Protein AF-0000000066246712 (afdb_homodimer)

Secondary structure (DSSP, 8-state):
-HHHHHHHHHHHT---TT-EEEEE--SSHHHHHHHHHHHHHHHHHTPEEEEEEEE---STHHHHHHHHHHHHHHHTT-EEEEEE----S--S-HHHHHHHHHHHHHHHHHHHHT-SEEE----HHHHHHHHHHHHHH---GGGTT-S-SEEEETTEEEE-TTTTS-HHHHHHHHHHHT------GGGG--SSHHHHIIIIIHHHHHHH-TTHHHHHHHHHHHHHHHHHHHHHHHHHHHHHH-EE-SSEEEEEHHHHHTS-HHHHHHHHHHHHHHHTGGGT----HHHHHHHHHHHH-TT-TT-EEE-GGGEEEEEETTEEEEEE----------EEE-TTEEEESSSSEEEEEEETTS-----GGGTTSEEEEEEEETTS-SSEEEEE--TT-EEEEETTEEEEHHHHHHHTT--HHHHHH-EEEE-TT--EEEETTTEE-GGG---TT-SSEEEEEEEE--/-HHHHHHHHHHHT---TT-EEEEE--SSHHHHHHHHHHHHHHHHHTPEEEEEEEE---STHHHHHHHHHHHHHHHHT-EEEEEE----S--S-HHHHHHHHHHHHHHHHHHHHT-SEEE----HHHHHHHHHHHHHH---GGGTT-S-SEEEETTEEEE-TTTTS-HHHHHHHHHHHT------GGGG--SSHHHHIIIIIHHHHHHH-TTHHHHHHHHHHHHHHHHHHHHHHHHHHHHHH-EE-SSEEEEEHHHHHTS-HHHHHHHHHHHHHHHTGGGT----HHHHHHHHHHHH-TT-TT-EEE-GGGEEEEEETTEEEEEE----------EEE-TTEEEESSSSEEEEEEETTS-----GGGTTSEEEEEEEETTS-SSEEEEE--TT-EEEEETTEEEEHHHHHHHTT--HHHHHH-EEEE-TT--EEEETTTEE-GGG---TT-SSEEEEEEEE--

Foldseek 3Di:
DLVVLLVVCVVVVQDAAQAEEEQEAAQALQSVLVVVSVVVVCVVRVYAYAYEYEQAVPDPVSVVSVVVVVVVCVVVVHHYHYDYDDPPPPDDPVVVVVVVVRQVSVLVVCVVVVHAEYEYRAALVQQVLQLVVCVVVPDDLLCNLGDDQWDAGRNHIYGYSRHHPDPVVSVVVCVVVVDGGDDDPCLCDPPDSSSCCSPPPVVVQCVVDVCSSVVSNVSSVVSNVVSVVLCVVQVVVLVPAWDADPFFIKGFLVVLQPDDLVNNLSNVVVVCVVGPVVVVWDDDPVQSVVVSCCSNPPVRQWDKGAGPQQWIWTHDVRMTDIGRPPVCVCVQPKDWADELDKDAPDPFKIKHKYKPVDDRDDDPVQPPFDKDKAWAAPPFADRKIKGADDPPAWAAQDVVDIDHPVVQCVVVVPDPVCNRPWIFIATPVRHTADTPPGGGGPNRDYDPPGPMTIMMMMTGHD/DLVVLLVVCVVVVQDAAQAEEEQEAAQALQSVLVVVSVVVVCVVRVYAYAYEYEQAVPDPVSVVSVVVVVVVCVVVVHHYHYDYDDPDPPDDPVVVVVVVVRQVSVLVVCVVVVHAEYEYRAALVQQVLQLVVCVVVPDDLLCNLGDDQWDAGRNHIYGHSRHHPDPVVSVVVCVVVVDGGDDDPCLCDPPDSSSCCSPPPVVVQCVVDVCSSVVSNVSSVVSNVVSVVLCVVQVVVLVPAWDADPFFIKGFLVVLQPDDLVNNLSNVVVVCVVGPVVVVWDDDPVQSVVVSCCSNPPVRQWDKGAGPQQWIWTHDVRMTDTGRPPVCVCVQPKDWAFELDKDAPDPFKIKHKYKPVDDRDDDPVQVPFDKDKAWAAPPFADGKIKGADDPPAWAAQDVVDIDHPVVQCVVVVPDPVCNRPWIFIATPVRHTADTPPGGGGPNRDYDPPRPMTMMMMMTGHD

Sequence (924 aa):
MFWQFYKRGKEQGFWQPHQTIVVAVSGGVDSMALLTLMEQVAEKEQLQLVVAHVNHQLREASAQEAQYLATYCQQRELTYYETRWEDPEKQRNLEAKARTFRYEFFKEVMEIEGAAVLMTAHHLDDQAETILMKLIRGTNFSHSAGIKERRPFATGELIRPLLIYPKEELYQFAQRQAFVYFEDETNQTNEYLRNRLRNQVLPLLKQENPQFLDQIASFSNEQRFAQEFIQEQIEPQLSEAVEPTKQGWRIPLKRLLKETPAYQHFFLTAFFQKTLVPLGVSLNQRQMTQILKVLNDERQPQGSVMLEQQWQLAKSYDWLCLEQKQAALREEVTHLLVPGAGIYLSETEWLGLIATDKPFPLPEEINQWTGQLLAIPLTTATPLTVRHRQSGDRITLKPGFTKKLSRVFIDQKVPNEARESAWVITDEQEEIIWVPKFANSYLSIPLETDKIHYRLLFKTKEMFWQFYKRGKEQGFWQPHQTIVVAVSGGVDSMALLTLMEQVAEKEQLQLVVAHVNHQLREASAQEAQYLATYCQQRELTYYETRWEDPEKQRNLEAKARTFRYEFFKEVMEIEGAAVLMTAHHLDDQAETILMKLIRGTNFSHSAGIKERRPFATGELIRPLLIYPKEELYQFAQRQAFVYFEDETNQTNEYLRNRLRNQVLPLLKQENPQFLDQIASFSNEQRFAQEFIQEQIEPQLSEAVEPTKQGWRIPLKRLLKETPAYQHFFLTAFFQKTLVPLGVSLNQRQMTQILKVLNDERQPQGSVMLEQQWQLAKSYDWLCLEQKQAALREEVTHLLVPGAGIYLSETEWLGLIATDKPFPLPEEINQWTGQLLAIPLTTATPLTVRHRQSGDRITLKPGFTKKLSRVFIDQKVPNEARESAWVITDEQEEIIWVPKFANSYLSIPLETDKIHYRLLFKTKE

Radius of gyration: 40.07 Å; Cα contacts (8 Å, |Δi|>4): 1498; chains: 2; bounding box: 78×131×84 Å

Structure (mmCIF, N/CA/C/O backbone):
data_AF-0000000066246712-model_v1
#
loop_
_entity.id
_entity.type
_entity.pdbx_description
1 polymer 'tRNA(Ile)-lysidine synthase'
#
loop_
_atom_site.group_PDB
_atom_site.id
_atom_site.type_symbol
_atom_site.label_atom_id
_atom_site.label_alt_id
_atom_site.label_comp_id
_atom_site.label_asym_id
_atom_site.label_entity_id
_atom_site.label_seq_id
_atom_site.pdbx_PDB_ins_code
_atom_site.Cartn_x
_atom_site.Cartn_y
_atom_site.Cartn_z
_atom_site.occupancy
_atom_site.B_iso_or_equiv
_atom_site.auth_seq_id
_atom_site.auth_comp_id
_atom_site.auth_asym_id
_atom_site.auth_atom_id
_atom_site.pdbx_PDB_model_num
ATOM 1 N N . MET A 1 1 ? -13.203 -20.938 -18.344 1 91.38 1 MET A N 1
ATOM 2 C CA . MET A 1 1 ? -13.484 -19.922 -17.359 1 91.38 1 MET A CA 1
ATOM 3 C C . MET A 1 1 ? -14.391 -20.453 -16.25 1 91.38 1 MET A C 1
ATOM 5 O O . MET A 1 1 ? -14.125 -20.25 -15.062 1 91.38 1 MET A O 1
ATOM 9 N N . PHE A 1 2 ? -15.359 -21.281 -16.578 1 92.75 2 PHE A N 1
ATOM 10 C CA . PHE A 1 2 ? -16.312 -21.766 -15.602 1 92.75 2 PHE A CA 1
ATOM 11 C C . PHE A 1 2 ? -15.633 -22.609 -14.531 1 92.75 2 PHE A C 1
ATOM 13 O O . PHE A 1 2 ? -15.836 -22.406 -13.336 1 92.75 2 PHE A O 1
ATOM 20 N N . TRP A 1 3 ? -14.812 -23.516 -14.969 1 93 3 TRP A N 1
ATOM 21 C CA . TRP A 1 3 ? -14.211 -24.438 -14.008 1 93 3 TRP A CA 1
ATOM 22 C C . TRP A 1 3 ? -13.273 -23.703 -13.062 1 93 3 TRP A C 1
ATOM 24 O O . TRP A 1 3 ? -13.219 -24.016 -11.867 1 93 3 TRP A O 1
ATOM 34 N N . GLN A 1 4 ? -12.539 -22.781 -13.617 1 92.75 4 GLN A N 1
ATOM 35 C CA . GLN A 1 4 ? -11.688 -21.953 -12.766 1 92.75 4 GLN A CA 1
ATOM 36 C C . GLN A 1 4 ? -12.523 -21.141 -11.781 1 92.75 4 GLN A C 1
ATOM 38 O O . GLN A 1 4 ? -12.18 -21.031 -10.602 1 92.75 4 GLN A O 1
ATOM 43 N N . PHE A 1 5 ? -13.609 -20.578 -12.32 1 96.38 5 PHE A N 1
ATOM 44 C CA . PHE A 1 5 ? -14.539 -19.797 -11.5 1 96.38 5 PHE A CA 1
ATOM 45 C C . PHE A 1 5 ? -15.148 -20.672 -10.406 1 96.38 5 PHE A C 1
ATOM 47 O O . PHE A 1 5 ? -15.188 -20.281 -9.242 1 96.38 5 PHE A O 1
ATOM 54 N N . TYR A 1 6 ? -15.547 -21.875 -10.781 1 96.5 6 TYR A N 1
ATOM 55 C CA . TYR A 1 6 ? -16.203 -22.812 -9.875 1 96.5 6 TYR A CA 1
ATOM 56 C C . TYR A 1 6 ? -15.25 -23.281 -8.781 1 96.5 6 TYR A C 1
ATOM 58 O O . TYR A 1 6 ? -15.602 -23.281 -7.602 1 96.5 6 TYR A O 1
ATOM 66 N N . LYS A 1 7 ? -14.078 -23.656 -9.188 1 92.75 7 LYS A N 1
ATOM 67 C CA . LYS A 1 7 ? -13.086 -24.141 -8.242 1 92.75 7 LYS A CA 1
ATOM 68 C C . LYS A 1 7 ? -12.719 -23.062 -7.227 1 92.75 7 LYS A C 1
ATOM 70 O O . LYS A 1 7 ? -12.688 -23.328 -6.02 1 92.75 7 LYS A O 1
ATOM 75 N N . ARG A 1 8 ? -12.492 -21.922 -7.652 1 91.62 8 ARG A N 1
ATOM 76 C CA . ARG A 1 8 ? -12.141 -20.812 -6.77 1 91.62 8 ARG A CA 1
ATOM 77 C C . ARG A 1 8 ? -13.289 -20.469 -5.832 1 91.62 8 ARG A C 1
ATOM 79 O O . ARG A 1 8 ? -13.078 -20.203 -4.645 1 91.62 8 ARG A O 1
ATOM 86 N N . GLY A 1 9 ? -14.5 -20.406 -6.422 1 95.12 9 GLY A N 1
ATOM 87 C CA . GLY A 1 9 ? -15.664 -20.094 -5.602 1 95.12 9 GLY A CA 1
ATOM 88 C C . GLY A 1 9 ? -15.859 -21.078 -4.461 1 95.12 9 GLY A C 1
ATOM 89 O O . GLY A 1 9 ? -16.188 -20.688 -3.34 1 95.12 9 GLY A O 1
ATOM 90 N N . LYS A 1 10 ? -15.594 -22.328 -4.738 1 92.69 10 LYS A N 1
ATOM 91 C CA . LYS A 1 10 ? -15.711 -23.359 -3.725 1 92.69 10 LYS A CA 1
ATOM 92 C C . LYS A 1 10 ? -14.633 -23.219 -2.66 1 92.69 10 LYS A C 1
ATOM 94 O O . LYS A 1 10 ? -14.914 -23.297 -1.463 1 92.69 10 LYS A O 1
ATOM 99 N N . GLU A 1 11 ? -13.492 -22.984 -3.129 1 86.19 11 GLU A N 1
ATOM 100 C CA . GLU A 1 11 ? -12.352 -22.859 -2.221 1 86.19 11 GLU A CA 1
ATOM 101 C C . GLU A 1 11 ? -12.523 -21.641 -1.302 1 86.19 11 GLU A C 1
ATOM 103 O O . GLU A 1 11 ? -12.172 -21.703 -0.121 1 86.19 11 GLU A O 1
ATOM 108 N N . GLN A 1 12 ? -13.117 -20.562 -1.825 1 90.12 12 GLN A N 1
ATOM 109 C CA . GLN A 1 12 ? -13.266 -19.328 -1.067 1 90.12 12 GLN A CA 1
ATOM 110 C C . GLN A 1 12 ? -14.57 -19.312 -0.283 1 90.12 12 GLN A C 1
ATOM 112 O O . GLN A 1 12 ? -14.797 -18.438 0.549 1 90.12 12 GLN A O 1
ATOM 117 N N . GLY A 1 13 ? -15.422 -20.203 -0.604 1 93.62 13 GLY A N 1
ATOM 118 C CA . GLY A 1 13 ? -16.703 -20.25 0.084 1 93.62 13 GLY A CA 1
ATOM 119 C C . GLY A 1 13 ? -17.641 -19.141 -0.323 1 93.62 13 GLY A C 1
ATOM 120 O O . GLY A 1 13 ? -18.312 -18.531 0.525 1 93.62 13 GLY A O 1
ATOM 121 N N . PHE A 1 14 ? -17.703 -18.875 -1.615 1 96.69 14 PHE A N 1
ATOM 122 C CA . PHE A 1 14 ? -18.547 -17.797 -2.104 1 96.69 14 PHE A CA 1
ATOM 123 C C . PHE A 1 14 ? -20.031 -18.156 -1.952 1 96.69 14 PHE A C 1
ATOM 125 O O . PHE A 1 14 ? -20.891 -17.281 -1.92 1 96.69 14 PHE A O 1
ATOM 132 N N . TRP A 1 15 ? -20.297 -19.469 -1.902 1 96.75 15 TRP A N 1
ATOM 133 C CA . TRP A 1 15 ? -21.656 -19.984 -1.749 1 96.75 15 TRP A CA 1
ATOM 134 C C . TRP A 1 15 ? -21.672 -21.281 -0.963 1 96.75 15 TRP A C 1
ATOM 136 O O . TRP A 1 15 ? -20.625 -21.938 -0.819 1 96.75 15 TRP A O 1
ATOM 146 N N . GLN A 1 16 ? -22.875 -21.562 -0.457 1 95.31 16 GLN A N 1
ATOM 147 C CA . GLN A 1 16 ? -23.188 -22.875 0.118 1 95.31 16 GLN A CA 1
ATOM 148 C C . GLN A 1 16 ? -24.328 -23.547 -0.647 1 95.31 16 GLN A C 1
ATOM 150 O O . GLN A 1 16 ? -25.156 -22.875 -1.253 1 95.31 16 GLN A O 1
ATOM 155 N N . PRO A 1 17 ? -24.297 -24.844 -0.544 1 94.88 17 PRO A N 1
ATOM 156 C CA . PRO A 1 17 ? -25.375 -25.531 -1.253 1 94.88 17 PRO A CA 1
ATOM 157 C C . PRO A 1 17 ? -26.766 -25.125 -0.757 1 94.88 17 PRO A C 1
ATOM 159 O O . PRO A 1 17 ? -26.953 -24.922 0.443 1 94.88 17 PRO A O 1
ATOM 162 N N . HIS A 1 18 ? -27.688 -25.031 -1.693 1 94.12 18 HIS A N 1
ATOM 163 C CA . HIS A 1 18 ? -29.094 -24.766 -1.442 1 94.12 18 HIS A CA 1
ATOM 164 C C . HIS A 1 18 ? -29.312 -23.359 -0.908 1 94.12 18 HIS A C 1
ATOM 166 O O . HIS A 1 18 ? -30.375 -23.047 -0.372 1 94.12 18 HIS A O 1
ATOM 172 N N . GLN A 1 19 ? -28.359 -22.531 -1.062 1 95.69 19 GLN A N 1
ATOM 173 C CA . GLN A 1 19 ? -28.422 -21.156 -0.568 1 95.69 19 GLN A CA 1
ATOM 174 C C . GLN A 1 19 ? -29.125 -20.25 -1.572 1 95.69 19 GLN A C 1
ATOM 176 O O . GLN A 1 19 ? -29.141 -20.531 -2.771 1 95.69 19 GLN A O 1
ATOM 181 N N . THR A 1 20 ? -29.719 -19.203 -1.024 1 97.44 20 THR A N 1
ATOM 182 C CA . THR A 1 20 ? -30.266 -18.156 -1.877 1 97.44 20 THR A CA 1
ATOM 183 C C . THR A 1 20 ? -29.234 -17.047 -2.104 1 97.44 20 THR A C 1
ATOM 185 O O . THR A 1 20 ? -28.703 -16.484 -1.146 1 97.44 20 THR A O 1
ATOM 188 N N . ILE A 1 21 ? -29.016 -16.734 -3.35 1 98.25 21 ILE A N 1
ATOM 189 C CA . ILE A 1 21 ? -28 -15.742 -3.697 1 98.25 21 ILE A CA 1
ATOM 190 C C . ILE A 1 21 ? -28.625 -14.656 -4.578 1 98.25 21 ILE A C 1
ATOM 192 O O . ILE A 1 21 ? -29.281 -14.961 -5.578 1 98.25 21 ILE A O 1
ATOM 196 N N . VAL A 1 22 ? -28.469 -13.398 -4.184 1 98.75 22 VAL A N 1
ATOM 197 C CA . VAL A 1 22 ? -28.906 -12.273 -5 1 98.75 22 VAL A CA 1
ATOM 198 C C . VAL A 1 22 ? -27.766 -11.859 -5.945 1 98.75 22 VAL A C 1
ATOM 200 O O . VAL A 1 22 ? -26.641 -11.609 -5.508 1 98.75 22 VAL A O 1
ATOM 203 N N . VAL A 1 23 ? -28.062 -11.812 -7.23 1 98.69 23 VAL A N 1
ATOM 204 C CA . VAL A 1 23 ? -27.109 -11.383 -8.242 1 98.69 23 VAL A CA 1
ATOM 205 C C . VAL A 1 23 ? -27.531 -10.039 -8.828 1 98.69 23 VAL A C 1
ATOM 207 O O . VAL A 1 23 ? -28.609 -9.938 -9.43 1 98.69 23 VAL A O 1
ATOM 210 N N . ALA A 1 24 ? -26.688 -9.047 -8.633 1 98.19 24 ALA A N 1
ATOM 211 C CA . ALA A 1 24 ? -26.953 -7.742 -9.242 1 98.19 24 ALA A CA 1
ATOM 212 C C . ALA A 1 24 ? -26.609 -7.754 -10.734 1 98.19 24 ALA A C 1
ATOM 214 O O . ALA A 1 24 ? -25.469 -8.031 -11.117 1 98.19 24 ALA A O 1
ATOM 215 N N . VAL A 1 25 ? -27.641 -7.387 -11.555 1 96.5 25 VAL A N 1
ATOM 216 C CA . VAL A 1 25 ? -27.438 -7.473 -12.992 1 96.5 25 VAL A CA 1
ATOM 217 C C . VAL A 1 25 ? -27.844 -6.156 -13.656 1 96.5 25 VAL A C 1
ATOM 219 O O . VAL A 1 25 ? -29 -5.723 -13.531 1 96.5 25 VAL A O 1
ATOM 222 N N . SER A 1 26 ? -26.938 -5.574 -14.352 1 91.44 26 SER A N 1
ATOM 223 C CA . SER A 1 26 ? -27.219 -4.324 -15.047 1 91.44 26 SER A CA 1
ATOM 224 C C . SER A 1 26 ? -27.594 -4.578 -16.5 1 91.44 26 SER A C 1
ATOM 226 O O . SER A 1 26 ? -28.172 -3.709 -17.156 1 91.44 26 SER A O 1
ATOM 228 N N . GLY A 1 27 ? -27.266 -5.773 -17.016 1 91.69 27 GLY A N 1
ATOM 229 C CA . GLY A 1 27 ? -27.484 -6.09 -18.422 1 91.69 27 GLY A CA 1
ATOM 230 C C . GLY A 1 27 ? -26.234 -5.969 -19.266 1 91.69 27 GLY A C 1
ATOM 231 O O . GLY A 1 27 ? -26.219 -6.398 -20.422 1 91.69 27 GLY A O 1
ATOM 232 N N . GLY A 1 28 ? -25.172 -5.414 -18.656 1 93.19 28 GLY A N 1
ATOM 233 C CA . GLY A 1 28 ? -23.891 -5.312 -19.359 1 93.19 28 GLY A CA 1
ATOM 234 C C . GLY A 1 28 ? -23.141 -6.629 -19.406 1 93.19 28 GLY A C 1
ATOM 235 O O . GLY A 1 28 ? -23.578 -7.629 -18.844 1 93.19 28 GLY A O 1
ATOM 236 N N . VAL A 1 29 ? -22.047 -6.637 -20.078 1 95.44 29 VAL A N 1
ATOM 237 C CA . VAL A 1 29 ? -21.297 -7.863 -20.344 1 95.44 29 VAL A CA 1
ATOM 238 C C . VAL A 1 29 ? -20.828 -8.477 -19.031 1 95.44 29 VAL A C 1
ATOM 240 O O . VAL A 1 29 ? -20.844 -9.695 -18.859 1 95.44 29 VAL A O 1
ATOM 243 N N . ASP A 1 30 ? -20.453 -7.672 -18.062 1 96.75 30 ASP A N 1
ATOM 244 C CA . ASP A 1 30 ? -19.922 -8.172 -16.797 1 96.75 30 ASP A CA 1
ATOM 245 C C . ASP A 1 30 ? -21.016 -8.844 -15.961 1 96.75 30 ASP A C 1
ATOM 247 O O . ASP A 1 30 ? -20.828 -9.969 -15.484 1 96.75 30 ASP A O 1
ATOM 251 N N . SER A 1 31 ? -22.109 -8.156 -15.797 1 96.81 31 SER A N 1
ATOM 252 C CA . SER A 1 31 ? -23.188 -8.68 -14.961 1 96.81 31 SER A CA 1
ATOM 253 C C . SER A 1 31 ? -23.844 -9.906 -15.594 1 96.81 31 SER A C 1
ATOM 255 O O . SER A 1 31 ? -24.203 -10.852 -14.898 1 96.81 31 SER A O 1
ATOM 257 N N . MET A 1 32 ? -23.906 -9.875 -16.891 1 96.94 32 MET A N 1
ATOM 258 C CA . MET A 1 32 ? -24.484 -11.031 -17.578 1 96.94 32 MET A CA 1
ATOM 259 C C . MET A 1 32 ? -23.547 -12.227 -17.5 1 96.94 32 MET A C 1
ATOM 261 O O . MET A 1 32 ? -23.984 -13.375 -17.438 1 96.94 32 MET A O 1
ATOM 265 N N . ALA A 1 33 ? -22.25 -11.938 -17.609 1 97.88 33 ALA A N 1
ATOM 266 C CA . ALA A 1 33 ? -21.281 -13.008 -17.438 1 97.88 33 ALA A CA 1
ATOM 267 C C . ALA A 1 33 ? -21.391 -13.641 -16.062 1 97.88 33 ALA A C 1
ATOM 269 O O . ALA A 1 33 ? -21.391 -14.867 -15.93 1 97.88 33 ALA A O 1
ATOM 270 N N . LEU A 1 34 ? -21.484 -12.805 -15.062 1 98.38 34 LEU A N 1
ATOM 271 C CA . LEU A 1 34 ? -21.641 -13.305 -13.703 1 98.38 34 LEU A CA 1
ATOM 272 C C . LEU A 1 34 ? -22.906 -14.148 -13.578 1 98.38 34 LEU A C 1
ATOM 274 O O . LEU A 1 34 ? -22.875 -15.234 -12.992 1 98.38 34 LEU A O 1
ATOM 278 N N . LEU A 1 35 ? -24.016 -13.656 -14.102 1 97.94 35 LEU A N 1
ATOM 279 C CA . LEU A 1 35 ? -25.281 -14.375 -14.039 1 97.94 35 LEU A CA 1
ATOM 280 C C . LEU A 1 35 ? -25.156 -15.734 -14.711 1 97.94 35 LEU A C 1
ATOM 282 O O . LEU A 1 35 ? -25.594 -16.75 -14.156 1 97.94 35 LEU A O 1
ATOM 286 N N . THR A 1 36 ? -24.562 -15.742 -15.891 1 97.31 36 THR A N 1
ATOM 287 C CA . THR A 1 36 ? -24.406 -16.984 -16.656 1 97.31 36 THR A CA 1
ATOM 288 C C . THR A 1 36 ? -23.562 -17.984 -15.867 1 97.31 36 THR A C 1
ATOM 290 O O . THR A 1 36 ? -23.922 -19.172 -15.797 1 97.31 36 THR A O 1
ATOM 293 N N . LEU A 1 37 ? -22.484 -17.516 -15.32 1 97.94 37 LEU A N 1
ATOM 294 C CA . LEU A 1 37 ? -21.625 -18.375 -14.508 1 97.94 37 LEU A CA 1
ATOM 295 C C . LEU A 1 37 ? -22.375 -18.922 -13.305 1 97.94 37 LEU A C 1
ATOM 297 O O . LEU A 1 37 ? -22.297 -20.109 -13 1 97.94 37 LEU A O 1
ATOM 301 N N . MET A 1 38 ? -23.141 -18.094 -12.672 1 98 38 MET A N 1
ATOM 302 C CA . MET A 1 38 ? -23.828 -18.469 -11.445 1 98 38 MET A CA 1
ATOM 303 C C . MET A 1 38 ? -24.984 -19.422 -11.75 1 98 38 MET A C 1
ATOM 305 O O . MET A 1 38 ? -25.328 -20.281 -10.922 1 98 38 MET A O 1
ATOM 309 N N . GLU A 1 39 ? -25.594 -19.234 -12.875 1 97.56 39 GLU A N 1
ATOM 310 C CA . GLU A 1 39 ? -26.625 -20.188 -13.281 1 97.56 39 GLU A CA 1
ATOM 311 C C . GLU A 1 39 ? -26.062 -21.609 -13.398 1 97.56 39 GLU A C 1
ATOM 313 O O . GLU A 1 39 ? -26.719 -22.578 -13 1 97.56 39 GLU A O 1
ATOM 318 N N . GLN A 1 40 ? -24.922 -21.703 -14.008 1 96.75 40 GLN A N 1
ATOM 319 C CA . GLN A 1 40 ? -24.266 -23 -14.117 1 96.75 40 GLN A CA 1
ATOM 320 C C . GLN A 1 40 ? -23.906 -23.562 -12.75 1 96.75 40 GLN A C 1
ATOM 322 O O . GLN A 1 40 ? -24.047 -24.766 -12.508 1 96.75 40 GLN A O 1
ATOM 327 N N . VAL A 1 41 ? -23.469 -22.703 -11.891 1 97.56 41 VAL A N 1
ATOM 328 C CA . VAL A 1 41 ? -23.156 -23.109 -10.531 1 97.56 41 VAL A CA 1
ATOM 329 C C . VAL A 1 41 ? -24.438 -23.562 -9.812 1 97.56 41 VAL A C 1
ATOM 331 O O . VAL A 1 41 ? -24.422 -24.531 -9.062 1 97.56 41 VAL A O 1
ATOM 334 N N . ALA A 1 42 ? -25.5 -22.812 -10.016 1 97.12 42 ALA A N 1
ATOM 335 C CA . ALA A 1 42 ? -26.766 -23.078 -9.359 1 97.12 42 ALA A CA 1
ATOM 336 C C . ALA A 1 42 ? -27.281 -24.469 -9.727 1 97.12 42 ALA A C 1
ATOM 338 O O . ALA A 1 42 ? -27.875 -25.156 -8.891 1 97.12 42 ALA A O 1
ATOM 339 N N . GLU A 1 43 ? -27.062 -24.859 -10.922 1 95.69 43 GLU A N 1
ATOM 340 C CA . GLU A 1 43 ? -27.453 -26.203 -11.359 1 95.69 43 GLU A CA 1
ATOM 341 C C . GLU A 1 43 ? -26.672 -27.281 -10.625 1 95.69 43 GLU A C 1
ATOM 343 O O . GLU A 1 43 ? -27.234 -28.297 -10.219 1 95.69 43 GLU A O 1
ATOM 348 N N . LYS A 1 44 ? -25.469 -27.016 -10.414 1 95 44 LYS A N 1
ATOM 349 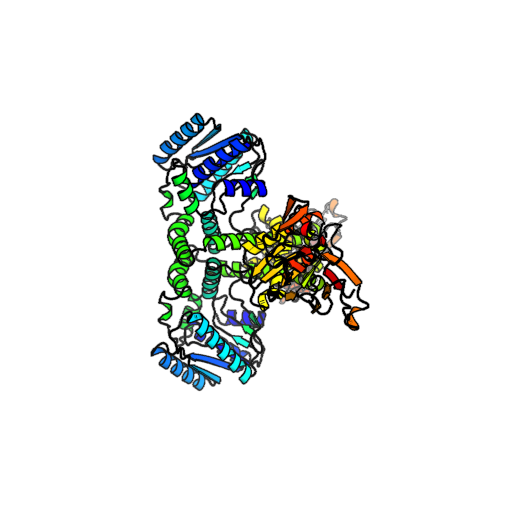C CA . LYS A 1 44 ? -24.578 -28 -9.797 1 95 44 LYS A CA 1
ATOM 350 C C . LYS A 1 44 ? -24.766 -28.016 -8.281 1 95 44 LYS A C 1
ATOM 352 O O . LYS A 1 44 ? -24.594 -29.062 -7.648 1 95 44 LYS A O 1
ATOM 357 N N . GLU A 1 45 ? -25.062 -26.875 -7.691 1 95.81 45 GLU A N 1
ATOM 358 C CA . GLU A 1 45 ? -25.078 -26.734 -6.238 1 95.81 45 GLU A CA 1
ATOM 359 C C . GLU A 1 45 ? -26.5 -26.531 -5.715 1 95.81 45 GLU A C 1
ATOM 361 O O . GLU A 1 45 ? -26.703 -26.328 -4.516 1 95.81 45 GLU A O 1
ATOM 366 N N . GLN A 1 46 ? -27.5 -26.547 -6.574 1 96.06 46 GLN A N 1
ATOM 367 C CA . GLN A 1 46 ? -28.906 -26.359 -6.234 1 96.06 46 GLN A CA 1
ATOM 368 C C . GLN A 1 46 ? -29.125 -25.016 -5.531 1 96.06 46 GLN A C 1
ATOM 370 O O . GLN A 1 46 ? -29.719 -24.969 -4.457 1 96.06 46 GLN A O 1
ATOM 375 N N . LEU A 1 47 ? -28.594 -24.016 -6.066 1 96.94 47 LEU A N 1
ATOM 376 C CA . LEU A 1 47 ? -28.766 -22.672 -5.539 1 96.94 47 LEU A CA 1
ATOM 377 C C . LEU A 1 47 ? -30.047 -22.031 -6.059 1 96.94 47 LEU A C 1
ATOM 379 O O . LEU A 1 47 ? -30.547 -22.422 -7.121 1 96.94 47 LEU A O 1
ATOM 383 N N . GLN A 1 48 ? -30.578 -21.172 -5.258 1 97 48 GLN A N 1
ATOM 384 C CA . GLN A 1 48 ? -31.641 -20.297 -5.715 1 97 48 GLN A CA 1
ATOM 385 C C . GLN A 1 48 ? -31.125 -18.906 -6.062 1 97 48 GLN A C 1
ATOM 387 O O . GLN A 1 48 ? -30.688 -18.172 -5.184 1 97 48 GLN A O 1
ATOM 392 N N . LEU A 1 49 ? -31.25 -18.562 -7.309 1 98.06 49 LEU A N 1
ATOM 393 C CA . LEU A 1 49 ? -30.719 -17.281 -7.754 1 98.06 49 LEU A CA 1
ATOM 394 C C . LEU A 1 49 ? -31.844 -16.234 -7.848 1 98.06 49 LEU A C 1
ATOM 396 O O . LEU A 1 49 ? -32.938 -16.531 -8.328 1 98.06 49 LEU A O 1
ATOM 400 N N . VAL A 1 50 ? -31.562 -15.102 -7.293 1 98.5 50 VAL A N 1
ATOM 401 C CA . VAL A 1 50 ? -32.438 -13.945 -7.387 1 98.5 50 VAL A CA 1
ATOM 402 C C . VAL A 1 50 ? -31.734 -12.82 -8.148 1 98.5 50 VAL A C 1
ATOM 404 O O . VAL A 1 50 ? -30.641 -12.414 -7.785 1 98.5 50 VAL A O 1
ATOM 407 N N . VAL A 1 51 ? -32.375 -12.344 -9.242 1 98.38 51 VAL A N 1
ATOM 408 C CA . VAL A 1 51 ? -31.797 -11.281 -10.055 1 98.38 51 VAL A CA 1
ATOM 409 C C . VAL A 1 51 ? -32.344 -9.93 -9.609 1 98.38 51 VAL A C 1
ATOM 411 O O . VAL A 1 51 ? -33.562 -9.734 -9.531 1 98.38 51 VAL A O 1
ATOM 414 N N . ALA A 1 52 ? -31.469 -9.039 -9.266 1 98.12 52 ALA A N 1
ATOM 415 C CA . ALA A 1 52 ? -31.828 -7.668 -8.914 1 98.12 52 ALA A CA 1
ATOM 416 C C . ALA A 1 52 ? -31.297 -6.676 -9.945 1 98.12 52 ALA A C 1
ATOM 418 O O . ALA A 1 52 ? -30.094 -6.637 -10.219 1 98.12 52 ALA A O 1
ATOM 419 N N . HIS A 1 53 ? -32.188 -5.852 -10.508 1 96.06 53 HIS A N 1
ATOM 420 C CA . HIS A 1 53 ? -31.859 -4.93 -11.578 1 96.06 53 HIS A CA 1
ATOM 421 C C . HIS A 1 53 ? -32.344 -3.518 -11.273 1 96.06 53 HIS A C 1
ATOM 423 O O . HIS A 1 53 ? -33.5 -3.334 -10.875 1 96.06 53 HIS A O 1
ATOM 429 N N . VAL A 1 54 ? -31.391 -2.541 -11.391 1 92 54 VAL A N 1
ATOM 430 C CA . VAL A 1 54 ? -31.766 -1.138 -11.25 1 92 54 VAL A CA 1
ATOM 431 C C . VAL A 1 54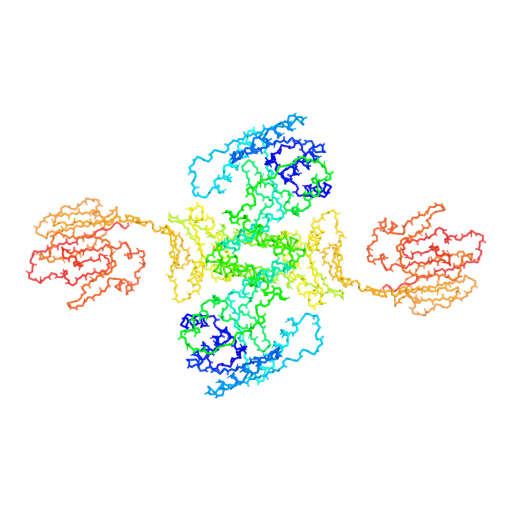 ? -31.781 -0.465 -12.625 1 92 54 VAL A C 1
ATOM 433 O O . VAL A 1 54 ? -30.75 -0.417 -13.305 1 92 54 VAL A O 1
ATOM 436 N N . ASN A 1 55 ? -32.875 0.058 -12.984 1 86.5 55 ASN A N 1
ATOM 437 C CA . ASN A 1 55 ? -33 0.796 -14.234 1 86.5 55 ASN A CA 1
ATOM 438 C C . ASN A 1 55 ? -32.75 2.287 -14.039 1 86.5 55 ASN A C 1
ATOM 440 O O . ASN A 1 55 ? -33.562 2.994 -13.453 1 86.5 55 ASN A O 1
ATOM 444 N N . HIS A 1 56 ? -31.719 2.77 -14.461 1 75.56 56 HIS A N 1
ATOM 445 C CA . HIS A 1 56 ? -31.328 4.156 -14.227 1 75.56 56 HIS A CA 1
ATOM 446 C C . HIS A 1 56 ? -31.969 5.086 -15.25 1 75.56 56 HIS A C 1
ATOM 448 O O . HIS A 1 56 ? -31.859 6.309 -15.141 1 75.56 56 HIS A O 1
ATOM 454 N N . GLN A 1 57 ? -32.875 4.656 -15.984 1 63.16 57 GLN A N 1
ATOM 455 C CA . GLN A 1 57 ? -33.75 5.379 -16.906 1 63.16 57 GLN A CA 1
ATOM 456 C C . GLN A 1 57 ? -32.969 6.473 -17.641 1 63.16 57 GLN A C 1
ATOM 458 O O . GLN A 1 57 ? -33.562 7.508 -18 1 63.16 57 GLN A O 1
ATOM 463 N N . LEU A 1 58 ? -31.766 6.383 -17.672 1 56.72 58 LEU A N 1
ATOM 464 C CA . LEU A 1 58 ? -31.031 7.523 -18.219 1 56.72 58 LEU A CA 1
ATOM 465 C C . LEU A 1 58 ? -31.109 7.551 -19.734 1 56.72 58 LEU A C 1
ATOM 467 O O . LEU A 1 58 ? -30.859 8.586 -20.359 1 56.72 58 LEU A O 1
ATOM 471 N N . ARG A 1 59 ? -31.625 6.332 -20.297 1 58.38 59 ARG A N 1
ATOM 472 C CA . ARG A 1 59 ? -31.688 6.254 -21.766 1 58.38 59 ARG A CA 1
ATOM 473 C C . ARG A 1 59 ? -32.781 5.309 -22.219 1 58.38 59 ARG A C 1
ATOM 475 O O . ARG A 1 59 ? -33.281 4.504 -21.438 1 58.38 59 ARG A O 1
ATOM 482 N N . GLU A 1 60 ? -33.312 5.621 -23.422 1 60.19 60 GLU A N 1
ATOM 483 C CA . GLU A 1 60 ? -34.281 4.73 -24.078 1 60.19 60 GLU A CA 1
ATOM 484 C C . GLU A 1 60 ? -33.781 3.287 -24.062 1 60.19 60 GLU A C 1
ATOM 486 O O . GLU A 1 60 ? -34.562 2.355 -23.891 1 60.19 60 GLU A O 1
ATOM 491 N N . ALA A 1 61 ? -32.531 3.125 -24.109 1 65.19 61 ALA A N 1
ATOM 492 C CA . ALA A 1 61 ? -31.891 1.811 -24.141 1 65.19 61 ALA A CA 1
ATOM 493 C C . ALA A 1 61 ? -32.094 1.065 -22.828 1 65.19 61 ALA A C 1
ATOM 495 O O . ALA A 1 61 ? -32.156 -0.167 -22.797 1 65.19 61 ALA A O 1
ATOM 496 N N . SER A 1 62 ? -32.469 1.779 -21.891 1 73.56 62 SER A N 1
ATOM 497 C CA . SER A 1 62 ? -32.656 1.199 -20.562 1 73.56 62 SER A CA 1
ATOM 498 C C . SER A 1 62 ? -33.938 0.385 -20.516 1 73.56 62 SER A C 1
ATOM 500 O O . SER A 1 62 ? -34 -0.661 -19.859 1 73.56 62 SER A O 1
ATOM 502 N N . ALA A 1 63 ? -34.875 0.749 -21.297 1 78.75 63 ALA A N 1
ATOM 503 C CA . ALA A 1 63 ? -36.125 0.026 -21.312 1 78.75 63 ALA A CA 1
ATOM 504 C C . ALA A 1 63 ? -36 -1.321 -22.016 1 78.75 63 ALA A C 1
ATOM 506 O O . ALA A 1 63 ? -36.562 -2.32 -21.578 1 78.75 63 ALA A O 1
ATOM 507 N N . GLN A 1 64 ? -35.281 -1.278 -23.031 1 82.44 64 GLN A N 1
ATOM 508 C CA . GLN A 1 64 ? -35.031 -2.516 -23.766 1 82.44 64 GLN A CA 1
ATOM 509 C C . GLN A 1 64 ? -34.25 -3.51 -22.922 1 82.44 64 GLN A C 1
ATOM 511 O O . GLN A 1 64 ? -34.531 -4.711 -22.953 1 82.44 64 GLN A O 1
ATOM 516 N N . GLU A 1 65 ? -33.344 -3 -22.219 1 85.19 65 GLU A N 1
ATOM 517 C CA . GLU A 1 65 ? -32.531 -3.836 -21.344 1 85.19 65 GLU A CA 1
ATOM 518 C C . GLU A 1 65 ? -33.375 -4.484 -20.266 1 85.19 65 GLU A C 1
ATOM 520 O O . GLU A 1 65 ? -33.25 -5.68 -20 1 85.19 65 GLU A O 1
ATOM 525 N N . ALA A 1 66 ? -34.188 -3.689 -19.688 1 88.25 66 ALA A N 1
ATOM 526 C CA . ALA A 1 66 ? -35.062 -4.18 -18.609 1 88.25 66 ALA A CA 1
ATOM 527 C C . ALA A 1 66 ? -36.031 -5.25 -19.125 1 88.25 66 ALA A C 1
ATOM 529 O O . ALA A 1 66 ? -36.25 -6.254 -18.453 1 88.25 66 ALA A O 1
ATOM 530 N N . GLN A 1 67 ? -36.531 -4.992 -20.266 1 90.06 67 GLN A N 1
ATOM 531 C CA . GLN A 1 67 ? -37.469 -5.953 -20.859 1 90.06 67 GLN A CA 1
ATOM 532 C C . GLN A 1 67 ? -36.75 -7.266 -21.188 1 90.06 67 GLN A C 1
ATOM 534 O O . GLN A 1 67 ? -37.312 -8.344 -20.984 1 90.06 67 GLN A O 1
ATOM 539 N N . TYR A 1 68 ? -35.656 -7.098 -21.734 1 92.19 68 TYR A N 1
ATOM 540 C CA . TYR A 1 68 ? -34.875 -8.297 -22.062 1 92.19 68 TYR A CA 1
ATOM 541 C C . TYR A 1 68 ? -34.625 -9.109 -20.797 1 92.19 68 TYR A C 1
ATOM 543 O O . TYR A 1 68 ? -34.781 -10.336 -20.797 1 92.19 68 TYR A O 1
ATOM 551 N N . LEU A 1 69 ? -34.219 -8.461 -19.75 1 94.44 69 LEU A N 1
ATOM 552 C CA . LEU A 1 69 ? -33.875 -9.141 -18.516 1 94.44 69 LEU A CA 1
ATOM 553 C C . LEU A 1 69 ? -35.094 -9.812 -17.906 1 94.44 69 LEU A C 1
ATOM 555 O O . LEU A 1 69 ? -35 -10.914 -17.359 1 94.44 69 LEU A O 1
ATOM 559 N N . ALA A 1 70 ? -36.156 -9.117 -17.922 1 94.62 70 ALA A N 1
ATOM 560 C CA . ALA A 1 70 ? -37.406 -9.68 -17.406 1 94.62 70 ALA A CA 1
ATOM 561 C C . ALA A 1 70 ? -37.781 -10.961 -18.156 1 94.62 70 ALA A C 1
ATOM 563 O O . ALA A 1 70 ? -38.156 -11.961 -17.531 1 94.62 70 ALA A O 1
ATOM 564 N N . THR A 1 71 ? -37.719 -10.883 -19.438 1 95.75 71 THR A N 1
ATOM 565 C CA . THR A 1 71 ? -38.031 -12.039 -20.266 1 95.75 71 THR A CA 1
ATOM 566 C C . THR A 1 71 ? -37.031 -13.172 -20.031 1 95.75 71 THR A C 1
ATOM 568 O O . THR A 1 71 ? -37.438 -14.336 -19.938 1 95.75 71 THR A O 1
ATOM 571 N N . TYR A 1 72 ? -35.812 -12.781 -20 1 95.75 72 TYR A N 1
ATOM 572 C CA . TYR A 1 72 ? -34.719 -13.734 -19.734 1 95.75 72 TYR A CA 1
ATOM 573 C C . TYR A 1 72 ? -34.969 -14.5 -18.438 1 95.75 72 TYR A C 1
ATOM 575 O O . TYR A 1 72 ? -34.906 -15.734 -18.422 1 95.75 72 TYR A O 1
ATOM 583 N N . CYS A 1 73 ? -35.312 -13.812 -17.406 1 96.56 73 CYS A N 1
ATOM 584 C CA . CYS A 1 73 ? -35.5 -14.414 -16.094 1 96.56 73 CYS A CA 1
ATOM 585 C C . CYS A 1 73 ? -36.781 -15.273 -16.078 1 96.56 73 CYS A C 1
ATOM 587 O O . CYS A 1 73 ? -36.781 -16.344 -15.453 1 96.56 73 CYS A O 1
ATOM 589 N N . GLN A 1 74 ? -37.781 -14.82 -16.719 1 95.44 74 GLN A N 1
ATOM 590 C CA . GLN A 1 74 ? -39 -15.586 -16.797 1 95.44 74 GLN A CA 1
ATOM 591 C C . GLN A 1 74 ? -38.781 -16.922 -17.5 1 95.44 74 GLN A C 1
ATOM 593 O O . GLN A 1 74 ? -39.219 -17.969 -17.016 1 95.44 74 GLN A O 1
ATOM 598 N N . GLN A 1 75 ? -38.125 -16.859 -18.562 1 95.38 75 GLN A N 1
ATOM 599 C CA . GLN A 1 75 ? -37.875 -18.047 -19.359 1 95.38 75 GLN A CA 1
ATOM 600 C C . GLN A 1 75 ? -37.031 -19.062 -18.578 1 95.38 75 GLN A C 1
ATOM 602 O O . GLN A 1 75 ? -37.188 -20.266 -18.75 1 95.38 75 GLN A O 1
ATOM 607 N N . ARG A 1 76 ? -36.219 -18.562 -17.766 1 94.62 76 ARG A N 1
ATOM 608 C CA . ARG A 1 76 ? -35.281 -19.422 -17.047 1 94.62 76 ARG A CA 1
ATOM 609 C C . ARG A 1 76 ? -35.75 -19.672 -15.617 1 94.62 76 ARG A C 1
ATOM 611 O O . ARG A 1 76 ? -35.031 -20.297 -14.828 1 94.62 76 ARG A O 1
ATOM 618 N N . GLU A 1 77 ? -36.906 -19.125 -15.211 1 94 77 GLU A N 1
ATOM 619 C CA . GLU A 1 77 ? -37.531 -19.312 -13.914 1 94 77 GLU A CA 1
ATOM 620 C C . GLU A 1 77 ? -36.688 -18.75 -12.789 1 94 77 GLU A C 1
ATOM 622 O O . GLU A 1 77 ? -36.469 -19.422 -11.773 1 94 77 GLU A O 1
ATOM 627 N N . LEU A 1 78 ? -36.125 -17.672 -13.062 1 96.69 78 LEU A N 1
ATOM 628 C CA . LEU A 1 78 ? -35.375 -16.938 -12.047 1 96.69 78 LEU A CA 1
ATOM 629 C C . LEU A 1 78 ? -36.219 -15.859 -11.406 1 96.69 78 LEU A C 1
ATOM 631 O O . LEU A 1 78 ? -37 -15.195 -12.086 1 96.69 78 LEU A O 1
ATOM 635 N N . THR A 1 79 ? -36.125 -15.781 -10.086 1 97.44 79 THR A N 1
ATOM 636 C CA . THR A 1 79 ? -36.781 -14.664 -9.406 1 97.44 79 THR A CA 1
ATOM 637 C C . THR A 1 79 ? -36.156 -13.336 -9.844 1 97.44 79 THR A C 1
ATOM 639 O O . THR A 1 79 ? -34.938 -13.211 -9.953 1 97.44 79 THR A O 1
ATOM 642 N N . TYR A 1 80 ? -37.062 -12.352 -10.141 1 97.5 80 TYR A N 1
ATOM 643 C CA . TYR A 1 80 ? -36.594 -11.102 -10.727 1 97.5 80 TYR A CA 1
ATOM 644 C C . TYR A 1 80 ? -37.188 -9.898 -9.992 1 97.5 80 TYR A C 1
ATOM 646 O O . TYR A 1 80 ? -38.375 -9.828 -9.781 1 97.5 80 TYR A O 1
ATOM 654 N N . TYR A 1 81 ? -36.281 -9.016 -9.523 1 97.31 81 TYR A N 1
ATOM 655 C CA . TYR A 1 81 ? -36.688 -7.738 -8.93 1 97.31 81 TYR A CA 1
ATOM 656 C C . TYR A 1 81 ? -36.125 -6.574 -9.742 1 97.31 81 TYR A C 1
ATOM 658 O O . TYR A 1 81 ? -34.969 -6.594 -10.156 1 97.31 81 TYR A O 1
ATOM 666 N N . GLU A 1 82 ? -36.938 -5.574 -10 1 95.12 82 GLU A N 1
ATOM 667 C CA . GLU A 1 82 ? -36.531 -4.379 -10.727 1 95.12 82 GLU A CA 1
ATOM 668 C C . GLU A 1 82 ? -37 -3.113 -10.016 1 95.12 82 GLU A C 1
ATOM 670 O O . GLU A 1 82 ? -38.094 -3.1 -9.414 1 95.12 82 GLU A O 1
ATOM 675 N N . THR A 1 83 ? -36.125 -2.137 -10.023 1 92.19 83 THR A N 1
ATOM 676 C CA . THR A 1 83 ? -36.5 -0.813 -9.547 1 92.19 83 THR A CA 1
ATOM 677 C C . THR A 1 83 ? -36.062 0.267 -10.523 1 92.19 83 THR A C 1
ATOM 679 O O . THR A 1 83 ? -35.281 -0.009 -11.445 1 92.19 83 THR A O 1
ATOM 682 N N . ARG A 1 84 ? -36.688 1.467 -10.391 1 88.31 84 ARG A N 1
ATOM 683 C CA . ARG A 1 84 ? -36.344 2.576 -11.281 1 88.31 84 ARG A CA 1
ATOM 684 C C . ARG A 1 84 ? -35.781 3.758 -10.508 1 88.31 84 ARG A C 1
ATOM 686 O O . ARG A 1 84 ? -36.312 4.137 -9.461 1 88.31 84 ARG A O 1
ATOM 693 N N . TRP A 1 85 ? -34.594 4.137 -11.023 1 82.81 85 TRP A N 1
ATOM 694 C CA . TRP A 1 85 ? -33.969 5.328 -10.445 1 82.81 85 TRP A CA 1
ATOM 695 C C . TRP A 1 85 ? -34.469 6.59 -11.141 1 82.81 85 TRP A C 1
ATOM 697 O O . TRP A 1 85 ? -34.406 6.707 -12.367 1 82.81 85 TRP A O 1
ATOM 707 N N . GLU A 1 86 ? -35.156 7.441 -10.414 1 72.5 86 GLU A N 1
ATOM 708 C CA . GLU A 1 86 ? -35.625 8.703 -10.969 1 72.5 86 GLU A CA 1
ATOM 709 C C . GLU A 1 86 ? -34.844 9.883 -10.414 1 72.5 86 GLU A C 1
ATOM 711 O O . GLU A 1 86 ? -34.688 10.023 -9.195 1 72.5 86 GLU A O 1
ATOM 716 N N . ASP A 1 87 ? -33.719 10.227 -11.062 1 62.09 87 ASP A N 1
ATOM 717 C CA . ASP A 1 87 ? -32.938 11.336 -10.547 1 62.09 87 ASP A CA 1
ATOM 718 C C . ASP A 1 87 ? -33.75 12.633 -10.516 1 62.09 87 ASP A C 1
ATOM 720 O O . ASP A 1 87 ? -34 13.234 -11.555 1 62.09 87 ASP A O 1
ATOM 724 N N . PRO A 1 88 ? -34.438 12.852 -9.555 1 53.22 88 PRO A N 1
ATOM 725 C CA . PRO A 1 88 ? -35.281 14.062 -9.656 1 53.22 88 PRO A CA 1
ATOM 726 C C . PRO A 1 88 ? -34.438 15.305 -9.984 1 53.22 88 PRO A C 1
ATOM 728 O O . PRO A 1 88 ? -34.938 16.203 -10.688 1 53.22 88 PRO A O 1
ATOM 731 N N . GLU A 1 89 ? -33.406 15.836 -9.25 1 52.91 89 GLU A N 1
ATOM 732 C CA . GLU A 1 89 ? -32.969 17.219 -9.141 1 52.91 89 GLU A CA 1
ATOM 733 C C . GLU A 1 89 ? -31.578 17.422 -9.75 1 52.91 89 GLU A C 1
ATOM 735 O O . GLU A 1 89 ? -30.969 18.484 -9.609 1 52.91 89 GLU A O 1
ATOM 740 N N . LYS A 1 90 ? -31.406 16.766 -10.906 1 54.19 90 LYS A N 1
ATOM 741 C CA . LYS A 1 90 ? -30.203 17.094 -11.688 1 54.19 90 LYS A CA 1
ATOM 742 C C . LYS A 1 90 ? -29.062 17.547 -10.781 1 54.19 90 LYS A C 1
ATOM 744 O O . LYS A 1 90 ? -28.359 18.516 -11.094 1 54.19 90 LYS A O 1
ATOM 749 N N . GLN A 1 91 ? -28.922 17.141 -9.516 1 57.12 91 GLN A N 1
ATOM 750 C CA . GLN A 1 91 ? -28.016 17.703 -8.508 1 57.12 91 GLN A CA 1
ATOM 751 C C . GLN A 1 91 ? -26.609 17.141 -8.656 1 57.12 91 GLN A C 1
ATOM 753 O O . GLN A 1 91 ? -26.406 16.156 -9.383 1 57.12 91 GLN A O 1
ATOM 758 N N . ARG A 1 92 ? -25.688 17.828 -7.949 1 61.47 92 ARG A N 1
ATOM 759 C CA . ARG A 1 92 ? -24.266 17.547 -7.758 1 61.47 92 ARG A CA 1
ATOM 760 C C . ARG A 1 92 ? -24.062 16.156 -7.188 1 61.47 92 ARG A C 1
ATOM 762 O O . ARG A 1 92 ? -24.906 15.648 -6.441 1 61.47 92 ARG A O 1
ATOM 769 N N . ASN A 1 93 ? -23.125 15.219 -7.645 1 70.38 93 ASN A N 1
ATOM 770 C CA . ASN A 1 93 ? -22.656 13.93 -7.164 1 70.38 93 ASN A CA 1
ATOM 771 C C . ASN A 1 93 ? -23.578 12.789 -7.594 1 70.38 93 ASN A C 1
ATOM 773 O O . ASN A 1 93 ? -23.906 11.914 -6.793 1 70.38 93 ASN A O 1
ATOM 777 N N . LEU A 1 94 ? -24.094 12.805 -8.789 1 75.25 94 LEU A N 1
ATOM 778 C CA . LEU A 1 94 ? -25.047 11.859 -9.367 1 75.25 94 LEU A CA 1
ATOM 779 C C . LEU A 1 94 ? -24.531 10.43 -9.242 1 75.25 94 LEU A C 1
ATOM 781 O O . LEU A 1 94 ? -25.297 9.516 -8.93 1 75.25 94 LEU A O 1
ATOM 785 N N . GLU A 1 95 ? -23.281 10.203 -9.383 1 76.75 95 GLU A N 1
ATOM 786 C CA . GLU A 1 95 ? -22.703 8.867 -9.32 1 76.75 95 GLU A CA 1
ATOM 787 C C . GLU A 1 95 ? -22.812 8.281 -7.922 1 76.75 95 GLU A C 1
ATOM 789 O O . GLU A 1 95 ? -23.203 7.121 -7.758 1 76.75 95 GLU A O 1
ATOM 794 N N . ALA A 1 96 ? -22.562 9.094 -6.945 1 81.44 96 ALA A N 1
ATOM 795 C CA . ALA A 1 96 ? -22.625 8.625 -5.559 1 81.44 96 ALA A CA 1
ATOM 796 C C . ALA A 1 96 ? -24.062 8.336 -5.141 1 81.44 96 ALA A C 1
ATOM 798 O O . ALA A 1 96 ? -24.328 7.359 -4.438 1 81.44 96 ALA A O 1
ATOM 799 N N . LYS A 1 97 ? -24.969 9.156 -5.57 1 82.38 97 LYS A N 1
ATOM 800 C CA . LYS A 1 97 ? -26.391 8.969 -5.246 1 82.38 97 LYS A CA 1
ATOM 801 C C . LYS A 1 97 ? -26.938 7.715 -5.914 1 82.38 97 LYS A C 1
ATOM 803 O O . LYS A 1 97 ? -27.703 6.965 -5.297 1 82.38 97 LYS A O 1
ATOM 808 N N . ALA A 1 98 ? -26.578 7.551 -7.133 1 84.25 98 ALA A N 1
ATOM 809 C CA . ALA A 1 98 ? -27.016 6.367 -7.867 1 84.25 98 ALA A CA 1
ATOM 810 C C . ALA A 1 98 ? -26.5 5.094 -7.203 1 84.25 98 ALA A C 1
ATOM 812 O O . ALA A 1 98 ? -27.219 4.094 -7.117 1 84.25 98 ALA A O 1
ATOM 813 N N . ARG A 1 99 ? -25.375 5.18 -6.676 1 87.5 99 ARG A N 1
ATOM 814 C CA . ARG A 1 99 ? -24.781 4.035 -5.996 1 87.5 99 ARG A CA 1
ATOM 815 C C . ARG A 1 99 ? -25.516 3.719 -4.699 1 87.5 99 ARG A C 1
ATOM 817 O O . ARG A 1 99 ? -25.844 2.559 -4.43 1 87.5 99 ARG A O 1
ATOM 824 N N . THR A 1 100 ? -25.719 4.723 -4.023 1 89.31 100 THR A N 1
ATOM 825 C CA . THR A 1 100 ? -26.422 4.543 -2.764 1 89.31 100 THR A CA 1
ATOM 826 C C . THR A 1 100 ? -27.812 3.938 -3.006 1 89.31 100 THR A C 1
ATOM 828 O O . THR A 1 100 ? -28.219 3.02 -2.297 1 89.31 100 THR A O 1
ATOM 831 N N . PHE A 1 101 ? -28.422 4.43 -4.016 1 90.12 101 PHE A N 1
ATOM 832 C CA . PHE A 1 101 ? -29.734 3.936 -4.375 1 90.12 101 PHE A CA 1
ATOM 833 C C . PHE A 1 101 ? -29.688 2.457 -4.738 1 90.12 101 PHE A C 1
ATOM 835 O O . PHE A 1 101 ? -30.5 1.665 -4.273 1 90.12 101 PHE A O 1
ATOM 842 N N . ARG A 1 102 ? -28.766 2.064 -5.523 1 94.19 102 ARG A N 1
ATOM 843 C CA . ARG A 1 102 ? -28.594 0.678 -5.945 1 94.19 102 ARG A CA 1
ATOM 844 C C . ARG A 1 102 ? -28.422 -0.243 -4.738 1 94.19 102 ARG A C 1
ATOM 846 O O . ARG A 1 102 ? -29.078 -1.277 -4.645 1 94.19 102 ARG A O 1
ATOM 853 N N . TYR A 1 103 ? -27.609 0.161 -3.857 1 96.12 103 TYR A N 1
ATOM 854 C CA . TYR A 1 103 ? -27.266 -0.731 -2.758 1 96.12 103 TYR A CA 1
ATOM 855 C C . TYR A 1 103 ? -28.391 -0.795 -1.731 1 96.12 103 TYR A C 1
ATOM 857 O O . TYR A 1 103 ? -28.578 -1.818 -1.071 1 96.12 103 TYR A O 1
ATOM 865 N N . GLU A 1 104 ? -29.094 0.279 -1.656 1 95.38 104 GLU A N 1
ATOM 866 C CA . GLU A 1 104 ? -30.297 0.223 -0.825 1 95.38 104 GLU A CA 1
ATOM 867 C C . GLU A 1 104 ? -31.312 -0.755 -1.396 1 95.38 104 GLU A C 1
ATOM 869 O O . GLU A 1 104 ? -31.938 -1.508 -0.651 1 95.38 104 GLU A O 1
ATOM 874 N N . PHE A 1 105 ? -31.5 -0.73 -2.68 1 96.19 105 PHE A N 1
ATOM 875 C CA . PHE A 1 105 ? -32.406 -1.653 -3.363 1 96.19 105 PHE A CA 1
ATOM 876 C C . PHE A 1 105 ? -31.953 -3.096 -3.168 1 96.19 105 PHE A C 1
ATOM 878 O O . PHE A 1 105 ? -32.75 -3.975 -2.877 1 96.19 105 PHE A O 1
ATOM 885 N N . PHE A 1 106 ? -30.609 -3.318 -3.273 1 98.19 106 PHE A N 1
ATOM 886 C CA . PHE A 1 106 ? -30.078 -4.66 -3.096 1 98.19 106 PHE A CA 1
ATOM 887 C C . PHE A 1 106 ? -30.328 -5.16 -1.678 1 98.19 106 PHE A C 1
ATOM 889 O O . PHE A 1 106 ? -30.641 -6.336 -1.472 1 98.19 106 PHE A O 1
ATOM 896 N N . LYS A 1 107 ? -30.125 -4.285 -0.758 1 97.94 107 LYS A N 1
ATOM 897 C CA . LYS A 1 107 ? -30.391 -4.625 0.637 1 97.94 107 LYS A CA 1
ATOM 898 C C . LYS A 1 107 ? -31.828 -5.082 0.831 1 97.94 107 LYS A C 1
ATOM 900 O O . LYS A 1 107 ? -32.094 -6.086 1.496 1 97.94 107 LYS A O 1
ATOM 905 N N . GLU A 1 108 ? -32.75 -4.348 0.257 1 97.75 108 GLU A N 1
ATOM 906 C CA . GLU A 1 108 ? -34.156 -4.672 0.35 1 97.75 108 GLU A CA 1
ATOM 907 C C . GLU A 1 108 ? -34.469 -6.043 -0.246 1 97.75 108 GLU A C 1
ATOM 909 O O . GLU A 1 108 ? -35.188 -6.836 0.338 1 97.75 108 GLU A O 1
ATOM 914 N N . VAL A 1 109 ? -33.906 -6.285 -1.362 1 98.06 109 VAL A N 1
ATOM 915 C CA . VAL A 1 109 ? -34.156 -7.555 -2.045 1 98.06 109 VAL A CA 1
ATOM 916 C C . VAL A 1 109 ? -33.625 -8.703 -1.194 1 98.06 109 VAL A C 1
ATOM 918 O O . VAL A 1 109 ? -34.25 -9.75 -1.072 1 98.06 109 VAL A O 1
ATOM 921 N N . MET A 1 110 ? -32.438 -8.547 -0.602 1 98.19 110 MET A N 1
ATOM 922 C CA . MET A 1 110 ? -31.844 -9.57 0.259 1 98.19 110 MET A CA 1
ATOM 923 C C . MET A 1 110 ? -32.75 -9.867 1.445 1 98.19 110 MET A C 1
ATOM 925 O O . MET A 1 110 ? -32.969 -11.031 1.803 1 98.19 110 MET A O 1
ATOM 929 N N . GLU A 1 111 ? -33.25 -8.883 1.996 1 97.56 111 GLU A N 1
ATOM 930 C CA . GLU A 1 111 ? -34.125 -9.023 3.156 1 97.56 111 GLU A CA 1
ATOM 931 C C . GLU A 1 111 ? -35.438 -9.742 2.787 1 97.56 111 GLU A C 1
ATOM 933 O O . GLU A 1 111 ? -35.875 -10.641 3.508 1 97.56 111 GLU A O 1
ATOM 938 N N . ILE A 1 112 ? -36.031 -9.352 1.686 1 97.56 112 ILE A N 1
ATOM 939 C CA . ILE A 1 112 ? -37.281 -9.938 1.229 1 97.56 112 ILE A CA 1
ATOM 940 C C . ILE A 1 112 ? -37.094 -11.43 0.964 1 97.56 112 ILE A C 1
ATOM 942 O O . ILE A 1 112 ? -37.969 -12.242 1.34 1 97.56 112 ILE A O 1
ATOM 946 N N . GLU A 1 113 ? -35.969 -11.836 0.385 1 97.5 113 GLU A N 1
ATOM 947 C CA . GLU A 1 113 ? -35.75 -13.211 -0.062 1 97.5 113 GLU A CA 1
ATOM 948 C C . GLU A 1 113 ? -35 -14.023 0.996 1 97.5 113 GLU A C 1
ATOM 950 O O . GLU A 1 113 ? -34.844 -15.234 0.842 1 97.5 113 GLU A O 1
ATOM 955 N N . GLY A 1 114 ? -34.562 -13.344 2.088 1 96.25 114 GLY A N 1
ATOM 956 C CA . GLY A 1 114 ? -33.781 -14.023 3.105 1 96.25 114 GLY A CA 1
ATOM 957 C C . GLY A 1 114 ? -32.438 -14.492 2.602 1 96.25 114 GLY A C 1
ATOM 958 O O . GLY A 1 114 ? -31.969 -15.578 2.971 1 96.25 114 GLY A O 1
ATOM 959 N N . ALA A 1 115 ? -31.891 -13.766 1.696 1 97.31 115 ALA A N 1
ATOM 960 C CA . ALA A 1 115 ? -30.609 -14.141 1.105 1 97.31 115 ALA A CA 1
ATOM 961 C C . ALA A 1 115 ? -29.453 -13.68 1.982 1 97.31 115 ALA A C 1
ATOM 963 O O . ALA A 1 115 ? -29.484 -12.594 2.566 1 97.31 115 ALA A O 1
ATOM 964 N N . ALA A 1 116 ? -28.406 -14.469 2.004 1 95.62 116 ALA A N 1
ATOM 965 C CA . ALA A 1 116 ? -27.25 -14.148 2.844 1 95.62 116 ALA A CA 1
ATOM 966 C C . ALA A 1 116 ? -26.078 -13.641 2.004 1 95.62 116 ALA A C 1
ATOM 968 O O . ALA A 1 116 ? -25.047 -13.25 2.543 1 95.62 116 ALA A O 1
ATOM 969 N N . VAL A 1 117 ? -26.328 -13.617 0.669 1 98.12 117 VAL A N 1
ATOM 970 C CA . VAL A 1 117 ? -25.203 -13.234 -0.19 1 98.12 117 VAL A CA 1
ATOM 971 C C . VAL A 1 117 ? -25.719 -12.359 -1.333 1 98.12 117 VAL A C 1
ATOM 973 O O . VAL A 1 117 ? -26.719 -12.672 -1.963 1 98.12 117 VAL A O 1
ATOM 976 N N . LEU A 1 118 ? -25.047 -11.242 -1.514 1 98.62 118 LEU A N 1
ATOM 977 C CA . LEU A 1 118 ? -25.156 -10.422 -2.713 1 98.62 118 LEU A CA 1
ATOM 978 C C . LEU A 1 118 ? -23.891 -10.508 -3.555 1 98.62 118 LEU A C 1
ATOM 980 O O . LEU A 1 118 ? -22.781 -10.406 -3.023 1 98.62 118 LEU A O 1
ATOM 984 N N . MET A 1 119 ? -24.062 -10.742 -4.855 1 98.69 119 MET A N 1
ATOM 985 C CA . MET A 1 119 ? -22.906 -10.773 -5.738 1 98.69 119 MET A CA 1
ATOM 986 C C . MET A 1 119 ? -22.969 -9.664 -6.777 1 98.69 119 MET A C 1
ATOM 988 O O . MET A 1 119 ? -24.031 -9.438 -7.379 1 98.69 119 MET A O 1
ATOM 992 N N . THR A 1 120 ? -21.906 -8.922 -6.902 1 98.38 120 THR A N 1
ATOM 993 C CA . THR A 1 120 ? -21.781 -7.93 -7.961 1 98.38 120 THR A CA 1
ATOM 994 C C . THR A 1 120 ? -20.656 -8.305 -8.922 1 98.38 120 THR A C 1
ATOM 996 O O . THR A 1 120 ? -19.812 -9.164 -8.602 1 98.38 120 THR A O 1
ATOM 999 N N . ALA A 1 121 ? -20.609 -7.684 -10.078 1 98.12 121 ALA A N 1
ATOM 1000 C CA . ALA A 1 121 ? -19.766 -8.18 -11.156 1 98.12 121 ALA A CA 1
ATOM 1001 C C . ALA A 1 121 ? -18.531 -7.309 -11.32 1 98.12 121 ALA A C 1
ATOM 1003 O O . ALA A 1 121 ? -18.031 -7.133 -12.438 1 98.12 121 ALA A O 1
ATOM 1004 N N . HIS A 1 122 ? -18.094 -6.75 -10.203 1 97.69 122 HIS A N 1
ATOM 1005 C CA . HIS A 1 122 ? -16.828 -6.027 -10.297 1 97.69 122 HIS A CA 1
ATOM 1006 C C . HIS A 1 122 ? -15.695 -6.953 -10.711 1 97.69 122 HIS A C 1
ATOM 1008 O O . HIS A 1 122 ? -15.641 -8.109 -10.289 1 97.69 122 HIS A O 1
ATOM 1014 N N . HIS A 1 123 ? -14.852 -6.461 -11.555 1 97.94 123 HIS A N 1
ATOM 1015 C CA . HIS A 1 123 ? -13.773 -7.262 -12.117 1 97.94 123 HIS A CA 1
ATOM 1016 C C . HIS A 1 123 ? -12.422 -6.594 -11.898 1 97.94 123 HIS A C 1
ATOM 1018 O O . HIS A 1 123 ? -12.32 -5.609 -11.164 1 97.94 123 HIS A O 1
ATOM 1024 N N . LEU A 1 124 ? -11.406 -7.105 -12.469 1 97.25 124 LEU A N 1
ATOM 1025 C CA . LEU A 1 124 ? -10.039 -6.707 -12.156 1 97.25 124 LEU A CA 1
ATOM 1026 C C . LEU A 1 124 ? -9.758 -5.293 -12.664 1 97.25 124 LEU A C 1
ATOM 1028 O O . LEU A 1 124 ? -9 -4.547 -12.039 1 97.25 124 LEU A O 1
ATOM 1032 N N . ASP A 1 125 ? -10.344 -4.906 -13.797 1 97.62 125 ASP A N 1
ATOM 1033 C CA . ASP A 1 125 ? -10.18 -3.545 -14.297 1 97.62 125 ASP A CA 1
ATOM 1034 C C . ASP A 1 125 ? -10.789 -2.527 -13.336 1 97.62 125 ASP A C 1
ATOM 1036 O O . ASP A 1 125 ? -10.258 -1.43 -13.172 1 97.62 125 ASP A O 1
ATOM 1040 N N . ASP A 1 126 ? -11.898 -2.957 -12.734 1 96.5 126 ASP A N 1
ATOM 1041 C CA . ASP A 1 126 ? -12.492 -2.096 -11.719 1 96.5 126 ASP A CA 1
ATOM 1042 C C . ASP A 1 126 ? -11.539 -1.893 -10.547 1 96.5 126 ASP A C 1
ATOM 1044 O O . ASP A 1 126 ? -11.492 -0.81 -9.961 1 96.5 126 ASP A O 1
ATOM 1048 N N . GLN A 1 127 ? -10.875 -2.938 -10.234 1 96.94 127 GLN A N 1
ATOM 1049 C CA . GLN A 1 127 ? -9.898 -2.869 -9.156 1 96.94 127 GLN A CA 1
ATOM 1050 C C . GLN A 1 127 ? -8.812 -1.845 -9.461 1 96.94 127 GLN A C 1
ATOM 1052 O O . GLN A 1 127 ? -8.445 -1.041 -8.602 1 96.94 127 GLN A O 1
ATOM 1057 N N . ALA A 1 128 ? -8.305 -1.905 -10.648 1 97.12 128 ALA A N 1
ATOM 1058 C CA . ALA A 1 128 ? -7.27 -0.973 -11.086 1 97.12 128 ALA A CA 1
ATOM 1059 C C . ALA A 1 128 ? -7.77 0.468 -11.023 1 97.12 128 ALA A C 1
ATOM 1061 O O . ALA A 1 128 ? -7.066 1.357 -10.539 1 97.12 128 ALA A O 1
ATOM 1062 N N . GLU A 1 129 ? -8.992 0.652 -11.523 1 96.81 129 GLU A N 1
ATOM 1063 C CA . GLU A 1 129 ? -9.594 1.98 -11.5 1 96.81 129 GLU A CA 1
ATOM 1064 C C . GLU A 1 129 ? -9.719 2.508 -10.078 1 96.81 129 GLU A C 1
ATOM 1066 O O . GLU A 1 129 ? -9.367 3.658 -9.805 1 96.81 129 GLU A O 1
ATOM 1071 N N . THR A 1 130 ? -10.164 1.632 -9.25 1 96.44 130 THR A N 1
ATOM 1072 C CA . THR A 1 130 ? -10.406 2.021 -7.863 1 96.44 130 THR A CA 1
ATOM 1073 C C . THR A 1 130 ? -9.094 2.355 -7.16 1 96.44 130 THR A C 1
ATOM 1075 O O . THR A 1 130 ? -9.008 3.348 -6.434 1 96.44 130 THR A O 1
ATOM 1078 N N . ILE A 1 131 ? -8.086 1.592 -7.359 1 95.88 131 ILE A N 1
ATOM 1079 C CA . ILE A 1 131 ? -6.781 1.825 -6.742 1 95.88 131 ILE A CA 1
ATOM 1080 C C . ILE A 1 131 ? -6.215 3.158 -7.227 1 95.88 131 ILE A C 1
ATOM 1082 O O . ILE A 1 131 ? -5.707 3.949 -6.426 1 95.88 131 ILE A O 1
ATOM 1086 N N . LEU A 1 132 ? -6.332 3.426 -8.5 1 96.19 132 LEU A N 1
ATOM 1087 C CA . LEU A 1 132 ? -5.863 4.695 -9.047 1 96.19 132 LEU A CA 1
ATOM 1088 C C . LEU A 1 132 ? -6.648 5.863 -8.461 1 96.19 132 LEU A C 1
ATOM 1090 O O . LEU A 1 132 ? -6.066 6.895 -8.109 1 96.19 132 LEU A O 1
ATOM 1094 N N . MET A 1 133 ? -7.926 5.699 -8.359 1 95.62 133 MET A N 1
ATOM 1095 C CA . MET A 1 133 ? -8.766 6.746 -7.781 1 95.62 133 MET A CA 1
ATOM 1096 C C . MET A 1 133 ? -8.344 7.043 -6.344 1 95.62 133 MET A C 1
ATOM 1098 O O . MET A 1 133 ? -8.289 8.211 -5.941 1 95.62 133 MET A O 1
ATOM 1102 N N . LYS A 1 134 ? -8.078 5.996 -5.641 1 93.69 134 LYS A N 1
ATOM 1103 C CA . LYS A 1 134 ? -7.668 6.16 -4.25 1 93.69 134 LYS A CA 1
ATOM 1104 C C . LYS A 1 134 ? -6.309 6.844 -4.156 1 93.69 134 LYS A C 1
ATOM 1106 O O . LYS A 1 134 ? -6.066 7.633 -3.238 1 93.69 134 LYS A O 1
ATOM 1111 N N . LEU A 1 135 ? -5.449 6.566 -5.043 1 93.56 135 LEU A N 1
ATOM 1112 C CA . LEU A 1 135 ? -4.152 7.234 -5.09 1 93.56 135 LEU A CA 1
ATOM 1113 C C . LEU A 1 135 ? -4.316 8.727 -5.352 1 93.56 135 LEU A C 1
ATOM 1115 O O . LEU A 1 135 ? -3.576 9.547 -4.801 1 93.56 135 LEU A O 1
ATOM 1119 N N . ILE A 1 136 ? -5.266 9.07 -6.219 1 94.69 136 ILE A N 1
ATOM 1120 C CA . ILE A 1 136 ? -5.5 10.453 -6.617 1 94.69 136 ILE A CA 1
ATOM 1121 C C . ILE A 1 136 ? -6.148 11.219 -5.469 1 94.69 136 ILE A C 1
ATOM 1123 O O . ILE A 1 136 ? -5.715 12.32 -5.129 1 94.69 136 ILE A O 1
ATOM 1127 N N . ARG A 1 137 ? -7.105 10.602 -4.824 1 90.5 137 ARG A N 1
ATOM 1128 C CA . ARG A 1 137 ? -7.906 11.281 -3.811 1 90.5 137 ARG A CA 1
ATOM 1129 C C . ARG A 1 137 ? -7.254 11.172 -2.436 1 90.5 137 ARG A C 1
ATOM 1131 O O . ARG A 1 137 ? -7.5 12 -1.559 1 90.5 137 ARG A O 1
ATOM 1138 N N . GLY A 1 138 ? -6.422 10.219 -2.361 1 87.12 138 GLY A N 1
ATOM 1139 C CA . GLY A 1 138 ? -5.918 9.898 -1.035 1 87.12 138 GLY A CA 1
ATOM 1140 C C . GLY A 1 138 ? -6.836 8.977 -0.256 1 87.12 138 GLY A C 1
ATOM 1141 O O . GLY A 1 138 ? -8.055 9.023 -0.418 1 87.12 138 GLY A O 1
ATOM 1142 N N . THR A 1 139 ? -6.234 8.078 0.43 1 78.56 139 THR A N 1
ATOM 1143 C CA . THR A 1 139 ? -7.023 7.156 1.239 1 78.56 139 THR A CA 1
ATOM 1144 C C . THR A 1 139 ? -6.238 6.707 2.469 1 78.56 139 THR A C 1
ATOM 1146 O O . THR A 1 139 ? -5.012 6.832 2.508 1 78.56 139 THR A O 1
ATOM 1149 N N . ASN A 1 140 ? -7.074 6.387 3.5 1 80.19 140 ASN A N 1
ATOM 1150 C CA . ASN A 1 140 ? -6.457 5.762 4.668 1 80.19 140 ASN A CA 1
ATOM 1151 C C . ASN A 1 140 ? -5.898 4.379 4.336 1 80.19 140 ASN A C 1
ATOM 1153 O O . ASN A 1 140 ? -6.418 3.691 3.453 1 80.19 140 ASN A O 1
ATOM 1157 N N . PHE A 1 141 ? -4.91 4 5.023 1 85.69 141 PHE A N 1
ATOM 1158 C CA . PHE A 1 141 ? -4.227 2.736 4.781 1 85.69 141 PHE A CA 1
ATOM 1159 C C . PHE A 1 141 ? -5.211 1.572 4.828 1 85.69 141 PHE A C 1
ATOM 1161 O O . PHE A 1 141 ? -5.094 0.623 4.055 1 85.69 141 PHE A O 1
ATOM 1168 N N . SER A 1 142 ? -6.195 1.675 5.633 1 82 142 SER A N 1
ATOM 1169 C CA . SER A 1 142 ? -7.156 0.595 5.828 1 82 142 SER A CA 1
ATOM 1170 C C . SER A 1 142 ? -8.016 0.386 4.586 1 82 142 SER A C 1
ATOM 1172 O O . SER A 1 142 ? -8.664 -0.653 4.438 1 82 142 SER A O 1
ATOM 1174 N N . HIS A 1 143 ? -7.984 1.296 3.688 1 82.19 143 HIS A N 1
ATOM 1175 C CA . HIS A 1 143 ? -8.812 1.202 2.49 1 82.19 143 HIS A CA 1
ATOM 1176 C C . HIS A 1 143 ? -7.961 1.194 1.227 1 82.19 143 HIS A C 1
ATOM 1178 O O . HIS A 1 143 ? -8.484 1.318 0.118 1 82.19 143 HIS A O 1
ATOM 1184 N N . SER A 1 144 ? -6.711 1.02 1.4 1 86.62 144 SER A N 1
ATOM 1185 C CA . SER A 1 144 ? -5.785 1.198 0.286 1 86.62 144 SER A CA 1
ATOM 1186 C C . SER A 1 144 ? -5.785 -0.021 -0.631 1 86.62 144 SER A C 1
ATOM 1188 O O . SER A 1 144 ? -5.258 0.035 -1.744 1 86.62 144 SER A O 1
ATOM 1190 N N . ALA A 1 145 ? -6.441 -1.111 -0.258 1 89.94 145 ALA A N 1
ATOM 1191 C CA . ALA A 1 145 ? -6.359 -2.365 -1.002 1 89.94 145 ALA A CA 1
ATOM 1192 C C . ALA A 1 145 ? -7.332 -2.371 -2.178 1 89.94 145 ALA A C 1
ATOM 1194 O O . ALA A 1 145 ? -7.367 -3.328 -2.955 1 89.94 145 ALA A O 1
ATOM 1195 N N . GLY A 1 146 ? -8.078 -1.375 -2.338 1 93.56 146 GLY A N 1
ATOM 1196 C CA . GLY A 1 146 ? -9.055 -1.353 -3.414 1 93.56 146 GLY A CA 1
ATOM 1197 C C . GLY A 1 146 ? -10.367 -2.006 -3.037 1 93.56 146 GLY A C 1
ATOM 1198 O O . GLY A 1 146 ? -10.852 -1.846 -1.911 1 93.56 146 GLY A O 1
ATOM 1199 N N . ILE A 1 147 ? -10.969 -2.656 -3.996 1 96 147 ILE A N 1
ATOM 1200 C CA . ILE A 1 147 ? -12.258 -3.303 -3.789 1 96 147 ILE A CA 1
ATOM 1201 C C . ILE A 1 147 ? -12.062 -4.613 -3.033 1 96 147 ILE A C 1
ATOM 1203 O O . ILE A 1 147 ? -11.234 -5.445 -3.42 1 96 147 ILE A O 1
ATOM 1207 N N . LYS A 1 148 ? -12.789 -4.727 -1.991 1 94.06 148 LYS A N 1
ATOM 1208 C CA . LYS A 1 148 ? -12.734 -5.973 -1.234 1 94.06 148 LYS A CA 1
ATOM 1209 C C . LYS A 1 148 ? -13.539 -7.07 -1.922 1 94.06 148 LYS A C 1
ATOM 1211 O O . LYS A 1 148 ? -14.641 -6.824 -2.412 1 94.06 148 LYS A O 1
ATOM 1216 N N . GLU A 1 149 ? -12.961 -8.18 -1.941 1 95.12 149 GLU A N 1
ATOM 1217 C CA . GLU A 1 149 ? -13.625 -9.328 -2.553 1 95.12 149 GLU A CA 1
ATOM 1218 C C . GLU A 1 149 ? -14.883 -9.711 -1.777 1 95.12 149 GLU A C 1
ATOM 1220 O O . GLU A 1 149 ? -15.867 -10.172 -2.363 1 95.12 149 GLU A O 1
ATOM 1225 N N . ARG A 1 150 ? -14.812 -9.57 -0.485 1 95.06 150 ARG A N 1
ATOM 1226 C CA . ARG A 1 150 ? -15.906 -9.898 0.414 1 95.06 150 ARG A CA 1
ATOM 1227 C C . ARG A 1 150 ? -16 -8.891 1.559 1 95.06 150 ARG A C 1
ATOM 1229 O O . ARG A 1 150 ? -14.984 -8.469 2.102 1 95.06 150 ARG A O 1
ATOM 1236 N N . ARG A 1 151 ? -17.234 -8.516 1.889 1 93.69 151 ARG A N 1
ATOM 1237 C CA . ARG A 1 151 ? -17.469 -7.641 3.037 1 93.69 151 ARG A CA 1
ATOM 1238 C C . ARG A 1 151 ? -18.859 -7.84 3.611 1 93.69 151 ARG A C 1
ATOM 1240 O O . ARG A 1 151 ? -19.781 -8.258 2.9 1 93.69 151 ARG A O 1
ATOM 1247 N N . PRO A 1 152 ? -19.031 -7.531 4.926 1 94.31 152 PRO A N 1
ATOM 1248 C CA . PRO A 1 152 ? -20.375 -7.578 5.48 1 94.31 152 PRO A CA 1
ATOM 1249 C C . PRO A 1 152 ? -21.328 -6.609 4.789 1 94.31 152 PRO A C 1
ATOM 1251 O O . PRO A 1 152 ? -20.938 -5.496 4.434 1 94.31 152 PRO A O 1
ATOM 1254 N N . PHE A 1 153 ? -22.562 -7.102 4.578 1 96.44 153 PHE A N 1
ATOM 1255 C CA . PHE A 1 153 ? -23.578 -6.281 3.914 1 96.44 153 PHE A CA 1
ATOM 1256 C C . PHE A 1 153 ? -24.984 -6.785 4.223 1 96.44 153 PHE A C 1
ATOM 1258 O O . PHE A 1 153 ? -25.266 -7.973 4.074 1 96.44 153 PHE A O 1
ATOM 1265 N N . ALA A 1 154 ? -25.812 -5.891 4.664 1 95.56 154 ALA A N 1
ATOM 1266 C CA . ALA A 1 154 ? -27.203 -6.195 4.957 1 95.56 154 ALA A CA 1
ATOM 1267 C C . ALA A 1 154 ? -27.328 -7.426 5.852 1 95.56 154 ALA A C 1
ATOM 1269 O O . ALA A 1 154 ? -26.734 -7.477 6.93 1 95.56 154 ALA A O 1
ATOM 1270 N N . THR A 1 155 ? -28.016 -8.438 5.387 1 93 155 THR A N 1
ATOM 1271 C CA . THR A 1 155 ? -28.266 -9.625 6.191 1 93 155 THR A CA 1
ATOM 1272 C C . THR A 1 155 ? -27.125 -10.633 6.059 1 93 155 THR A C 1
ATOM 1274 O O . THR A 1 155 ? -27.141 -11.688 6.691 1 93 155 THR A O 1
ATOM 1277 N N . GLY A 1 156 ? -26.156 -10.258 5.348 1 96.31 156 GLY A N 1
ATOM 1278 C CA . GLY A 1 156 ? -25.078 -11.195 5.102 1 96.31 156 GLY A CA 1
ATOM 1279 C C . GLY A 1 156 ? -23.812 -10.531 4.605 1 96.31 156 GLY A C 1
ATOM 1280 O O . GLY A 1 156 ? -23.234 -9.688 5.297 1 96.31 156 GLY A O 1
ATOM 1281 N N . GLU A 1 157 ? -23.516 -10.984 3.264 1 97.62 157 GLU A N 1
ATOM 1282 C CA . GLU A 1 157 ? -22.25 -10.453 2.758 1 97.62 157 GLU A CA 1
ATOM 1283 C C . GLU A 1 157 ? -22.375 -10.062 1.287 1 97.62 157 GLU A C 1
ATOM 1285 O O . GLU A 1 157 ? -23.219 -10.594 0.565 1 97.62 157 GLU A O 1
ATOM 1290 N N . LEU A 1 158 ? -21.562 -9.094 0.899 1 98.25 158 LEU A N 1
ATOM 1291 C CA . LEU A 1 158 ? -21.344 -8.711 -0.494 1 98.25 158 LEU A CA 1
ATOM 1292 C C . LEU A 1 158 ? -20.078 -9.352 -1.047 1 98.25 158 LEU A C 1
ATOM 1294 O O . LEU A 1 158 ? -19 -9.188 -0.472 1 98.25 158 LEU A O 1
ATOM 1298 N N . ILE A 1 159 ? -20.266 -10.117 -2.104 1 98.44 159 ILE A N 1
ATOM 1299 C CA . ILE A 1 159 ? -19.141 -10.836 -2.684 1 98.44 159 ILE A CA 1
ATOM 1300 C C . ILE A 1 159 ? -18.938 -10.406 -4.133 1 98.44 159 ILE A C 1
ATOM 1302 O O . ILE A 1 159 ? -19.906 -10.188 -4.859 1 98.44 159 ILE A O 1
ATOM 1306 N N . ARG A 1 160 ? -17.688 -10.289 -4.566 1 98.25 160 ARG A N 1
ATOM 1307 C CA . ARG A 1 160 ? -17.328 -9.945 -5.934 1 98.25 160 ARG A CA 1
ATOM 1308 C C . ARG A 1 160 ? -16.469 -11.031 -6.562 1 98.25 160 ARG A C 1
ATOM 1310 O O . ARG A 1 160 ? -15.25 -10.859 -6.711 1 98.25 160 ARG A O 1
ATOM 1317 N N . PRO A 1 161 ? -17.094 -12.023 -7.078 1 97.75 161 PRO A N 1
ATOM 1318 C CA . PRO A 1 161 ? -16.359 -13.211 -7.516 1 97.75 161 PRO A CA 1
ATOM 1319 C C . PRO A 1 161 ? -15.508 -12.953 -8.758 1 97.75 161 PRO A C 1
ATOM 1321 O O . PRO A 1 161 ? -14.57 -13.703 -9.031 1 97.75 161 PRO A O 1
ATOM 1324 N N . LEU A 1 162 ? -15.797 -11.883 -9.516 1 97.88 162 LEU A N 1
ATOM 1325 C CA . LEU A 1 162 ? -15.109 -11.656 -10.781 1 97.88 162 LEU A CA 1
ATOM 1326 C C . LEU A 1 162 ? -13.914 -10.727 -10.586 1 97.88 162 LEU A C 1
ATOM 1328 O O . LEU A 1 162 ? -13.242 -10.359 -11.555 1 97.88 162 LEU A O 1
ATOM 1332 N N . LEU A 1 163 ? -13.562 -10.391 -9.414 1 96.56 163 LEU A N 1
ATOM 1333 C CA . LEU A 1 163 ? -12.609 -9.344 -9.102 1 96.56 163 LEU A CA 1
ATOM 1334 C C . LEU A 1 163 ? -11.211 -9.711 -9.602 1 96.56 163 LEU A C 1
ATOM 1336 O O . LEU A 1 163 ? -10.344 -8.844 -9.727 1 96.56 163 LEU A O 1
ATOM 1340 N N . ILE A 1 164 ? -10.922 -11 -9.906 1 93.19 164 ILE A N 1
ATOM 1341 C CA . ILE A 1 164 ? -9.594 -11.43 -10.336 1 93.19 164 ILE A CA 1
ATOM 1342 C C . ILE A 1 164 ? -9.555 -11.562 -11.852 1 93.19 164 ILE A C 1
ATOM 1344 O O . ILE A 1 164 ? -8.508 -11.867 -12.43 1 93.19 164 ILE A O 1
ATOM 1348 N N . TYR A 1 165 ? -10.656 -11.375 -12.523 1 96.31 165 TYR A N 1
ATOM 1349 C CA . TYR A 1 165 ? -10.734 -11.578 -13.969 1 96.31 165 TYR A CA 1
ATOM 1350 C C . TYR A 1 165 ? -10.641 -10.258 -14.719 1 96.31 165 TYR A C 1
ATOM 1352 O O . TYR A 1 165 ? -11.359 -9.305 -14.398 1 96.31 165 TYR A O 1
ATOM 1360 N N . PRO A 1 166 ? -9.773 -10.188 -15.727 1 96.81 166 PRO A N 1
ATOM 1361 C CA . PRO A 1 166 ? -9.758 -9.008 -16.594 1 96.81 166 PRO A CA 1
ATOM 1362 C C . PRO A 1 166 ? -11.023 -8.875 -17.422 1 96.81 166 PRO A C 1
ATOM 1364 O O . PRO A 1 166 ? -11.633 -9.883 -17.797 1 96.81 166 PRO A O 1
ATOM 1367 N N . LYS A 1 167 ? -11.352 -7.676 -17.75 1 96.31 167 LYS A N 1
ATOM 1368 C CA . LYS A 1 167 ? -12.523 -7.395 -18.578 1 96.31 167 LYS A CA 1
ATOM 1369 C C . LYS A 1 167 ? -12.453 -8.148 -19.906 1 96.31 167 LYS A C 1
ATOM 1371 O O . LYS A 1 167 ? -13.469 -8.656 -20.391 1 96.31 167 LYS A O 1
ATOM 1376 N N . GLU A 1 168 ? -11.312 -8.227 -20.516 1 95.44 168 GLU A N 1
ATOM 1377 C CA . GLU A 1 168 ? -11.109 -8.906 -21.781 1 95.44 168 GLU A CA 1
ATOM 1378 C C . GLU A 1 168 ? -11.539 -10.375 -21.703 1 95.44 168 GLU A C 1
ATOM 1380 O O . GLU A 1 168 ? -12.094 -10.922 -22.656 1 95.44 168 GLU A O 1
ATOM 1385 N N . GLU A 1 169 ? -11.273 -11 -20.609 1 96 169 GLU A N 1
ATOM 1386 C CA . GLU A 1 169 ? -11.664 -12.398 -20.406 1 96 169 GLU A CA 1
ATOM 1387 C C . GLU A 1 169 ? -13.18 -12.539 -20.359 1 96 169 GLU A C 1
ATOM 1389 O O . GLU A 1 169 ? -13.734 -13.555 -20.781 1 96 169 GLU A O 1
ATOM 1394 N N . LEU A 1 170 ? -13.828 -11.562 -19.812 1 97.06 170 LEU A N 1
ATOM 1395 C CA . LEU A 1 170 ? -15.289 -11.586 -19.734 1 97.06 170 LEU A CA 1
ATOM 1396 C C . LEU A 1 170 ? -15.906 -11.43 -21.125 1 97.06 170 LEU A C 1
ATOM 1398 O O . LEU A 1 170 ? -16.906 -12.062 -21.438 1 97.06 170 LEU A O 1
ATOM 1402 N N . TYR A 1 171 ? -15.305 -10.609 -21.953 1 96.62 171 TYR A N 1
ATOM 1403 C CA . TYR A 1 171 ? -15.75 -10.477 -23.344 1 96.62 171 TYR A CA 1
ATOM 1404 C C . TYR A 1 171 ? -15.57 -11.789 -24.094 1 96.62 171 TYR A C 1
ATOM 1406 O O . TYR A 1 171 ? -16.453 -12.195 -24.859 1 96.62 171 TYR A O 1
ATOM 1414 N N . GLN A 1 172 ? -14.453 -12.414 -23.891 1 96.44 172 GLN A N 1
ATOM 1415 C CA . GLN A 1 172 ? -14.195 -13.695 -24.531 1 96.44 172 GLN A CA 1
ATOM 1416 C C . GLN A 1 172 ? -15.203 -14.75 -24.094 1 96.44 172 GLN A C 1
ATOM 1418 O O . GLN A 1 172 ? -15.68 -15.547 -24.906 1 96.44 172 GLN A O 1
ATOM 1423 N N . PHE A 1 173 ? -15.492 -14.695 -22.859 1 96 173 PHE A N 1
ATOM 1424 C CA . PHE A 1 173 ? -16.484 -15.617 -22.328 1 96 173 PHE A CA 1
ATOM 1425 C C . PHE A 1 173 ? -17.859 -15.367 -22.938 1 96 173 PHE A C 1
ATOM 1427 O O . PHE A 1 173 ? -18.562 -16.312 -23.312 1 96 173 PHE A O 1
ATOM 1434 N N . ALA A 1 174 ? -18.203 -14.117 -23.016 1 95.62 174 ALA A N 1
ATOM 1435 C CA . ALA A 1 174 ? -19.469 -13.727 -23.625 1 95.62 174 ALA A CA 1
ATOM 1436 C C . ALA A 1 174 ? -19.562 -14.227 -25.062 1 95.62 174 ALA A C 1
ATOM 1438 O O . ALA A 1 174 ? -20.609 -14.719 -25.5 1 95.62 174 ALA A O 1
ATOM 1439 N N . GLN A 1 175 ? -18.531 -14.078 -25.781 1 95.31 175 GLN A N 1
ATOM 1440 C CA . GLN A 1 175 ? -18.5 -14.523 -27.172 1 95.31 175 GLN A CA 1
ATOM 1441 C C . GLN A 1 175 ? -18.625 -16.047 -27.266 1 95.31 175 GLN A C 1
ATOM 1443 O O . GLN A 1 175 ? -19.375 -16.547 -28.109 1 95.31 175 GLN A O 1
ATOM 1448 N N . ARG A 1 176 ? -17.984 -16.75 -26.438 1 95 176 ARG A N 1
ATOM 1449 C CA . ARG A 1 176 ? -17.984 -18.203 -26.453 1 95 176 ARG A CA 1
ATOM 1450 C C . ARG A 1 176 ? -19.359 -18.75 -26.062 1 95 176 ARG A C 1
ATOM 1452 O O . ARG A 1 176 ? -19.828 -19.734 -26.625 1 95 176 ARG A O 1
ATOM 1459 N N . GLN A 1 177 ? -19.953 -18.141 -25.078 1 93.88 177 GLN A N 1
ATOM 1460 C CA . GLN A 1 177 ? -21.25 -18.594 -24.562 1 93.88 177 GLN A CA 1
ATOM 1461 C C . GLN A 1 177 ? -22.391 -17.984 -25.375 1 93.88 177 GLN A C 1
ATOM 1463 O O . GLN A 1 177 ? -23.547 -18.406 -25.234 1 93.88 177 GLN A O 1
ATOM 1468 N N . ALA A 1 178 ? -22.141 -16.969 -26.125 1 92 178 ALA A N 1
ATOM 1469 C CA . ALA A 1 178 ? -23.078 -16.328 -27.047 1 92 178 ALA A CA 1
ATOM 1470 C C . ALA A 1 178 ? -24.281 -15.758 -26.312 1 92 178 ALA A C 1
ATOM 1472 O O . ALA A 1 178 ? -25.422 -15.984 -26.719 1 92 178 ALA A O 1
ATOM 1473 N N . PHE A 1 179 ? -24.094 -15.227 -25.203 1 90.62 179 PHE A N 1
ATOM 1474 C CA . PHE A 1 179 ? -25.219 -14.586 -24.531 1 90.62 179 PHE A CA 1
ATOM 1475 C C . PHE A 1 179 ? -25.328 -13.125 -24.938 1 90.62 179 PHE A C 1
ATOM 1477 O O . PHE A 1 179 ? -24.359 -12.516 -25.391 1 90.62 179 PHE A O 1
ATOM 1484 N N . VAL A 1 180 ? -26.5 -12.539 -24.75 1 91.31 180 VAL A N 1
ATOM 1485 C CA . VAL A 1 180 ? -26.797 -11.164 -25.125 1 91.31 180 VAL A CA 1
ATOM 1486 C C . VAL A 1 180 ? -26.438 -10.219 -23.984 1 91.31 180 VAL A C 1
ATOM 1488 O O . VAL A 1 180 ? -26.641 -10.539 -22.812 1 91.31 180 VAL A O 1
ATOM 1491 N N . TYR A 1 181 ? -25.828 -9.133 -24.344 1 91.94 181 TYR A N 1
ATOM 1492 C CA . TYR A 1 181 ? -25.562 -8.07 -23.375 1 91.94 181 TYR A CA 1
ATOM 1493 C C . TYR A 1 181 ? -25.672 -6.699 -24.047 1 91.94 181 TYR A C 1
ATOM 1495 O O . TYR A 1 181 ? -25.719 -6.598 -25.266 1 91.94 181 TYR A O 1
ATOM 1503 N N . PHE A 1 182 ? -25.812 -5.695 -23.156 1 88.81 182 PHE A N 1
ATOM 1504 C CA . PHE A 1 182 ? -26 -4.336 -23.641 1 88.81 182 PHE A CA 1
ATOM 1505 C C . PHE A 1 182 ? -24.875 -3.428 -23.188 1 88.81 182 PHE A C 1
ATOM 1507 O O . PHE A 1 182 ? -24.391 -3.539 -22.047 1 88.81 182 PHE A O 1
ATOM 1514 N N . GLU A 1 183 ? -24.328 -2.633 -24.047 1 84.94 183 GLU A N 1
ATOM 1515 C CA . GLU A 1 183 ? -23.281 -1.689 -23.688 1 84.94 183 GLU A CA 1
ATOM 1516 C C . GLU A 1 183 ? -23.859 -0.335 -23.281 1 84.94 183 GLU A C 1
ATOM 1518 O O . GLU A 1 183 ? -24.75 0.187 -23.969 1 84.94 183 GLU A O 1
ATOM 1523 N N . ASP A 1 184 ? -23.375 0.071 -22.156 1 77.12 184 ASP A N 1
ATOM 1524 C CA . ASP A 1 184 ? -23.797 1.383 -21.672 1 77.12 184 ASP A CA 1
ATOM 1525 C C . ASP A 1 184 ? -22.984 2.496 -22.312 1 77.12 184 ASP A C 1
ATOM 1527 O O . ASP A 1 184 ? -21.797 2.658 -22.016 1 77.12 184 ASP A O 1
ATOM 1531 N N . GLU A 1 185 ? -23.578 3.32 -23.094 1 77.94 185 GLU A N 1
ATOM 1532 C CA . GLU A 1 185 ? -22.906 4.383 -23.844 1 77.94 185 GLU A CA 1
ATOM 1533 C C . GLU A 1 185 ? -22.297 5.414 -22.906 1 77.94 185 GLU A C 1
ATOM 1535 O O . GLU A 1 185 ? -21.344 6.102 -23.266 1 77.94 185 GLU A O 1
ATOM 1540 N N . THR A 1 186 ? -22.844 5.523 -21.672 1 76.62 186 THR A N 1
ATOM 1541 C CA . THR A 1 186 ? -22.359 6.516 -20.719 1 76.62 186 THR A CA 1
ATOM 1542 C C . THR A 1 186 ? -20.938 6.176 -20.266 1 76.62 186 THR A C 1
ATOM 1544 O O . THR A 1 186 ? -20.219 7.043 -19.766 1 76.62 186 THR A O 1
ATOM 1547 N N . ASN A 1 187 ? -20.562 5.004 -20.484 1 79.69 187 ASN A N 1
ATOM 1548 C CA . ASN A 1 187 ? -19.219 4.566 -20.109 1 79.69 187 ASN A CA 1
ATOM 1549 C C . ASN A 1 187 ? -18.141 5.219 -20.984 1 79.69 187 ASN A C 1
ATOM 1551 O O . ASN A 1 187 ? -16.969 5.25 -20.609 1 79.69 187 ASN A O 1
ATOM 1555 N N . GLN A 1 188 ? -18.578 5.742 -22.062 1 82.25 188 GLN A N 1
ATOM 1556 C CA . GLN A 1 188 ? -17.625 6.312 -23.016 1 82.25 188 GLN A CA 1
ATOM 1557 C C . GLN A 1 188 ? -17.469 7.812 -22.781 1 82.25 188 GLN A C 1
ATOM 1559 O O . GLN A 1 188 ? -16.531 8.422 -23.312 1 82.25 188 GLN A O 1
ATOM 1564 N N . THR A 1 189 ? -18.359 8.266 -21.938 1 84.12 189 THR A N 1
ATOM 1565 C CA . THR A 1 189 ? -18.234 9.688 -21.641 1 84.12 189 THR A CA 1
ATOM 1566 C C . THR A 1 189 ? -17.141 9.93 -20.594 1 84.12 189 THR A C 1
ATOM 1568 O O . THR A 1 189 ? -16.734 9.008 -19.891 1 84.12 189 THR A O 1
ATOM 1571 N N . ASN A 1 190 ? -16.578 11.164 -20.547 1 88.12 190 ASN A N 1
ATOM 1572 C CA . ASN A 1 190 ? -15.531 11.516 -19.594 1 88.12 190 ASN A CA 1
ATOM 1573 C C . ASN A 1 190 ? -16.031 12.477 -18.531 1 88.12 190 ASN A C 1
ATOM 1575 O O . ASN A 1 190 ? -15.289 13.344 -18.062 1 88.12 190 ASN A O 1
ATOM 1579 N N . GLU A 1 191 ? -17.281 12.289 -18.234 1 83.38 191 GLU A N 1
ATOM 1580 C CA . GLU A 1 191 ? -17.875 13.211 -17.281 1 83.38 191 GLU A CA 1
ATOM 1581 C C . GLU A 1 191 ? -17.469 12.875 -15.852 1 83.38 191 GLU A C 1
ATOM 1583 O O . GLU A 1 191 ? -17.375 13.766 -15 1 83.38 191 GLU A O 1
ATOM 1588 N N . TYR A 1 192 ? -17.219 11.625 -15.688 1 86.38 192 TYR A N 1
ATOM 1589 C CA . TYR A 1 192 ? -16.891 11.172 -14.336 1 86.38 192 TYR A CA 1
ATOM 1590 C C . TYR A 1 192 ? -15.438 10.734 -14.25 1 86.38 192 TYR A C 1
ATOM 1592 O O . TYR A 1 192 ? -14.859 10.273 -15.242 1 86.38 192 TYR A O 1
ATOM 1600 N N . LEU A 1 193 ? -14.859 10.867 -13.055 1 90.25 193 LEU A N 1
ATOM 1601 C CA . LEU A 1 193 ? -13.461 10.539 -12.828 1 90.25 193 LEU A CA 1
ATOM 1602 C C . LEU A 1 193 ? -13.164 9.109 -13.258 1 90.25 193 LEU A C 1
ATOM 1604 O O . LEU A 1 193 ? -12.172 8.859 -13.953 1 90.25 193 LEU A O 1
ATOM 1608 N N . ARG A 1 194 ? -14.031 8.211 -12.906 1 90.12 194 ARG A N 1
ATOM 1609 C CA . ARG A 1 194 ? -13.805 6.801 -13.211 1 90.12 194 ARG A CA 1
ATOM 1610 C C . ARG A 1 194 ? -13.711 6.582 -14.719 1 90.12 194 ARG A C 1
ATOM 1612 O O . ARG A 1 194 ? -12.859 5.824 -15.188 1 90.12 194 ARG A O 1
ATOM 1619 N N . ASN A 1 195 ? -14.562 7.258 -15.438 1 91.62 195 ASN A N 1
ATOM 1620 C CA . ASN A 1 195 ? -14.547 7.129 -16.891 1 91.62 195 ASN A CA 1
ATOM 1621 C C . ASN A 1 195 ? -13.273 7.711 -17.5 1 91.62 195 ASN A C 1
ATOM 1623 O O . ASN A 1 195 ? -12.711 7.141 -18.438 1 91.62 195 ASN A O 1
ATOM 1627 N N . ARG A 1 196 ? -12.867 8.797 -16.906 1 94.62 196 ARG A N 1
ATOM 1628 C CA . ARG A 1 196 ? -11.641 9.414 -17.406 1 94.62 196 ARG A CA 1
ATOM 1629 C C . ARG A 1 196 ? -10.438 8.508 -17.172 1 94.62 196 ARG A C 1
ATOM 1631 O O . ARG A 1 196 ? -9.586 8.359 -18.047 1 94.62 196 ARG A O 1
ATOM 1638 N N . LEU A 1 197 ? -10.383 7.863 -16.062 1 95.62 197 LEU A N 1
ATOM 1639 C CA . LEU A 1 197 ? -9.305 6.93 -15.781 1 95.62 197 LEU A CA 1
ATOM 1640 C C . LEU A 1 197 ? -9.375 5.715 -16.703 1 95.62 197 LEU A C 1
ATOM 1642 O O . LEU A 1 197 ? -8.352 5.258 -17.219 1 95.62 197 LEU A O 1
ATOM 1646 N N . ARG A 1 198 ? -10.578 5.293 -16.859 1 94.44 198 ARG A N 1
ATOM 1647 C CA . ARG A 1 198 ? -10.812 4.113 -17.688 1 94.44 198 ARG A CA 1
ATOM 1648 C C . ARG A 1 198 ? -10.414 4.367 -19.141 1 94.44 198 ARG A C 1
ATOM 1650 O O . ARG A 1 198 ? -9.789 3.52 -19.781 1 94.44 198 ARG A O 1
ATOM 1657 N N . ASN A 1 199 ? -10.703 5.516 -19.609 1 94.62 199 ASN A N 1
ATOM 1658 C CA . ASN A 1 199 ? -10.578 5.812 -21.031 1 94.62 199 ASN A CA 1
ATOM 1659 C C . ASN A 1 199 ? -9.211 6.41 -21.359 1 94.62 199 ASN A C 1
ATOM 1661 O O . ASN A 1 199 ? -8.695 6.223 -22.469 1 94.62 199 ASN A O 1
ATOM 1665 N N . GLN A 1 200 ? -8.633 7.09 -20.406 1 95 200 GLN A N 1
ATOM 1666 C CA . GLN A 1 200 ? -7.461 7.891 -20.75 1 95 200 GLN A CA 1
ATOM 1667 C C . GLN A 1 200 ? -6.211 7.367 -20.047 1 95 200 GLN A C 1
ATOM 1669 O O . GLN A 1 200 ? -5.102 7.488 -20.562 1 95 200 GLN A O 1
ATOM 1674 N N . VAL A 1 201 ? -6.305 6.797 -18.938 1 96.31 201 VAL A N 1
ATOM 1675 C CA . VAL A 1 201 ? -5.129 6.473 -18.125 1 96.31 201 VAL A CA 1
ATOM 1676 C C . VAL A 1 201 ? -4.859 4.973 -18.188 1 96.31 201 VAL A C 1
ATOM 1678 O O . VAL A 1 201 ? -3.744 4.547 -18.5 1 96.31 201 VAL A O 1
ATOM 1681 N N . LEU A 1 202 ? -5.875 4.191 -17.953 1 96.31 202 LEU A N 1
ATOM 1682 C CA . LEU A 1 202 ? -5.723 2.746 -17.844 1 96.31 202 LEU A CA 1
ATOM 1683 C C . LEU A 1 202 ? -5.125 2.156 -19.109 1 96.31 202 LEU A C 1
ATOM 1685 O O . LEU A 1 202 ? -4.238 1.301 -19.047 1 96.31 202 LEU A O 1
ATOM 1689 N N . PRO A 1 203 ? -5.621 2.615 -20.297 1 95.88 203 PRO A N 1
ATOM 1690 C CA . PRO A 1 203 ? -5.031 2.061 -21.516 1 95.88 203 PRO A CA 1
ATOM 1691 C C . PRO A 1 203 ? -3.533 2.332 -21.625 1 95.88 203 PRO A C 1
ATOM 1693 O O . PRO A 1 203 ? -2.781 1.479 -22.109 1 95.88 203 PRO A O 1
ATOM 1696 N N . LEU A 1 204 ? -3.07 3.477 -21.156 1 95.44 204 LEU A N 1
ATOM 1697 C CA . LEU A 1 204 ? -1.652 3.818 -21.188 1 95.44 204 LEU A CA 1
ATOM 1698 C C . LEU A 1 204 ? -0.854 2.898 -20.266 1 95.44 204 LEU A C 1
ATOM 1700 O O . LEU A 1 204 ? 0.235 2.447 -20.625 1 95.44 204 LEU A O 1
ATOM 1704 N N . LEU A 1 205 ? -1.4 2.562 -19.141 1 96.56 205 LEU A N 1
ATOM 1705 C CA . LEU A 1 205 ? -0.718 1.715 -18.172 1 96.56 205 LEU A CA 1
ATOM 1706 C C . LEU A 1 205 ? -0.659 0.271 -18.656 1 96.56 205 LEU A C 1
ATOM 1708 O O . LEU A 1 205 ? 0.365 -0.4 -18.5 1 96.56 205 LEU A O 1
ATOM 1712 N N . LYS A 1 206 ? -1.756 -0.164 -19.25 1 95.81 206 LYS A N 1
ATOM 1713 C CA . LYS A 1 206 ? -1.811 -1.523 -19.781 1 95.81 206 LYS A CA 1
ATOM 1714 C C . LYS A 1 206 ? -0.805 -1.713 -20.922 1 95.81 206 LYS A C 1
ATOM 1716 O O . LYS A 1 206 ? -0.256 -2.803 -21.094 1 95.81 206 LYS A O 1
ATOM 1721 N N . GLN A 1 207 ? -0.564 -0.688 -21.625 1 94.94 207 GLN A N 1
ATOM 1722 C CA . GLN A 1 207 ? 0.378 -0.737 -22.734 1 94.94 207 GLN A CA 1
ATOM 1723 C C . GLN A 1 207 ? 1.812 -0.886 -22.234 1 94.94 207 GLN A C 1
ATOM 1725 O O . GLN A 1 207 ? 2.646 -1.504 -22.906 1 94.94 207 GLN A O 1
ATOM 1730 N N . GLU A 1 208 ? 2.141 -0.389 -21.109 1 94.88 208 GLU A N 1
ATOM 1731 C CA . GLU A 1 208 ? 3.494 -0.41 -20.562 1 94.88 208 GLU A CA 1
ATOM 1732 C C . GLU A 1 208 ? 3.879 -1.812 -20.109 1 94.88 208 GLU A C 1
ATOM 1734 O O . GLU A 1 208 ? 5.055 -2.18 -20.141 1 94.88 208 GLU A O 1
ATOM 1739 N N . ASN A 1 209 ? 2.902 -2.527 -19.625 1 94.5 209 ASN A N 1
ATOM 1740 C CA . ASN A 1 209 ? 3.119 -3.873 -19.109 1 94.5 209 ASN A CA 1
ATOM 1741 C C . ASN A 1 209 ? 1.896 -4.762 -19.312 1 94.5 209 ASN A C 1
ATOM 1743 O O . ASN A 1 209 ? 0.86 -4.559 -18.688 1 94.5 209 ASN A O 1
ATOM 1747 N N . PRO A 1 210 ? 2.057 -5.777 -20.109 1 92.5 210 PRO A N 1
ATOM 1748 C CA . PRO A 1 210 ? 0.924 -6.672 -20.359 1 92.5 210 PRO A CA 1
ATOM 1749 C C . PRO A 1 210 ? 0.428 -7.355 -19.078 1 92.5 210 PRO A C 1
ATOM 1751 O O . PRO A 1 210 ? -0.715 -7.816 -19.031 1 92.5 210 PRO A O 1
ATOM 1754 N N . GLN A 1 211 ? 1.283 -7.402 -18.078 1 92.81 211 GLN A N 1
ATOM 1755 C CA . GLN A 1 211 ? 0.907 -8.039 -16.828 1 92.81 211 GLN A CA 1
ATOM 1756 C C . GLN A 1 211 ? 0.464 -7.004 -15.789 1 92.81 211 GLN A C 1
ATOM 1758 O O . GLN A 1 211 ? 0.421 -7.289 -14.594 1 92.81 211 GLN A O 1
ATOM 1763 N N . PHE A 1 212 ? 0.112 -5.832 -16.25 1 95.56 212 PHE A N 1
ATOM 1764 C CA . PHE A 1 212 ? -0.242 -4.73 -15.375 1 95.56 212 PHE A CA 1
ATOM 1765 C C . PHE A 1 212 ? -1.379 -5.129 -14.438 1 95.56 212 PHE A C 1
ATOM 1767 O O . PHE A 1 212 ? -1.308 -4.891 -13.227 1 95.56 212 PHE A O 1
ATOM 1774 N N . LEU A 1 213 ? -2.404 -5.73 -14.969 1 96.19 213 LEU A N 1
ATOM 1775 C CA . LEU A 1 213 ? -3.561 -6.09 -14.156 1 96.19 213 LEU A CA 1
ATOM 1776 C C . LEU A 1 213 ? -3.188 -7.145 -13.117 1 96.19 213 LEU A C 1
ATOM 1778 O O . LEU A 1 213 ? -3.682 -7.113 -11.992 1 96.19 213 LEU A O 1
ATOM 1782 N N . ASP A 1 214 ? -2.33 -8.062 -13.516 1 92.44 214 ASP A N 1
ATOM 1783 C CA . ASP A 1 214 ? -1.831 -9.047 -12.562 1 92.44 214 ASP A CA 1
ATOM 1784 C C . ASP A 1 214 ? -1.077 -8.367 -11.422 1 92.44 214 ASP A C 1
ATOM 1786 O O . ASP A 1 214 ? -1.181 -8.789 -10.266 1 92.44 214 ASP A O 1
ATOM 1790 N N . GLN A 1 215 ? -0.343 -7.379 -11.742 1 93.19 215 GLN A N 1
ATOM 1791 C CA . GLN A 1 215 ? 0.405 -6.633 -10.734 1 93.19 215 GLN A CA 1
ATOM 1792 C C . GLN A 1 215 ? -0.534 -5.879 -9.805 1 93.19 215 GLN A C 1
ATOM 1794 O O . GLN A 1 215 ? -0.267 -5.762 -8.602 1 93.19 215 GLN A O 1
ATOM 1799 N N . ILE A 1 216 ? -1.603 -5.406 -10.383 1 94.88 216 ILE A N 1
ATOM 1800 C CA . ILE A 1 216 ? -2.615 -4.727 -9.578 1 94.88 216 ILE A CA 1
ATOM 1801 C C . ILE A 1 216 ? -3.223 -5.703 -8.578 1 94.88 216 ILE A C 1
ATOM 1803 O O . ILE A 1 216 ? -3.414 -5.359 -7.406 1 94.88 216 ILE A O 1
ATOM 1807 N N . ALA A 1 217 ? -3.529 -6.859 -9.07 1 92.94 217 ALA A N 1
ATOM 1808 C CA . ALA A 1 217 ? -4.074 -7.891 -8.195 1 92.94 217 ALA A CA 1
ATOM 1809 C C . ALA A 1 217 ? -3.1 -8.219 -7.066 1 92.94 217 ALA A C 1
ATOM 1811 O O . ALA A 1 217 ? -3.502 -8.359 -5.91 1 92.94 217 ALA A O 1
ATOM 1812 N N . SER A 1 218 ? -1.847 -8.344 -7.418 1 91.38 218 SER A N 1
ATOM 1813 C CA . SER A 1 218 ? -0.807 -8.633 -6.434 1 91.38 218 SER A CA 1
ATOM 1814 C C . SER A 1 218 ? -0.684 -7.508 -5.414 1 91.38 218 SER A C 1
ATOM 1816 O O . SER A 1 218 ? -0.552 -7.758 -4.215 1 91.38 218 SER A O 1
ATOM 1818 N N . PHE A 1 219 ? -0.689 -6.34 -5.879 1 92.94 219 PHE A N 1
ATOM 1819 C CA . PHE A 1 219 ? -0.624 -5.168 -5.012 1 92.94 219 PHE A CA 1
ATOM 1820 C C . PHE A 1 219 ? -1.78 -5.168 -4.02 1 92.94 219 PHE A C 1
ATOM 1822 O O . PHE A 1 219 ? -1.574 -4.969 -2.818 1 92.94 219 PHE A O 1
ATOM 1829 N N . SER A 1 220 ? -2.959 -5.348 -4.551 1 93.75 220 SER A N 1
ATOM 1830 C CA . SER A 1 220 ? -4.156 -5.367 -3.717 1 93.75 220 SER A CA 1
ATOM 1831 C C . SER A 1 220 ? -4.055 -6.43 -2.627 1 93.75 220 SER A C 1
ATOM 1833 O O . SER A 1 220 ? -4.387 -6.172 -1.469 1 93.75 220 SER A O 1
ATOM 1835 N N . ASN A 1 221 ? -3.627 -7.582 -3.014 1 91.56 221 ASN A N 1
ATOM 1836 C CA . ASN A 1 221 ? -3.484 -8.68 -2.064 1 91.56 221 ASN A CA 1
ATOM 1837 C C . ASN A 1 221 ? -2.463 -8.352 -0.978 1 91.56 221 ASN A C 1
ATOM 1839 O O . ASN A 1 221 ? -2.678 -8.664 0.195 1 91.56 221 ASN A O 1
ATOM 1843 N N . GLU A 1 222 ? -1.359 -7.727 -1.331 1 92.5 222 GLU A N 1
ATOM 1844 C CA . GLU A 1 222 ? -0.325 -7.332 -0.38 1 92.5 222 GLU A CA 1
ATOM 1845 C C . GLU A 1 222 ? -0.856 -6.309 0.619 1 92.5 222 GLU A C 1
ATOM 1847 O O . GLU A 1 222 ? -0.582 -6.402 1.817 1 92.5 222 GLU A O 1
ATOM 1852 N N . GLN A 1 223 ? -1.555 -5.41 0.055 1 93.81 223 GLN A N 1
ATOM 1853 C CA . GLN A 1 223 ? -2.141 -4.387 0.914 1 93.81 223 GLN A CA 1
ATOM 1854 C C . GLN A 1 223 ? -3.127 -4.996 1.903 1 93.81 223 GLN A C 1
ATOM 1856 O O . GLN A 1 223 ? -3.156 -4.613 3.076 1 93.81 223 GLN A O 1
ATOM 1861 N N . ARG A 1 224 ? -3.916 -5.891 1.45 1 92.69 224 ARG A N 1
ATOM 1862 C CA . ARG A 1 224 ? -4.891 -6.559 2.311 1 92.69 224 ARG A CA 1
ATOM 1863 C C . ARG A 1 224 ? -4.195 -7.32 3.434 1 92.69 224 ARG A C 1
ATOM 1865 O O . ARG A 1 224 ? -4.613 -7.246 4.59 1 92.69 224 ARG A O 1
ATOM 1872 N N . PHE A 1 225 ? -3.162 -8.055 3.07 1 93.69 225 PHE A N 1
ATOM 1873 C CA . PHE A 1 225 ? -2.408 -8.797 4.07 1 93.69 225 PHE A CA 1
ATOM 1874 C C . PHE A 1 225 ? -1.797 -7.852 5.102 1 93.69 225 PHE A C 1
ATOM 1876 O O . PHE A 1 225 ? -1.8 -8.141 6.297 1 93.69 225 PHE A O 1
ATOM 1883 N N . ALA A 1 226 ? -1.285 -6.754 4.648 1 95 226 ALA A N 1
ATOM 1884 C CA . ALA A 1 226 ? -0.684 -5.785 5.562 1 95 226 ALA A CA 1
ATOM 1885 C C . ALA A 1 226 ? -1.724 -5.223 6.527 1 95 226 ALA A C 1
ATOM 1887 O O . ALA A 1 226 ? -1.465 -5.102 7.727 1 95 226 ALA A O 1
ATOM 1888 N N . GLN A 1 227 ? -2.84 -4.898 5.98 1 93.69 227 GLN A N 1
ATOM 1889 C CA . GLN A 1 227 ? -3.924 -4.383 6.809 1 93.69 227 GLN A CA 1
ATOM 1890 C C . GLN A 1 227 ? -4.344 -5.398 7.863 1 93.69 227 GLN A C 1
ATOM 1892 O O . GLN A 1 227 ? -4.508 -5.051 9.039 1 93.69 227 GLN A O 1
ATOM 1897 N N . GLU A 1 228 ? -4.52 -6.594 7.426 1 93.81 228 GLU A N 1
ATOM 1898 C CA . GLU A 1 228 ? -4.914 -7.66 8.336 1 93.81 228 GLU A CA 1
ATOM 1899 C C . GLU A 1 228 ? -3.859 -7.879 9.422 1 93.81 228 GLU A C 1
ATOM 1901 O O . GLU A 1 228 ? -4.191 -8.031 10.594 1 93.81 228 GLU A O 1
ATOM 1906 N N . PHE A 1 229 ? -2.643 -7.879 9 1 95.19 229 PHE A N 1
ATOM 1907 C CA . PHE A 1 229 ? -1.529 -8.062 9.922 1 95.19 229 PHE A CA 1
ATOM 1908 C C . PHE A 1 229 ? -1.541 -6.98 11 1 95.19 229 PHE A C 1
ATOM 1910 O O . PHE A 1 229 ? -1.469 -7.289 12.195 1 95.19 229 PHE A O 1
ATOM 1917 N N . ILE A 1 230 ? -1.65 -5.789 10.57 1 95.44 230 ILE A N 1
ATOM 1918 C CA . ILE A 1 230 ? -1.595 -4.652 11.477 1 95.44 230 ILE A CA 1
ATOM 1919 C C . ILE A 1 230 ? -2.805 -4.676 12.406 1 95.44 230 ILE A C 1
ATOM 1921 O O . ILE A 1 230 ? -2.668 -4.492 13.625 1 95.44 230 ILE A O 1
ATOM 1925 N N . GLN A 1 231 ? -3.906 -4.926 11.859 1 92.75 231 GLN A N 1
ATOM 1926 C CA . GLN A 1 231 ? -5.129 -4.98 12.656 1 92.75 231 GLN A CA 1
ATOM 1927 C C . GLN A 1 231 ? -5.043 -6.066 13.727 1 92.75 231 GLN A C 1
ATOM 1929 O O . GLN A 1 231 ? -5.441 -5.848 14.875 1 92.75 231 GLN A O 1
ATOM 1934 N N . GLU A 1 232 ? -4.547 -7.18 13.344 1 92.31 232 GLU A N 1
ATOM 1935 C CA . GLU A 1 232 ? -4.43 -8.312 14.258 1 92.31 232 GLU A CA 1
ATOM 1936 C C . GLU A 1 232 ? -3.502 -7.98 15.43 1 92.31 232 GLU A C 1
ATOM 1938 O O . GLU A 1 232 ? -3.697 -8.477 16.547 1 92.31 232 GLU A O 1
ATOM 1943 N N . GLN A 1 233 ? -2.566 -7.215 15.148 1 91.5 233 GLN A N 1
ATOM 1944 C CA . GLN A 1 233 ? -1.59 -6.875 16.172 1 91.5 233 GLN A CA 1
ATOM 1945 C C . GLN A 1 233 ? -2.096 -5.734 17.062 1 91.5 233 GLN A C 1
ATOM 1947 O O . GLN A 1 233 ? -1.791 -5.684 18.25 1 91.5 233 GLN A O 1
ATOM 1952 N N . ILE A 1 234 ? -2.857 -4.844 16.516 1 94.06 234 ILE A N 1
ATOM 1953 C CA . ILE A 1 234 ? -3.211 -3.607 17.203 1 94.06 234 ILE A CA 1
ATOM 1954 C C . ILE A 1 234 ? -4.523 -3.793 17.969 1 94.06 234 ILE A C 1
ATOM 1956 O O . ILE A 1 234 ? -4.691 -3.268 19.062 1 94.06 234 ILE A O 1
ATOM 1960 N N . GLU A 1 235 ? -5.441 -4.551 17.453 1 93.31 235 GLU A N 1
ATOM 1961 C CA . GLU A 1 235 ? -6.809 -4.621 17.953 1 93.31 235 GLU A CA 1
ATOM 1962 C C . GLU A 1 235 ? -6.836 -5.086 19.406 1 93.31 235 GLU A C 1
ATOM 1964 O O . GLU A 1 235 ? -7.523 -4.492 20.234 1 93.31 235 GLU A O 1
ATOM 1969 N N . PRO A 1 236 ? -6.102 -6.164 19.75 1 92.5 236 PRO A N 1
ATOM 1970 C CA . PRO A 1 236 ? -6.109 -6.59 21.141 1 92.5 236 PRO A CA 1
ATOM 1971 C C . PRO A 1 236 ? -5.559 -5.527 22.094 1 92.5 236 PRO A C 1
ATOM 1973 O O . PRO A 1 236 ? -6.066 -5.363 23.203 1 92.5 236 PRO A O 1
ATOM 1976 N N . GLN A 1 237 ? -4.613 -4.773 21.688 1 92.69 237 GLN A N 1
ATOM 1977 C CA . GLN A 1 237 ? -4.012 -3.725 22.5 1 92.69 237 GLN A CA 1
ATOM 1978 C C . GLN A 1 237 ? -4.949 -2.527 22.641 1 92.69 237 GLN A C 1
ATOM 1980 O O . GLN A 1 237 ? -5.023 -1.914 23.703 1 92.69 237 GLN A O 1
ATOM 1985 N N . LEU A 1 238 ? -5.598 -2.303 21.609 1 93.69 238 LEU A N 1
ATOM 1986 C CA . LEU A 1 238 ? -6.543 -1.191 21.594 1 93.69 238 LEU A CA 1
ATOM 1987 C C . LEU A 1 238 ? -7.688 -1.439 22.562 1 93.69 238 LEU A C 1
ATOM 1989 O O . LEU A 1 238 ? -8.055 -0.551 23.344 1 93.69 238 LEU A O 1
ATOM 1993 N N . SER A 1 239 ? -8.203 -2.596 22.531 1 91.75 239 SER A N 1
ATOM 1994 C CA . SER A 1 239 ? -9.344 -2.961 23.375 1 91.75 239 SER A CA 1
ATOM 1995 C C . SER A 1 239 ? -8.969 -2.922 24.844 1 91.75 239 SER A C 1
ATOM 1997 O O . SER A 1 239 ? -9.789 -2.572 25.703 1 91.75 239 SER A O 1
ATOM 1999 N N . GLU A 1 240 ? -7.758 -3.121 25.109 1 92.31 240 GLU A N 1
ATOM 2000 C CA . GLU A 1 240 ? -7.273 -3.137 26.484 1 92.31 240 GLU A CA 1
ATOM 2001 C C . GLU A 1 240 ? -6.918 -1.731 26.969 1 92.31 240 GLU A C 1
ATOM 2003 O O . GLU A 1 240 ? -7.102 -1.402 28.141 1 92.31 240 GLU A O 1
ATOM 2008 N N . ALA A 1 241 ? -6.496 -0.942 26.141 1 93.38 241 ALA A N 1
ATOM 2009 C CA . ALA A 1 241 ? -5.859 0.311 26.531 1 93.38 241 ALA A CA 1
ATOM 2010 C C . ALA A 1 241 ? -6.859 1.461 26.531 1 93.38 241 ALA A C 1
ATOM 2012 O O . ALA A 1 241 ? -6.746 2.396 27.328 1 93.38 241 ALA A O 1
ATOM 2013 N N . VAL A 1 242 ? -7.836 1.418 25.672 1 93.94 242 VAL A N 1
ATOM 2014 C CA . VAL A 1 242 ? -8.742 2.547 25.5 1 93.94 242 VAL A CA 1
ATOM 2015 C C . VAL A 1 242 ? -9.812 2.525 26.578 1 93.94 242 VAL A C 1
ATOM 2017 O O . VAL A 1 242 ? -10.492 1.513 26.781 1 93.94 242 VAL A O 1
ATOM 2020 N N . GLU A 1 243 ? -9.961 3.625 27.25 1 93.94 243 GLU A N 1
ATOM 2021 C CA . GLU A 1 243 ? -10.969 3.768 28.297 1 93.94 243 GLU A CA 1
ATOM 2022 C C . GLU A 1 243 ? -11.914 4.934 28 1 93.94 243 GLU A C 1
ATOM 2024 O O . GLU A 1 243 ? -11.461 6.039 27.688 1 93.94 243 GLU A O 1
ATOM 2029 N N . PRO A 1 244 ? -13.18 4.652 28.094 1 93.69 244 PRO A N 1
ATOM 2030 C CA . PRO A 1 244 ? -14.117 5.758 27.922 1 93.69 244 PRO A CA 1
ATOM 2031 C C . PRO A 1 244 ? -14.109 6.738 29.094 1 93.69 244 PRO A C 1
ATOM 2033 O O . PRO A 1 244 ? -13.906 6.332 30.234 1 93.69 244 PRO A O 1
ATOM 2036 N N . THR A 1 245 ? -14.266 7.984 28.75 1 90.94 245 THR A N 1
ATOM 2037 C CA . THR A 1 245 ? -14.438 9.039 29.75 1 90.94 245 THR A CA 1
ATOM 2038 C C . THR A 1 245 ? -15.758 9.766 29.547 1 90.94 245 THR A C 1
ATOM 2040 O O . THR A 1 245 ? -16.516 9.461 28.609 1 90.94 245 THR A O 1
ATOM 2043 N N . LYS A 1 246 ? -15.992 10.711 30.391 1 84.31 246 LYS A N 1
ATOM 2044 C CA . LYS A 1 246 ? -17.234 11.461 30.297 1 84.31 246 LYS A CA 1
ATOM 2045 C C . LYS A 1 246 ? -17.312 12.25 29 1 84.31 246 LYS A C 1
ATOM 2047 O O . LYS A 1 246 ? -18.391 12.414 28.422 1 84.31 246 LYS A O 1
ATOM 2052 N N . GLN A 1 247 ? -16.203 12.719 28.578 1 86.81 247 GLN A N 1
ATOM 2053 C CA . GLN A 1 247 ? -16.203 13.625 27.438 1 86.81 247 GLN A CA 1
ATOM 2054 C C . GLN A 1 247 ? -15.477 13.008 26.234 1 86.81 247 GLN A C 1
ATOM 2056 O O . GLN A 1 247 ? -15.211 13.688 25.25 1 86.81 247 GLN A O 1
ATOM 2061 N N . GLY A 1 248 ? -15.18 11.672 26.375 1 94.19 248 GLY A N 1
ATOM 2062 C CA . GLY A 1 248 ? -14.461 11.07 25.25 1 94.19 248 GLY A CA 1
ATOM 2063 C C . GLY A 1 248 ? -13.773 9.773 25.625 1 94.19 248 GLY A C 1
ATOM 2064 O O . GLY A 1 248 ? -14.406 8.852 26.156 1 94.19 248 GLY A O 1
ATOM 2065 N N . TRP A 1 249 ? -12.477 9.742 25.344 1 96.12 249 TRP A N 1
ATOM 2066 C CA . TRP A 1 249 ? -11.695 8.531 25.578 1 96.12 249 TRP A CA 1
ATOM 2067 C C . TRP A 1 249 ? -10.281 8.883 26.031 1 96.12 249 TRP A C 1
ATOM 2069 O O . TRP A 1 249 ? -9.82 10.008 25.828 1 96.12 249 TRP A O 1
ATOM 2079 N N . ARG A 1 250 ? -9.648 7.957 26.719 1 94.19 250 ARG A N 1
ATOM 2080 C CA . ARG A 1 250 ? -8.25 8.148 27.094 1 94.19 250 ARG A CA 1
ATOM 2081 C C . ARG A 1 250 ? -7.449 6.867 26.906 1 94.19 250 ARG A C 1
ATOM 2083 O O . ARG A 1 250 ? -8.016 5.77 26.938 1 94.19 250 ARG A O 1
ATOM 2090 N N . ILE A 1 251 ? -6.109 7.012 26.672 1 95.75 251 ILE A N 1
ATOM 2091 C CA . ILE A 1 251 ? -5.176 5.902 26.516 1 95.75 251 ILE A CA 1
ATOM 2092 C C . ILE A 1 251 ? -3.939 6.145 27.375 1 95.75 251 ILE A C 1
ATOM 2094 O O . ILE A 1 251 ? -3.477 7.277 27.516 1 95.75 251 ILE A O 1
ATOM 2098 N N . PRO A 1 252 ? -3.41 5.098 28.047 1 93.94 252 PRO A N 1
ATOM 2099 C CA . PRO A 1 252 ? -2.176 5.27 28.812 1 93.94 252 PRO A CA 1
ATOM 2100 C C . PRO A 1 252 ? -0.988 5.676 27.938 1 93.94 252 PRO A C 1
ATOM 2102 O O . PRO A 1 252 ? -0.677 4.996 26.953 1 93.94 252 PRO A O 1
ATOM 2105 N N . LEU A 1 253 ? -0.327 6.645 28.312 1 92.81 253 LEU A N 1
ATOM 2106 C CA . LEU A 1 253 ? 0.762 7.215 27.531 1 92.81 253 LEU A CA 1
ATOM 2107 C C . LEU A 1 253 ? 2.02 6.359 27.641 1 92.81 253 LEU A C 1
ATOM 2109 O O . LEU A 1 253 ? 2.773 6.227 26.672 1 92.81 253 LEU A O 1
ATOM 2113 N N . LYS A 1 254 ? 2.248 5.871 28.734 1 90.88 254 LYS A N 1
ATOM 2114 C CA . LYS A 1 254 ? 3.486 5.148 29.016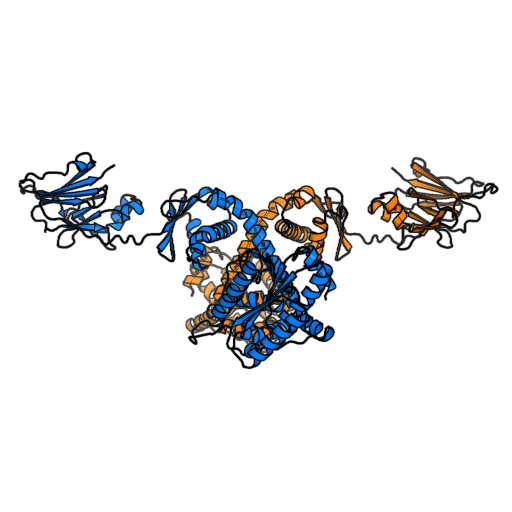 1 90.88 254 LYS A CA 1
ATOM 2115 C C . LYS A 1 254 ? 3.676 3.99 28.031 1 90.88 254 LYS A C 1
ATOM 2117 O O . LYS A 1 254 ? 4.766 3.803 27.484 1 90.88 254 LYS A O 1
ATOM 2122 N N . ARG A 1 255 ? 2.633 3.266 27.906 1 89.75 255 ARG A N 1
ATOM 2123 C CA . ARG A 1 255 ? 2.707 2.113 27.016 1 89.75 255 ARG A CA 1
ATOM 2124 C C . ARG A 1 255 ? 2.893 2.553 25.562 1 89.75 255 ARG A C 1
ATOM 2126 O O . ARG A 1 255 ? 3.652 1.936 24.812 1 89.75 255 ARG A O 1
ATOM 2133 N N . LEU A 1 256 ? 2.211 3.568 25.172 1 93.44 256 LEU A N 1
ATOM 2134 C CA . LEU A 1 256 ? 2.246 4.062 23.812 1 93.44 256 LEU A CA 1
ATOM 2135 C C . LEU A 1 256 ? 3.611 4.66 23.484 1 93.44 256 LEU A C 1
ATOM 2137 O O . LEU A 1 256 ? 4.129 4.465 22.375 1 93.44 256 LEU A O 1
ATOM 2141 N N . LEU A 1 257 ? 4.211 5.316 24.375 1 93 257 LEU A N 1
ATOM 2142 C CA . LEU A 1 257 ? 5.469 6.023 24.156 1 93 257 LEU A CA 1
ATOM 2143 C C . LEU A 1 257 ? 6.633 5.043 24.062 1 93 257 LEU A C 1
ATOM 2145 O O . LEU A 1 257 ? 7.707 5.391 23.562 1 93 257 LEU A O 1
ATOM 2149 N N . LYS A 1 258 ? 6.449 3.83 24.516 1 92 258 LYS A N 1
ATOM 2150 C CA . LYS A 1 258 ? 7.484 2.805 24.438 1 92 258 LYS A CA 1
ATOM 2151 C C . LYS A 1 258 ? 7.551 2.205 23.031 1 92 258 LYS A C 1
ATOM 2153 O O . LYS A 1 258 ? 8.547 1.585 22.656 1 92 258 LYS A O 1
ATOM 2158 N N . GLU A 1 259 ? 6.512 2.443 22.328 1 93.25 259 GLU A N 1
ATOM 2159 C CA . GLU A 1 259 ? 6.43 1.851 21 1 93.25 259 GLU A CA 1
ATOM 2160 C C . GLU A 1 259 ? 7.062 2.76 19.953 1 93.25 259 GLU A C 1
ATOM 2162 O O . GLU A 1 259 ? 7.316 3.938 20.219 1 93.25 259 GLU A O 1
ATOM 2167 N N . THR A 1 260 ? 7.301 2.207 18.812 1 93.38 260 THR A N 1
ATOM 2168 C CA . THR A 1 260 ? 7.891 2.957 17.719 1 93.38 260 THR A CA 1
ATOM 2169 C C . THR A 1 260 ? 6.863 3.893 17.094 1 93.38 260 THR A C 1
ATOM 2171 O O . THR A 1 260 ? 5.656 3.693 17.25 1 93.38 260 THR A O 1
ATOM 2174 N N . PRO A 1 261 ? 7.332 4.863 16.312 1 93 261 PRO A N 1
ATOM 2175 C CA . PRO A 1 261 ? 6.406 5.773 15.633 1 93 261 PRO A CA 1
ATOM 2176 C C . PRO A 1 261 ? 5.441 5.043 14.703 1 93 261 PRO A C 1
ATOM 2178 O O . PRO A 1 261 ? 4.273 5.422 14.594 1 93 261 PRO A O 1
ATOM 2181 N N . ALA A 1 262 ? 5.906 4.039 14.047 1 94.12 262 ALA A N 1
ATOM 2182 C CA . ALA A 1 262 ? 5.039 3.26 13.164 1 94.12 262 ALA A CA 1
ATOM 2183 C C . ALA A 1 262 ? 3.912 2.596 13.953 1 94.12 262 ALA A C 1
ATOM 2185 O O . ALA A 1 262 ? 2.752 2.627 13.539 1 94.12 262 ALA A O 1
ATOM 2186 N N . TYR A 1 263 ? 4.301 2.014 15.047 1 95.25 263 TYR A N 1
ATOM 2187 C CA . TYR A 1 263 ? 3.297 1.416 15.922 1 95.25 263 TYR A CA 1
ATOM 2188 C C . TYR A 1 263 ? 2.312 2.467 16.422 1 95.25 263 TYR A C 1
ATOM 2190 O O . TYR A 1 263 ? 1.1 2.248 16.406 1 95.25 263 TYR A O 1
ATOM 2198 N N . GLN A 1 264 ? 2.883 3.6 16.859 1 95.5 264 GLN A N 1
ATOM 2199 C CA . GLN A 1 264 ? 2.051 4.691 17.359 1 95.5 264 GLN A CA 1
ATOM 2200 C C . GLN A 1 264 ? 1.063 5.16 16.297 1 95.5 264 GLN A C 1
ATOM 2202 O O . GLN A 1 264 ? -0.11 5.395 16.594 1 95.5 264 GLN A O 1
ATOM 2207 N N . HIS A 1 265 ? 1.572 5.246 15.141 1 94.94 265 HIS A N 1
ATOM 2208 C CA . HIS A 1 265 ? 0.754 5.707 14.023 1 94.94 265 HIS A CA 1
ATOM 2209 C C . HIS A 1 265 ? -0.451 4.797 13.812 1 94.94 265 HIS A C 1
ATOM 2211 O O . HIS A 1 265 ? -1.588 5.27 13.75 1 94.94 265 HIS A O 1
ATOM 2217 N N . PHE A 1 266 ? -0.277 3.545 13.703 1 94.88 266 PHE A N 1
ATOM 2218 C CA . PHE A 1 266 ? -1.364 2.623 13.391 1 94.88 266 PHE A CA 1
ATOM 2219 C C . PHE A 1 266 ? -2.26 2.41 14.609 1 94.88 266 PHE A C 1
ATOM 2221 O O . PHE A 1 266 ? -3.469 2.221 14.469 1 94.88 266 PHE A O 1
ATOM 2228 N N . PHE A 1 267 ? -1.648 2.457 15.828 1 95.62 267 PHE A N 1
ATOM 2229 C CA . PHE A 1 267 ? -2.467 2.414 17.031 1 95.62 267 PHE A CA 1
ATOM 2230 C C . PHE A 1 267 ? -3.441 3.584 17.078 1 95.62 267 PHE A C 1
ATOM 2232 O O . PHE A 1 267 ? -4.637 3.398 17.312 1 95.62 267 PHE A O 1
ATOM 2239 N N . LEU A 1 268 ? -2.92 4.75 16.797 1 94.88 268 LEU A N 1
ATOM 2240 C CA . LEU A 1 268 ? -3.744 5.953 16.828 1 94.88 268 LEU A CA 1
ATOM 2241 C C . LEU A 1 268 ? -4.77 5.934 15.695 1 94.88 268 LEU A C 1
ATOM 2243 O O . LEU A 1 268 ? -5.902 6.387 15.875 1 94.88 268 LEU A O 1
ATOM 2247 N N . THR A 1 269 ? -4.379 5.484 14.562 1 92.88 269 THR A N 1
ATOM 2248 C CA . THR A 1 269 ? -5.316 5.352 13.453 1 92.88 269 THR A CA 1
ATOM 2249 C C . THR A 1 269 ? -6.492 4.461 13.844 1 92.88 269 THR A C 1
ATOM 2251 O O . THR A 1 269 ? -7.648 4.812 13.609 1 92.88 269 THR A O 1
ATOM 2254 N N . ALA A 1 270 ? -6.164 3.334 14.383 1 93 270 ALA A N 1
ATOM 2255 C CA . ALA A 1 270 ? -7.207 2.414 14.828 1 93 270 ALA A CA 1
ATOM 2256 C C . ALA A 1 270 ? -8.062 3.047 15.922 1 93 270 ALA A C 1
ATOM 2258 O O . ALA A 1 270 ? -9.281 2.854 15.961 1 93 270 ALA A O 1
ATOM 2259 N N . PHE A 1 271 ? -7.395 3.76 16.812 1 94.62 271 PHE A N 1
ATOM 2260 C CA . PHE A 1 271 ? -8.07 4.461 17.906 1 94.62 271 PHE A CA 1
ATOM 2261 C C . PHE A 1 271 ? -9.102 5.434 17.359 1 94.62 271 PHE A C 1
ATOM 2263 O O . PHE A 1 271 ? -10.25 5.445 17.812 1 94.62 271 PHE A O 1
ATOM 2270 N N . PHE A 1 272 ? -8.773 6.156 16.391 1 93.62 272 PHE A N 1
ATOM 2271 C CA . PHE A 1 272 ? -9.664 7.152 15.812 1 93.62 272 PHE A CA 1
ATOM 2272 C C . PHE A 1 272 ? -10.781 6.48 15.016 1 93.62 272 PHE A C 1
ATOM 2274 O O . PHE A 1 272 ? -11.906 6.98 14.969 1 93.62 272 PHE A O 1
ATOM 2281 N N . GLN A 1 273 ? -10.477 5.445 14.344 1 89.62 273 GLN A N 1
ATOM 2282 C CA . GLN A 1 273 ? -11.484 4.695 13.594 1 89.62 273 GLN A CA 1
ATOM 2283 C C . GLN A 1 273 ? -12.594 4.203 14.516 1 89.62 273 GLN A C 1
ATOM 2285 O O . GLN A 1 273 ? -13.766 4.152 14.109 1 89.62 273 GLN A O 1
ATOM 2290 N N . LYS A 1 274 ? -12.195 3.885 15.656 1 90.38 274 LYS A N 1
ATOM 2291 C CA . LYS A 1 274 ? -13.141 3.348 16.625 1 90.38 274 LYS A CA 1
ATOM 2292 C C . LYS A 1 274 ? -13.898 4.469 17.344 1 90.38 274 LYS A C 1
ATOM 2294 O O . LYS A 1 274 ? -15.031 4.277 17.781 1 90.38 274 LYS A O 1
ATOM 2299 N N . THR A 1 275 ? -13.328 5.629 17.422 1 92.5 275 THR A N 1
ATOM 2300 C CA . THR A 1 275 ? -13.891 6.676 18.266 1 92.5 275 THR A CA 1
ATOM 2301 C C . THR A 1 275 ? -14.469 7.809 17.422 1 92.5 275 THR A C 1
ATOM 2303 O O . THR A 1 275 ? -15.68 7.996 17.375 1 92.5 275 THR A O 1
ATOM 2306 N N . LEU A 1 276 ? -13.664 8.375 16.594 1 92 276 LEU A N 1
ATOM 2307 C CA . LEU A 1 276 ? -14.023 9.625 15.938 1 92 276 LEU A CA 1
ATOM 2308 C C . LEU A 1 276 ? -14.742 9.367 14.617 1 92 276 LEU A C 1
ATOM 2310 O O . LEU A 1 276 ? -15.719 10.047 14.289 1 92 276 LEU A O 1
ATOM 2314 N N . VAL A 1 277 ? -14.352 8.422 13.914 1 86.69 277 VAL A N 1
ATOM 2315 C CA . VAL A 1 277 ? -14.844 8.203 12.555 1 86.69 277 VAL A CA 1
ATOM 2316 C C . VAL A 1 277 ? -16.344 7.91 12.586 1 86.69 277 VAL A C 1
ATOM 2318 O O . VAL A 1 277 ? -17.109 8.469 11.797 1 86.69 277 VAL A O 1
ATOM 2321 N N . PRO A 1 278 ? -16.734 7.109 13.484 1 86.56 278 PRO A N 1
ATOM 2322 C CA . PRO A 1 278 ? -18.172 6.875 13.562 1 86.56 278 PRO A CA 1
ATOM 2323 C C . PRO A 1 278 ? -18.969 8.148 13.875 1 86.56 278 PRO A C 1
ATOM 2325 O O . PRO A 1 278 ? -20.172 8.211 13.602 1 86.56 278 PRO A O 1
ATOM 2328 N N . LEU A 1 279 ? -18.25 9.156 14.422 1 88.19 279 LEU A N 1
ATOM 2329 C CA . LEU A 1 279 ? -18.891 10.422 14.773 1 88.19 279 LEU A CA 1
ATOM 2330 C C . LEU A 1 279 ? -18.797 11.414 13.617 1 88.19 279 LEU A C 1
ATOM 2332 O O . LEU A 1 279 ? -19.156 12.578 13.766 1 88.19 279 LEU A O 1
ATOM 2336 N N . GLY A 1 280 ? -18.203 10.93 12.523 1 85.25 280 GLY A N 1
ATOM 2337 C CA . GLY A 1 280 ? -18.125 11.75 11.32 1 85.25 280 GLY A CA 1
ATOM 2338 C C . GLY A 1 280 ? -16.906 12.633 11.281 1 85.25 280 GLY A C 1
ATOM 2339 O O . GLY A 1 280 ? -16.844 13.586 10.5 1 85.25 280 GLY A O 1
ATOM 2340 N N . VAL A 1 281 ? -16 12.43 12.195 1 87.25 281 VAL A N 1
ATOM 2341 C CA . VAL A 1 281 ? -14.781 13.219 12.25 1 87.25 281 VAL A CA 1
ATOM 2342 C C . VAL A 1 281 ? -13.648 12.453 11.562 1 87.25 281 VAL A C 1
ATOM 2344 O O . VAL A 1 281 ? -13.406 11.289 11.867 1 87.25 281 VAL A O 1
ATOM 2347 N N . SER A 1 282 ? -13.047 13.125 10.57 1 82.5 282 SER A N 1
ATOM 2348 C CA . SER A 1 282 ? -11.93 12.516 9.859 1 82.5 282 SER A CA 1
ATOM 2349 C C . SER A 1 282 ? -10.617 13.211 10.195 1 82.5 282 SER A C 1
ATOM 2351 O O . SER A 1 282 ? -10.609 14.383 10.586 1 82.5 282 SER A O 1
ATOM 2353 N N . LEU A 1 283 ? -9.562 12.414 10.156 1 84.81 283 LEU A N 1
ATOM 2354 C CA . LEU A 1 283 ? -8.227 12.969 10.359 1 84.81 283 LEU A CA 1
ATOM 2355 C C . LEU A 1 283 ? -7.434 12.953 9.062 1 84.81 283 LEU A C 1
ATOM 2357 O O . LEU A 1 283 ? -7.484 11.977 8.312 1 84.81 283 LEU A O 1
ATOM 2361 N N . ASN A 1 284 ? -6.766 14.039 8.789 1 79.5 284 ASN A N 1
ATOM 2362 C CA . ASN A 1 284 ? -5.871 14.055 7.641 1 79.5 284 ASN A CA 1
ATOM 2363 C C . ASN A 1 284 ? -4.43 13.758 8.047 1 79.5 284 ASN A C 1
ATOM 2365 O O . ASN A 1 284 ? -4.125 13.648 9.234 1 79.5 284 ASN A O 1
ATOM 2369 N N . GLN A 1 285 ? -3.604 13.602 7.086 1 80.31 285 GLN A N 1
ATOM 2370 C CA . GLN A 1 285 ? -2.217 13.203 7.309 1 80.31 285 GLN A CA 1
ATOM 2371 C C . GLN A 1 285 ? -1.458 14.273 8.094 1 80.31 285 GLN A C 1
ATOM 2373 O O . GLN A 1 285 ? -0.584 13.953 8.898 1 80.31 285 GLN A O 1
ATOM 2378 N N . ARG A 1 286 ? -1.733 15.461 7.734 1 80.12 286 ARG A N 1
ATOM 2379 C CA . ARG A 1 286 ? -1.062 16.547 8.438 1 80.12 286 ARG A CA 1
ATOM 2380 C C . ARG A 1 286 ? -1.355 16.5 9.93 1 80.12 286 ARG A C 1
ATOM 2382 O O . ARG A 1 286 ? -0.457 16.703 10.75 1 80.12 286 ARG A O 1
ATOM 2389 N N . GLN A 1 287 ? -2.596 16.25 10.227 1 87.19 287 GLN A N 1
ATOM 2390 C CA . GLN A 1 287 ? -3 16.141 11.625 1 87.19 287 GLN A CA 1
ATOM 2391 C C . GLN A 1 287 ? -2.314 14.953 12.305 1 87.19 287 GLN A C 1
ATOM 2393 O O . GLN A 1 287 ? -1.853 15.07 13.445 1 87.19 287 GLN A O 1
ATOM 2398 N N . MET A 1 288 ? -2.254 13.883 11.633 1 90.75 288 MET A N 1
ATOM 2399 C CA . MET A 1 288 ? -1.594 12.703 12.18 1 90.75 288 MET A CA 1
ATOM 2400 C C . MET A 1 288 ? -0.121 12.984 12.461 1 90.75 288 MET A C 1
ATOM 2402 O O . MET A 1 288 ? 0.406 12.586 13.5 1 90.75 288 MET A O 1
ATOM 2406 N N . THR A 1 289 ? 0.489 13.664 11.523 1 86.81 289 THR A N 1
ATOM 2407 C CA . THR A 1 289 ? 1.895 14.016 11.688 1 86.81 289 THR A CA 1
ATOM 2408 C C . THR A 1 289 ? 2.086 14.922 12.898 1 86.81 289 THR A C 1
ATOM 2410 O O . THR A 1 289 ? 3.039 14.75 13.664 1 86.81 289 THR A O 1
ATOM 2413 N N . GLN A 1 290 ? 1.205 15.797 13.023 1 87.94 290 GLN A N 1
ATOM 2414 C CA . GLN A 1 290 ? 1.259 16.719 14.156 1 87.94 290 GLN A CA 1
ATOM 2415 C C . GLN A 1 290 ? 1.069 15.961 15.477 1 87.94 290 GLN A C 1
ATOM 2417 O O . GLN A 1 290 ? 1.748 16.25 16.469 1 87.94 290 GLN A O 1
ATOM 2422 N N . ILE A 1 291 ? 0.164 15.094 15.477 1 93.38 291 ILE A N 1
ATOM 2423 C CA . ILE A 1 291 ? -0.116 14.305 16.672 1 93.38 291 ILE A CA 1
ATOM 2424 C C . ILE A 1 291 ? 1.124 13.508 17.062 1 93.38 291 ILE A C 1
ATOM 2426 O O . ILE A 1 291 ? 1.514 13.492 18.234 1 93.38 291 ILE A O 1
ATOM 2430 N N . LEU A 1 292 ? 1.736 12.883 16.125 1 92.81 292 LEU A N 1
ATOM 2431 C CA . LEU A 1 292 ? 2.926 12.078 16.391 1 92.81 292 LEU A CA 1
ATOM 2432 C C . LEU A 1 292 ? 4.059 12.953 16.922 1 92.81 292 LEU A C 1
ATOM 2434 O O . LEU A 1 292 ? 4.816 12.539 17.797 1 92.81 292 LEU A O 1
ATOM 2438 N N . LYS A 1 293 ? 4.145 14.117 16.344 1 88.56 293 LYS A N 1
ATOM 2439 C CA . LYS A 1 293 ? 5.168 15.055 16.797 1 88.56 293 LYS A CA 1
ATOM 2440 C C . LYS A 1 293 ? 4.938 15.445 18.25 1 88.56 293 LYS A C 1
ATOM 2442 O O . LYS A 1 293 ? 5.867 15.438 19.062 1 88.56 293 LYS A O 1
ATOM 2447 N N . VAL A 1 294 ? 3.734 15.773 18.562 1 87.88 294 VAL A N 1
ATOM 2448 C CA . VAL A 1 294 ? 3.375 16.188 19.906 1 87.88 294 VAL A CA 1
ATOM 2449 C C . VAL A 1 294 ? 3.592 15.023 20.875 1 87.88 294 VAL A C 1
ATOM 2451 O O . VAL A 1 294 ? 4.086 15.219 21.984 1 87.88 294 VAL A O 1
ATOM 2454 N N . LEU A 1 295 ? 3.248 13.875 20.453 1 91.94 295 LEU A N 1
ATOM 2455 C CA . LEU A 1 295 ? 3.357 12.68 21.281 1 91.94 295 LEU A CA 1
ATOM 2456 C C . LEU A 1 295 ? 4.812 12.398 21.641 1 91.94 295 LEU A C 1
ATOM 2458 O O . LEU A 1 295 ? 5.113 12.023 22.781 1 91.94 295 LEU A O 1
ATOM 2462 N N . ASN A 1 296 ? 5.684 12.648 20.703 1 89.56 296 ASN A N 1
ATOM 2463 C CA . ASN A 1 296 ? 7.066 12.234 20.891 1 89.56 296 ASN A CA 1
ATOM 2464 C C . ASN A 1 296 ? 7.961 13.406 21.281 1 89.56 296 ASN A C 1
ATOM 2466 O O . ASN A 1 296 ? 9.164 13.234 21.484 1 89.56 296 ASN A O 1
ATOM 2470 N N . ASP A 1 297 ? 7.371 14.531 21.312 1 84.88 297 ASP A N 1
ATOM 2471 C CA . ASP A 1 297 ? 8.141 15.703 21.734 1 84.88 297 ASP A CA 1
ATOM 2472 C C . ASP A 1 297 ? 8.328 15.727 23.25 1 84.88 297 ASP A C 1
ATOM 2474 O O . ASP A 1 297 ? 7.395 16.047 23.984 1 84.88 297 ASP A O 1
ATOM 2478 N N . GLU A 1 298 ? 9.461 15.43 23.672 1 79.12 298 GLU A N 1
ATOM 2479 C CA . GLU A 1 298 ? 9.766 15.383 25.109 1 79.12 298 GLU A CA 1
ATOM 2480 C C . GLU A 1 298 ? 9.75 16.781 25.719 1 79.12 298 GLU A C 1
ATOM 2482 O O . GLU A 1 298 ? 9.602 16.922 26.938 1 79.12 298 GLU A O 1
ATOM 2487 N N . ARG A 1 299 ? 9.844 17.766 24.938 1 75 299 ARG A N 1
ATOM 2488 C CA . ARG A 1 299 ? 9.93 19.125 25.422 1 75 299 ARG A CA 1
ATOM 2489 C C . ARG A 1 299 ? 8.539 19.688 25.719 1 75 299 ARG A C 1
ATOM 2491 O O . ARG A 1 299 ? 8.406 20.688 26.422 1 75 299 ARG A O 1
ATOM 2498 N N . GLN A 1 300 ? 7.562 19.047 25.203 1 75.12 300 GLN A N 1
ATOM 2499 C CA . GLN A 1 300 ? 6.188 19.5 25.406 1 75.12 300 GLN A CA 1
ATOM 2500 C C . GLN A 1 300 ? 5.363 18.422 26.109 1 75.12 300 GLN A C 1
ATOM 2502 O O . GLN A 1 300 ? 4.531 17.766 25.484 1 75.12 300 GLN A O 1
ATOM 2507 N N . PRO A 1 301 ? 5.559 18.359 27.312 1 74.88 301 PRO A N 1
ATOM 2508 C CA . PRO A 1 301 ? 4.867 17.281 28.031 1 74.88 301 PRO A CA 1
ATOM 2509 C C . PRO A 1 301 ? 3.352 17.438 28.031 1 74.88 301 PRO A C 1
ATOM 2511 O O . PRO A 1 301 ? 2.617 16.469 28.188 1 74.88 301 PRO A O 1
ATOM 2514 N N . GLN A 1 302 ? 2.848 18.656 27.859 1 78.38 302 GLN A N 1
ATOM 2515 C CA . GLN A 1 302 ? 1.404 18.875 27.859 1 78.38 302 GLN A CA 1
ATOM 2516 C C . GLN A 1 302 ? 0.935 19.391 26.5 1 78.38 302 GLN A C 1
ATOM 2518 O O . GLN A 1 302 ? 0.054 20.25 26.438 1 78.38 302 GLN A O 1
ATOM 2523 N N . GLY A 1 303 ? 1.399 18.828 25.484 1 84.75 303 GLY A N 1
ATOM 2524 C CA . GLY A 1 303 ? 1.024 19.25 24.156 1 84.75 303 GLY A CA 1
ATOM 2525 C C . GLY A 1 303 ? -0.355 18.781 23.734 1 84.75 303 GLY A C 1
ATOM 2526 O O . GLY A 1 303 ? -0.884 17.812 24.312 1 84.75 303 GLY A O 1
ATOM 2527 N N . SER A 1 304 ? -1.039 19.562 22.875 1 88.88 304 SER A N 1
ATOM 2528 C CA . SER A 1 304 ? -2.365 19.188 22.391 1 88.88 304 SER A CA 1
ATOM 2529 C C . SER A 1 304 ? -2.523 19.5 20.906 1 88.88 304 SER A C 1
ATOM 2531 O O . SER A 1 304 ? -1.768 20.297 20.359 1 88.88 304 SER A O 1
ATOM 2533 N N . VAL A 1 305 ? -3.436 18.766 20.266 1 91.62 305 VAL A N 1
ATOM 2534 C CA . VAL A 1 305 ? -3.777 18.984 18.859 1 91.62 305 VAL A CA 1
ATOM 2535 C C . VAL A 1 305 ? -5.293 19.109 18.719 1 91.62 305 VAL A C 1
ATOM 2537 O O . VAL A 1 305 ? -6.035 18.25 19.203 1 91.62 305 VAL A O 1
ATOM 2540 N N . MET A 1 306 ? -5.727 20.156 18.062 1 89.69 306 MET A N 1
ATOM 2541 C CA . MET A 1 306 ? -7.148 20.344 17.797 1 89.69 306 MET A CA 1
ATOM 2542 C C . MET A 1 306 ? -7.574 19.578 16.547 1 89.69 306 MET A C 1
ATOM 2544 O O . MET A 1 306 ? -6.859 19.578 15.531 1 89.69 306 MET A O 1
ATOM 2548 N N . LEU A 1 307 ? -8.711 18.969 16.672 1 91.56 307 LEU A N 1
ATOM 2549 C CA . LEU A 1 307 ? -9.281 18.219 15.555 1 91.56 307 LEU A CA 1
ATOM 2550 C C . LEU A 1 307 ? -10.625 18.797 15.133 1 91.56 307 LEU A C 1
ATOM 2552 O O . LEU A 1 307 ? -11.047 19.844 15.648 1 91.56 307 LEU A O 1
ATOM 2556 N N . GLU A 1 308 ? -11.211 18.219 14.172 1 85.94 308 GLU A N 1
ATOM 2557 C CA . GLU A 1 308 ? -12.484 18.734 13.664 1 85.94 308 GLU A CA 1
ATOM 2558 C C . GLU A 1 308 ? -13.594 18.562 14.695 1 85.94 308 GLU A C 1
ATOM 2560 O O . GLU A 1 308 ? -13.469 17.75 15.625 1 85.94 308 GLU A O 1
ATOM 2565 N N . GLN A 1 309 ? -14.609 19.406 14.594 1 88.38 309 GLN A N 1
ATOM 2566 C CA . GLN A 1 309 ? -15.812 19.328 15.406 1 88.38 309 GLN A CA 1
ATOM 2567 C C . GLN A 1 309 ? -15.492 19.516 16.891 1 88.38 309 GLN A C 1
ATOM 2569 O O . GLN A 1 309 ? -16.016 18.781 17.734 1 88.38 309 GLN A O 1
ATOM 2574 N N . GLN A 1 310 ? -14.438 20.25 17.203 1 86.56 310 GLN A N 1
ATOM 2575 C CA . GLN A 1 310 ? -14.055 20.688 18.531 1 86.56 310 GLN A CA 1
ATOM 2576 C C . GLN A 1 310 ? -13.477 19.547 19.359 1 86.56 310 GLN A C 1
ATOM 2578 O O . GLN A 1 310 ? -13.523 19.562 20.594 1 86.56 310 GLN A O 1
ATOM 2583 N N . TRP A 1 311 ? -13.062 18.578 18.672 1 92.31 311 TRP A N 1
ATOM 2584 C CA . TRP A 1 311 ? -12.336 17.516 19.375 1 92.31 311 TRP A CA 1
ATOM 2585 C C . TRP A 1 311 ? -10.875 17.906 19.578 1 92.31 311 TRP A C 1
ATOM 2587 O O . TRP A 1 311 ? -10.289 18.609 18.75 1 92.31 311 TRP A O 1
ATOM 2597 N N . GLN A 1 312 ? -10.375 17.5 20.734 1 92.38 312 GLN A N 1
ATOM 2598 C CA . GLN A 1 312 ? -8.977 17.797 21.031 1 92.38 312 GLN A CA 1
ATOM 2599 C C . GLN A 1 312 ? -8.273 16.562 21.594 1 92.38 312 GLN A C 1
ATOM 2601 O O . GLN A 1 312 ? -8.844 15.797 22.375 1 92.38 312 GLN A O 1
ATOM 2606 N N . LEU A 1 313 ? -7.102 16.328 21.078 1 94.62 313 LEU A N 1
ATOM 2607 C CA . LEU A 1 313 ? -6.211 15.305 21.641 1 94.62 313 LEU A CA 1
ATOM 2608 C C . LEU A 1 313 ? -5.094 15.953 22.453 1 94.62 313 LEU A C 1
ATOM 2610 O O . LEU A 1 313 ? -4.348 16.781 21.938 1 94.62 313 LEU A O 1
ATOM 2614 N N . ALA A 1 314 ? -4.992 15.617 23.734 1 91.5 314 ALA A N 1
ATOM 2615 C CA . ALA A 1 314 ? -4.027 16.281 24.609 1 91.5 314 ALA A CA 1
ATOM 2616 C C . ALA A 1 314 ? -3.338 15.281 25.531 1 91.5 314 ALA A C 1
ATOM 2618 O O . ALA A 1 314 ? -3.953 14.312 25.984 1 91.5 314 ALA A O 1
ATOM 2619 N N . LYS A 1 315 ? -2.059 15.555 25.672 1 91.31 315 LYS A N 1
ATOM 2620 C CA . LYS A 1 315 ? -1.328 14.82 26.703 1 91.31 315 LYS A CA 1
ATOM 2621 C C . LYS A 1 315 ? -1.623 15.375 28.094 1 91.31 315 LYS A C 1
ATOM 2623 O O . LYS A 1 315 ? -1.573 16.594 28.312 1 91.31 315 LYS A O 1
ATOM 2628 N N . SER A 1 316 ? -2.027 14.547 28.953 1 82.38 316 SER A N 1
ATOM 2629 C CA . SER A 1 316 ? -2.254 14.93 30.344 1 82.38 316 SER A CA 1
ATOM 2630 C C . SER A 1 316 ? -1.611 13.93 31.297 1 82.38 316 SER A C 1
ATOM 2632 O O . SER A 1 316 ? -2.199 12.891 31.609 1 82.38 316 SER A O 1
ATOM 2634 N N . TYR A 1 317 ? -0.475 14.32 31.75 1 80.88 317 TYR A N 1
ATOM 2635 C CA . TYR A 1 317 ? 0.271 13.453 32.656 1 80.88 317 TYR A CA 1
ATOM 2636 C C . TYR A 1 317 ? 0.525 12.086 32.031 1 80.8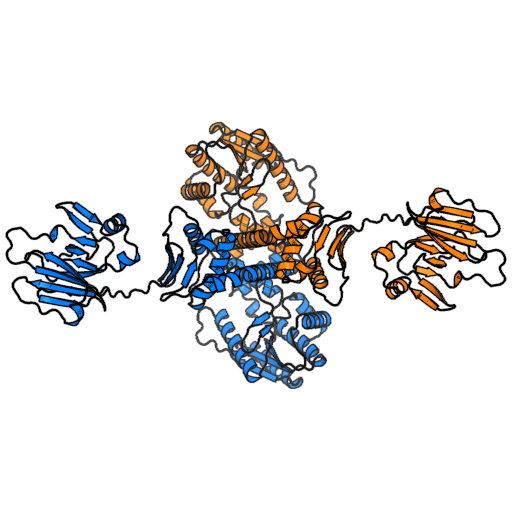8 317 TYR A C 1
ATOM 2638 O O . TYR A 1 317 ? 1.219 11.984 31 1 80.88 317 TYR A O 1
ATOM 2646 N N . ASP A 1 318 ? -0.178 11.094 32.531 1 86.94 318 ASP A N 1
ATOM 2647 C CA . ASP A 1 318 ? 0.135 9.734 32.062 1 86.94 318 ASP A CA 1
ATOM 2648 C C . ASP A 1 318 ? -0.885 9.25 31.047 1 86.94 318 ASP A C 1
ATOM 2650 O O . ASP A 1 318 ? -0.897 8.07 30.688 1 86.94 318 ASP A O 1
ATOM 2654 N N . TRP A 1 319 ? -1.654 10.352 30.594 1 91.38 319 TRP A N 1
ATOM 2655 C CA . TRP A 1 319 ? -2.734 9.938 29.719 1 91.38 319 TRP A CA 1
ATOM 2656 C C . TRP A 1 319 ? -2.734 10.766 28.438 1 91.38 319 TRP A C 1
ATOM 2658 O O . TRP A 1 319 ? -2.316 11.922 28.438 1 91.38 319 TRP A O 1
ATOM 2668 N N . LEU A 1 320 ? -3.107 10.125 27.391 1 95.19 320 LEU A N 1
ATOM 2669 C CA . LEU A 1 320 ? -3.529 10.805 26.156 1 95.19 320 LEU A CA 1
ATOM 2670 C C . LEU A 1 320 ? -5.051 10.883 26.078 1 95.19 320 LEU A C 1
ATOM 2672 O O . LEU A 1 320 ? -5.727 9.859 25.984 1 95.19 320 LEU A O 1
ATOM 2676 N N . CYS A 1 321 ? -5.555 12.086 26.109 1 93.88 321 CYS A N 1
ATOM 2677 C CA . CYS A 1 321 ? -6.996 12.273 26.234 1 93.88 321 CYS A CA 1
ATOM 2678 C C . CYS A 1 321 ? -7.594 12.844 24.953 1 93.88 321 CYS A C 1
ATOM 2680 O O . CYS A 1 321 ? -7.07 13.805 24.391 1 93.88 321 CYS A O 1
ATOM 2682 N N . LEU A 1 322 ? -8.609 12.188 24.484 1 95.75 322 LEU A N 1
ATOM 2683 C CA . LEU A 1 322 ? -9.453 12.68 23.391 1 95.75 322 LEU A CA 1
ATOM 2684 C C . LEU A 1 322 ? -10.789 13.18 23.922 1 95.75 322 LEU A C 1
ATOM 2686 O O . LEU A 1 322 ? -11.633 12.383 24.344 1 95.75 322 LEU A O 1
ATOM 2690 N N . GLU A 1 323 ? -10.938 14.508 23.828 1 93.5 323 GLU A N 1
ATOM 2691 C CA . GLU A 1 323 ? -12.133 15.078 24.438 1 93.5 323 GLU A CA 1
ATOM 2692 C C . GLU A 1 323 ? -12.766 16.141 23.531 1 93.5 323 GLU A C 1
ATOM 2694 O O . GLU A 1 323 ? -12.062 16.797 22.766 1 93.5 323 GLU A O 1
ATOM 2699 N N . GLN A 1 324 ? -14.031 16.109 23.469 1 88.62 324 GLN A N 1
ATOM 2700 C CA . GLN A 1 324 ? -14.734 17.156 22.734 1 88.62 324 GLN A CA 1
ATOM 2701 C C . GLN A 1 324 ? -14.867 18.422 23.578 1 88.62 324 GLN A C 1
ATOM 2703 O O . GLN A 1 324 ? -15.367 18.375 24.703 1 88.62 324 GLN A O 1
ATOM 2708 N N . LYS A 1 325 ? -14.297 19.312 22.969 1 71.81 325 LYS A N 1
ATOM 2709 C CA . LYS A 1 325 ? -14.398 20.578 23.703 1 71.81 325 LYS A CA 1
ATOM 2710 C C . LYS A 1 325 ? -15.805 21.156 23.594 1 71.81 325 LYS A C 1
ATOM 2712 O O . LYS A 1 325 ? -16.359 21.266 22.5 1 71.81 325 LYS A O 1
ATOM 2717 N N . GLN A 1 326 ? -16.828 20.453 24 1 57.16 326 GLN A N 1
ATOM 2718 C CA . GLN A 1 326 ? -18.156 21.078 24 1 57.16 326 GLN A CA 1
ATOM 2719 C C . GLN A 1 326 ? -18.047 22.594 23.906 1 57.16 326 GLN A C 1
ATOM 2721 O O . GLN A 1 326 ? -17.125 23.188 24.469 1 57.16 326 GLN A O 1
ATOM 2726 N N . ALA A 1 327 ? -18.453 22.969 22.672 1 46.66 327 ALA A N 1
ATOM 2727 C CA . ALA A 1 327 ? -18.734 24.391 22.781 1 46.66 327 ALA A CA 1
ATOM 2728 C C . ALA A 1 327 ? -19.094 24.766 24.219 1 46.66 327 ALA A C 1
ATOM 2730 O O . ALA A 1 327 ? -20.094 24.297 24.766 1 46.66 327 ALA A O 1
ATOM 2731 N N . ALA A 1 328 ? -18.359 24.406 24.906 1 42.41 328 ALA A N 1
ATOM 2732 C CA . ALA A 1 328 ? -18.906 25.141 26.047 1 42.41 328 ALA A CA 1
ATOM 2733 C C . ALA A 1 328 ? -19.797 26.297 25.578 1 42.41 328 ALA A C 1
ATOM 2735 O O . ALA A 1 328 ? -19.312 27.25 24.969 1 42.41 328 ALA A O 1
ATOM 2736 N N . LEU A 1 329 ? -20.734 25.844 24.781 1 37.97 329 LEU A N 1
ATOM 2737 C CA . LEU A 1 329 ? -21.703 26.906 24.984 1 37.97 329 LEU A CA 1
ATOM 2738 C C . LEU A 1 329 ? -21.438 27.625 26.297 1 37.97 329 LEU A C 1
ATOM 2740 O O . LEU A 1 329 ? -21.984 27.234 27.344 1 37.97 329 LEU A O 1
ATOM 2744 N N . ARG A 1 330 ? -20.312 27.391 26.734 1 38.19 330 ARG A N 1
ATOM 2745 C CA . ARG A 1 330 ? -20.156 28.391 27.781 1 38.19 330 ARG A CA 1
ATOM 2746 C C . ARG A 1 330 ? -20.859 29.688 27.406 1 38.19 330 ARG A C 1
ATOM 2748 O O . ARG A 1 330 ? -20.469 30.375 26.453 1 38.19 330 ARG A O 1
ATOM 2755 N N . GLU A 1 331 ? -22 29.484 27 1 39.53 331 GLU A N 1
ATOM 2756 C CA . GLU A 1 331 ? -22.75 30.719 27.078 1 39.53 331 GLU A CA 1
ATOM 2757 C C . GLU A 1 331 ? -21.938 31.828 27.75 1 39.53 331 GLU A C 1
ATOM 2759 O O . GLU A 1 331 ? -21.375 31.609 28.828 1 39.53 331 GLU A O 1
ATOM 2764 N N . GLU A 1 332 ? -21.047 32.375 27.016 1 47.31 332 GLU A N 1
ATOM 2765 C CA . GLU A 1 332 ? -20.547 33.625 27.562 1 47.31 332 GLU A CA 1
ATOM 2766 C C . GLU A 1 332 ? -21.422 34.125 28.719 1 47.31 332 GLU A C 1
ATOM 2768 O O . GLU A 1 332 ? -22.344 34.906 28.516 1 47.31 332 GLU A O 1
ATOM 2773 N N . VAL A 1 333 ? -21.781 33.281 29.422 1 55.41 333 VAL A N 1
ATOM 2774 C CA . VAL A 1 333 ? -22.625 33.656 30.562 1 55.41 333 VAL A CA 1
ATOM 2775 C C . VAL A 1 333 ? -21.938 34.75 31.375 1 55.41 333 VAL A C 1
ATOM 2777 O O . VAL A 1 333 ? -20.859 34.531 31.922 1 55.41 333 VAL A O 1
ATOM 2780 N N . THR A 1 334 ? -22.109 35.75 30.922 1 71.12 334 THR A N 1
ATOM 2781 C CA . THR A 1 334 ? -21.797 36.938 31.719 1 71.12 334 THR A CA 1
ATOM 2782 C C . THR A 1 334 ? -22.891 37.219 32.75 1 71.12 334 THR A C 1
ATOM 2784 O O . THR A 1 334 ? -24.078 37.25 32.406 1 71.12 334 THR A O 1
ATOM 2787 N N . HIS A 1 335 ? -22.484 37.062 33.938 1 82.25 335 HIS A N 1
ATOM 2788 C CA . HIS A 1 335 ? -23.406 37.438 35 1 82.25 335 HIS A CA 1
ATOM 2789 C C . HIS A 1 335 ? -23.125 38.844 35.5 1 82.25 335 HIS A C 1
ATOM 2791 O O . HIS A 1 335 ? -21.969 39.281 35.562 1 82.25 335 HIS A O 1
ATOM 2797 N N . LEU A 1 336 ? -24.172 39.531 35.656 1 86.12 336 LEU A N 1
ATOM 2798 C CA . LEU A 1 336 ? -24.047 40.844 36.312 1 86.12 336 LEU A CA 1
ATOM 2799 C C . LEU A 1 336 ? -24.312 40.719 37.812 1 86.12 336 LEU A C 1
ATOM 2801 O O . LEU A 1 336 ? -25.297 40.094 38.219 1 86.12 336 LEU A O 1
ATOM 2805 N N . LEU A 1 337 ? -23.406 41.156 38.469 1 89.38 337 LEU A N 1
ATOM 2806 C CA . LEU A 1 337 ? -23.531 41.125 39.938 1 89.38 337 LEU A CA 1
ATOM 2807 C C . LEU A 1 337 ? -23.719 42.531 40.5 1 89.38 337 LEU A C 1
ATOM 2809 O O . LEU A 1 337 ? -22.844 43.375 40.312 1 89.38 337 LEU A O 1
ATOM 2813 N N . VAL A 1 338 ? -24.844 42.781 41.125 1 87.75 338 VAL A N 1
ATOM 2814 C CA . VAL A 1 338 ? -25.141 44.062 41.719 1 87.75 338 VAL A CA 1
ATOM 2815 C C . VAL A 1 338 ? -24.969 44 43.25 1 87.75 338 VAL A C 1
ATOM 2817 O O . VAL A 1 338 ? -25.078 42.906 43.812 1 87.75 338 VAL A O 1
ATOM 2820 N N . PRO A 1 339 ? -24.641 45.156 43.75 1 85.94 339 PRO A N 1
ATOM 2821 C CA . PRO A 1 339 ? -24.5 45.156 45.219 1 85.94 339 PRO A CA 1
ATOM 2822 C C . PRO A 1 339 ? -25.734 44.656 45.938 1 85.94 339 PRO A C 1
ATOM 2824 O O . PRO A 1 339 ? -26.859 45.031 45.562 1 85.94 339 PRO A O 1
ATOM 2827 N N . GLY A 1 340 ? -25.484 43.719 46.844 1 85.31 340 GLY A N 1
ATOM 2828 C CA . GLY A 1 340 ? -26.578 43.156 47.625 1 85.31 340 GLY A CA 1
ATOM 2829 C C . GLY A 1 340 ? -27.203 41.938 47 1 85.31 340 GLY A C 1
ATOM 2830 O O . GLY A 1 340 ? -28.25 41.469 47.438 1 85.31 340 GLY A O 1
ATOM 2831 N N . ALA A 1 341 ? -26.641 41.531 46 1 87 341 ALA A N 1
ATOM 2832 C CA . ALA A 1 341 ? -27.172 40.344 45.312 1 87 341 ALA A CA 1
ATOM 2833 C C . ALA A 1 341 ? -26.125 39.219 45.25 1 87 341 ALA A C 1
ATOM 2835 O O . ALA A 1 341 ? -24.938 39.469 45.438 1 87 341 ALA A O 1
ATOM 2836 N N . GLY A 1 342 ? -26.641 38 45.156 1 89.38 342 GLY A N 1
ATOM 2837 C CA . GLY A 1 342 ? -25.828 36.812 44.938 1 89.38 342 GLY A CA 1
ATOM 2838 C C . GLY A 1 342 ? -26.297 35.969 43.75 1 89.38 342 GLY A C 1
ATOM 2839 O O . GLY A 1 342 ? -27.484 35.969 43.438 1 89.38 342 GLY A O 1
ATOM 2840 N N . ILE A 1 343 ? -25.344 35.438 43.094 1 88.19 343 ILE A N 1
ATOM 2841 C CA . ILE A 1 343 ? -25.703 34.625 41.938 1 88.19 343 ILE A CA 1
ATOM 2842 C C . ILE A 1 343 ? -25.016 33.281 42 1 88.19 343 ILE A C 1
ATOM 2844 O O . ILE A 1 343 ? -23.906 33.156 42.531 1 88.19 343 ILE A O 1
ATOM 2848 N N . TYR A 1 344 ? -25.734 32.312 41.531 1 87 344 TYR A N 1
ATOM 2849 C CA . TYR A 1 344 ? -25.141 30.984 41.344 1 87 344 TYR A CA 1
ATOM 2850 C C . TYR A 1 344 ? -24.438 30.906 40 1 87 344 TYR A C 1
ATOM 2852 O O . TYR A 1 344 ? -25.062 31.125 38.938 1 87 344 TYR A O 1
ATOM 2860 N N . LEU A 1 345 ? -23.219 30.75 40.031 1 85.31 345 LEU A N 1
ATOM 2861 C CA . LEU A 1 345 ? -22.422 30.625 38.781 1 85.31 345 LEU A CA 1
ATOM 2862 C C . LEU A 1 345 ? -22.516 29.219 38.219 1 85.31 345 LEU A C 1
ATOM 2864 O O . LEU A 1 345 ? -22.391 29.031 37 1 85.31 345 LEU A O 1
ATOM 2868 N N . SER A 1 346 ? -22.609 28.344 39.125 1 80.81 346 SER A N 1
ATOM 2869 C CA . SER A 1 346 ? -22.828 26.938 38.781 1 80.81 346 SER A CA 1
ATOM 2870 C C . SER A 1 346 ? -23.578 26.219 39.906 1 80.81 346 SER A C 1
ATOM 2872 O O . SER A 1 346 ? -24 26.844 40.875 1 80.81 346 SER A O 1
ATOM 2874 N N . GLU A 1 347 ? -23.656 24.922 39.781 1 79.25 347 GLU A N 1
ATOM 2875 C CA . GLU A 1 347 ? -24.281 24.141 40.844 1 79.25 347 GLU A CA 1
ATOM 2876 C C . GLU A 1 347 ? -23.406 24.094 42.094 1 79.25 347 GLU A C 1
ATOM 2878 O O . GLU A 1 347 ? -23.891 23.859 43.188 1 79.25 347 GLU A O 1
ATOM 2883 N N . THR A 1 348 ? -22.188 24.359 41.906 1 85.12 348 THR A N 1
ATOM 2884 C CA . THR A 1 348 ? -21.281 24.219 43.031 1 85.12 348 THR A CA 1
ATOM 2885 C C . THR A 1 348 ? -20.562 25.531 43.312 1 85.12 348 THR A C 1
ATOM 2887 O O . THR A 1 348 ? -19.672 25.594 44.188 1 85.12 348 THR A O 1
ATOM 2890 N N . GLU A 1 349 ? -20.859 26.469 42.594 1 87.88 349 GLU A N 1
ATOM 2891 C CA . GLU A 1 349 ? -20.188 27.75 42.781 1 87.88 349 GLU A CA 1
ATOM 2892 C C . GLU A 1 349 ? -21.188 28.891 42.938 1 87.88 349 GLU A C 1
ATOM 2894 O O . GLU A 1 349 ? -22.125 28.984 42.156 1 87.88 349 GLU A O 1
ATOM 2899 N N . TRP A 1 350 ? -21 29.719 44 1 91.19 350 TRP A N 1
ATOM 2900 C CA . TRP A 1 350 ? -21.859 30.875 44.281 1 91.19 350 TRP A CA 1
ATOM 2901 C C . TRP A 1 350 ? -21.031 32.125 44.562 1 91.19 350 TRP A C 1
ATOM 2903 O O . TRP A 1 350 ? -19.969 32.062 45.188 1 91.19 350 TRP A O 1
ATOM 2913 N N . LEU A 1 351 ? -21.469 33.25 44 1 92.19 351 LEU A N 1
ATOM 2914 C CA . LEU A 1 351 ? -20.797 34.531 44.188 1 92.19 351 LEU A CA 1
ATOM 2915 C C . LEU A 1 351 ? -21.781 35.594 44.656 1 92.19 351 LEU A C 1
ATOM 2917 O O . LEU A 1 351 ? -22.891 35.719 44.094 1 92.19 351 LEU A O 1
ATOM 2921 N N . GLY A 1 352 ? -21.375 36.281 45.719 1 90.44 352 GLY A N 1
ATOM 2922 C CA . GLY A 1 352 ? -22.203 37.375 46.219 1 90.44 352 GLY A CA 1
ATOM 2923 C C . GLY A 1 352 ? -21.438 38.656 46.438 1 90.44 352 GLY A C 1
ATOM 2924 O O . GLY A 1 352 ? -20.234 38.625 46.656 1 90.44 352 GLY A O 1
ATOM 2925 N N . LEU A 1 353 ? -22.094 39.75 46.188 1 89.44 353 LEU A N 1
ATOM 2926 C CA . LEU A 1 353 ? -21.578 41.062 46.469 1 89.44 353 LEU A CA 1
ATOM 2927 C C . LEU A 1 353 ? -22.359 41.719 47.625 1 89.44 353 LEU A C 1
ATOM 2929 O O . LEU A 1 353 ? -23.516 42.094 47.469 1 89.44 353 LEU A O 1
ATOM 2933 N N . ILE A 1 354 ? -21.625 41.781 48.75 1 85 354 ILE A N 1
ATOM 2934 C CA . ILE A 1 354 ? -22.328 42.188 49.969 1 85 354 ILE A CA 1
ATOM 2935 C C . ILE A 1 354 ? -21.766 43.531 50.469 1 85 354 ILE A C 1
ATOM 2937 O O . ILE A 1 354 ? -20.547 43.688 50.562 1 85 354 ILE A O 1
ATOM 2941 N N . ALA A 1 355 ? -22.672 44.438 50.75 1 78 355 ALA A N 1
ATOM 2942 C CA . ALA A 1 355 ? -22.266 45.656 51.406 1 78 355 ALA A CA 1
ATOM 2943 C C . ALA A 1 355 ? -22.047 45.469 52.875 1 78 355 ALA A C 1
ATOM 2945 O O . ALA A 1 355 ? -22.828 44.75 53.531 1 78 355 ALA A O 1
ATOM 2946 N N . THR A 1 356 ? -20.938 45.875 53.375 1 75.06 356 THR A N 1
ATOM 2947 C CA . THR A 1 356 ? -20.562 45.656 54.781 1 75.06 356 THR A CA 1
ATOM 2948 C C . THR A 1 356 ? -21.594 46.25 55.719 1 75.06 356 THR A C 1
ATOM 2950 O O . THR A 1 356 ? -21.734 45.781 56.844 1 75.06 356 THR A O 1
ATOM 2953 N N . ASP A 1 357 ? -22.375 47.25 55.375 1 71.38 357 ASP A N 1
ATOM 2954 C CA . ASP A 1 357 ? -23.281 47.938 56.312 1 71.38 357 ASP A CA 1
ATOM 2955 C C . ASP A 1 357 ? -24.688 47.312 56.281 1 71.38 357 ASP A C 1
ATOM 2957 O O . ASP A 1 357 ? -25.562 47.719 57.031 1 71.38 357 ASP A O 1
ATOM 2961 N N . LYS A 1 358 ? -24.969 46.375 55.406 1 73.38 358 LYS A N 1
ATOM 2962 C CA . LYS A 1 358 ? -26.281 45.781 55.312 1 73.38 358 LYS A CA 1
ATOM 2963 C C . LYS A 1 358 ? -26.219 44.25 55.531 1 73.38 358 LYS A C 1
ATOM 2965 O O . LYS A 1 358 ? -25.297 43.594 55.062 1 73.38 358 LYS A O 1
ATOM 2970 N N . PRO A 1 359 ? -27.062 43.812 56.406 1 72.12 359 PRO A N 1
ATOM 2971 C CA . PRO A 1 359 ? -27.141 42.344 56.562 1 72.12 359 PRO A CA 1
ATOM 2972 C C . PRO A 1 359 ? -27.516 41.625 55.281 1 72.12 359 PRO A C 1
ATOM 2974 O O . PRO A 1 359 ? -28.312 42.156 54.469 1 72.12 359 PRO A O 1
ATOM 2977 N N . PHE A 1 360 ? -26.75 40.656 54.781 1 73.38 360 PHE A N 1
ATOM 2978 C CA . PHE A 1 360 ? -27.031 39.875 53.594 1 73.38 360 PHE A CA 1
ATOM 2979 C C . PHE A 1 360 ? -27.359 38.438 53.938 1 73.38 360 PHE A C 1
ATOM 2981 O O . PHE A 1 360 ? -26.516 37.719 54.5 1 73.38 360 PHE A O 1
ATOM 2988 N N . PRO A 1 361 ? -28.594 38.031 53.75 1 75.94 361 PRO A N 1
ATOM 2989 C CA . PRO A 1 361 ? -28.938 36.656 54.031 1 75.94 361 PRO A CA 1
ATOM 2990 C C . PRO A 1 361 ? -28.328 35.688 53.031 1 75.94 361 PRO A C 1
ATOM 2992 O O . PRO A 1 361 ? -28.609 35.75 51.812 1 75.94 361 PRO A O 1
ATOM 2995 N N . LEU A 1 362 ? -27.406 34.844 53.406 1 77.25 362 LEU A N 1
ATOM 2996 C CA . LEU A 1 362 ? -26.828 33.812 52.594 1 77.25 362 LEU A CA 1
ATOM 2997 C C . LEU A 1 362 ? -27.812 32.656 52.406 1 77.25 362 LEU A C 1
ATOM 2999 O O . LEU A 1 362 ? -28.516 32.281 53.344 1 77.25 362 LEU A O 1
ATOM 3003 N N . PRO A 1 363 ? -27.891 32.25 51.25 1 80.62 363 PRO A N 1
ATOM 3004 C CA . PRO A 1 363 ? -28.719 31.047 51.094 1 80.62 363 PRO A CA 1
ATOM 3005 C C . PRO A 1 363 ? -28.266 29.891 51.938 1 80.62 363 PRO A C 1
ATOM 3007 O O . PRO A 1 363 ? -27.062 29.703 52.188 1 80.62 363 PRO A O 1
ATOM 3010 N N . GLU A 1 364 ? -29.203 29.25 52.562 1 79.31 364 GLU A N 1
ATOM 3011 C CA . GLU A 1 364 ? -28.938 28.141 53.469 1 79.31 364 GLU A CA 1
ATOM 3012 C C . GLU A 1 364 ? -28.078 27.062 52.812 1 79.31 364 GLU A C 1
ATOM 3014 O O . GLU A 1 364 ? -27.203 26.469 53.469 1 79.31 364 GLU A O 1
ATOM 3019 N N . GLU A 1 365 ? -28.156 26.875 51.625 1 80.38 365 GLU A N 1
ATOM 3020 C CA . GLU A 1 365 ? -27.5 25.797 50.906 1 80.38 365 GLU A CA 1
ATOM 3021 C C . GLU A 1 365 ? -25.984 26.047 50.812 1 80.38 365 GLU A C 1
ATOM 3023 O O . GLU A 1 365 ? -25.203 25.094 50.75 1 80.38 365 GLU A O 1
ATOM 3028 N N . ILE A 1 366 ? -25.641 27.234 50.906 1 80.94 366 ILE A N 1
ATOM 3029 C CA . ILE A 1 366 ? -24.234 27.516 50.656 1 80.94 366 ILE A CA 1
ATOM 3030 C C . ILE A 1 366 ? -23.5 27.766 51.969 1 80.94 366 ILE A C 1
ATOM 3032 O O . ILE A 1 366 ? -22.297 28.031 51.969 1 80.94 366 ILE A O 1
ATOM 3036 N N . ASN A 1 367 ? -24.172 27.703 53.031 1 81.19 367 ASN A N 1
ATOM 3037 C CA . ASN A 1 367 ? -23.578 27.969 54.344 1 81.19 367 ASN A CA 1
ATOM 3038 C C . ASN A 1 367 ? -22.438 27.016 54.656 1 81.19 367 ASN A C 1
ATOM 3040 O O . ASN A 1 367 ? -21.438 27.406 55.281 1 81.19 367 ASN A O 1
ATOM 3044 N N . GLN A 1 368 ? -22.469 25.859 54.062 1 80.62 368 GLN A N 1
ATOM 3045 C CA . GLN A 1 368 ? -21.453 24.859 54.375 1 80.62 368 GLN A CA 1
ATOM 3046 C C . GLN A 1 368 ? -20.359 24.844 53.312 1 80.62 368 GLN A C 1
ATOM 3048 O O . GLN A 1 368 ? -19.406 24.062 53.375 1 80.62 368 GLN A O 1
ATOM 3053 N N . TRP A 1 369 ? -20.5 25.641 52.406 1 84.5 369 TRP A N 1
ATOM 3054 C CA . TRP A 1 369 ? -19.516 25.656 51.344 1 84.5 369 TRP A CA 1
ATOM 3055 C C . TRP A 1 369 ? -18.266 26.406 51.75 1 84.5 369 TRP A C 1
ATOM 3057 O O . TRP A 1 369 ? -18.328 27.266 52.656 1 84.5 369 TRP A O 1
ATOM 3067 N N . THR A 1 370 ? -17.109 26 51.219 1 86.75 370 THR A N 1
ATOM 3068 C CA . THR A 1 370 ? -15.875 26.734 51.469 1 86.75 370 THR A CA 1
ATOM 3069 C C . THR A 1 370 ? -15.875 28.047 50.688 1 86.75 370 THR A C 1
ATOM 3071 O O . THR A 1 370 ? -16.266 28.094 49.531 1 86.75 370 THR A O 1
ATOM 3074 N N . GLY A 1 371 ? -15.5 29.062 51.469 1 84.81 371 GLY A N 1
ATOM 3075 C CA . GLY A 1 371 ? -15.625 30.344 50.812 1 84.81 371 GLY A CA 1
ATOM 3076 C C . GLY A 1 371 ? -14.367 31.188 50.875 1 84.81 371 GLY A C 1
ATOM 3077 O O . GLY A 1 371 ? -13.516 30.969 51.75 1 84.81 371 GLY A O 1
ATOM 3078 N N . GLN A 1 372 ? -14.195 32.094 49.875 1 87.75 372 GLN A N 1
ATOM 3079 C CA . GLN A 1 372 ? -13.188 33.156 49.812 1 87.75 372 GLN A CA 1
ATOM 3080 C C . GLN A 1 372 ? -13.844 34.531 49.812 1 87.75 372 GLN A C 1
ATOM 3082 O O . GLN A 1 372 ? -14.891 34.719 49.188 1 87.75 372 GLN A O 1
ATOM 3087 N N . LEU A 1 373 ? -13.148 35.344 50.625 1 85.19 373 LEU A N 1
ATOM 3088 C CA . LEU A 1 373 ? -13.688 36.719 50.719 1 85.19 373 LEU A CA 1
ATOM 3089 C C . LEU A 1 373 ? -12.672 37.75 50.219 1 85.19 373 LEU A C 1
ATOM 3091 O O . LEU A 1 373 ? -11.484 37.625 50.5 1 85.19 373 LEU A O 1
ATOM 3095 N N . LEU A 1 374 ? -13.266 38.688 49.406 1 86.94 374 LEU A N 1
ATOM 3096 C CA . LEU A 1 374 ? -12.445 39.812 49 1 86.94 374 LEU A CA 1
ATOM 3097 C C . LEU A 1 374 ? -13.172 41.125 49.25 1 86.94 374 LEU A C 1
ATOM 3099 O O . LEU A 1 374 ? -14.312 41.312 48.812 1 86.94 374 LEU A O 1
ATOM 3103 N N . ALA A 1 375 ? -12.453 42 49.969 1 84.88 375 ALA A N 1
ATOM 3104 C CA . ALA A 1 375 ? -12.992 43.344 50.188 1 84.88 375 ALA A CA 1
ATOM 3105 C C . ALA A 1 375 ? -12.664 44.25 49 1 84.88 375 ALA A C 1
ATOM 3107 O O . ALA A 1 375 ? -11.539 44.25 48.5 1 84.88 375 ALA A O 1
ATOM 3108 N N . ILE A 1 376 ? -13.742 44.906 48.562 1 85.38 376 ILE A N 1
ATOM 3109 C CA . ILE A 1 376 ? -13.492 45.844 47.469 1 85.38 376 ILE A CA 1
ATOM 3110 C C . ILE A 1 376 ? -14.008 47.219 47.844 1 85.38 376 ILE A C 1
ATOM 3112 O O . ILE A 1 376 ? -14.984 47.344 48.594 1 85.38 376 ILE A O 1
ATOM 3116 N N . PRO A 1 377 ? -13.32 48.25 47.312 1 82.38 377 PRO A N 1
ATOM 3117 C CA . PRO A 1 377 ? -13.75 49.594 47.625 1 82.38 377 PRO A CA 1
ATOM 3118 C C . PRO A 1 377 ? -15.141 49.938 47.094 1 82.38 377 PRO A C 1
ATOM 3120 O O . PRO A 1 377 ? -15.562 49.375 46.094 1 82.38 377 PRO A O 1
ATOM 3123 N N . LEU A 1 378 ? -15.812 50.844 47.781 1 79.88 378 LEU A N 1
ATOM 3124 C CA . LEU A 1 378 ? -17.141 51.281 47.375 1 79.88 378 LEU A CA 1
ATOM 3125 C C . LEU A 1 378 ? -17.062 52.062 46.062 1 79.88 378 LEU A C 1
ATOM 3127 O O . LEU A 1 378 ? -18.078 52.188 45.344 1 79.88 378 LEU A O 1
ATOM 3131 N N . THR A 1 379 ? -15.906 52.531 45.781 1 78.94 379 THR A N 1
ATOM 3132 C CA . THR A 1 379 ? -15.719 53.312 44.562 1 78.94 379 THR A CA 1
ATOM 3133 C C . THR A 1 379 ? -15.688 52.438 43.312 1 78.94 379 THR A C 1
ATOM 3135 O O . THR A 1 379 ? -15.703 52.938 42.188 1 78.94 379 THR A O 1
ATOM 3138 N N . THR A 1 380 ? -15.703 51.188 43.562 1 82.56 380 THR A N 1
ATOM 3139 C CA . THR A 1 380 ? -15.688 50.281 42.406 1 82.56 380 THR A CA 1
ATOM 3140 C C . THR A 1 380 ? -16.984 50.375 41.625 1 82.56 380 THR A C 1
ATOM 3142 O O . THR A 1 380 ? -18.078 50.312 42.188 1 82.56 380 THR A O 1
ATOM 3145 N N . ALA A 1 381 ? -16.812 50.562 40.375 1 84.5 381 ALA A N 1
ATOM 3146 C CA . ALA A 1 381 ? -17.969 50.688 39.5 1 84.5 381 ALA A CA 1
ATOM 3147 C C . ALA A 1 381 ? -18.781 49.406 39.438 1 84.5 381 ALA A C 1
ATOM 3149 O O . ALA A 1 381 ? -18.219 48.344 39.094 1 84.5 381 ALA A O 1
ATOM 3150 N N . THR A 1 382 ? -20.047 49.469 39.844 1 85.38 382 THR A N 1
ATOM 3151 C CA . THR A 1 382 ? -20.984 48.344 39.75 1 85.38 382 THR A CA 1
ATOM 3152 C C . THR A 1 382 ? -22 48.594 38.625 1 85.38 382 THR A C 1
ATOM 3154 O O . THR A 1 382 ? -22.25 49.719 38.25 1 85.38 382 THR A O 1
ATOM 3157 N N . PRO A 1 383 ? -22.547 47.594 38 1 87 383 PRO A N 1
ATOM 3158 C CA . PRO A 1 383 ? -22.469 46.188 38.344 1 87 383 PRO A CA 1
ATOM 3159 C C . PRO A 1 383 ? -21.156 45.531 37.906 1 87 383 PRO A C 1
ATOM 3161 O O . PRO A 1 383 ? -20.531 46 36.938 1 87 383 PRO A O 1
ATOM 3164 N N . LEU A 1 384 ? -20.875 44.5 38.75 1 91.19 384 LEU A N 1
ATOM 3165 C CA . LEU A 1 384 ? -19.703 43.719 38.375 1 91.19 384 LEU A CA 1
ATOM 3166 C C . LEU A 1 384 ? -20.062 42.656 37.312 1 91.19 384 LEU A C 1
ATOM 3168 O O . LEU A 1 384 ? -21.188 42.156 37.281 1 91.19 384 LEU A O 1
ATOM 3172 N N . THR A 1 385 ? -19.156 42.469 36.469 1 91.5 385 THR A N 1
ATOM 3173 C CA . THR A 1 385 ? -19.328 41.438 35.469 1 91.5 385 THR A CA 1
ATOM 3174 C C . THR A 1 385 ? -18.531 40.188 35.812 1 91.5 385 THR A C 1
ATOM 3176 O O . THR A 1 385 ? -17.344 40.25 36.125 1 91.5 385 THR A O 1
ATOM 3179 N N . VAL A 1 386 ? -19.25 39.062 35.812 1 91.75 386 VAL A N 1
ATOM 3180 C CA . VAL A 1 386 ? -18.625 37.781 36.094 1 91.75 386 VAL A CA 1
ATOM 3181 C C . VAL A 1 386 ? -18.609 36.906 34.844 1 91.75 386 VAL A C 1
ATOM 3183 O O . VAL A 1 386 ? -19.656 36.594 34.281 1 91.75 386 VAL A O 1
ATOM 3186 N N . ARG A 1 387 ? -17.516 36.688 34.406 1 88.44 387 ARG A N 1
ATOM 3187 C CA . ARG A 1 387 ? -17.344 35.938 33.156 1 88.44 387 ARG A CA 1
ATOM 3188 C C . ARG A 1 387 ? -16.125 35 33.25 1 88.44 387 ARG A C 1
ATOM 3190 O O . ARG A 1 387 ? -15.344 35.094 34.188 1 88.44 387 ARG A O 1
ATOM 3197 N N . HIS A 1 388 ? -16.062 34.219 32.25 1 86 388 HIS A N 1
ATOM 3198 C CA . HIS A 1 388 ? -14.852 33.406 32.156 1 86 388 HIS A CA 1
ATOM 3199 C C . HIS A 1 388 ? -13.727 34.156 31.453 1 86 388 HIS A C 1
ATOM 3201 O O . HIS A 1 388 ? -13.977 35.156 30.797 1 86 388 HIS A O 1
ATOM 3207 N N . ARG A 1 389 ? -12.586 33.594 31.625 1 83.69 389 ARG A N 1
ATOM 3208 C CA . ARG A 1 389 ? -11.398 34.281 31.125 1 83.69 389 ARG A CA 1
ATOM 3209 C C . ARG A 1 389 ? -11.445 34.406 29.594 1 83.69 389 ARG A C 1
ATOM 3211 O O . ARG A 1 389 ? -11.961 33.5 28.922 1 83.69 389 ARG A O 1
ATOM 3218 N N . GLN A 1 390 ? -11.102 35.562 29.078 1 80 390 GLN A N 1
ATOM 3219 C CA . GLN A 1 390 ? -11.008 35.844 27.656 1 80 390 GLN A CA 1
ATOM 3220 C C . GLN A 1 390 ? -9.562 36.125 27.25 1 80 390 GLN A C 1
ATOM 3222 O O . GLN A 1 390 ? -8.758 36.562 28.062 1 80 390 GLN A O 1
ATOM 3227 N N . SER A 1 391 ? -9.422 35.844 25.922 1 79.38 391 SER A N 1
ATOM 3228 C CA . SER A 1 391 ? -8.078 36.125 25.422 1 79.38 391 SER A CA 1
ATOM 3229 C C . SER A 1 391 ? -7.754 37.594 25.516 1 79.38 391 SER A C 1
ATOM 3231 O O . SER A 1 391 ? -8.562 38.438 25.109 1 79.38 391 SER A O 1
ATOM 3233 N N . GLY A 1 392 ? -6.625 37.906 26.141 1 81.69 392 GLY A N 1
ATOM 3234 C CA . GLY A 1 392 ? -6.207 39.281 26.25 1 81.69 392 GLY A CA 1
ATOM 3235 C C . GLY A 1 392 ? -6.449 39.875 27.625 1 81.69 392 GLY A C 1
ATOM 3236 O O . GLY A 1 392 ? -6.047 41 27.906 1 81.69 392 GLY A O 1
ATOM 3237 N N . ASP A 1 393 ? -7.059 39.156 28.5 1 87.69 393 ASP A N 1
ATOM 3238 C CA . ASP A 1 393 ? -7.328 39.625 29.844 1 87.69 393 ASP A CA 1
ATOM 3239 C C . ASP A 1 393 ? -6.035 40 30.562 1 87.69 393 ASP A C 1
ATOM 3241 O O . ASP A 1 393 ? -5.035 39.281 30.469 1 87.69 393 ASP A O 1
ATOM 3245 N N . ARG A 1 394 ? -6.039 41.156 31.203 1 90.81 394 ARG A N 1
ATOM 3246 C CA . ARG A 1 394 ? -4.914 41.656 31.984 1 90.81 394 ARG A CA 1
ATOM 3247 C C . ARG A 1 394 ? -5.352 42 33.406 1 90.81 394 ARG A C 1
ATOM 3249 O O . ARG A 1 394 ? -6.438 42.562 33.594 1 90.81 394 ARG A O 1
ATOM 3256 N N . ILE A 1 395 ? -4.496 41.656 34.406 1 89.69 395 ILE A N 1
ATOM 3257 C CA . ILE A 1 395 ? -4.801 41.969 35.812 1 89.69 395 ILE A CA 1
ATOM 3258 C C . ILE A 1 395 ? -3.697 42.875 36.375 1 89.69 395 ILE A C 1
ATOM 3260 O O . ILE A 1 395 ? -2.514 42.656 36.094 1 89.69 395 ILE A O 1
ATOM 3264 N N . THR A 1 396 ? -4.125 43.875 37.094 1 85.38 396 THR A N 1
ATOM 3265 C CA . THR A 1 396 ? -3.186 44.75 37.781 1 85.38 396 THR A CA 1
ATOM 3266 C C . THR A 1 396 ? -2.799 44.219 39.156 1 85.38 396 THR A C 1
ATOM 3268 O O . THR A 1 396 ? -3.627 44.156 40.062 1 85.38 396 THR A O 1
ATOM 3271 N N . LEU A 1 397 ? -1.614 43.75 39.344 1 85.81 397 LEU A N 1
ATOM 3272 C CA . LEU A 1 397 ? -1.18 43.125 40.594 1 85.81 397 LEU A CA 1
ATOM 3273 C C . LEU A 1 397 ? -0.608 44.156 41.562 1 85.81 397 LEU A C 1
ATOM 3275 O O . LEU A 1 397 ? -0.76 44.031 42.781 1 85.81 397 LEU A O 1
ATOM 3279 N N . LYS A 1 398 ? 0.163 45.125 41.031 1 79.69 398 LYS A N 1
ATOM 3280 C CA . LYS A 1 398 ? 0.685 46.281 41.75 1 79.69 398 LYS A CA 1
ATOM 3281 C C . LYS A 1 398 ? 0.43 47.594 40.969 1 79.69 398 LYS A C 1
ATOM 3283 O O . LYS A 1 398 ? 0.147 47.531 39.781 1 79.69 398 LYS A O 1
ATOM 3288 N N . PRO A 1 399 ? 0.406 48.594 41.844 1 76.19 399 PRO A N 1
ATOM 3289 C CA . PRO A 1 399 ? 0.234 49.875 41.125 1 76.19 399 PRO A CA 1
ATOM 3290 C C . PRO A 1 399 ? 1.2 50 39.938 1 76.19 399 PRO A C 1
ATOM 3292 O O . PRO A 1 399 ? 2.414 49.875 40.125 1 76.19 399 PRO A O 1
ATOM 3295 N N . GLY A 1 400 ? 0.627 50.125 38.688 1 76.5 400 GLY A N 1
ATOM 3296 C CA . GLY A 1 400 ? 1.425 50.344 37.5 1 76.5 400 GLY A CA 1
ATOM 3297 C C . GLY A 1 400 ? 1.94 49.062 36.875 1 76.5 400 GLY A C 1
ATOM 3298 O O . GLY A 1 400 ? 2.627 49.062 35.844 1 76.5 400 GLY A O 1
ATOM 3299 N N . PHE A 1 401 ? 1.634 47.938 37.5 1 81.38 401 PHE A N 1
ATOM 3300 C CA . PHE A 1 401 ? 2.121 46.656 36.969 1 81.38 401 PHE A CA 1
ATOM 3301 C C . PHE A 1 401 ? 0.961 45.781 36.562 1 81.38 401 PHE A C 1
ATOM 3303 O O . PHE A 1 401 ? 0.256 45.219 37.406 1 81.38 401 PHE A O 1
ATOM 3310 N N . THR A 1 402 ? 0.798 45.719 35.25 1 87.38 402 THR A N 1
ATOM 3311 C CA . THR A 1 402 ? -0.249 44.875 34.688 1 87.38 402 THR A CA 1
ATOM 3312 C C . THR A 1 402 ? 0.353 43.625 34.031 1 87.38 402 THR A C 1
ATOM 3314 O O . THR A 1 402 ? 1.419 43.688 33.406 1 87.38 402 THR A O 1
ATOM 3317 N N . LYS A 1 403 ? -0.242 42.5 34.312 1 89.31 403 LYS A N 1
ATOM 3318 C CA . LYS A 1 403 ? 0.206 41.219 33.75 1 89.31 403 LYS A CA 1
ATOM 3319 C C . LYS A 1 403 ? -0.933 40.5 33.031 1 89.31 403 LYS A C 1
ATOM 3321 O O . LYS A 1 403 ? -2.088 40.562 33.438 1 89.31 403 LYS A O 1
ATOM 3326 N N . LYS A 1 404 ? -0.572 39.906 31.953 1 89.62 404 LYS A N 1
ATOM 3327 C CA . LYS A 1 404 ? -1.58 39.062 31.297 1 89.62 404 LYS A CA 1
ATOM 3328 C C . LYS A 1 404 ? -2.053 37.938 32.219 1 89.62 404 LYS A C 1
ATOM 3330 O O . LYS A 1 404 ? -1.242 37.312 32.875 1 89.62 404 LYS A O 1
ATOM 3335 N N . LEU A 1 405 ? -3.346 37.75 32.25 1 90.69 405 LEU A N 1
ATOM 3336 C CA . LEU A 1 405 ? -3.904 36.719 33.125 1 90.69 405 LEU A CA 1
ATOM 3337 C C . LEU A 1 405 ? -3.357 35.344 32.75 1 90.69 405 LEU A C 1
ATOM 3339 O O . LEU A 1 405 ? -3.096 34.531 33.625 1 90.69 405 LEU A O 1
ATOM 3343 N N . SER A 1 406 ? -3.191 35.156 31.469 1 87.38 406 SER A N 1
ATOM 3344 C CA . SER A 1 406 ? -2.635 33.906 31.016 1 87.38 406 SER A CA 1
ATOM 3345 C C . SER A 1 406 ? -1.26 33.656 31.625 1 87.38 406 SER A C 1
ATOM 3347 O O . SER A 1 406 ? -0.939 32.531 32 1 87.38 406 SER A O 1
ATOM 3349 N N . ARG A 1 407 ? -0.454 34.594 31.812 1 87.75 407 ARG A N 1
ATOM 3350 C CA . ARG A 1 407 ? 0.877 34.5 32.406 1 87.75 407 ARG A CA 1
ATOM 3351 C C . ARG A 1 407 ? 0.794 34.25 33.906 1 87.75 407 ARG A C 1
ATOM 3353 O O . ARG A 1 407 ? 1.622 33.531 34.438 1 87.75 407 ARG A O 1
ATOM 3360 N N . VAL A 1 408 ? -0.134 34.781 34.5 1 89 408 VAL A N 1
ATOM 3361 C CA . VAL A 1 408 ? -0.351 34.562 35.906 1 89 408 VAL A CA 1
ATOM 3362 C C . VAL A 1 408 ? -0.633 33.062 36.188 1 89 408 VAL A C 1
ATOM 3364 O O . VAL A 1 408 ? -0.071 32.469 37.094 1 89 408 VAL A O 1
ATOM 3367 N N . PHE A 1 409 ? -1.437 32.531 35.344 1 88.56 409 PHE A N 1
ATOM 3368 C CA . PHE A 1 409 ? -1.782 31.109 35.5 1 88.56 409 PHE A CA 1
ATOM 3369 C C . PHE A 1 409 ? -0.556 30.219 35.281 1 88.56 409 PHE A C 1
ATOM 3371 O O . PHE A 1 409 ? -0.355 29.25 36.031 1 88.56 409 PHE A O 1
ATOM 3378 N N . ILE A 1 410 ? 0.191 30.562 34.344 1 83.62 410 ILE A N 1
ATOM 3379 C CA . ILE A 1 410 ? 1.396 29.812 34.031 1 83.62 410 ILE A CA 1
ATOM 3380 C C . ILE A 1 410 ? 2.375 29.875 35.188 1 83.62 410 ILE A C 1
ATOM 3382 O O . ILE A 1 410 ? 2.939 28.859 35.594 1 83.62 410 ILE A O 1
ATOM 3386 N N . ASP A 1 411 ? 2.543 31.062 35.781 1 84.06 411 ASP A N 1
ATOM 3387 C CA . ASP A 1 411 ? 3.447 31.281 36.906 1 84.06 411 ASP A CA 1
ATOM 3388 C C . ASP A 1 411 ? 3.006 30.484 38.125 1 84.06 411 ASP A C 1
ATOM 3390 O O . ASP A 1 411 ? 3.842 30.016 38.906 1 84.06 411 ASP A O 1
ATOM 3394 N N . GLN A 1 412 ? 1.753 30.219 38.156 1 87.25 412 GLN A N 1
ATOM 3395 C CA . GLN A 1 412 ? 1.202 29.516 39.312 1 87.25 412 GLN A CA 1
ATOM 3396 C C . GLN A 1 412 ? 1.019 28.031 39.031 1 87.25 412 GLN A C 1
ATOM 3398 O O . GLN A 1 412 ? 0.488 27.297 39.844 1 87.25 412 GLN A O 1
ATOM 3403 N N . LYS A 1 413 ? 1.393 27.609 37.75 1 83.19 413 LYS A N 1
ATOM 3404 C CA . LYS A 1 413 ? 1.341 26.219 37.312 1 83.19 413 LYS A CA 1
ATOM 3405 C C . LYS A 1 413 ? -0.083 25.672 37.406 1 83.19 413 LYS A C 1
ATOM 3407 O O . LYS A 1 413 ? -0.304 24.547 37.844 1 83.19 413 LYS A O 1
ATOM 3412 N N . VAL A 1 414 ? -1.031 26.531 37.062 1 84.25 414 VAL A N 1
ATOM 3413 C CA . VAL A 1 414 ? -2.436 26.141 37.031 1 84.25 414 VAL A CA 1
ATOM 3414 C C . VAL A 1 414 ? -2.701 25.281 35.781 1 84.25 414 VAL A C 1
ATOM 3416 O O . VAL A 1 414 ? -2.348 25.688 34.656 1 84.25 414 VAL A O 1
ATOM 3419 N N . PRO A 1 415 ? -3.279 24.172 35.969 1 80.56 415 PRO A N 1
ATOM 3420 C CA . PRO A 1 415 ? -3.602 23.328 34.844 1 80.56 415 PRO A CA 1
ATOM 3421 C C . PRO A 1 415 ? -4.59 23.984 33.875 1 80.56 415 PRO A C 1
ATOM 3423 O O . PRO A 1 415 ? -5.395 24.828 34.281 1 80.56 415 PRO A O 1
ATOM 3426 N N . ASN A 1 416 ? -4.574 23.672 32.688 1 75.94 416 ASN A N 1
ATOM 3427 C CA . ASN A 1 416 ? -5.375 24.297 31.641 1 75.94 416 ASN A CA 1
ATOM 3428 C C . ASN A 1 416 ? -6.867 24.203 31.938 1 75.94 416 ASN A C 1
ATOM 3430 O O . ASN A 1 416 ? -7.613 25.156 31.719 1 75.94 416 ASN A O 1
ATOM 3434 N N . GLU A 1 417 ? -7.195 23.109 32.438 1 73.44 417 GLU A N 1
ATOM 3435 C CA . GLU A 1 417 ? -8.609 22.922 32.75 1 73.44 417 GLU A CA 1
ATOM 3436 C C . GLU A 1 417 ? -9.078 23.938 33.781 1 73.44 417 GLU A C 1
ATOM 3438 O O . GLU A 1 417 ? -10.164 24.5 33.656 1 73.44 417 GLU A O 1
ATOM 3443 N N . ALA A 1 418 ? -8.281 24.156 34.75 1 79.75 418 ALA A N 1
ATOM 3444 C CA . ALA A 1 418 ? -8.609 25.094 35.812 1 79.75 418 ALA A CA 1
ATOM 3445 C C . ALA A 1 418 ? -8.594 26.531 35.312 1 79.75 418 ALA A C 1
ATOM 3447 O O . ALA A 1 418 ? -9.414 27.344 35.75 1 79.75 418 ALA A O 1
ATOM 3448 N N . ARG A 1 419 ? -7.832 26.734 34.344 1 81.56 419 ARG A N 1
ATOM 3449 C CA . ARG A 1 419 ? -7.766 28.078 33.75 1 81.56 419 ARG A CA 1
ATOM 3450 C C . ARG A 1 419 ? -9.047 28.406 32.969 1 81.56 419 ARG A C 1
ATOM 3452 O O . ARG A 1 419 ? -9.586 29.5 33.094 1 81.56 419 ARG A O 1
ATOM 3459 N N . GLU A 1 420 ? -9.453 27.453 32.344 1 77.81 420 GLU A N 1
ATOM 3460 C CA . GLU A 1 420 ? -10.633 27.656 31.5 1 77.81 420 GLU A CA 1
ATOM 3461 C C . GLU A 1 420 ? -11.898 27.781 32.344 1 77.81 420 GLU A C 1
ATOM 3463 O O . GLU A 1 420 ? -12.844 28.469 31.938 1 77.81 420 GLU A O 1
ATOM 3468 N N . SER A 1 421 ? -11.852 27.219 33.438 1 78.69 421 SER A N 1
ATOM 3469 C CA . SER A 1 421 ? -13.031 27.266 34.281 1 78.69 421 SER A CA 1
ATOM 3470 C C . SER A 1 421 ? -12.953 28.422 35.281 1 78.69 421 SER A C 1
ATOM 3472 O O . SER A 1 421 ? -13.898 28.672 36.031 1 78.69 421 SER A O 1
ATOM 3474 N N . ALA A 1 422 ? -11.906 29.141 35.281 1 86.12 422 ALA A N 1
ATOM 3475 C CA . ALA A 1 422 ? -11.734 30.234 36.25 1 86.12 422 ALA A CA 1
ATOM 3476 C C . ALA A 1 422 ? -12.688 31.375 35.938 1 86.12 422 ALA A C 1
ATOM 3478 O O . ALA A 1 422 ? -12.883 31.75 34.781 1 86.12 422 ALA A O 1
ATOM 3479 N N . TRP A 1 423 ? -13.32 31.859 36.969 1 89.12 423 TRP A N 1
ATOM 3480 C CA . TRP A 1 423 ? -14.172 33.031 36.844 1 89.12 423 TRP A CA 1
ATOM 3481 C C . TRP A 1 423 ? -13.352 34.312 37 1 89.12 423 TRP A C 1
ATOM 3483 O O . TRP A 1 423 ? -12.445 34.406 37.812 1 89.12 423 TRP A O 1
ATOM 3493 N N . VAL A 1 424 ? -13.656 35.219 36.125 1 92 424 VAL A N 1
ATOM 3494 C CA . VAL A 1 424 ? -13.047 36.562 36.188 1 92 424 VAL A CA 1
ATOM 3495 C C . VAL A 1 424 ? -14.109 37.594 36.5 1 92 424 VAL A C 1
ATOM 3497 O O . VAL A 1 424 ? -15.148 37.688 35.844 1 92 424 VAL A O 1
ATOM 3500 N N . ILE A 1 425 ? -13.852 38.344 37.625 1 92.44 425 ILE A N 1
ATOM 3501 C CA . ILE A 1 425 ? -14.766 39.406 38.031 1 92.44 425 ILE A CA 1
ATOM 3502 C C . ILE A 1 425 ? -14.203 40.75 37.625 1 92.44 425 ILE A C 1
ATOM 3504 O O . ILE A 1 425 ? -13.078 41.125 38 1 92.44 425 ILE A O 1
ATOM 3508 N N . THR A 1 426 ? -15.016 41.469 36.812 1 91.06 426 THR A N 1
ATOM 3509 C CA . THR A 1 426 ? -14.578 42.781 36.312 1 91.06 426 THR A CA 1
ATOM 3510 C C . THR A 1 426 ? -15.57 43.875 36.719 1 91.06 426 THR A C 1
ATOM 3512 O O . THR A 1 426 ? -16.734 43.562 37.031 1 91.06 426 THR A O 1
ATOM 3515 N N . ASP A 1 427 ? -15.023 45.062 36.812 1 88.44 427 ASP A N 1
ATOM 3516 C CA . ASP A 1 427 ? -15.914 46.188 37.031 1 88.44 427 ASP A CA 1
ATOM 3517 C C . ASP A 1 427 ? -16.578 46.625 35.719 1 88.44 427 ASP A C 1
ATOM 3519 O O . ASP A 1 427 ? -16.453 45.938 34.719 1 88.44 427 ASP A O 1
ATOM 3523 N N . GLU A 1 428 ? -17.312 47.688 35.875 1 83.56 428 GLU A N 1
ATOM 3524 C CA . GLU A 1 428 ? -18.062 48.188 34.75 1 83.56 428 GLU A CA 1
ATOM 3525 C C . GLU A 1 428 ? -17.125 48.562 33.594 1 83.56 428 GLU A C 1
ATOM 3527 O O . GLU A 1 428 ? -17.531 48.531 32.438 1 83.56 428 GLU A O 1
ATOM 3532 N N . GLN A 1 429 ? -15.953 48.906 33.906 1 81.5 429 GLN A N 1
ATOM 3533 C CA . GLN A 1 429 ? -14.992 49.312 32.875 1 81.5 429 GLN A CA 1
ATOM 3534 C C . GLN A 1 429 ? -14.188 48.125 32.375 1 81.5 429 GLN A C 1
ATOM 3536 O O . GLN A 1 429 ? -13.156 48.312 31.734 1 81.5 429 GLN A O 1
ATOM 3541 N N . GLU A 1 430 ? -14.57 46.969 32.812 1 85.56 430 GLU A N 1
ATOM 3542 C CA . GLU A 1 430 ? -13.984 45.688 32.375 1 85.56 430 GLU A CA 1
ATOM 3543 C C . GLU A 1 430 ? -12.57 45.531 32.906 1 85.56 430 GLU A C 1
ATOM 3545 O O . GLU A 1 430 ? -11.758 44.812 32.344 1 85.56 430 GLU A O 1
ATOM 3550 N N . GLU A 1 431 ? -12.289 46.281 33.938 1 87.12 431 GLU A N 1
ATOM 3551 C CA . GLU A 1 431 ? -11.047 46.031 34.656 1 87.12 431 GLU A CA 1
ATOM 3552 C C . GLU A 1 431 ? -11.188 44.875 35.625 1 87.12 431 GLU A C 1
ATOM 3554 O O . GLU A 1 431 ? -12.148 44.812 36.406 1 87.12 431 GLU A O 1
ATOM 3559 N N . ILE A 1 432 ? -10.219 44 35.594 1 91.31 432 ILE A N 1
ATOM 3560 C CA . ILE A 1 432 ? -10.297 42.812 36.406 1 91.31 432 ILE A CA 1
ATOM 3561 C C . ILE A 1 432 ? -10.062 43.188 37.875 1 91.31 432 ILE A C 1
ATOM 3563 O O . ILE A 1 432 ? -9.047 43.781 38.219 1 91.31 432 ILE A O 1
ATOM 3567 N N . ILE A 1 433 ? -11.016 42.688 38.75 1 89.31 433 ILE A N 1
ATOM 3568 C CA . ILE A 1 433 ? -10.945 43 40.156 1 89.31 433 ILE A CA 1
ATOM 3569 C C . ILE A 1 433 ? -10.492 41.75 40.938 1 89.31 433 ILE A C 1
ATOM 3571 O O . ILE A 1 433 ? -9.727 41.875 41.906 1 89.31 433 ILE A O 1
ATOM 3575 N N . TRP A 1 434 ? -10.961 40.656 40.438 1 90.31 434 TRP A N 1
ATOM 3576 C CA . TRP A 1 434 ? -10.727 39.438 41.188 1 90.31 434 TRP A CA 1
ATOM 3577 C C . TRP A 1 434 ? -10.82 38.219 40.312 1 90.31 434 TRP A C 1
ATOM 3579 O O . TRP A 1 434 ? -11.664 38.156 39.406 1 90.31 434 TRP A O 1
ATOM 3589 N N . VAL A 1 435 ? -9.922 37.344 40.5 1 92 435 VAL A N 1
ATOM 3590 C CA . VAL A 1 435 ? -9.984 36 40 1 92 435 VAL A CA 1
ATOM 3591 C C . VAL A 1 435 ? -9.938 35 41.156 1 92 435 VAL A C 1
ATOM 3593 O O . VAL A 1 435 ? -8.852 34.625 41.625 1 92 435 VAL A O 1
ATOM 3596 N N . PRO A 1 436 ? -11.125 34.562 41.531 1 89.56 436 PRO A N 1
ATOM 3597 C CA . PRO A 1 436 ? -11.164 33.75 42.75 1 89.56 436 PRO A CA 1
ATOM 3598 C C . PRO A 1 436 ? -10.227 32.562 42.688 1 89.56 436 PRO A C 1
ATOM 3600 O O . PRO A 1 436 ? -10.117 31.891 41.656 1 89.56 436 PRO A O 1
ATOM 3603 N N . LYS A 1 437 ? -9.578 32.25 43.781 1 85.81 437 LYS A N 1
ATOM 3604 C CA . LYS A 1 437 ? -8.68 31.125 44 1 85.81 437 LYS A CA 1
ATOM 3605 C C . LYS A 1 437 ? -7.305 31.391 43.406 1 85.81 437 LYS A C 1
ATOM 3607 O O . LYS A 1 437 ? -6.316 30.766 43.781 1 85.81 437 LYS A O 1
ATOM 3612 N N . PHE A 1 438 ? -7.219 32.5 42.562 1 89.31 438 PHE A N 1
ATOM 3613 C CA . PHE A 1 438 ? -5.977 32.562 41.812 1 89.31 438 PHE A CA 1
ATOM 3614 C C . PHE A 1 438 ? -5.293 33.906 42 1 89.31 438 PHE A C 1
ATOM 3616 O O . PHE A 1 438 ? -4.078 33.969 42.188 1 89.31 438 PHE A O 1
ATOM 3623 N N . ALA A 1 439 ? -6.051 35 41.875 1 87.38 439 ALA A N 1
ATOM 3624 C CA . ALA A 1 439 ? -5.363 36.281 41.938 1 87.38 439 ALA A CA 1
ATOM 3625 C C . ALA A 1 439 ? -6.324 37.406 42.344 1 87.38 439 ALA A C 1
ATOM 3627 O O . ALA A 1 439 ? -7.496 37.375 41.969 1 87.38 439 ALA A O 1
ATOM 3628 N N . ASN A 1 440 ? -5.785 38.344 43.094 1 86.19 440 ASN A N 1
ATOM 3629 C CA . ASN A 1 440 ? -6.469 39.594 43.438 1 86.19 440 ASN A CA 1
ATOM 3630 C C . ASN A 1 440 ? -5.832 40.812 42.781 1 86.19 440 ASN A C 1
ATOM 3632 O O . ASN A 1 440 ? -4.605 40.906 42.688 1 86.19 440 ASN A O 1
ATOM 3636 N N . SER A 1 441 ? -6.691 41.562 42.281 1 86.56 441 SER A N 1
ATOM 3637 C CA . SER A 1 441 ? -6.168 42.781 41.688 1 86.56 441 SER A CA 1
ATOM 3638 C C . SER A 1 441 ? -5.82 43.844 42.719 1 86.56 441 SER A C 1
ATOM 3640 O O . SER A 1 441 ? -6.445 43.875 43.781 1 86.56 441 SER A O 1
ATOM 3642 N N . TYR A 1 442 ? -4.762 44.625 42.375 1 76.38 442 TYR A N 1
ATOM 3643 C CA . TYR A 1 442 ? -4.406 45.75 43.219 1 76.38 442 TYR A CA 1
ATOM 3644 C C . TYR A 1 442 ? -5.57 46.75 43.312 1 76.38 442 TYR A C 1
ATOM 3646 O O . TYR A 1 442 ? -5.703 47.469 44.312 1 76.38 442 TYR A O 1
ATOM 3654 N N . LEU A 1 443 ? -6.418 46.75 42.344 1 71.44 443 LEU A N 1
ATOM 3655 C CA . LEU A 1 443 ? -7.547 47.656 42.25 1 71.44 443 LEU A CA 1
ATOM 3656 C C . LEU A 1 443 ? -8.602 47.312 43.312 1 71.44 443 LEU A C 1
ATOM 3658 O O . LEU A 1 443 ? -9.469 48.156 43.625 1 71.44 443 LEU A O 1
ATOM 3662 N N . SER A 1 444 ? -8.461 46.156 43.875 1 69.94 444 SER A N 1
ATOM 3663 C CA . SER A 1 444 ? -9.453 45.688 44.844 1 69.94 444 SER A CA 1
ATOM 3664 C C . SER A 1 444 ? -9.055 46.031 46.281 1 69.94 444 SER A C 1
ATOM 3666 O O . SER A 1 444 ? -9.828 45.844 47.219 1 69.94 444 SER A O 1
ATOM 3668 N N . ILE A 1 445 ? -7.934 46.562 46.469 1 71.5 445 ILE A N 1
ATOM 3669 C CA . ILE A 1 445 ? -7.469 46.906 47.812 1 71.5 445 ILE A CA 1
ATOM 3670 C C . ILE A 1 445 ? -8.133 48.188 48.312 1 71.5 445 ILE A C 1
ATOM 3672 O O . ILE A 1 445 ? -7.984 49.25 47.656 1 71.5 445 ILE A O 1
ATOM 3676 N N . PRO A 1 446 ? -8.992 48 49.25 1 66.69 446 PRO A N 1
ATOM 3677 C CA . PRO A 1 446 ? -9.664 49.188 49.781 1 66.69 446 PRO A CA 1
ATOM 3678 C C . PRO A 1 446 ? -8.695 50.219 50.344 1 66.69 446 PRO A C 1
ATOM 3680 O O . PRO A 1 446 ? -7.625 49.844 50.844 1 66.69 446 PRO A O 1
ATOM 3683 N N . LEU A 1 447 ? -8.844 51.531 50.156 1 58.28 447 LEU A N 1
ATOM 3684 C CA . LEU A 1 447 ? -8.094 52.562 50.844 1 58.28 447 LEU A CA 1
ATOM 3685 C C . LEU A 1 447 ? -8.367 52.562 52.344 1 58.28 447 LEU A C 1
ATOM 3687 O O . LEU A 1 447 ? -9.469 52.188 52.75 1 58.28 447 LEU A O 1
ATOM 3691 N N . GLU A 1 448 ? -7.391 52.469 53.219 1 57.19 448 GLU A N 1
ATOM 3692 C CA . GLU A 1 448 ? -7.434 52.438 54.688 1 57.19 448 GLU A CA 1
ATOM 3693 C C . GLU A 1 448 ? -8.617 53.219 55.219 1 57.19 448 GLU A C 1
ATOM 3695 O O . GLU A 1 448 ? -9.203 52.844 56.25 1 57.19 448 GLU A O 1
ATOM 3700 N N . THR A 1 449 ? -9.086 54.312 54.75 1 55.81 449 THR A N 1
ATOM 3701 C CA . THR A 1 449 ? -10.062 55.25 55.344 1 55.81 449 THR A CA 1
ATOM 3702 C C . THR A 1 449 ? -11.484 54.781 55 1 55.81 449 THR A C 1
ATOM 3704 O O . THR A 1 449 ? -12.453 55.375 55.469 1 55.81 449 THR A O 1
ATOM 3707 N N . ASP A 1 450 ? -11.75 53.875 54.188 1 56.84 450 ASP A N 1
ATOM 3708 C CA . ASP A 1 450 ? -13.102 53.594 53.719 1 56.84 450 ASP A CA 1
ATOM 3709 C C . ASP A 1 450 ? -13.844 52.656 54.688 1 56.84 450 ASP A C 1
ATOM 3711 O O . ASP A 1 450 ? -13.391 51.562 54.969 1 56.84 450 ASP A O 1
ATOM 3715 N N . LYS A 1 451 ? -14.578 53.125 55.625 1 58.94 451 LYS A N 1
ATOM 3716 C CA . LYS A 1 451 ? -15.375 52.438 56.625 1 58.94 451 LYS A CA 1
ATOM 3717 C C . LYS A 1 451 ? -16.375 51.5 55.969 1 58.94 451 LYS A C 1
ATOM 3719 O O . LYS A 1 451 ? -16.734 50.469 56.562 1 58.94 451 LYS A O 1
ATOM 3724 N N . ILE A 1 452 ? -16.922 51.875 54.875 1 59.44 452 ILE A N 1
ATOM 3725 C CA . ILE A 1 452 ? -17.938 51.062 54.219 1 59.44 452 ILE A CA 1
ATOM 3726 C C . ILE A 1 452 ? -17.359 50.469 52.938 1 59.44 452 ILE A C 1
ATOM 3728 O O . ILE A 1 452 ? -16.781 51.188 52.125 1 59.44 452 ILE A O 1
ATOM 3732 N N . HIS A 1 453 ? -17.266 49.125 52.844 1 75.19 453 HIS A N 1
ATOM 3733 C CA . HIS A 1 453 ? -16.75 48.438 51.656 1 75.19 453 HIS A CA 1
ATOM 3734 C C . HIS A 1 453 ? -17.688 47.312 51.219 1 75.19 453 HIS A C 1
ATOM 3736 O O . HIS A 1 453 ? -18.625 46.969 51.938 1 75.19 453 HIS A O 1
ATOM 3742 N N . TYR A 1 454 ? -17.562 47.031 49.812 1 84.06 454 TYR A N 1
ATOM 3743 C CA . TYR A 1 454 ? -18.234 45.844 49.344 1 84.06 454 TYR A CA 1
ATOM 3744 C C . TYR A 1 454 ? -17.391 44.594 49.656 1 84.06 454 TYR A C 1
ATOM 3746 O O . TYR A 1 454 ? -16.172 44.688 49.75 1 84.06 454 TYR A O 1
ATOM 3754 N N . ARG A 1 455 ? -18.031 43.562 50.031 1 87.25 455 ARG A N 1
ATOM 3755 C CA . ARG A 1 455 ? -17.375 42.281 50.188 1 87.25 455 ARG A CA 1
ATOM 3756 C C . ARG A 1 455 ? -17.828 41.281 49.094 1 87.25 455 ARG A C 1
ATOM 3758 O O . ARG A 1 455 ? -19.031 41.094 48.906 1 87.25 455 ARG A O 1
ATOM 3765 N N . LEU A 1 456 ? -16.844 40.844 48.344 1 89.94 456 LEU A N 1
ATOM 3766 C CA . LEU A 1 456 ? -17.094 39.75 47.406 1 89.94 456 LEU A CA 1
ATOM 3767 C C . LEU A 1 456 ? -16.891 38.406 48.062 1 89.94 456 LEU A C 1
ATOM 3769 O O . LEU A 1 456 ? -15.812 38.125 48.594 1 89.94 456 LEU A O 1
ATOM 3773 N N . LEU A 1 457 ? -17.922 37.688 48.062 1 90.12 457 LEU A N 1
ATOM 3774 C CA . LEU A 1 457 ? -17.875 36.375 48.688 1 90.12 457 LEU A CA 1
ATOM 3775 C C . LEU A 1 457 ? -18.047 35.281 47.625 1 90.12 457 LEU A C 1
ATOM 3777 O O . LEU A 1 457 ? -19.078 35.219 46.969 1 90.12 457 LEU A O 1
ATOM 3781 N N . PHE A 1 458 ? -17.047 34.5 47.469 1 91.94 458 PHE A N 1
ATOM 3782 C CA . PHE A 1 458 ? -17.062 33.344 46.531 1 91.94 458 PHE A CA 1
ATOM 3783 C C . PHE A 1 458 ? -17.094 32.031 47.312 1 91.94 458 PHE A C 1
ATOM 3785 O O . PHE A 1 458 ? -16.188 31.75 48.094 1 91.94 458 PHE A O 1
ATOM 3792 N N . LYS A 1 459 ? -18.156 31.328 47.094 1 90.88 459 LYS A N 1
ATOM 3793 C CA . LYS A 1 459 ? -18.328 30.062 47.812 1 90.88 459 LYS A CA 1
ATOM 3794 C C . LYS A 1 459 ? -18.344 28.891 46.844 1 90.88 459 LYS A C 1
ATOM 3796 O O . LYS A 1 459 ? -18.938 28.969 45.781 1 90.88 459 LYS A O 1
ATOM 3801 N N . THR A 1 460 ? -17.656 27.859 47.125 1 88.31 460 THR A N 1
ATOM 3802 C CA . THR A 1 460 ? -17.594 26.656 46.312 1 88.31 460 THR A CA 1
ATOM 3803 C C . THR A 1 460 ? -17.906 25.422 47.125 1 88.31 460 THR A C 1
ATOM 3805 O O . THR A 1 460 ? -17.516 25.328 48.312 1 88.31 460 THR A O 1
ATOM 3808 N N . LYS A 1 461 ? -18.656 24.547 46.5 1 82.06 461 LYS A N 1
ATOM 3809 C CA . LYS A 1 461 ? -18.953 23.266 47.156 1 82.06 461 LYS A CA 1
ATOM 3810 C C . LYS A 1 461 ? -17.797 22.281 46.938 1 82.06 461 LYS A C 1
ATOM 3812 O O . LYS A 1 461 ? -17.391 22.047 45.812 1 82.06 461 LYS A O 1
ATOM 3817 N N . GLU A 1 462 ? -17.031 21.906 47.875 1 68.62 462 GLU A N 1
ATOM 3818 C CA . GLU A 1 462 ? -15.969 20.906 47.781 1 68.62 462 GLU A CA 1
ATOM 3819 C C . GLU A 1 462 ? -16.562 19.516 47.531 1 68.62 462 GLU A C 1
ATOM 3821 O O . GLU A 1 462 ? -17.641 19.203 48.031 1 68.62 462 GLU A O 1
ATOM 3826 N N . MET B 1 1 ? 11.047 29.047 1.03 1 91.38 1 MET B N 1
ATOM 3827 C CA . MET B 1 1 ? 11.453 27.672 0.798 1 91.38 1 MET B CA 1
ATOM 3828 C C . MET B 1 1 ? 12.672 27.312 1.644 1 91.38 1 MET B C 1
ATOM 3830 O O . MET B 1 1 ? 12.695 26.25 2.287 1 91.38 1 MET B O 1
ATOM 3834 N N . PHE B 1 2 ? 13.609 28.203 1.809 1 92.69 2 PHE B N 1
ATOM 3835 C CA . PHE B 1 2 ? 14.844 27.891 2.52 1 92.69 2 PHE B CA 1
ATOM 3836 C C . PHE B 1 2 ? 14.562 27.562 3.98 1 92.69 2 PHE B C 1
ATOM 3838 O O . PHE B 1 2 ? 15.039 26.562 4.504 1 92.69 2 PHE B O 1
ATOM 3845 N N . TRP B 1 3 ? 13.766 28.375 4.613 1 93.06 3 TRP B N 1
ATOM 3846 C CA . TRP B 1 3 ? 13.547 28.188 6.043 1 93.06 3 TRP B CA 1
ATOM 3847 C C . TRP B 1 3 ? 12.797 26.891 6.309 1 93.06 3 TRP B C 1
ATOM 3849 O O . TRP B 1 3 ? 13.094 26.188 7.277 1 93.06 3 TRP B O 1
ATOM 3859 N N . GLN B 1 4 ? 11.852 26.609 5.461 1 92.62 4 GLN B N 1
ATOM 3860 C CA . GLN B 1 4 ? 11.164 25.328 5.578 1 92.62 4 GLN B CA 1
ATOM 3861 C C . GLN B 1 4 ? 12.117 24.172 5.359 1 92.62 4 GLN B C 1
ATOM 3863 O O . GLN B 1 4 ? 12.078 23.172 6.094 1 92.62 4 GLN B O 1
ATOM 3868 N N . PHE B 1 5 ? 12.945 24.328 4.328 1 96.38 5 PHE B N 1
ATOM 3869 C CA . PHE B 1 5 ? 13.953 23.312 4.016 1 96.38 5 PHE B CA 1
ATOM 3870 C C . PHE B 1 5 ? 14.93 23.141 5.176 1 96.38 5 PHE B C 1
ATOM 3872 O O . PHE B 1 5 ? 15.219 22.016 5.586 1 96.38 5 PHE B O 1
ATOM 3879 N N . TYR B 1 6 ? 15.352 24.266 5.758 1 96.5 6 TYR B N 1
ATOM 3880 C CA . TYR B 1 6 ? 16.328 24.266 6.84 1 96.5 6 TYR B CA 1
ATOM 3881 C C . TYR B 1 6 ? 15.75 23.641 8.102 1 96.5 6 TYR B C 1
ATOM 3883 O O . TYR B 1 6 ? 16.391 22.812 8.734 1 96.5 6 TYR B O 1
ATOM 3891 N N . LYS B 1 7 ? 14.562 24.047 8.438 1 92.75 7 LYS B N 1
ATOM 3892 C CA . LYS B 1 7 ? 13.914 23.547 9.641 1 92.75 7 LYS B CA 1
ATOM 3893 C C . LYS B 1 7 ? 13.688 22.031 9.547 1 92.75 7 LYS B C 1
ATOM 3895 O O . LYS B 1 7 ? 14 21.297 10.484 1 92.75 7 LYS B O 1
ATOM 3900 N N . ARG B 1 8 ? 13.234 21.578 8.484 1 91.56 8 ARG B N 1
ATOM 3901 C CA . ARG B 1 8 ? 12.984 20.156 8.289 1 91.56 8 ARG B CA 1
ATOM 3902 C C . ARG B 1 8 ? 14.289 19.359 8.305 1 91.56 8 ARG B C 1
ATOM 3904 O O . ARG B 1 8 ? 14.359 18.281 8.891 1 91.56 8 ARG B O 1
ATOM 3911 N N . GLY B 1 9 ? 15.289 19.906 7.578 1 95.12 9 GLY B N 1
ATOM 3912 C CA . GLY B 1 9 ? 16.578 19.234 7.551 1 95.12 9 GLY B CA 1
ATOM 3913 C C . GLY B 1 9 ? 17.172 19.047 8.93 1 95.12 9 GLY B C 1
ATOM 3914 O O . GLY B 1 9 ? 17.734 17.984 9.234 1 95.12 9 GLY B O 1
ATOM 3915 N N . LYS B 1 10 ? 17.016 20.047 9.766 1 92.69 10 LYS B N 1
ATOM 3916 C CA . LYS B 1 10 ? 17.5 19.969 11.133 1 92.69 10 LYS B CA 1
ATOM 3917 C C . LYS B 1 10 ? 16.719 18.953 11.953 1 92.69 10 LYS B C 1
ATOM 3919 O O . LYS B 1 10 ? 17.312 18.141 12.68 1 92.69 10 LYS B O 1
ATOM 3924 N N . GLU B 1 11 ? 15.477 19 11.789 1 86.06 11 GLU B N 1
ATOM 3925 C CA . GLU B 1 11 ? 14.602 18.094 12.531 1 86.06 11 GLU B CA 1
ATOM 3926 C C . GLU B 1 11 ? 14.859 16.641 12.141 1 86.06 11 GLU B C 1
ATOM 3928 O O . GLU B 1 11 ? 14.836 15.758 12.992 1 86.06 11 GLU B O 1
ATOM 3933 N N . GLN B 1 12 ? 15.172 16.406 10.859 1 90.06 12 GLN B N 1
ATOM 3934 C CA . GLN B 1 12 ? 15.359 15.055 10.359 1 90.06 12 GLN B CA 1
ATOM 3935 C C . GLN B 1 12 ? 16.812 14.617 10.484 1 90.06 12 GLN B C 1
ATOM 3937 O O . GLN B 1 12 ? 17.125 13.445 10.281 1 90.06 12 GLN B O 1
ATOM 3942 N N . GLY B 1 13 ? 17.641 15.523 10.742 1 93.5 13 GLY B N 1
ATOM 3943 C CA . GLY B 1 13 ? 19.062 15.203 10.875 1 93.5 13 GLY B CA 1
ATOM 3944 C C . GLY B 1 13 ? 19.734 14.891 9.555 1 93.5 13 GLY B C 1
ATOM 3945 O O . GLY B 1 13 ? 20.5 13.938 9.445 1 93.5 13 GLY B O 1
ATOM 3946 N N . PHE B 1 14 ? 19.422 15.688 8.547 1 96.69 14 PHE B N 1
ATOM 3947 C CA . PHE B 1 14 ? 19.969 15.453 7.219 1 96.69 14 PHE B CA 1
ATOM 3948 C C . PHE B 1 14 ? 21.469 15.75 7.203 1 96.69 14 PHE B C 1
ATOM 3950 O O . PHE B 1 14 ? 22.203 15.25 6.34 1 96.69 14 PHE B O 1
ATOM 3957 N N . TRP B 1 15 ? 21.906 16.609 8.156 1 96.69 15 TRP B N 1
ATOM 3958 C CA . TRP B 1 15 ? 23.312 16.984 8.281 1 96.69 15 TRP B CA 1
ATOM 3959 C C . TRP B 1 15 ? 23.672 17.25 9.734 1 96.69 15 TRP B C 1
ATOM 3961 O O . TRP B 1 15 ? 22.797 17.438 10.578 1 96.69 15 TRP B O 1
ATOM 3971 N N . GLN B 1 16 ? 25 17.188 9.945 1 95.31 16 GLN B N 1
ATOM 3972 C CA . GLN B 1 16 ? 25.609 17.641 11.195 1 95.31 16 GLN B CA 1
ATOM 3973 C C . GLN B 1 16 ? 26.578 18.797 10.945 1 95.31 16 GLN B C 1
ATOM 3975 O O . GLN B 1 16 ? 27.156 18.906 9.859 1 95.31 16 GLN B O 1
ATOM 3980 N N . PRO B 1 17 ? 26.719 19.562 11.977 1 94.81 17 PRO B N 1
ATOM 3981 C CA . PRO B 1 17 ? 27.656 20.672 11.789 1 94.81 17 PRO B CA 1
ATOM 3982 C C . PRO B 1 17 ? 29.062 20.203 11.43 1 94.81 17 PRO B C 1
ATOM 3984 O O . PRO B 1 17 ? 29.531 19.188 11.953 1 94.81 17 PRO B O 1
ATOM 3987 N N . HIS B 1 18 ? 29.703 20.938 10.539 1 94.12 18 HIS B N 1
ATOM 3988 C CA . HIS B 1 18 ? 31.094 20.75 10.141 1 94.12 18 HIS B CA 1
ATOM 3989 C C . HIS B 1 18 ? 31.266 19.469 9.352 1 94.12 18 HIS B C 1
ATOM 3991 O O . HIS B 1 18 ? 32.406 18.984 9.172 1 94.12 18 HIS B O 1
ATOM 3997 N N . GLN B 1 19 ? 30.203 18.922 8.883 1 95.62 19 GLN B N 1
ATOM 3998 C CA . GLN B 1 19 ? 30.234 17.672 8.141 1 95.62 19 GLN B CA 1
ATOM 3999 C C . GLN B 1 19 ? 30.547 17.922 6.664 1 95.62 19 GLN B C 1
ATOM 4001 O O . GLN B 1 19 ? 30.281 19 6.141 1 95.62 19 GLN B O 1
ATOM 4006 N N . THR B 1 20 ? 31.125 16.891 6.062 1 97.44 20 THR B N 1
ATOM 4007 C CA . THR B 1 20 ? 31.297 16.922 4.617 1 97.44 20 THR B CA 1
ATOM 4008 C C . THR B 1 20 ? 30.125 16.234 3.91 1 97.44 20 THR B C 1
ATOM 4010 O O . THR B 1 20 ? 29.797 15.094 4.211 1 97.44 20 THR B O 1
ATOM 4013 N N . ILE B 1 21 ? 29.562 16.938 2.982 1 98.25 21 ILE B N 1
ATOM 4014 C CA . ILE B 1 21 ? 28.375 16.438 2.283 1 98.25 21 ILE B CA 1
ATOM 4015 C C . ILE B 1 21 ? 28.625 16.469 0.776 1 98.25 21 ILE B C 1
ATOM 4017 O O . ILE B 1 21 ? 29.031 17.484 0.226 1 98.25 21 ILE B O 1
ATOM 4021 N N . VAL B 1 22 ? 28.422 15.336 0.117 1 98.75 22 VAL B N 1
ATOM 4022 C CA . VAL B 1 22 ? 28.484 15.266 -1.339 1 98.75 22 VAL B CA 1
ATOM 4023 C C . VAL B 1 22 ? 27.109 15.562 -1.938 1 98.75 22 VAL B C 1
ATOM 4025 O O . VAL B 1 22 ? 26.125 14.945 -1.565 1 98.75 22 VAL B O 1
ATOM 4028 N N . VAL B 1 23 ? 27.078 16.531 -2.828 1 98.69 23 VAL B N 1
ATOM 4029 C CA . VAL B 1 23 ? 25.844 16.891 -3.52 1 98.69 23 VAL B CA 1
ATOM 4030 C C . VAL B 1 23 ? 25.938 16.516 -4.992 1 98.69 23 VAL B C 1
ATOM 4032 O O . VAL B 1 23 ? 26.812 17.016 -5.715 1 98.69 23 VAL B O 1
ATOM 4035 N N . ALA B 1 24 ? 25.062 15.625 -5.406 1 98.19 24 ALA B N 1
ATOM 4036 C CA . ALA B 1 24 ? 25 15.258 -6.82 1 98.19 24 ALA B CA 1
ATOM 4037 C C . ALA B 1 24 ? 24.297 16.344 -7.633 1 98.19 24 ALA B C 1
ATOM 4039 O O . ALA B 1 24 ? 23.141 16.672 -7.371 1 98.19 24 ALA B O 1
ATOM 4040 N N . VAL B 1 25 ? 25.031 16.844 -8.68 1 96.5 25 VAL B N 1
ATOM 4041 C CA . VAL B 1 25 ? 24.469 17.953 -9.438 1 96.5 25 VAL B CA 1
ATOM 4042 C C . VAL B 1 25 ? 24.531 17.641 -10.938 1 96.5 25 VAL B C 1
ATOM 4044 O O . VAL B 1 25 ? 25.625 17.406 -11.477 1 96.5 25 VAL B O 1
ATOM 4047 N N . SER B 1 26 ? 23.406 17.672 -11.555 1 91.38 26 SER B N 1
ATOM 4048 C CA . SER B 1 26 ? 23.344 17.406 -12.992 1 91.38 26 SER B CA 1
ATOM 4049 C C . SER B 1 26 ? 23.359 18.703 -13.789 1 91.38 26 SER B C 1
ATOM 4051 O O . SER B 1 26 ? 23.625 18.703 -14.992 1 91.38 26 SER B O 1
ATOM 4053 N N . GLY B 1 27 ? 23.078 19.828 -13.133 1 91.56 27 GLY B N 1
ATOM 4054 C CA . GLY B 1 27 ? 22.953 21.109 -13.812 1 91.56 27 GLY B CA 1
ATOM 4055 C C . GLY B 1 27 ? 21.516 21.516 -14.086 1 91.56 27 GLY B C 1
ATOM 4056 O O . GLY B 1 27 ? 21.25 22.656 -14.469 1 91.56 27 GLY B O 1
ATOM 4057 N N . GLY B 1 28 ? 20.594 20.562 -13.859 1 93.19 28 GLY B N 1
ATOM 4058 C CA . GLY B 1 28 ? 19.172 20.875 -14.031 1 93.19 28 GLY B CA 1
ATOM 4059 C C . GLY B 1 28 ? 18.594 21.688 -12.891 1 93.19 28 GLY B C 1
ATOM 4060 O O . GLY B 1 28 ? 19.281 21.953 -11.906 1 93.19 28 GLY B O 1
ATOM 4061 N N . VAL B 1 29 ? 17.359 22.062 -13.008 1 95.38 29 VAL B N 1
ATOM 4062 C CA . VAL B 1 29 ? 16.734 22.969 -12.062 1 95.38 29 VAL B CA 1
ATOM 4063 C C . VAL B 1 29 ? 16.688 22.328 -10.68 1 95.38 29 VAL B C 1
ATOM 4065 O O . VAL B 1 29 ? 16.906 23 -9.664 1 95.38 29 VAL B O 1
ATOM 4068 N N . ASP B 1 30 ? 16.484 21.016 -10.594 1 96.75 30 ASP B N 1
ATOM 4069 C CA . ASP B 1 30 ? 16.359 20.344 -9.305 1 96.75 30 ASP B CA 1
ATOM 4070 C C . ASP B 1 30 ? 17.703 20.281 -8.578 1 96.75 30 ASP B C 1
ATOM 4072 O O . ASP B 1 30 ? 17.781 20.641 -7.402 1 96.75 30 ASP B O 1
ATOM 4076 N N . SER B 1 31 ? 18.719 19.859 -9.273 1 96.81 31 SER B N 1
ATOM 4077 C CA . SER B 1 31 ? 20.031 19.703 -8.648 1 96.81 31 SER B CA 1
ATOM 4078 C C . SER B 1 31 ? 20.625 21.047 -8.281 1 96.81 31 SER B C 1
ATOM 4080 O O . SER B 1 31 ? 21.281 21.188 -7.242 1 96.81 31 SER B O 1
ATOM 4082 N N . MET B 1 32 ? 20.359 22 -9.109 1 96.88 32 MET B N 1
ATOM 4083 C CA . MET B 1 32 ? 20.875 23.344 -8.82 1 96.88 32 MET B CA 1
ATOM 4084 C C . MET B 1 32 ? 20.125 23.953 -7.633 1 96.88 32 MET B C 1
ATOM 4086 O O . MET B 1 32 ? 20.719 24.703 -6.852 1 96.88 32 MET B O 1
ATOM 4090 N N . ALA B 1 33 ? 18.828 23.688 -7.582 1 97.88 33 ALA B N 1
ATOM 4091 C CA . ALA B 1 33 ? 18.062 24.156 -6.422 1 97.88 33 ALA B CA 1
ATOM 4092 C C . ALA B 1 33 ? 18.609 23.547 -5.133 1 97.88 33 ALA B C 1
ATOM 4094 O O . ALA B 1 33 ? 18.797 24.25 -4.137 1 97.88 33 ALA B O 1
ATOM 4095 N N . LEU B 1 34 ? 18.859 22.266 -5.18 1 98.38 34 LEU B N 1
ATOM 4096 C CA . LEU B 1 34 ? 19.422 21.578 -4.016 1 98.38 34 LEU B CA 1
ATOM 4097 C C . LEU B 1 34 ? 20.766 22.188 -3.629 1 98.38 34 LEU B C 1
ATOM 4099 O O . LEU B 1 34 ? 21.016 22.453 -2.451 1 98.38 34 LEU B O 1
ATOM 4103 N N . LEU B 1 35 ? 21.625 22.391 -4.605 1 97.88 35 LEU B N 1
ATOM 4104 C CA . LEU B 1 35 ? 22.938 22.969 -4.352 1 97.88 35 LEU B CA 1
ATOM 4105 C C . LEU B 1 35 ? 22.828 24.344 -3.711 1 97.88 35 LEU B C 1
ATOM 4107 O O . LEU B 1 35 ? 23.516 24.641 -2.73 1 97.88 35 LEU B O 1
ATOM 4111 N N . THR B 1 36 ? 21.953 25.172 -4.277 1 97.31 36 THR B N 1
ATOM 4112 C CA . THR B 1 36 ? 21.75 26.516 -3.771 1 97.31 36 THR B CA 1
ATOM 4113 C C . THR B 1 36 ? 21.266 26.484 -2.32 1 97.31 36 THR B C 1
ATOM 4115 O O . THR B 1 36 ? 21.766 27.25 -1.483 1 97.31 36 THR B O 1
ATOM 4118 N N . LEU B 1 37 ? 20.312 25.641 -2.057 1 97.94 37 LEU B N 1
ATOM 4119 C CA . LEU B 1 37 ? 19.797 25.5 -0.699 1 97.94 37 LEU B CA 1
ATOM 4120 C C . LEU B 1 37 ? 20.906 25.031 0.249 1 97.94 37 LEU B C 1
ATOM 4122 O O . LEU B 1 37 ? 21.047 25.578 1.347 1 97.94 37 LEU B O 1
ATOM 4126 N N . MET B 1 38 ? 21.688 24.109 -0.197 1 97.94 38 MET B N 1
ATOM 4127 C CA . MET B 1 38 ? 22.719 23.531 0.664 1 97.94 38 MET B CA 1
ATOM 4128 C C . MET B 1 38 ? 23.859 24.5 0.895 1 97.94 38 MET B C 1
ATOM 4130 O O . MET B 1 38 ? 24.5 24.484 1.949 1 97.94 38 MET B O 1
ATOM 4134 N N . GLU B 1 39 ? 24.125 25.297 -0.08 1 97.56 39 GLU B N 1
ATOM 4135 C CA . GLU B 1 39 ? 25.125 26.344 0.118 1 97.56 39 GLU B CA 1
ATOM 4136 C C . GLU B 1 39 ? 24.734 27.297 1.247 1 97.56 39 GLU B C 1
ATOM 4138 O O . GLU B 1 39 ? 25.562 27.703 2.051 1 97.56 39 GLU B O 1
ATOM 4143 N N . GLN B 1 40 ? 23.484 27.672 1.252 1 96.75 40 GLN B N 1
ATOM 4144 C CA . GLN B 1 40 ? 22.969 28.531 2.32 1 96.75 40 GLN B CA 1
ATOM 4145 C C . GLN B 1 40 ? 23.047 27.828 3.674 1 96.75 40 GLN B C 1
ATOM 4147 O O . GLN B 1 40 ? 23.391 28.453 4.68 1 96.75 40 GLN B O 1
ATOM 4152 N N . VAL B 1 41 ? 22.766 26.578 3.658 1 97.5 41 VAL B N 1
ATOM 4153 C CA . VAL B 1 41 ? 22.859 25.781 4.879 1 97.5 41 VAL B CA 1
ATOM 4154 C C . VAL B 1 41 ? 24.312 25.688 5.32 1 97.5 41 VAL B C 1
ATOM 4156 O O . VAL B 1 41 ? 24.609 25.766 6.516 1 97.5 41 VAL B O 1
ATOM 4159 N N . ALA B 1 42 ? 25.188 25.484 4.367 1 97.12 42 ALA B N 1
ATOM 4160 C CA . ALA B 1 42 ? 26.609 25.328 4.645 1 97.12 42 ALA B CA 1
ATOM 4161 C C . ALA B 1 42 ? 27.188 26.562 5.332 1 97.12 42 ALA B C 1
ATOM 4163 O O . ALA B 1 42 ? 28.047 26.453 6.203 1 97.12 42 ALA B O 1
ATOM 4164 N N . GLU B 1 43 ? 26.703 27.688 4.945 1 95.69 43 GLU B N 1
ATOM 4165 C CA . GLU B 1 43 ? 27.125 28.938 5.57 1 95.69 43 GLU B CA 1
ATOM 4166 C C . GLU B 1 43 ? 26.703 28.984 7.035 1 95.69 43 GLU B C 1
ATOM 4168 O O . GLU B 1 43 ? 27.469 29.422 7.898 1 95.69 43 GLU B O 1
ATOM 4173 N N . LYS B 1 44 ? 25.562 28.516 7.273 1 95 44 LYS B N 1
ATOM 4174 C CA . LYS B 1 44 ? 25 28.594 8.617 1 95 44 LYS B CA 1
ATOM 4175 C C . LYS B 1 44 ? 25.562 27.5 9.516 1 95 44 LYS B C 1
ATOM 4177 O O . LYS B 1 44 ? 25.703 27.688 10.727 1 95 44 LYS B O 1
ATOM 4182 N N . GLU B 1 45 ? 25.875 26.344 8.938 1 95.75 45 GLU B N 1
ATOM 4183 C CA . GLU B 1 45 ? 26.25 25.156 9.719 1 95.75 45 GLU B CA 1
ATOM 4184 C C . GLU B 1 45 ? 27.719 24.812 9.516 1 95.75 45 GLU B C 1
ATOM 4186 O O . GLU B 1 45 ? 28.188 23.797 10.047 1 95.75 45 GLU B O 1
ATOM 4191 N N . GLN B 1 46 ? 28.453 25.578 8.75 1 96.06 46 GLN B N 1
ATOM 4192 C CA . GLN B 1 46 ? 29.859 25.375 8.453 1 96.06 46 GLN B CA 1
ATOM 4193 C C . GLN B 1 46 ? 30.094 24 7.824 1 96.06 46 GLN B C 1
ATOM 4195 O O . GLN B 1 46 ? 30.938 23.234 8.281 1 96.06 46 GLN B O 1
ATOM 4200 N N . LEU B 1 47 ? 29.328 23.672 6.883 1 96.94 47 LEU B N 1
ATOM 4201 C CA . LEU B 1 47 ? 29.453 22.422 6.152 1 96.94 47 LEU B CA 1
ATOM 4202 C C . LEU B 1 47 ? 30.484 22.547 5.031 1 96.94 47 LEU B C 1
ATOM 4204 O O . LEU B 1 47 ? 30.734 23.656 4.539 1 96.94 47 LEU B O 1
ATOM 4208 N N . GLN B 1 48 ? 31.094 21.453 4.742 1 96.94 48 GLN B N 1
ATOM 4209 C CA . GLN B 1 48 ? 31.906 21.359 3.537 1 96.94 48 GLN B CA 1
ATOM 4210 C C . GLN B 1 48 ? 31.141 20.641 2.418 1 96.94 48 GLN B C 1
ATOM 4212 O O . GLN B 1 48 ? 30.859 19.453 2.514 1 96.94 48 GLN B O 1
ATOM 4217 N N . LEU B 1 49 ? 30.906 21.359 1.357 1 98.06 49 LEU B N 1
ATOM 4218 C CA . LEU B 1 49 ? 30.141 20.781 0.256 1 98.06 49 LEU B CA 1
ATOM 4219 C C . LEU B 1 49 ? 31.062 20.312 -0.864 1 98.06 49 LEU B C 1
ATOM 4221 O O . LEU B 1 49 ? 32.031 21 -1.208 1 98.06 49 LEU B O 1
ATOM 4225 N N . VAL B 1 50 ? 30.797 19.141 -1.298 1 98.5 50 VAL B N 1
ATOM 4226 C CA . VAL B 1 50 ? 31.484 18.562 -2.451 1 98.5 50 VAL B CA 1
ATOM 4227 C C . VAL B 1 50 ? 30.469 18.312 -3.578 1 98.5 50 VAL B C 1
ATOM 4229 O O . VAL B 1 50 ? 29.453 17.641 -3.379 1 98.5 50 VAL B O 1
ATOM 4232 N N . VAL B 1 51 ? 30.75 18.906 -4.77 1 98.38 51 VAL B N 1
ATOM 4233 C CA . VAL B 1 51 ? 29.844 18.75 -5.906 1 98.38 51 VAL B CA 1
ATOM 4234 C C . VAL B 1 51 ? 30.328 17.594 -6.793 1 98.38 51 VAL B C 1
ATOM 4236 O O . VAL B 1 51 ? 31.484 17.562 -7.199 1 98.38 51 VAL B O 1
ATOM 4239 N N . ALA B 1 52 ? 29.469 16.656 -7.02 1 98.06 52 ALA B N 1
ATOM 4240 C CA . ALA B 1 52 ? 29.75 15.539 -7.922 1 98.06 52 ALA B CA 1
ATOM 4241 C C . ALA B 1 52 ? 28.859 15.602 -9.156 1 98.06 52 ALA B C 1
ATOM 4243 O O . ALA B 1 52 ? 27.625 15.633 -9.047 1 98.06 52 ALA B O 1
ATOM 4244 N N . HIS B 1 53 ? 29.484 15.594 -10.352 1 96 53 HIS B N 1
ATOM 4245 C CA . HIS B 1 53 ? 28.766 15.758 -11.609 1 96 53 HIS B CA 1
ATOM 4246 C C . HIS B 1 53 ? 29.141 14.672 -12.609 1 96 53 HIS B C 1
ATOM 4248 O O . HIS B 1 53 ? 30.328 14.383 -12.797 1 96 53 HIS B O 1
ATOM 4254 N N . VAL B 1 54 ? 28.078 14.008 -13.172 1 92 54 VAL B N 1
ATOM 4255 C CA . VAL B 1 54 ? 28.297 13.031 -14.234 1 92 54 VAL B CA 1
ATOM 4256 C C . VAL B 1 54 ? 27.875 13.617 -15.578 1 92 54 VAL B C 1
ATOM 4258 O O . VAL B 1 54 ? 26.703 13.977 -15.758 1 92 54 VAL B O 1
ATOM 4261 N N . ASN B 1 55 ? 28.75 13.68 -16.469 1 86.44 55 ASN B N 1
ATOM 4262 C CA . ASN B 1 55 ? 28.484 14.148 -17.812 1 86.44 55 ASN B CA 1
ATOM 4263 C C . ASN B 1 55 ? 28.109 13 -18.75 1 86.44 55 ASN B C 1
ATOM 4265 O O . ASN B 1 55 ? 28.969 12.195 -19.125 1 86.44 55 ASN B O 1
ATOM 4269 N N . HIS B 1 56 ? 26.938 12.891 -19.094 1 75.38 56 HIS B N 1
ATOM 4270 C CA . HIS B 1 56 ? 26.469 11.766 -19.891 1 75.38 56 HIS B CA 1
ATOM 4271 C C . HIS B 1 56 ? 26.703 12 -21.375 1 75.38 56 HIS B C 1
ATOM 4273 O O . HIS B 1 56 ? 26.484 11.109 -22.203 1 75.38 56 HIS B O 1
ATOM 4279 N N . GLN B 1 57 ? 27.453 12.945 -21.75 1 63.03 57 GLN B N 1
ATOM 4280 C CA . GLN B 1 57 ? 27.953 13.266 -23.062 1 63.03 57 GLN B CA 1
ATOM 4281 C C . GLN B 1 57 ? 26.906 13.023 -24.141 1 63.03 57 GLN B C 1
ATOM 4283 O O . GLN B 1 57 ? 27.234 12.664 -25.281 1 63.03 57 GLN B O 1
ATOM 4288 N N . LEU B 1 58 ? 25.734 12.953 -23.781 1 56.56 58 LEU B N 1
ATOM 4289 C CA . LEU B 1 58 ? 24.766 12.523 -24.781 1 56.56 58 LEU B CA 1
ATOM 4290 C C . LEU B 1 58 ? 24.453 13.656 -25.766 1 56.56 58 LEU B C 1
ATOM 4292 O O . LEU B 1 58 ? 23.922 13.414 -26.844 1 56.56 58 LEU B O 1
ATOM 4296 N N . ARG B 1 59 ? 24.953 14.945 -25.344 1 58.22 59 ARG B N 1
ATOM 4297 C CA . ARG B 1 59 ? 24.641 16.094 -26.188 1 58.22 59 ARG B CA 1
ATOM 4298 C C . ARG B 1 59 ? 25.703 17.188 -26.031 1 58.22 59 ARG B C 1
ATOM 4300 O O . ARG B 1 59 ? 26.469 17.188 -25.078 1 58.22 59 ARG B O 1
ATOM 4307 N N . GLU B 1 60 ? 25.891 17.938 -27.141 1 59.97 60 GLU B N 1
ATOM 4308 C CA . GLU B 1 60 ? 26.734 19.125 -27.109 1 59.97 60 GLU B CA 1
ATOM 4309 C C . GLU B 1 60 ? 26.438 19.984 -25.891 1 59.97 60 GLU B C 1
ATOM 4311 O O . GLU B 1 60 ? 27.344 20.562 -25.297 1 59.97 60 GLU B O 1
ATOM 4316 N N . ALA B 1 61 ? 25.234 19.984 -25.484 1 64.88 61 ALA B N 1
ATOM 4317 C CA . ALA B 1 61 ? 24.766 20.781 -24.359 1 64.88 61 ALA B CA 1
ATOM 4318 C C . ALA B 1 61 ? 25.406 20.312 -23.047 1 64.88 61 ALA B C 1
ATOM 4320 O O . ALA B 1 61 ? 25.594 21.109 -22.125 1 64.88 61 ALA B O 1
ATOM 4321 N N . SER B 1 62 ? 25.875 19.188 -23.109 1 73.38 62 SER B N 1
ATOM 4322 C CA . SER B 1 62 ? 26.484 18.609 -21.922 1 73.38 62 SER B CA 1
ATOM 4323 C C . SER B 1 62 ? 27.828 19.25 -21.594 1 73.38 62 SER B C 1
ATOM 4325 O O . SER B 1 62 ? 28.172 19.438 -20.438 1 73.38 62 SER B O 1
ATOM 4327 N N . ALA B 1 63 ? 28.469 19.703 -22.578 1 78.62 63 ALA B N 1
ATOM 4328 C CA . ALA B 1 63 ? 29.781 20.328 -22.375 1 78.62 63 ALA B CA 1
ATOM 4329 C C . ALA B 1 63 ? 29.625 21.719 -21.75 1 78.62 63 ALA B C 1
ATOM 4331 O O . ALA B 1 63 ? 30.406 22.109 -20.891 1 78.62 63 ALA B O 1
ATOM 4332 N N . GLN B 1 64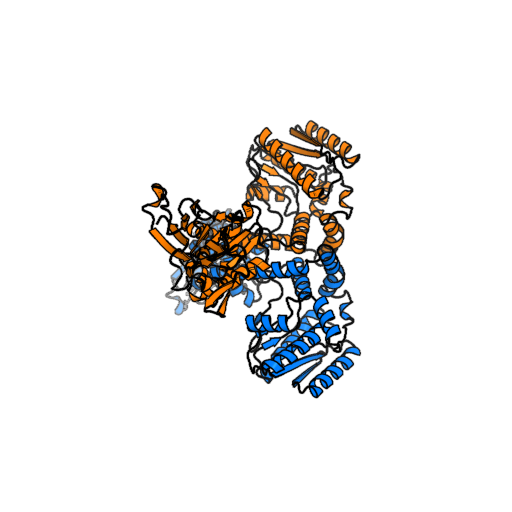 ? 28.688 22.375 -22.234 1 82.19 64 GLN B N 1
ATOM 4333 C CA . GLN B 1 64 ? 28.406 23.703 -21.688 1 82.19 64 GLN B CA 1
ATOM 4334 C C . GLN B 1 64 ? 27.984 23.625 -20.234 1 82.19 64 GLN B C 1
ATOM 4336 O O . GLN B 1 64 ? 28.375 24.469 -19.406 1 82.19 64 GLN B O 1
ATOM 4341 N N . GLU B 1 65 ? 27.219 22.656 -19.953 1 84.88 65 GLU B N 1
ATOM 4342 C CA . GLU B 1 65 ? 26.766 22.438 -18.578 1 84.88 65 GLU B CA 1
ATOM 4343 C C . GLU B 1 65 ? 27.938 22.141 -17.656 1 84.88 65 GLU B C 1
ATOM 4345 O O . GLU B 1 65 ? 28.016 22.719 -16.562 1 84.88 65 GLU B O 1
ATOM 4350 N N . ALA B 1 66 ? 28.781 21.312 -18.109 1 88 66 ALA B N 1
ATOM 4351 C CA . ALA B 1 66 ? 29.938 20.922 -17.297 1 88 66 ALA B CA 1
ATOM 4352 C C . ALA B 1 66 ? 30.859 22.109 -17.062 1 88 66 ALA B C 1
ATOM 4354 O O . ALA B 1 66 ? 31.375 22.297 -15.953 1 88 66 ALA B O 1
ATOM 4355 N N . GLN B 1 67 ? 31.031 22.875 -18.078 1 89.94 67 GLN B N 1
ATOM 4356 C CA . GLN B 1 67 ? 31.875 24.047 -17.953 1 89.94 67 GLN B CA 1
ATOM 4357 C C . GLN B 1 67 ? 31.281 25.078 -17 1 89.94 67 GLN B C 1
ATOM 4359 O O . GLN B 1 67 ? 31.984 25.688 -16.203 1 89.94 67 GLN B O 1
ATOM 4364 N N . TYR B 1 68 ? 30.062 25.25 -17.172 1 92 68 TYR B N 1
ATOM 4365 C CA . TYR B 1 68 ? 29.375 26.172 -16.266 1 92 68 TYR B CA 1
ATOM 4366 C C . TYR B 1 68 ? 29.531 25.734 -14.82 1 92 68 TYR B C 1
ATOM 4368 O O . TYR B 1 68 ? 29.844 26.547 -13.945 1 92 68 TYR B O 1
ATOM 4376 N N . LEU B 1 69 ? 29.359 24.469 -14.578 1 94.31 69 LEU B N 1
ATOM 4377 C CA . LEU B 1 69 ? 29.422 23.938 -13.219 1 94.31 69 LEU B CA 1
ATOM 4378 C C . LEU B 1 69 ? 30.828 24.062 -12.656 1 94.31 69 LEU B C 1
ATOM 4380 O O . LEU B 1 69 ? 31 24.359 -11.469 1 94.31 69 LEU B O 1
ATOM 4384 N N . ALA B 1 70 ? 31.75 23.766 -13.461 1 94.56 70 ALA B N 1
ATOM 4385 C CA . ALA B 1 70 ? 33.156 23.891 -13.039 1 94.56 70 ALA B CA 1
ATOM 4386 C C . ALA B 1 70 ? 33.469 25.328 -12.633 1 94.56 70 ALA B C 1
ATOM 4388 O O . ALA B 1 70 ? 34.094 25.562 -11.602 1 94.56 70 ALA B O 1
ATOM 4389 N N . THR B 1 71 ? 33.062 26.234 -13.453 1 95.69 71 THR B N 1
ATOM 4390 C CA . THR B 1 71 ? 33.312 27.656 -13.18 1 95.69 71 THR B CA 1
ATOM 4391 C C . THR B 1 71 ? 32.531 28.094 -11.93 1 95.69 71 THR B C 1
ATOM 4393 O O . THR B 1 71 ? 33.094 28.828 -11.094 1 95.69 71 THR B O 1
ATOM 4396 N N . TYR B 1 72 ? 31.312 27.656 -11.883 1 95.69 72 TYR B N 1
ATOM 4397 C CA . TYR B 1 72 ? 30.469 27.953 -10.734 1 95.69 72 TYR B CA 1
ATOM 4398 C C . TYR B 1 72 ? 31.125 27.516 -9.438 1 95.69 72 TYR B C 1
ATOM 4400 O O . TYR B 1 72 ? 31.203 28.297 -8.484 1 95.69 72 TYR B O 1
ATOM 4408 N N . CYS B 1 73 ? 31.641 26.312 -9.406 1 96.5 73 CYS B N 1
ATOM 4409 C CA . CYS B 1 73 ? 32.25 25.75 -8.211 1 96.5 73 CYS B CA 1
ATOM 4410 C C . CYS B 1 73 ? 33.562 26.453 -7.879 1 96.5 73 CYS B C 1
ATOM 4412 O O . CYS B 1 73 ? 33.875 26.688 -6.707 1 96.5 73 CYS B O 1
ATOM 4414 N N . GLN B 1 74 ? 34.281 26.766 -8.867 1 95.38 74 GLN B N 1
ATOM 4415 C CA . GLN B 1 74 ? 35.562 27.469 -8.664 1 95.38 74 GLN B CA 1
ATOM 4416 C C . GLN B 1 74 ? 35.312 28.844 -8.031 1 95.38 74 GLN B C 1
ATOM 4418 O O . GLN B 1 74 ? 36 29.203 -7.066 1 95.38 74 GLN B O 1
ATOM 4423 N N . GLN B 1 75 ? 34.406 29.516 -8.555 1 95.25 75 GLN B N 1
ATOM 4424 C CA . GLN B 1 75 ? 34.094 30.859 -8.078 1 95.25 75 GLN B CA 1
ATOM 4425 C C . GLN B 1 75 ? 33.594 30.844 -6.633 1 95.25 75 GLN B C 1
ATOM 4427 O O . GLN B 1 75 ? 33.844 31.766 -5.871 1 95.25 75 GLN B O 1
ATOM 4432 N N . ARG B 1 76 ? 32.969 29.797 -6.297 1 94.62 76 ARG B N 1
ATOM 4433 C CA . ARG B 1 76 ? 32.375 29.719 -4.977 1 94.62 76 ARG B CA 1
ATOM 4434 C C . ARG B 1 76 ? 33.219 28.859 -4.035 1 94.62 76 ARG B C 1
ATOM 4436 O O . ARG B 1 76 ? 32.812 28.578 -2.906 1 94.62 76 ARG B O 1
ATOM 4443 N N . GLU B 1 77 ? 34.344 28.344 -4.492 1 93.88 77 GLU B N 1
ATOM 4444 C CA . GLU B 1 77 ? 35.312 27.562 -3.719 1 93.88 77 GLU B CA 1
ATOM 4445 C C . GLU B 1 77 ? 34.719 26.25 -3.232 1 93.88 77 GLU B C 1
ATOM 4447 O O . GLU B 1 77 ? 34.844 25.891 -2.061 1 93.88 77 GLU B O 1
ATOM 4452 N N . LEU B 1 78 ? 34 25.688 -4.082 1 96.69 78 LEU B N 1
ATOM 4453 C CA . LEU B 1 78 ? 33.438 24.359 -3.809 1 96.69 78 LEU B CA 1
ATOM 4454 C C . LEU B 1 78 ? 34.312 23.266 -4.449 1 96.69 78 LEU B C 1
ATOM 4456 O O . LEU B 1 78 ? 34.812 23.438 -5.566 1 96.69 78 LEU B O 1
ATOM 4460 N N . THR B 1 79 ? 34.531 22.219 -3.672 1 97.44 79 THR B N 1
ATOM 4461 C CA . THR B 1 79 ? 35.188 21.062 -4.262 1 97.44 79 THR B CA 1
ATOM 4462 C C . THR B 1 79 ? 34.344 20.453 -5.367 1 97.44 79 THR B C 1
ATOM 4464 O O . THR B 1 79 ? 33.125 20.297 -5.207 1 97.44 79 THR B O 1
ATOM 4467 N N . TYR B 1 80 ? 35 20.125 -6.512 1 97.44 80 TYR B N 1
ATOM 4468 C CA . TYR B 1 80 ? 34.25 19.703 -7.691 1 97.44 80 TYR B CA 1
ATOM 4469 C C . TYR B 1 80 ? 34.844 18.438 -8.289 1 97.44 80 TYR B C 1
ATOM 4471 O O . TYR B 1 80 ? 36.062 18.375 -8.523 1 97.44 80 TYR B O 1
ATOM 4479 N N . TYR B 1 81 ? 34.031 17.406 -8.438 1 97.31 81 TYR B N 1
ATOM 4480 C CA . TYR B 1 81 ? 34.406 16.172 -9.133 1 97.31 81 TYR B CA 1
ATOM 4481 C C . TYR B 1 81 ? 33.531 15.953 -10.359 1 97.31 81 TYR B C 1
ATOM 4483 O O . TYR B 1 81 ? 32.312 16.141 -10.297 1 97.31 81 TYR B O 1
ATOM 4491 N N . GLU B 1 82 ? 34.125 15.594 -11.461 1 95.06 82 GLU B N 1
ATOM 4492 C CA . GLU B 1 82 ? 33.375 15.312 -12.703 1 95.06 82 GLU B CA 1
ATOM 4493 C C . GLU B 1 82 ? 33.875 14.016 -13.336 1 95.06 82 GLU B C 1
ATOM 4495 O O . GLU B 1 82 ? 35.062 13.68 -13.258 1 95.06 82 GLU B O 1
ATOM 4500 N N . THR B 1 83 ? 32.906 13.281 -13.852 1 92.19 83 THR B N 1
ATOM 4501 C CA . THR B 1 83 ? 33.25 12.109 -14.648 1 92.19 83 THR B CA 1
ATOM 4502 C C . THR B 1 83 ? 32.438 12.078 -15.938 1 92.19 83 THR B C 1
ATOM 4504 O O . THR B 1 83 ? 31.484 12.852 -16.094 1 92.19 83 THR B O 1
ATOM 4507 N N . ARG B 1 84 ? 32.906 11.273 -16.906 1 88.19 84 ARG B N 1
ATOM 4508 C CA . ARG B 1 84 ? 32.25 11.18 -18.203 1 88.19 84 ARG B CA 1
ATOM 4509 C C . ARG B 1 84 ? 31.75 9.758 -18.469 1 88.19 84 ARG B C 1
ATOM 4511 O O . ARG B 1 84 ? 32.5 8.797 -18.25 1 88.19 84 ARG B O 1
ATOM 4518 N N . TRP B 1 85 ? 30.438 9.758 -18.766 1 82.81 85 TRP B N 1
ATOM 4519 C CA . TRP B 1 85 ? 29.859 8.469 -19.156 1 82.81 85 TRP B CA 1
ATOM 4520 C C . TRP B 1 85 ? 30.016 8.227 -20.641 1 82.81 85 TRP B C 1
ATOM 4522 O O . TRP B 1 85 ? 29.609 9.055 -21.469 1 82.81 85 TRP B O 1
ATOM 4532 N N . GLU B 1 86 ? 30.75 7.219 -21.016 1 72.31 86 GLU B N 1
ATOM 4533 C CA . GLU B 1 86 ? 30.906 6.883 -22.422 1 72.31 86 GLU B CA 1
ATOM 4534 C C . GLU B 1 86 ? 30.156 5.609 -22.781 1 72.31 86 GLU B C 1
ATOM 4536 O O . GLU B 1 86 ? 30.297 4.586 -22.094 1 72.31 86 GLU B O 1
ATOM 4541 N N . ASP B 1 87 ? 28.859 5.742 -23.109 1 61.84 87 ASP B N 1
ATOM 4542 C CA . ASP B 1 87 ? 28.078 4.547 -23.438 1 61.84 87 ASP B CA 1
ATOM 4543 C C . ASP B 1 87 ? 28.719 3.764 -24.578 1 61.84 87 ASP B C 1
ATOM 4545 O O . ASP B 1 87 ? 28.656 4.188 -25.734 1 61.84 87 ASP B O 1
ATOM 4549 N N . PRO B 1 88 ? 29.594 2.975 -24.312 1 53.03 88 PRO B N 1
ATOM 4550 C CA . PRO B 1 88 ? 30.219 2.355 -25.5 1 53.03 88 PRO B CA 1
ATOM 4551 C C . PRO B 1 88 ? 29.203 1.716 -26.438 1 53.03 88 PRO B C 1
ATOM 4553 O O . PRO B 1 88 ? 29.375 1.733 -27.656 1 53.03 88 PRO B O 1
ATOM 4556 N N . GLU B 1 89 ? 28.328 0.692 -26.141 1 52.28 89 GLU B N 1
ATOM 4557 C CA . GLU B 1 89 ? 27.766 -0.342 -27.016 1 52.28 89 GLU B CA 1
ATOM 4558 C C . GLU B 1 89 ? 26.266 -0.179 -27.172 1 52.28 89 GLU B C 1
ATOM 4560 O O . GLU B 1 89 ? 25.594 -1.058 -27.719 1 52.28 89 GLU B O 1
ATOM 4565 N N . LYS B 1 90 ? 25.859 1.072 -27.359 1 53.91 90 LYS B N 1
ATOM 4566 C CA . LYS B 1 90 ? 24.484 1.302 -27.781 1 53.91 90 LYS B CA 1
ATOM 4567 C C . LYS B 1 90 ? 23.562 0.192 -27.281 1 53.91 90 LYS B C 1
ATOM 4569 O O . LYS B 1 90 ? 22.672 -0.266 -28.016 1 53.91 90 LYS B O 1
ATOM 4574 N N . GLN B 1 91 ? 23.797 -0.533 -26.141 1 57 91 GLN B N 1
ATOM 4575 C CA . GLN B 1 91 ? 23.125 -1.752 -25.719 1 57 91 GLN B CA 1
ATOM 4576 C C . GLN B 1 91 ? 21.797 -1.432 -25.031 1 57 91 GLN B C 1
ATOM 4578 O O . GLN B 1 91 ? 21.547 -0.279 -24.672 1 57 91 GLN B O 1
ATOM 4583 N N . ARG B 1 92 ? 21 -2.523 -24.875 1 61 92 ARG B N 1
ATOM 4584 C CA . ARG B 1 92 ? 19.719 -2.656 -24.172 1 61 92 ARG B CA 1
ATOM 4585 C C . ARG B 1 92 ? 19.844 -2.205 -22.719 1 61 92 ARG B C 1
ATOM 4587 O O . ARG B 1 92 ? 20.906 -2.34 -22.109 1 61 92 ARG B O 1
ATOM 4594 N N . ASN B 1 93 ? 18.953 -1.35 -22.062 1 70.19 93 ASN B N 1
ATOM 4595 C CA . ASN B 1 93 ? 18.781 -0.929 -20.672 1 70.19 93 ASN B CA 1
ATOM 4596 C C . ASN B 1 93 ? 19.703 0.24 -20.328 1 70.19 93 ASN B C 1
ATOM 4598 O O . ASN B 1 93 ? 20.328 0.245 -19.266 1 70.19 93 ASN B O 1
ATOM 4602 N N . LEU B 1 94 ? 19.891 1.201 -21.203 1 75.19 94 LEU B N 1
ATOM 4603 C CA . LEU B 1 94 ? 20.766 2.363 -21.094 1 75.19 94 LEU B CA 1
ATOM 4604 C C . LEU B 1 94 ? 20.469 3.141 -19.812 1 75.19 94 LEU B C 1
ATOM 4606 O O . LEU B 1 94 ? 21.391 3.596 -19.125 1 75.19 94 LEU B O 1
ATOM 4610 N N . GLU B 1 95 ? 19.266 3.23 -19.391 1 76.81 95 GLU B N 1
ATOM 4611 C CA . GLU B 1 95 ? 18.875 3.986 -18.203 1 76.81 95 GLU B CA 1
ATOM 4612 C C . GLU B 1 95 ? 19.422 3.334 -16.938 1 76.81 95 GLU B C 1
ATOM 4614 O O . GLU B 1 95 ? 19.984 4.012 -16.078 1 76.81 95 GLU B O 1
ATOM 4619 N N . ALA B 1 96 ? 19.344 2.041 -16.891 1 81.5 96 ALA B N 1
ATOM 4620 C CA . ALA B 1 96 ? 19.812 1.313 -15.711 1 81.5 96 ALA B CA 1
ATOM 4621 C C . ALA B 1 96 ? 21.344 1.359 -15.617 1 81.5 96 ALA B C 1
ATOM 4623 O O . ALA B 1 96 ? 21.891 1.499 -14.523 1 81.5 96 ALA B O 1
ATOM 4624 N N . LYS B 1 97 ? 22 1.266 -16.719 1 82.44 97 LYS B N 1
ATOM 4625 C CA . LYS B 1 97 ? 23.453 1.313 -16.75 1 82.44 97 LYS B CA 1
ATOM 4626 C C . LYS B 1 97 ? 23.969 2.695 -16.359 1 82.44 97 LYS B C 1
ATOM 4628 O O . LYS B 1 97 ? 24.953 2.812 -15.625 1 82.44 97 LYS B O 1
ATOM 4633 N N . ALA B 1 98 ? 23.328 3.68 -16.891 1 84.31 98 ALA B N 1
ATOM 4634 C CA . ALA B 1 98 ? 23.703 5.055 -16.562 1 84.31 98 ALA B CA 1
ATOM 4635 C C . ALA B 1 98 ? 23.531 5.32 -15.07 1 84.31 98 ALA B C 1
ATOM 4637 O O . ALA B 1 98 ? 24.359 5.984 -14.453 1 84.31 98 ALA B O 1
ATOM 4638 N N . ARG B 1 99 ? 22.578 4.73 -14.531 1 87.69 99 ARG B N 1
ATOM 4639 C CA . ARG B 1 99 ? 22.328 4.895 -13.102 1 87.69 99 ARG B CA 1
ATOM 4640 C C . ARG B 1 99 ? 23.406 4.215 -12.266 1 87.69 99 ARG B C 1
ATOM 4642 O O . ARG B 1 99 ? 23.922 4.801 -11.312 1 87.69 99 ARG B O 1
ATOM 4649 N N . THR B 1 100 ? 23.641 3.076 -12.656 1 89.5 100 THR B N 1
ATOM 4650 C CA . THR B 1 100 ? 24.672 2.332 -11.938 1 89.5 100 THR B CA 1
ATOM 4651 C C . THR B 1 100 ? 26 3.072 -11.984 1 89.5 100 THR B C 1
ATOM 4653 O O . THR B 1 100 ? 26.703 3.186 -10.969 1 89.5 100 THR B O 1
ATOM 4656 N N . PHE B 1 101 ? 26.281 3.574 -13.117 1 90.25 101 PHE B N 1
ATOM 4657 C CA . PHE B 1 101 ? 27.516 4.324 -13.305 1 90.25 101 PHE B CA 1
ATOM 4658 C C . PHE B 1 101 ? 27.547 5.555 -12.406 1 90.25 101 PHE B C 1
ATOM 4660 O O . PHE B 1 101 ? 28.547 5.816 -11.742 1 90.25 101 PHE B O 1
ATOM 4667 N N . ARG B 1 102 ? 26.5 6.297 -12.359 1 94.19 102 ARG B N 1
ATOM 4668 C CA . ARG B 1 102 ? 26.406 7.492 -11.531 1 94.19 102 ARG B CA 1
ATOM 4669 C C . ARG B 1 102 ? 26.656 7.168 -10.062 1 94.19 102 ARG B C 1
ATOM 4671 O O . ARG B 1 102 ? 27.438 7.852 -9.398 1 94.19 102 ARG B O 1
ATOM 4678 N N . TYR B 1 103 ? 26.062 6.145 -9.625 1 96.19 103 TYR B N 1
ATOM 4679 C CA . TYR B 1 103 ? 26.125 5.863 -8.195 1 96.19 103 TYR B CA 1
ATOM 4680 C C . TYR B 1 103 ? 27.469 5.27 -7.809 1 96.19 103 TYR B C 1
ATOM 4682 O O . TYR B 1 103 ? 27.938 5.461 -6.688 1 96.19 103 TYR B O 1
ATOM 4690 N N . GLU B 1 104 ? 28.031 4.602 -8.75 1 95.5 104 GLU B N 1
ATOM 4691 C CA . GLU B 1 104 ? 29.406 4.16 -8.508 1 95.5 104 GLU B CA 1
ATOM 4692 C C . GLU B 1 104 ? 30.359 5.348 -8.383 1 95.5 104 GLU B C 1
ATOM 4694 O O . GLU B 1 104 ? 31.234 5.355 -7.523 1 95.5 104 GLU B O 1
ATOM 4699 N N . PHE B 1 105 ? 30.203 6.312 -9.234 1 96.31 105 PHE B N 1
ATOM 4700 C CA . PHE B 1 105 ? 31 7.531 -9.188 1 96.31 105 PHE B CA 1
ATOM 4701 C C . PHE B 1 105 ? 30.781 8.273 -7.871 1 96.31 105 PHE B C 1
ATOM 4703 O O . PHE B 1 105 ? 31.75 8.727 -7.246 1 96.31 105 PHE B O 1
ATOM 4710 N N . PHE B 1 106 ? 29.5 8.344 -7.434 1 98.19 106 PHE B N 1
ATOM 4711 C CA . PHE B 1 106 ? 29.203 9.023 -6.18 1 98.19 106 PHE B CA 1
ATOM 4712 C C . PHE B 1 106 ? 29.859 8.312 -5.004 1 98.19 106 PHE B C 1
ATOM 4714 O O . PHE B 1 106 ? 30.344 8.961 -4.078 1 98.19 106 PHE B O 1
ATOM 4721 N N . LYS B 1 107 ? 29.797 7.023 -5.051 1 97.94 107 LYS B N 1
ATOM 4722 C CA . LYS B 1 107 ? 30.453 6.23 -4.012 1 97.94 107 LYS B CA 1
ATOM 4723 C C . LYS B 1 107 ? 31.938 6.551 -3.924 1 97.94 107 LYS B C 1
ATOM 4725 O O . LYS B 1 107 ? 32.469 6.738 -2.83 1 97.94 107 LYS B O 1
ATOM 4730 N N . GLU B 1 108 ? 32.562 6.617 -5.051 1 97.81 108 GLU B N 1
ATOM 4731 C CA . GLU B 1 108 ? 34 6.926 -5.117 1 97.81 108 GLU B CA 1
ATOM 4732 C C . GLU B 1 108 ? 34.281 8.305 -4.527 1 97.81 108 GLU B C 1
ATOM 4734 O O . GLU B 1 108 ? 35.25 8.469 -3.77 1 97.81 108 GLU B O 1
ATOM 4739 N N . VAL B 1 109 ? 33.531 9.227 -4.895 1 98.06 109 VAL B N 1
ATOM 4740 C CA . VAL B 1 109 ? 33.719 10.594 -4.418 1 98.06 109 VAL B CA 1
ATOM 4741 C C . VAL B 1 109 ? 33.562 10.641 -2.9 1 98.06 109 VAL B C 1
ATOM 4743 O O . VAL B 1 109 ? 34.344 11.305 -2.209 1 98.06 109 VAL B O 1
ATOM 4746 N N . MET B 1 110 ? 32.562 9.953 -2.355 1 98.19 110 MET B N 1
ATOM 4747 C CA . MET B 1 110 ? 32.344 9.906 -0.913 1 98.19 110 MET B CA 1
ATOM 4748 C C . MET B 1 110 ? 33.562 9.32 -0.197 1 98.19 110 MET B C 1
ATOM 4750 O O . MET B 1 110 ? 34 9.836 0.842 1 98.19 110 MET B O 1
ATOM 4754 N N . GLU B 1 111 ? 34.062 8.328 -0.736 1 97.56 111 GLU B N 1
ATOM 4755 C CA . GLU B 1 111 ? 35.219 7.652 -0.143 1 97.56 111 GLU B CA 1
ATOM 4756 C C . GLU B 1 111 ? 36.438 8.555 -0.16 1 97.56 111 GLU B C 1
ATOM 4758 O O . GLU B 1 111 ? 37.156 8.648 0.836 1 97.56 111 GLU B O 1
ATOM 4763 N N . ILE B 1 112 ? 36.688 9.195 -1.281 1 97.62 112 ILE B N 1
ATOM 4764 C CA . ILE B 1 112 ? 37.844 10.07 -1.45 1 97.62 112 ILE B CA 1
ATOM 4765 C C . ILE B 1 112 ? 37.781 11.211 -0.446 1 97.62 112 ILE B C 1
ATOM 4767 O O . ILE B 1 112 ? 38.812 11.562 0.173 1 97.62 112 ILE B O 1
ATOM 4771 N N . GLU B 1 113 ? 36.594 11.781 -0.199 1 97.56 113 GLU B N 1
ATOM 4772 C CA . GLU B 1 113 ? 36.438 12.984 0.612 1 97.56 113 GLU B CA 1
ATOM 4773 C C . GLU B 1 113 ? 36.094 12.641 2.057 1 97.56 113 GLU B C 1
ATOM 4775 O O . GLU B 1 113 ? 36.031 13.523 2.916 1 97.56 113 GLU B O 1
ATOM 4780 N N . GLY B 1 114 ? 35.875 11.328 2.334 1 96.25 114 GLY B N 1
ATOM 4781 C CA . GLY B 1 114 ? 35.469 10.914 3.664 1 96.25 114 GLY B CA 1
ATOM 4782 C C . GLY B 1 114 ? 34.094 11.438 4.055 1 96.25 114 GLY B C 1
ATOM 4783 O O . GLY B 1 114 ? 33.875 11.812 5.211 1 96.25 114 GLY B O 1
ATOM 4784 N N . ALA B 1 115 ? 33.25 11.578 3.096 1 97.31 115 ALA B N 1
ATOM 4785 C CA . ALA B 1 115 ? 31.922 12.117 3.346 1 97.31 115 ALA B CA 1
ATOM 4786 C C . ALA B 1 115 ? 30.984 11.023 3.842 1 97.31 115 ALA B C 1
ATOM 4788 O O . ALA B 1 115 ? 31.047 9.883 3.379 1 97.31 115 ALA B O 1
ATOM 4789 N N . ALA B 1 116 ? 30.062 11.398 4.707 1 95.62 116 ALA B N 1
ATOM 4790 C CA . ALA B 1 116 ? 29.141 10.43 5.285 1 95.62 116 ALA B CA 1
ATOM 4791 C C . ALA B 1 116 ? 27.75 10.586 4.684 1 95.62 116 ALA B C 1
ATOM 4793 O O . ALA B 1 116 ? 26.844 9.797 4.992 1 95.62 116 ALA B O 1
ATOM 4794 N N . VAL B 1 117 ? 27.641 11.602 3.785 1 98.12 117 VAL B N 1
ATOM 4795 C CA . VAL B 1 117 ? 26.312 11.852 3.26 1 98.12 117 VAL B CA 1
ATOM 4796 C C . VAL B 1 117 ? 26.391 12.203 1.774 1 98.12 117 VAL B C 1
ATOM 4798 O O . VAL B 1 117 ? 27.234 13 1.364 1 98.12 117 VAL B O 1
ATOM 4801 N N . LEU B 1 118 ? 25.578 11.531 1.005 1 98.62 118 LEU B N 1
ATOM 4802 C CA . LEU B 1 118 ? 25.266 11.906 -0.371 1 98.62 118 LEU B CA 1
ATOM 4803 C C . LEU B 1 118 ? 23.844 12.445 -0.489 1 98.62 118 LEU B C 1
ATOM 4805 O O . LEU B 1 118 ? 22.906 11.844 0.042 1 98.62 118 LEU B O 1
ATOM 4809 N N . MET B 1 119 ? 23.703 13.578 -1.151 1 98.69 119 MET B N 1
ATOM 4810 C CA . MET B 1 119 ? 22.375 14.125 -1.368 1 98.69 119 MET B CA 1
ATOM 4811 C C . MET B 1 119 ? 22.047 14.188 -2.855 1 98.69 119 MET B C 1
ATOM 4813 O O . MET B 1 119 ? 22.875 14.617 -3.66 1 98.69 119 MET B O 1
ATOM 4817 N N . THR B 1 120 ? 20.891 13.664 -3.203 1 98.38 120 THR B N 1
ATOM 4818 C CA . THR B 1 120 ? 20.375 13.797 -4.562 1 98.38 120 THR B CA 1
ATOM 4819 C C . THR B 1 120 ? 19.094 14.625 -4.574 1 98.38 120 THR B C 1
ATOM 4821 O O . THR B 1 120 ? 18.484 14.844 -3.527 1 98.38 120 THR B O 1
ATOM 4824 N N . ALA B 1 121 ? 18.703 15.078 -5.742 1 98.12 121 ALA B N 1
ATOM 4825 C CA . ALA B 1 121 ? 17.672 16.109 -5.812 1 98.12 121 ALA B CA 1
ATOM 4826 C C . ALA B 1 121 ? 16.328 15.523 -6.242 1 98.12 121 ALA B C 1
ATOM 4828 O O . ALA B 1 121 ? 15.547 16.188 -6.93 1 98.12 121 ALA B O 1
ATOM 4829 N N . HIS B 1 122 ? 16.125 14.266 -5.875 1 97.75 122 HIS B N 1
ATOM 4830 C CA . HIS B 1 122 ? 14.805 13.719 -6.145 1 97.75 122 HIS B CA 1
ATOM 4831 C C . HIS B 1 122 ? 13.719 14.5 -5.414 1 97.75 122 HIS B C 1
ATOM 4833 O O . HIS B 1 122 ? 13.914 14.93 -4.277 1 97.75 122 HIS B O 1
ATOM 4839 N N . HIS B 1 123 ? 12.633 14.703 -6.078 1 97.94 123 HIS B N 1
ATOM 4840 C CA . HIS B 1 123 ? 11.555 15.516 -5.547 1 97.94 123 HIS B CA 1
ATOM 4841 C C . HIS B 1 123 ? 10.227 14.758 -5.562 1 97.94 123 HIS B C 1
ATOM 4843 O O . HIS B 1 123 ? 10.203 13.555 -5.828 1 97.94 123 HIS B O 1
ATOM 4849 N N . LEU B 1 124 ? 9.18 15.398 -5.273 1 97.25 124 LEU B N 1
ATOM 4850 C CA . LEU B 1 124 ? 7.895 14.742 -5.031 1 97.25 124 LEU B CA 1
ATOM 4851 C C . LEU B 1 124 ? 7.324 14.172 -6.328 1 97.25 124 LEU B C 1
ATOM 4853 O O . LEU B 1 124 ? 6.668 13.133 -6.312 1 97.25 124 LEU B O 1
ATOM 4857 N N . ASP B 1 125 ? 7.551 14.844 -7.461 1 97.62 125 ASP B N 1
ATOM 4858 C CA . ASP B 1 125 ? 7.102 14.312 -8.742 1 97.62 125 ASP B CA 1
ATOM 4859 C C . ASP B 1 125 ? 7.812 13 -9.078 1 97.62 125 ASP B C 1
ATOM 4861 O O . ASP B 1 125 ? 7.211 12.094 -9.656 1 97.62 125 ASP B O 1
ATOM 4865 N N . ASP B 1 126 ? 9.086 12.961 -8.672 1 96.5 126 ASP B N 1
ATOM 4866 C CA . ASP B 1 126 ? 9.812 11.711 -8.852 1 96.5 126 ASP B CA 1
ATOM 4867 C C . ASP B 1 126 ? 9.172 10.578 -8.039 1 96.5 126 ASP B C 1
ATOM 4869 O O . ASP B 1 126 ? 9.148 9.43 -8.484 1 96.5 126 ASP B O 1
ATOM 4873 N N . GLN B 1 127 ? 8.742 10.953 -6.902 1 97 127 GLN B N 1
ATOM 4874 C CA . GLN B 1 127 ? 8.078 9.977 -6.043 1 97 127 GLN B CA 1
ATOM 4875 C C . GLN B 1 127 ? 6.828 9.414 -6.719 1 97 127 GLN B C 1
ATOM 4877 O O . GLN B 1 127 ? 6.605 8.203 -6.703 1 97 127 GLN B O 1
ATOM 4882 N N . ALA B 1 128 ? 6.051 10.281 -7.27 1 97.19 128 ALA B N 1
ATOM 4883 C CA . ALA B 1 128 ? 4.832 9.875 -7.965 1 97.19 128 ALA B CA 1
ATOM 4884 C C . ALA B 1 128 ? 5.152 8.953 -9.141 1 97.19 128 ALA B C 1
ATOM 4886 O O . ALA B 1 128 ? 4.496 7.93 -9.328 1 97.19 128 ALA B O 1
ATOM 4887 N N . GLU B 1 129 ? 6.172 9.359 -9.898 1 96.88 129 GLU B N 1
ATOM 4888 C CA . GLU B 1 129 ? 6.598 8.555 -11.031 1 96.88 129 GLU B CA 1
ATOM 4889 C C . GLU B 1 129 ? 7.012 7.152 -10.586 1 96.88 129 GLU B C 1
ATOM 4891 O O . GLU B 1 129 ? 6.609 6.156 -11.195 1 96.88 129 GLU B O 1
ATOM 4896 N N . THR B 1 130 ? 7.766 7.152 -9.539 1 96.56 130 THR B N 1
ATOM 4897 C CA . THR B 1 130 ? 8.297 5.887 -9.047 1 96.56 130 THR B CA 1
ATOM 4898 C C . THR B 1 130 ? 7.18 4.988 -8.539 1 96.56 130 THR B C 1
ATOM 4900 O O . THR B 1 130 ? 7.16 3.785 -8.82 1 96.56 130 THR B O 1
ATOM 4903 N N . ILE B 1 131 ? 6.258 5.512 -7.828 1 95.88 131 ILE B N 1
ATOM 4904 C CA . ILE B 1 131 ? 5.141 4.742 -7.293 1 95.88 131 ILE B CA 1
ATOM 4905 C C . ILE B 1 131 ? 4.312 4.168 -8.445 1 95.88 131 ILE B C 1
ATOM 4907 O O . ILE B 1 131 ? 3.936 2.996 -8.422 1 95.88 131 ILE B O 1
ATOM 4911 N N . LEU B 1 132 ? 4.062 4.973 -9.445 1 96.19 132 LEU B N 1
ATOM 4912 C CA . LEU B 1 132 ? 3.32 4.496 -10.609 1 96.19 132 LEU B CA 1
ATOM 4913 C C . LEU B 1 132 ? 4.082 3.387 -11.328 1 96.19 132 LEU B C 1
ATOM 4915 O O . LEU B 1 132 ? 3.49 2.387 -11.734 1 96.19 132 LEU B O 1
ATOM 4919 N N . MET B 1 133 ? 5.352 3.578 -11.469 1 95.62 133 MET B N 1
ATOM 4920 C CA . MET B 1 133 ? 6.176 2.564 -12.125 1 95.62 133 MET B CA 1
ATOM 4921 C C . MET B 1 133 ? 6.109 1.241 -11.367 1 95.62 133 MET B C 1
ATOM 4923 O O . MET B 1 133 ? 6.02 0.176 -11.977 1 95.62 133 MET B O 1
ATOM 4927 N N . LYS B 1 134 ? 6.164 1.353 -10.086 1 93.81 134 LYS B N 1
ATOM 4928 C CA . LYS B 1 134 ? 6.105 0.153 -9.258 1 93.81 134 LYS B CA 1
ATOM 4929 C C . LYS B 1 134 ? 4.746 -0.526 -9.359 1 93.81 134 LYS B C 1
ATOM 4931 O O . LYS B 1 134 ? 4.652 -1.756 -9.336 1 93.81 134 LYS B O 1
ATOM 4936 N N . LEU B 1 135 ? 3.721 0.219 -9.469 1 93.62 135 LEU B N 1
ATOM 4937 C CA . LEU B 1 135 ? 2.385 -0.338 -9.664 1 93.62 135 LEU B CA 1
ATOM 4938 C C . LEU B 1 135 ? 2.295 -1.092 -10.984 1 93.62 135 LEU B C 1
ATOM 4940 O O . LEU B 1 135 ? 1.628 -2.125 -11.07 1 93.62 135 LEU B O 1
ATOM 4944 N N . ILE B 1 136 ? 2.945 -0.543 -12.016 1 94.75 136 ILE B N 1
ATOM 4945 C CA . ILE B 1 136 ? 2.902 -1.114 -13.359 1 94.75 136 ILE B CA 1
ATOM 4946 C C . ILE B 1 136 ? 3.727 -2.398 -13.398 1 94.75 136 ILE B C 1
ATOM 4948 O O . ILE B 1 136 ? 3.268 -3.422 -13.914 1 94.75 136 ILE B O 1
ATOM 4952 N N . ARG B 1 137 ? 4.883 -2.367 -12.789 1 90.69 137 ARG B N 1
ATOM 4953 C CA . ARG B 1 137 ? 5.828 -3.473 -12.883 1 90.69 137 ARG B CA 1
ATOM 4954 C C . ARG B 1 137 ? 5.57 -4.512 -11.797 1 90.69 137 ARG B C 1
ATOM 4956 O O . ARG B 1 137 ? 5.93 -5.68 -11.953 1 90.69 137 ARG B O 1
ATOM 4963 N N . GLY B 1 138 ? 4.906 -4.051 -10.828 1 87.31 138 GLY B N 1
ATOM 4964 C CA . GLY B 1 138 ? 4.805 -4.895 -9.648 1 87.31 138 GLY B CA 1
ATOM 4965 C C . GLY B 1 138 ? 5.992 -4.766 -8.711 1 87.31 138 GLY B C 1
ATOM 4966 O O . GLY B 1 138 ? 7.113 -4.508 -9.156 1 87.31 138 GLY B O 1
ATOM 4967 N N . THR B 1 139 ? 5.695 -4.781 -7.465 1 79.19 139 THR B N 1
ATOM 4968 C CA . THR B 1 139 ? 6.77 -4.691 -6.48 1 79.19 139 THR B CA 1
ATOM 4969 C C . THR B 1 139 ? 6.391 -5.418 -5.195 1 79.19 139 THR B C 1
ATOM 4971 O O . THR B 1 139 ? 5.207 -5.664 -4.941 1 79.19 139 THR B O 1
ATOM 4974 N N . ASN B 1 140 ? 7.5 -5.875 -4.547 1 80.56 140 ASN B N 1
ATOM 4975 C CA . ASN B 1 140 ? 7.289 -6.418 -3.211 1 80.56 140 ASN B CA 1
ATOM 4976 C C . ASN B 1 140 ? 6.832 -5.34 -2.23 1 80.56 140 ASN B C 1
ATOM 4978 O O . ASN B 1 140 ? 7.191 -4.172 -2.381 1 80.56 140 ASN B O 1
ATOM 4982 N N . PHE B 1 141 ? 6.102 -5.734 -1.273 1 86 141 PHE B N 1
ATOM 4983 C CA . PHE B 1 141 ? 5.535 -4.816 -0.293 1 86 141 PHE B CA 1
ATOM 4984 C C . PHE B 1 141 ? 6.633 -3.979 0.358 1 86 141 PHE B C 1
ATOM 4986 O O . PHE B 1 141 ? 6.434 -2.793 0.628 1 86 141 PHE B O 1
ATOM 4993 N N . SER B 1 142 ? 7.777 -4.523 0.524 1 82.38 142 SER B N 1
ATOM 4994 C CA . SER B 1 142 ? 8.875 -3.854 1.207 1 82.38 142 SER B CA 1
ATOM 4995 C C . SER B 1 142 ? 9.406 -2.684 0.385 1 82.38 142 SER B C 1
ATOM 4997 O O . SER B 1 142 ? 10.125 -1.824 0.907 1 82.38 142 SER B O 1
ATOM 4999 N N . HIS B 1 143 ? 9.039 -2.602 -0.843 1 82.75 143 HIS B N 1
ATOM 5000 C CA . HIS B 1 143 ? 9.539 -1.547 -1.716 1 82.75 143 HIS B CA 1
ATOM 5001 C C . HIS B 1 143 ? 8.398 -0.693 -2.26 1 82.75 143 HIS B C 1
ATOM 5003 O O . HIS B 1 143 ? 8.602 0.116 -3.168 1 82.75 143 HIS B O 1
ATOM 5009 N N . SER B 1 144 ? 7.262 -0.853 -1.697 1 86.88 144 SER B N 1
ATOM 5010 C CA . SER B 1 144 ? 6.07 -0.244 -2.275 1 86.88 144 SER B CA 1
ATOM 5011 C C . SER B 1 144 ? 5.977 1.235 -1.918 1 86.88 144 SER B C 1
ATOM 5013 O O . SER B 1 144 ? 5.176 1.972 -2.502 1 86.88 144 SER B O 1
ATOM 5015 N N . ALA B 1 145 ? 6.84 1.75 -1.044 1 90.25 145 ALA B N 1
ATOM 5016 C CA . ALA B 1 145 ? 6.719 3.111 -0.531 1 90.25 145 ALA B CA 1
ATOM 5017 C C . ALA B 1 145 ? 7.352 4.117 -1.487 1 90.25 145 ALA B C 1
ATOM 5019 O O . ALA B 1 145 ? 7.316 5.324 -1.241 1 90.25 145 ALA B O 1
ATOM 5020 N N . GLY B 1 146 ? 7.891 3.688 -2.537 1 93.69 146 GLY B N 1
ATOM 5021 C CA . GLY B 1 146 ? 8.547 4.602 -3.457 1 93.69 146 GLY B CA 1
ATOM 5022 C C . GLY B 1 146 ? 9.984 4.898 -3.074 1 93.69 146 GLY B C 1
ATOM 5023 O O . GLY B 1 146 ? 10.719 4.008 -2.637 1 93.69 146 GLY B O 1
ATOM 5024 N N . ILE B 1 147 ? 10.391 6.117 -3.314 1 96 147 ILE B N 1
ATOM 5025 C CA . ILE B 1 147 ? 11.758 6.539 -3.039 1 96 147 ILE B CA 1
ATOM 5026 C C . ILE B 1 147 ? 11.922 6.805 -1.544 1 96 147 ILE B C 1
ATOM 5028 O O . ILE B 1 147 ? 11.133 7.535 -0.946 1 96 147 ILE B O 1
ATOM 5032 N N . LYS B 1 148 ? 12.906 6.176 -1.016 1 94.19 148 LYS B N 1
ATOM 5033 C CA . LYS B 1 148 ? 13.195 6.414 0.396 1 94.19 148 LYS B CA 1
ATOM 5034 C C . LYS B 1 148 ? 13.93 7.742 0.591 1 94.19 148 LYS B C 1
ATOM 5036 O O . LYS B 1 148 ? 14.828 8.078 -0.178 1 94.19 148 LYS B O 1
ATOM 5041 N N . GLU B 1 149 ? 13.5 8.414 1.573 1 95.12 149 GLU B N 1
ATOM 5042 C CA . GLU B 1 149 ? 14.117 9.695 1.888 1 95.12 149 GLU B CA 1
ATOM 5043 C C . GLU B 1 149 ? 15.57 9.516 2.324 1 95.12 149 GLU B C 1
ATOM 5045 O O . GLU B 1 149 ? 16.406 10.375 2.064 1 95.12 149 GLU B O 1
ATOM 5050 N N . ARG B 1 150 ? 15.812 8.438 3.002 1 95.12 150 ARG B N 1
ATOM 5051 C CA . ARG B 1 150 ? 17.141 8.109 3.52 1 95.12 150 ARG B CA 1
ATOM 5052 C C . ARG B 1 150 ? 17.406 6.609 3.445 1 95.12 150 ARG B C 1
ATOM 5054 O O . ARG B 1 150 ? 16.516 5.801 3.727 1 95.12 150 ARG B O 1
ATOM 5061 N N . ARG B 1 151 ? 18.641 6.262 3.043 1 93.75 151 ARG B N 1
ATOM 5062 C CA . ARG B 1 151 ? 19.047 4.859 3.035 1 93.75 151 ARG B CA 1
ATOM 5063 C C . ARG B 1 151 ? 20.562 4.73 3.174 1 93.75 151 ARG B C 1
ATOM 5065 O O . ARG B 1 151 ? 21.297 5.645 2.816 1 93.75 151 ARG B O 1
ATOM 5072 N N . PRO B 1 152 ? 21.016 3.57 3.715 1 94.44 152 PRO B N 1
ATOM 5073 C CA . PRO B 1 152 ? 22.469 3.35 3.742 1 94.44 152 PRO B CA 1
ATOM 5074 C C . PRO B 1 152 ? 23.094 3.348 2.348 1 94.44 152 PRO B C 1
ATOM 5076 O O . PRO B 1 152 ? 22.484 2.838 1.399 1 94.44 152 PRO B O 1
ATOM 5079 N N . PHE B 1 153 ? 24.266 3.975 2.264 1 96.5 153 PHE B N 1
ATOM 5080 C CA . PHE B 1 153 ? 24.969 4.047 0.984 1 96.5 153 PHE B CA 1
ATOM 5081 C C . PHE B 1 153 ? 26.453 4.316 1.189 1 96.5 153 PHE B C 1
ATOM 5083 O O . PHE B 1 153 ? 26.828 5.242 1.909 1 96.5 153 PHE B O 1
ATOM 5090 N N . ALA B 1 154 ? 27.25 3.496 0.575 1 95.62 154 ALA B N 1
ATOM 5091 C CA . ALA B 1 154 ? 28.703 3.645 0.618 1 95.62 154 ALA B CA 1
ATOM 5092 C C . ALA B 1 154 ? 29.203 3.797 2.053 1 95.62 154 ALA B C 1
ATOM 5094 O O . ALA B 1 154 ? 28.922 2.953 2.906 1 95.62 154 ALA B O 1
ATOM 5095 N N . THR B 1 155 ? 29.859 4.902 2.348 1 93.25 155 THR B N 1
ATOM 5096 C CA . THR B 1 155 ? 30.453 5.113 3.66 1 93.25 155 THR B CA 1
ATOM 5097 C C . THR B 1 155 ? 29.438 5.723 4.625 1 93.25 155 THR B C 1
ATOM 5099 O O . THR B 1 155 ? 29.75 5.945 5.797 1 93.25 155 THR B O 1
ATOM 5102 N N . GLY B 1 156 ? 28.297 5.891 4.164 1 96.44 156 GLY B N 1
ATOM 5103 C CA . GLY B 1 156 ? 27.297 6.555 5 1 96.44 156 GLY B CA 1
ATOM 5104 C C . GLY B 1 156 ? 25.875 6.336 4.523 1 96.44 156 GLY B C 1
ATOM 5105 O O . GLY B 1 156 ? 25.406 5.199 4.461 1 96.44 156 GLY B O 1
ATOM 5106 N N . GLU B 1 157 ? 25.297 7.605 4.125 1 97.62 157 GLU B N 1
ATOM 5107 C CA . GLU B 1 157 ? 23.891 7.488 3.742 1 97.62 157 GLU B CA 1
ATOM 5108 C C . GLU B 1 157 ? 23.578 8.344 2.518 1 97.62 157 GLU B C 1
ATOM 5110 O O . GLU B 1 157 ? 24.266 9.328 2.252 1 97.62 157 GLU B O 1
ATOM 5115 N N . LEU B 1 158 ? 22.578 7.898 1.774 1 98.25 158 LEU B N 1
ATOM 5116 C CA . LEU B 1 158 ? 21.984 8.664 0.688 1 98.25 158 LEU B CA 1
ATOM 5117 C C . LEU B 1 158 ? 20.688 9.336 1.149 1 98.25 158 LEU B C 1
ATOM 5119 O O . LEU B 1 158 ? 19.781 8.68 1.655 1 98.25 158 LEU B O 1
ATOM 5123 N N . ILE B 1 159 ? 20.703 10.656 1.028 1 98.44 159 ILE B N 1
ATOM 5124 C CA . ILE B 1 159 ? 19.562 11.422 1.504 1 98.44 159 ILE B CA 1
ATOM 5125 C C . ILE B 1 159 ? 18.938 12.203 0.342 1 98.44 159 ILE B C 1
ATOM 5127 O O . ILE B 1 159 ? 19.656 12.711 -0.52 1 98.44 159 ILE B O 1
ATOM 5131 N N . ARG B 1 160 ? 17.609 12.305 0.315 1 98.25 160 ARG B N 1
ATOM 5132 C CA . ARG B 1 160 ? 16.859 13.055 -0.688 1 98.25 160 ARG B CA 1
ATOM 5133 C C . ARG B 1 160 ? 16 14.133 -0.035 1 98.25 160 ARG B C 1
ATOM 5135 O O . ARG B 1 160 ? 14.781 13.992 0.05 1 98.25 160 ARG B O 1
ATOM 5142 N N . PRO B 1 161 ? 16.594 15.234 0.232 1 97.75 161 PRO B N 1
ATOM 5143 C CA . PRO B 1 161 ? 15.93 16.25 1.044 1 97.75 161 PRO B CA 1
ATOM 5144 C C . PRO B 1 161 ? 14.766 16.922 0.311 1 97.75 161 PRO B C 1
ATOM 5146 O O . PRO B 1 161 ? 13.883 17.5 0.947 1 97.75 161 PRO B O 1
ATOM 5149 N N . LEU B 1 162 ? 14.719 16.828 -1.024 1 97.88 162 LEU B N 1
ATOM 5150 C CA . LEU B 1 162 ? 13.711 17.531 -1.792 1 97.88 162 LEU B CA 1
ATOM 5151 C C . LEU B 1 162 ? 12.5 16.656 -2.062 1 97.88 162 LEU B C 1
ATOM 5153 O O . LEU B 1 162 ? 11.57 17.062 -2.76 1 97.88 162 LEU B O 1
ATOM 5157 N N . LEU B 1 163 ? 12.43 15.508 -1.502 1 96.5 163 LEU B N 1
ATOM 5158 C CA . LEU B 1 163 ? 11.461 14.477 -1.85 1 96.5 163 LEU B CA 1
ATOM 5159 C C . LEU B 1 163 ? 10.039 14.93 -1.52 1 96.5 163 LEU B C 1
ATOM 5161 O O . LEU B 1 163 ? 9.07 14.352 -2.02 1 96.5 163 LEU B O 1
ATOM 5165 N N . ILE B 1 164 ? 9.844 15.969 -0.671 1 93.12 164 ILE B N 1
ATOM 5166 C CA . ILE B 1 164 ? 8.516 16.422 -0.261 1 93.12 164 ILE B CA 1
ATOM 5167 C C . ILE B 1 164 ? 8.102 17.641 -1.085 1 93.12 164 ILE B C 1
ATOM 5169 O O . ILE B 1 164 ? 6.988 18.141 -0.941 1 93.12 164 ILE B O 1
ATOM 5173 N N . TYR B 1 165 ? 8.953 18.141 -1.926 1 96.31 165 TYR B N 1
ATOM 5174 C CA . TYR B 1 165 ? 8.688 19.359 -2.672 1 96.31 165 TYR B CA 1
ATOM 5175 C C . TYR B 1 165 ? 8.242 19.047 -4.094 1 96.31 165 TYR B C 1
ATOM 5177 O O . TYR B 1 165 ? 8.891 18.266 -4.797 1 96.31 165 TYR B O 1
ATOM 5185 N N . PRO B 1 166 ? 7.141 19.656 -4.535 1 96.75 166 PRO B N 1
ATOM 5186 C CA . PRO B 1 166 ? 6.762 19.531 -5.945 1 96.75 166 PRO B CA 1
ATOM 5187 C C . PRO B 1 166 ? 7.746 20.234 -6.883 1 96.75 166 PRO B C 1
ATOM 5189 O O . PRO B 1 166 ? 8.359 21.234 -6.512 1 96.75 166 PRO B O 1
ATOM 5192 N N . LYS B 1 167 ? 7.828 19.734 -8.07 1 96.31 167 LYS B N 1
ATOM 5193 C CA . LYS B 1 167 ? 8.703 20.312 -9.086 1 96.31 167 LYS B CA 1
ATOM 5194 C C . LYS B 1 167 ? 8.391 21.797 -9.305 1 96.31 167 LYS B C 1
ATOM 5196 O O . LYS B 1 167 ? 9.305 22.609 -9.477 1 96.31 167 LYS B O 1
ATOM 5201 N N . GLU B 1 168 ? 7.152 22.156 -9.312 1 95.38 168 GLU B N 1
ATOM 5202 C CA . GLU B 1 168 ? 6.719 23.531 -9.523 1 95.38 168 GLU B CA 1
ATOM 5203 C C . GLU B 1 168 ? 7.324 24.469 -8.484 1 95.38 168 GLU B C 1
ATOM 5205 O O . GLU B 1 168 ? 7.68 25.609 -8.805 1 95.38 168 GLU B O 1
ATOM 5210 N N . GLU B 1 169 ? 7.426 24.016 -7.281 1 96 169 GLU B N 1
ATOM 5211 C CA . GLU B 1 169 ? 8.023 24.828 -6.219 1 96 169 GLU B CA 1
ATOM 5212 C C . GLU B 1 169 ? 9.508 25.062 -6.469 1 96 169 GLU B C 1
ATOM 5214 O O . GLU B 1 169 ? 10.047 26.109 -6.109 1 96 169 GLU B O 1
ATOM 5219 N N . LEU B 1 170 ? 10.148 24.094 -7.047 1 97.06 170 LEU B N 1
ATOM 5220 C CA . LEU B 1 170 ? 11.57 24.219 -7.355 1 97.06 170 LEU B CA 1
ATOM 5221 C C . LEU B 1 170 ? 11.789 25.234 -8.477 1 97.06 170 LEU B C 1
ATOM 5223 O O . LEU B 1 170 ? 12.75 26 -8.453 1 97.06 170 LEU B O 1
ATOM 5227 N N . TYR B 1 171 ? 10.906 25.25 -9.438 1 96.62 171 TYR B N 1
ATOM 5228 C CA . TYR B 1 171 ? 10.961 26.266 -10.492 1 96.62 171 TYR B CA 1
ATOM 5229 C C . TYR B 1 171 ? 10.758 27.656 -9.93 1 96.62 171 TYR B C 1
ATOM 5231 O O . TYR B 1 171 ? 11.453 28.609 -10.32 1 96.62 171 TYR B O 1
ATOM 5239 N N . GLN B 1 172 ? 9.805 27.781 -9.055 1 96.44 172 GLN B N 1
ATOM 5240 C CA . GLN B 1 172 ? 9.539 29.062 -8.422 1 96.44 172 GLN B CA 1
ATOM 5241 C C . GLN B 1 172 ? 10.75 29.531 -7.613 1 96.44 172 GLN B C 1
ATOM 5243 O O . GLN B 1 172 ? 11.094 30.719 -7.637 1 96.44 172 GLN B O 1
ATOM 5248 N N . PHE B 1 173 ? 11.336 28.625 -6.992 1 95.94 173 PHE B N 1
ATOM 5249 C CA . PHE B 1 173 ? 12.531 28.938 -6.223 1 95.94 173 PHE B CA 1
ATOM 5250 C C . PHE B 1 173 ? 13.656 29.391 -7.145 1 95.94 173 PHE B C 1
ATOM 5252 O O . PHE B 1 173 ? 14.352 30.375 -6.844 1 95.94 173 PHE B O 1
ATOM 5259 N N . ALA B 1 174 ? 13.82 28.688 -8.211 1 95.62 174 ALA B N 1
ATOM 5260 C CA . ALA B 1 174 ? 14.836 29.047 -9.203 1 95.62 174 ALA B CA 1
ATOM 5261 C C . ALA B 1 174 ? 14.617 30.453 -9.734 1 95.62 174 ALA B C 1
ATOM 5263 O O . ALA B 1 174 ? 15.57 31.219 -9.898 1 95.62 174 ALA B O 1
ATOM 5264 N N . GLN B 1 175 ? 13.438 30.766 -10 1 95.31 175 GLN B N 1
ATOM 5265 C CA . GLN B 1 175 ? 13.086 32.094 -10.508 1 95.31 175 GLN B CA 1
ATOM 5266 C C . GLN B 1 175 ? 13.367 33.156 -9.469 1 95.31 175 GLN B C 1
ATOM 5268 O O . GLN B 1 175 ? 13.93 34.219 -9.789 1 95.31 175 GLN B O 1
ATOM 5273 N N . ARG B 1 176 ? 13.039 32.938 -8.273 1 94.94 176 ARG B N 1
ATOM 5274 C CA . ARG B 1 176 ? 13.219 33.906 -7.191 1 94.94 176 ARG B CA 1
ATOM 5275 C C . ARG B 1 176 ? 14.695 34.125 -6.895 1 94.94 176 ARG B C 1
ATOM 5277 O O . ARG B 1 176 ? 15.117 35.25 -6.629 1 94.94 176 ARG B O 1
ATOM 5284 N N . GLN B 1 177 ? 15.453 33.062 -6.895 1 93.81 177 GLN B N 1
ATOM 5285 C CA . GLN B 1 177 ? 16.875 33.125 -6.582 1 93.81 177 GLN B CA 1
ATOM 5286 C C . GLN B 1 177 ? 17.703 33.469 -7.82 1 93.81 177 GLN B C 1
ATOM 5288 O O . GLN B 1 177 ? 18.891 33.812 -7.719 1 93.81 177 GLN B O 1
ATOM 5293 N N . ALA B 1 178 ? 17.141 33.344 -8.977 1 91.88 178 ALA B N 1
ATOM 5294 C CA . ALA B 1 178 ? 17.719 33.719 -10.266 1 91.88 178 ALA B CA 1
ATOM 5295 C C . ALA B 1 178 ? 19 32.969 -10.547 1 91.88 178 ALA B C 1
ATOM 5297 O O . ALA B 1 178 ? 20.031 33.531 -10.906 1 91.88 178 ALA B O 1
ATOM 5298 N N . PHE B 1 179 ? 19.031 31.75 -10.219 1 90.56 179 PHE B N 1
ATOM 5299 C CA . PHE B 1 179 ? 20.219 30.969 -10.578 1 90.56 179 PHE B CA 1
ATOM 5300 C C . PHE B 1 179 ? 20.047 30.328 -11.953 1 90.56 179 PHE B C 1
ATOM 5302 O O . PHE B 1 179 ? 18.922 30.141 -12.422 1 90.56 179 PHE B O 1
ATOM 5309 N N . VAL B 1 180 ? 21.156 29.938 -12.578 1 91.25 180 VAL B N 1
ATOM 5310 C CA . VAL B 1 180 ? 21.172 29.359 -13.914 1 91.25 180 VAL B CA 1
ATOM 5311 C C . VAL B 1 180 ? 21 27.844 -13.836 1 91.25 180 VAL B C 1
ATOM 5313 O O . VAL B 1 180 ? 21.531 27.203 -12.922 1 91.25 180 VAL B O 1
ATOM 5316 N N . TYR B 1 181 ? 20.203 27.312 -14.703 1 91.88 181 TYR B N 1
ATOM 5317 C CA . TYR B 1 181 ? 20.062 25.875 -14.852 1 91.88 181 TYR B CA 1
ATOM 5318 C C . TYR B 1 181 ? 19.844 25.484 -16.312 1 91.88 181 TYR B C 1
ATOM 5320 O O . TYR B 1 181 ? 19.562 26.344 -17.141 1 91.88 181 TYR B O 1
ATOM 5328 N N . PHE B 1 182 ? 20.078 24.188 -16.547 1 88.62 182 PHE B N 1
ATOM 5329 C CA . PHE B 1 182 ? 19.969 23.703 -17.922 1 88.62 182 PHE B CA 1
ATOM 5330 C C . PHE B 1 182 ? 18.891 22.625 -18.031 1 88.62 182 PHE B C 1
ATOM 5332 O O . PHE B 1 182 ? 18.75 21.797 -17.141 1 88.62 182 PHE B O 1
ATOM 5339 N N . GLU B 1 183 ? 18.062 22.688 -19.016 1 84.81 183 GLU B N 1
ATOM 5340 C CA . GLU B 1 183 ? 17.031 21.688 -19.234 1 84.81 183 GLU B CA 1
ATOM 5341 C C . GLU B 1 183 ? 17.531 20.578 -20.156 1 84.81 183 GLU B C 1
ATOM 5343 O O . GLU B 1 183 ? 18.156 20.859 -21.188 1 84.81 183 GLU B O 1
ATOM 5348 N N . ASP B 1 184 ? 17.312 19.406 -19.641 1 76.94 184 ASP B N 1
ATOM 5349 C CA . ASP B 1 184 ? 17.688 18.234 -20.438 1 76.94 184 ASP B CA 1
ATOM 5350 C C . ASP B 1 184 ? 16.609 17.891 -21.469 1 76.94 184 ASP B C 1
ATOM 5352 O O . ASP B 1 184 ? 15.523 17.422 -21.094 1 76.94 184 ASP B O 1
ATOM 5356 N N . GLU B 1 185 ? 16.875 18.016 -22.703 1 77.75 185 GLU B N 1
ATOM 5357 C CA . GLU B 1 185 ? 15.922 17.797 -23.781 1 77.75 185 GLU B CA 1
ATOM 5358 C C . GLU B 1 185 ? 15.453 16.344 -23.828 1 77.75 185 GLU B C 1
ATOM 5360 O O . GLU B 1 185 ? 14.359 16.047 -24.312 1 77.75 185 GLU B O 1
ATOM 5365 N N . THR B 1 186 ? 16.281 15.422 -23.281 1 76.62 186 THR B N 1
ATOM 5366 C CA . THR B 1 186 ? 15.938 14.008 -23.328 1 76.62 186 THR B CA 1
ATOM 5367 C C . THR B 1 186 ? 14.734 13.719 -22.422 1 76.62 186 THR B C 1
ATOM 5369 O O . THR B 1 186 ? 14.07 12.695 -22.594 1 76.62 186 THR B O 1
ATOM 5372 N N . ASN B 1 187 ? 14.453 14.609 -21.594 1 79.62 187 ASN B N 1
ATOM 5373 C CA . ASN B 1 187 ? 13.312 14.445 -20.688 1 79.62 187 ASN B CA 1
ATOM 5374 C C . ASN B 1 187 ? 11.984 14.547 -21.438 1 79.62 187 ASN B C 1
ATOM 5376 O O . ASN B 1 187 ? 10.953 14.109 -20.938 1 79.62 187 ASN B O 1
ATOM 5380 N N . GLN B 1 188 ? 12.07 15.07 -22.594 1 82.25 188 GLN B N 1
ATOM 5381 C CA . GLN B 1 188 ? 10.844 15.297 -23.359 1 82.25 188 GLN B CA 1
ATOM 5382 C C . GLN B 1 188 ? 10.562 14.133 -24.297 1 82.25 188 GLN B C 1
ATOM 5384 O O . GLN B 1 188 ? 9.461 14.016 -24.844 1 82.25 188 GLN B O 1
ATOM 5389 N N . THR B 1 189 ? 11.578 13.305 -24.344 1 84.12 189 THR B N 1
ATOM 5390 C CA . THR B 1 189 ? 11.367 12.148 -25.203 1 84.12 189 THR B CA 1
ATOM 5391 C C . THR B 1 189 ? 10.547 11.078 -24.469 1 84.12 189 THR B C 1
ATOM 5393 O O . THR B 1 189 ? 10.438 11.102 -23.25 1 84.12 189 THR B O 1
ATOM 5396 N N . ASN B 1 190 ? 9.883 10.164 -25.234 1 88 190 ASN B N 1
ATOM 5397 C CA . ASN B 1 190 ? 9.07 9.102 -24.656 1 88 190 ASN B CA 1
ATOM 5398 C C . ASN B 1 190 ? 9.711 7.73 -24.844 1 88 190 ASN B C 1
ATOM 5400 O O . ASN B 1 190 ? 9.016 6.73 -25 1 88 190 ASN B O 1
ATOM 5404 N N . GLU B 1 191 ? 10.984 7.789 -24.859 1 83.44 191 GLU B N 1
ATOM 5405 C CA . GLU B 1 191 ? 11.703 6.543 -25.109 1 83.44 191 GLU B CA 1
ATOM 5406 C C . GLU B 1 191 ? 11.711 5.641 -23.875 1 83.44 191 GLU B C 1
ATOM 5408 O O . GLU B 1 191 ? 11.734 4.414 -24 1 83.44 191 GLU B O 1
ATOM 5413 N N . TYR B 1 192 ? 11.68 6.309 -22.781 1 86.38 192 TYR B N 1
ATOM 5414 C CA . TYR B 1 192 ? 11.766 5.559 -21.531 1 86.38 192 TYR B CA 1
ATOM 5415 C C . TYR B 1 192 ? 10.445 5.598 -20.781 1 86.38 192 TYR B C 1
ATOM 5417 O O . TYR B 1 192 ? 9.688 6.57 -20.891 1 86.38 192 TYR B O 1
ATOM 5425 N N . LEU B 1 193 ? 10.18 4.547 -20 1 90.38 193 LEU B N 1
ATOM 5426 C CA . LEU B 1 193 ? 8.938 4.422 -19.25 1 90.38 193 LEU B CA 1
ATOM 5427 C C . LEU B 1 193 ? 8.711 5.645 -18.375 1 90.38 193 LEU B C 1
ATOM 5429 O O . LEU B 1 193 ? 7.613 6.203 -18.344 1 90.38 193 LEU B O 1
ATOM 5433 N N . ARG B 1 194 ? 9.75 6.066 -17.703 1 90.12 194 ARG B N 1
ATOM 5434 C CA . ARG B 1 194 ? 9.625 7.191 -16.781 1 90.12 194 ARG B CA 1
ATOM 5435 C C . ARG B 1 194 ? 9.172 8.453 -17.516 1 90.12 194 ARG B C 1
ATOM 5437 O O . ARG B 1 194 ? 8.32 9.195 -17.016 1 90.12 194 ARG B O 1
ATOM 5444 N N . ASN B 1 195 ? 9.727 8.648 -18.672 1 91.69 195 ASN B N 1
ATOM 5445 C CA . ASN B 1 195 ? 9.359 9.82 -19.453 1 91.69 195 ASN B CA 1
ATOM 5446 C C . ASN B 1 195 ? 7.91 9.742 -19.938 1 91.69 195 ASN B C 1
ATOM 5448 O O . ASN B 1 195 ? 7.199 10.75 -19.938 1 91.69 195 ASN B O 1
ATOM 5452 N N . ARG B 1 196 ? 7.535 8.539 -20.281 1 94.62 196 ARG B N 1
ATOM 5453 C CA . ARG B 1 196 ? 6.156 8.375 -20.734 1 94.62 196 ARG B CA 1
ATOM 5454 C C . ARG B 1 196 ? 5.172 8.641 -19.609 1 94.62 196 ARG B C 1
ATOM 5456 O O . ARG B 1 196 ? 4.145 9.289 -19.812 1 94.62 196 ARG B O 1
ATOM 5463 N N . LEU B 1 197 ? 5.48 8.227 -18.438 1 95.62 197 LEU B N 1
ATOM 5464 C CA . LEU B 1 197 ? 4.629 8.484 -17.281 1 95.62 197 LEU B CA 1
ATOM 5465 C C . LEU B 1 197 ? 4.609 9.977 -16.953 1 95.62 197 LEU B C 1
ATOM 5467 O O . LEU B 1 197 ? 3.549 10.539 -16.672 1 95.62 197 LEU B O 1
ATOM 5471 N N . ARG B 1 198 ? 5.773 10.523 -17.047 1 94.44 198 ARG B N 1
ATOM 5472 C CA . ARG B 1 198 ? 5.926 11.938 -16.719 1 94.44 198 ARG B CA 1
ATOM 5473 C C . ARG B 1 198 ? 5.145 12.805 -17.703 1 94.44 198 ARG B C 1
ATOM 5475 O O . ARG B 1 198 ? 4.48 13.766 -17.297 1 94.44 198 ARG B O 1
ATOM 5482 N N . ASN B 1 199 ? 5.156 12.438 -18.922 1 94.69 199 ASN B N 1
ATOM 5483 C CA . ASN B 1 199 ? 4.633 13.297 -19.984 1 94.69 199 ASN B CA 1
ATOM 5484 C C . ASN B 1 199 ? 3.17 12.992 -20.281 1 94.69 199 ASN B C 1
ATOM 5486 O O . ASN B 1 199 ? 2.414 13.875 -20.672 1 94.69 199 ASN B O 1
ATOM 5490 N N . GLN B 1 200 ? 2.779 11.766 -20.047 1 95.06 200 GLN B N 1
ATOM 5491 C CA . GLN B 1 200 ? 1.473 11.359 -20.562 1 95.06 200 GLN B CA 1
ATOM 5492 C C . GLN B 1 200 ? 0.515 11.031 -19.422 1 95.06 200 GLN B C 1
ATOM 5494 O O . GLN B 1 200 ? -0.696 11.219 -19.547 1 95.06 200 GLN B O 1
ATOM 5499 N N . VAL B 1 201 ? 0.949 10.57 -18.328 1 96.38 201 VAL B N 1
ATOM 5500 C CA . VAL B 1 201 ? 0.066 10.047 -17.297 1 96.38 201 VAL B CA 1
ATOM 5501 C C . VAL B 1 201 ? -0.027 11.039 -16.141 1 96.38 201 VAL B C 1
ATOM 5503 O O . VAL B 1 201 ? -1.126 11.414 -15.727 1 96.38 201 VAL B O 1
ATOM 5506 N N . LEU B 1 202 ? 1.102 11.492 -15.672 1 96.31 202 LEU B N 1
ATOM 5507 C CA . LEU B 1 202 ? 1.157 12.32 -14.477 1 96.31 202 LEU B CA 1
ATOM 5508 C C . LEU B 1 202 ? 0.33 13.594 -14.656 1 96.31 202 LEU B C 1
ATOM 5510 O O . LEU B 1 202 ? -0.398 14 -13.75 1 96.31 202 LEU B O 1
ATOM 5514 N N . PRO B 1 203 ? 0.451 14.25 -15.859 1 95.88 203 PRO B N 1
ATOM 5515 C CA . PRO B 1 203 ? -0.358 15.453 -16.031 1 95.88 203 PRO B CA 1
ATOM 5516 C C . PRO B 1 203 ? -1.856 15.188 -15.922 1 95.88 203 PRO B C 1
ATOM 5518 O O . PRO B 1 203 ? -2.596 16.016 -15.375 1 95.88 203 PRO B O 1
ATOM 5521 N N . LEU B 1 204 ? -2.318 14.023 -16.359 1 95.44 204 LEU B N 1
ATOM 5522 C CA . LEU B 1 204 ? -3.729 13.656 -16.281 1 95.44 204 LEU B CA 1
ATOM 5523 C C . LEU B 1 204 ? -4.148 13.477 -14.82 1 95.44 204 LEU B C 1
ATOM 5525 O O . LEU B 1 204 ? -5.23 13.906 -14.422 1 95.44 204 LEU B O 1
ATOM 5529 N N . LEU B 1 205 ? -3.301 12.914 -14.031 1 96.5 205 LEU B N 1
ATOM 5530 C CA . LEU B 1 205 ? -3.602 12.656 -12.625 1 96.5 205 LEU B CA 1
ATOM 5531 C C . LEU B 1 205 ? -3.607 13.953 -11.828 1 96.5 205 LEU B C 1
ATOM 5533 O O . LEU B 1 205 ? -4.465 14.156 -10.961 1 96.5 205 LEU B O 1
ATOM 5537 N N . LYS B 1 206 ? -2.652 14.812 -12.141 1 95.81 206 LYS B N 1
ATOM 5538 C CA . LYS B 1 206 ? -2.572 16.109 -11.461 1 95.81 206 LYS B CA 1
ATOM 5539 C C . LYS B 1 206 ? -3.805 16.953 -11.75 1 95.81 206 LYS B C 1
ATOM 5541 O O . LYS B 1 206 ? -4.242 17.734 -10.898 1 95.81 206 LYS B O 1
ATOM 5546 N N . GLN B 1 207 ? -4.348 16.781 -12.883 1 95 207 GLN B N 1
ATOM 5547 C CA . GLN B 1 207 ? -5.531 17.547 -13.281 1 95 207 GLN B CA 1
ATOM 5548 C C . GLN B 1 207 ? -6.758 17.094 -12.5 1 95 207 GLN B C 1
ATOM 5550 O O . GLN B 1 207 ? -7.66 17.891 -12.227 1 95 207 GLN B O 1
ATOM 5555 N N . GLU B 1 208 ? -6.836 15.883 -12.086 1 94.88 208 GLU B N 1
ATOM 5556 C CA . GLU B 1 208 ? -7.988 15.32 -11.391 1 94.88 208 GLU B CA 1
ATOM 5557 C C . GLU B 1 208 ? -8.078 15.844 -9.961 1 94.88 208 GLU B C 1
ATOM 5559 O O . GLU B 1 208 ? -9.172 15.961 -9.406 1 94.88 208 GLU B O 1
ATOM 5564 N N . ASN B 1 209 ? -6.941 16.078 -9.383 1 94.44 209 ASN B N 1
ATOM 5565 C CA . ASN B 1 209 ? -6.859 16.531 -8 1 94.44 209 ASN B CA 1
ATOM 5566 C C . ASN B 1 209 ? -5.637 17.422 -7.777 1 94.44 209 ASN B C 1
ATOM 5568 O O . ASN B 1 209 ? -4.5 16.938 -7.809 1 94.44 209 ASN B O 1
ATOM 5572 N N . PRO B 1 210 ? -5.879 18.656 -7.453 1 92.44 210 PRO B N 1
ATOM 5573 C CA . PRO B 1 210 ? -4.75 19.562 -7.215 1 92.44 210 PRO B CA 1
ATOM 5574 C C . PRO B 1 210 ? -3.861 19.109 -6.059 1 92.44 210 PRO B C 1
ATOM 5576 O O . PRO B 1 210 ? -2.697 19.5 -5.977 1 92.44 210 PRO B O 1
ATOM 5579 N N . GLN B 1 211 ? -4.418 18.281 -5.199 1 92.81 211 GLN B N 1
ATOM 5580 C CA . GLN B 1 211 ? -3.654 17.797 -4.055 1 92.81 211 GLN B CA 1
ATOM 5581 C C . GLN B 1 211 ? -3.09 16.406 -4.32 1 92.81 211 GLN B C 1
ATOM 5583 O O . GLN B 1 211 ? -2.705 15.688 -3.389 1 92.81 211 GLN B O 1
ATOM 5588 N N . PHE B 1 212 ? -3.004 16.031 -5.57 1 95.56 212 PHE B N 1
ATOM 5589 C CA . PHE B 1 212 ? -2.566 14.688 -5.953 1 95.56 212 PHE B CA 1
ATOM 5590 C C . PHE B 1 212 ? -1.189 14.383 -5.379 1 95.56 212 PHE B C 1
ATOM 5592 O O . PHE B 1 212 ? -0.974 13.312 -4.801 1 95.56 212 PHE B O 1
ATOM 5599 N N . LEU B 1 213 ? -0.269 15.305 -5.512 1 96.12 213 LEU B N 1
ATOM 5600 C CA . LEU B 1 213 ? 1.092 15.062 -5.039 1 96.12 213 LEU B CA 1
ATOM 5601 C C . LEU B 1 213 ? 1.127 14.93 -3.521 1 96.12 213 LEU B C 1
ATOM 5603 O O . LEU B 1 213 ? 1.888 14.117 -2.984 1 96.12 213 LEU B O 1
ATOM 5607 N N . ASP B 1 214 ? 0.307 15.719 -2.859 1 92.38 214 ASP B N 1
ATOM 5608 C CA . ASP B 1 214 ? 0.193 15.586 -1.41 1 92.38 214 ASP B CA 1
ATOM 5609 C C . ASP B 1 214 ? -0.317 14.195 -1.027 1 92.38 214 ASP B C 1
ATOM 5611 O O . ASP B 1 214 ? 0.128 13.617 -0.035 1 92.38 214 ASP B O 1
ATOM 5615 N N . GLN B 1 215 ? -1.223 13.719 -1.781 1 93.06 215 GLN B N 1
ATOM 5616 C CA . GLN B 1 215 ? -1.769 12.383 -1.531 1 93.06 215 GLN B CA 1
ATOM 5617 C C . GLN B 1 215 ? -0.717 11.305 -1.77 1 93.06 215 GLN B C 1
ATOM 5619 O O . GLN B 1 215 ? -0.678 10.305 -1.055 1 93.06 215 GLN B O 1
ATOM 5624 N N . ILE B 1 216 ? 0.098 11.555 -2.758 1 94.88 216 ILE B N 1
ATOM 5625 C CA . ILE B 1 216 ? 1.191 10.633 -3.041 1 94.88 216 ILE B CA 1
ATOM 5626 C C . ILE B 1 216 ? 2.15 10.586 -1.854 1 94.88 216 ILE B C 1
ATOM 5628 O O . ILE B 1 216 ? 2.594 9.508 -1.445 1 94.88 216 ILE B O 1
ATOM 5632 N N . ALA B 1 217 ? 2.461 11.75 -1.364 1 92.88 217 ALA B N 1
ATOM 5633 C CA . ALA B 1 217 ? 3.336 11.828 -0.197 1 92.88 217 ALA B CA 1
ATOM 5634 C C . ALA B 1 217 ? 2.73 11.078 0.991 1 92.88 217 ALA B C 1
ATOM 5636 O O . ALA B 1 217 ? 3.432 10.352 1.695 1 92.88 217 ALA B O 1
ATOM 5637 N N . SER B 1 218 ? 1.449 11.273 1.199 1 91.25 218 SER B N 1
ATOM 5638 C CA . SER B 1 218 ? 0.741 10.594 2.283 1 91.25 218 SER B CA 1
ATOM 5639 C C . SER B 1 218 ? 0.75 9.086 2.092 1 91.25 218 SER B C 1
ATOM 5641 O O . SER B 1 218 ? 0.96 8.336 3.049 1 91.25 218 SER B O 1
ATOM 5643 N N . PHE B 1 219 ? 0.492 8.68 0.927 1 92.88 219 PHE B N 1
ATOM 5644 C CA . PHE B 1 219 ? 0.511 7.262 0.597 1 92.88 219 PHE B CA 1
ATOM 5645 C C . PHE B 1 219 ? 1.873 6.652 0.904 1 92.88 219 PHE B C 1
ATOM 5647 O O . PHE B 1 219 ? 1.96 5.598 1.537 1 92.88 219 PHE B O 1
ATOM 5654 N N . SER B 1 220 ? 2.9 7.312 0.408 1 93.75 220 SER B N 1
ATOM 5655 C CA . SER B 1 220 ? 4.266 6.844 0.625 1 93.75 220 SER B CA 1
ATOM 5656 C C . SER B 1 220 ? 4.57 6.703 2.113 1 93.75 220 SER B C 1
ATOM 5658 O O . SER B 1 220 ? 5.156 5.707 2.541 1 93.75 220 SER B O 1
ATOM 5660 N N . ASN B 1 221 ? 4.199 7.691 2.852 1 91.5 221 ASN B N 1
ATOM 5661 C CA . ASN B 1 221 ? 4.434 7.676 4.293 1 91.5 221 ASN B CA 1
ATOM 5662 C C . ASN B 1 221 ? 3.695 6.523 4.969 1 91.5 221 ASN B C 1
ATOM 5664 O O . ASN B 1 221 ? 4.238 5.871 5.863 1 91.5 221 ASN B O 1
ATOM 5668 N N . GLU B 1 222 ? 2.473 6.25 4.562 1 92.44 222 GLU B N 1
ATOM 5669 C CA . GLU B 1 222 ? 1.677 5.156 5.113 1 92.44 222 GLU B CA 1
ATOM 5670 C C . GLU B 1 222 ? 2.32 3.805 4.816 1 92.44 222 GLU B C 1
ATOM 5672 O O . GLU B 1 222 ? 2.375 2.934 5.688 1 92.44 222 GLU B O 1
ATOM 5677 N N . GLN B 1 223 ? 2.736 3.721 3.621 1 93.81 223 GLN B N 1
ATOM 5678 C CA . GLN B 1 223 ? 3.396 2.48 3.227 1 93.81 223 GLN B CA 1
ATOM 5679 C C . GLN B 1 223 ? 4.668 2.254 4.035 1 93.81 223 GLN B C 1
ATOM 5681 O O . GLN B 1 223 ? 4.953 1.13 4.457 1 93.81 223 GLN B O 1
ATOM 5686 N N . ARG B 1 224 ? 5.422 3.279 4.223 1 92.69 224 ARG B N 1
ATOM 5687 C CA . ARG B 1 224 ? 6.656 3.186 4.992 1 92.69 224 ARG B CA 1
ATOM 5688 C C . ARG B 1 224 ? 6.371 2.758 6.43 1 92.69 224 ARG B C 1
ATOM 5690 O O . ARG B 1 224 ? 7.059 1.887 6.973 1 92.69 224 ARG B O 1
ATOM 5697 N N . PHE B 1 225 ? 5.371 3.377 7.023 1 93.56 225 PHE B N 1
ATOM 5698 C CA . PHE B 1 225 ? 4.992 3.02 8.383 1 93.56 225 PHE B CA 1
ATOM 5699 C C . PHE B 1 225 ? 4.559 1.561 8.461 1 93.56 225 PHE B C 1
ATOM 5701 O O . PHE B 1 225 ? 4.906 0.854 9.414 1 93.56 225 PHE B O 1
ATOM 5708 N N . ALA B 1 226 ? 3.814 1.121 7.508 1 95 226 ALA B N 1
ATOM 5709 C CA . ALA B 1 226 ? 3.359 -0.266 7.492 1 95 226 ALA B CA 1
ATOM 5710 C C . ALA B 1 226 ? 4.535 -1.23 7.395 1 95 226 ALA B C 1
ATOM 5712 O O . ALA B 1 226 ? 4.582 -2.24 8.102 1 95 226 ALA B O 1
ATOM 5713 N N . GLN B 1 227 ? 5.434 -0.896 6.523 1 93.81 227 GLN B N 1
ATOM 5714 C CA . GLN B 1 227 ? 6.625 -1.722 6.359 1 93.81 227 GLN B CA 1
ATOM 5715 C C . GLN B 1 227 ? 7.422 -1.804 7.656 1 93.81 227 GLN B C 1
ATOM 5717 O O . GLN B 1 227 ? 7.836 -2.889 8.07 1 93.81 227 GLN B O 1
ATOM 5722 N N . GLU B 1 228 ? 7.613 -0.663 8.258 1 93.62 228 GLU B N 1
ATOM 5723 C CA . GLU B 1 228 ? 8.359 -0.607 9.516 1 93.62 228 GLU B CA 1
ATOM 5724 C C . GLU B 1 228 ? 7.652 -1.398 10.609 1 93.62 228 GLU B C 1
ATOM 5726 O O . GLU B 1 228 ? 8.297 -2.146 11.352 1 93.62 228 GLU B O 1
ATOM 5731 N N . PHE B 1 229 ? 6.371 -1.242 10.695 1 94.88 229 PHE B N 1
ATOM 5732 C CA . PHE B 1 229 ? 5.562 -1.95 11.688 1 94.88 229 PHE B CA 1
ATOM 5733 C C . PHE B 1 229 ? 5.719 -3.459 11.531 1 94.88 229 PHE B C 1
ATOM 5735 O O . PHE B 1 229 ? 5.996 -4.164 12.508 1 94.88 229 PHE B O 1
ATOM 5742 N N . ILE B 1 230 ? 5.574 -3.906 10.32 1 95.44 230 ILE B N 1
ATOM 5743 C CA . ILE B 1 230 ? 5.617 -5.336 10.031 1 95.44 230 ILE B CA 1
ATOM 5744 C C . ILE B 1 230 ? 7.02 -5.875 10.297 1 95.44 230 ILE B C 1
ATOM 5746 O O . ILE B 1 230 ? 7.184 -6.918 10.938 1 95.44 230 ILE B O 1
ATOM 5750 N N . GLN B 1 231 ? 7.977 -5.16 9.859 1 92.81 231 GLN B N 1
ATOM 5751 C CA . GLN B 1 231 ? 9.359 -5.574 10.062 1 92.81 231 GLN B CA 1
ATOM 5752 C C . GLN B 1 231 ? 9.688 -5.684 11.547 1 92.81 231 GLN B C 1
ATOM 5754 O O . GLN B 1 231 ? 10.344 -6.637 11.977 1 92.81 231 GLN B O 1
ATOM 5759 N N . GLU B 1 232 ? 9.242 -4.734 12.289 1 92.19 232 GLU B N 1
ATOM 5760 C CA . GLU B 1 232 ? 9.508 -4.699 13.719 1 92.19 232 GLU B CA 1
ATOM 5761 C C . GLU B 1 232 ? 8.883 -5.895 14.43 1 92.19 232 GLU B C 1
ATOM 5763 O O . GLU B 1 232 ? 9.414 -6.387 15.422 1 92.19 232 GLU B O 1
ATOM 5768 N N . GLN B 1 233 ? 7.812 -6.289 13.93 1 91.31 233 GLN B N 1
ATOM 5769 C CA . GLN B 1 233 ? 7.102 -7.402 14.555 1 91.31 233 GLN B CA 1
ATOM 5770 C C . GLN B 1 233 ? 7.676 -8.742 14.109 1 91.31 233 GLN B C 1
ATOM 5772 O O . GLN B 1 233 ? 7.688 -9.703 14.875 1 91.31 233 GLN B O 1
ATOM 5777 N N . ILE B 1 234 ? 8.156 -8.836 12.914 1 94.12 234 ILE B N 1
ATOM 5778 C CA . ILE B 1 234 ? 8.523 -10.109 12.312 1 94.12 234 ILE B CA 1
ATOM 5779 C C . ILE B 1 234 ? 10 -10.398 12.57 1 94.12 234 ILE B C 1
ATOM 5781 O O . ILE B 1 234 ? 10.383 -11.547 12.805 1 94.12 234 ILE B O 1
ATOM 5785 N N . GLU B 1 235 ? 10.844 -9.422 12.586 1 93.31 235 GLU B N 1
ATOM 5786 C CA . GLU B 1 235 ? 12.289 -9.586 12.594 1 93.31 235 GLU B CA 1
ATOM 5787 C C . GLU B 1 235 ? 12.75 -10.375 13.82 1 93.31 235 GLU B C 1
ATOM 5789 O O . GLU B 1 235 ? 13.555 -11.305 13.703 1 93.31 235 GLU B O 1
ATOM 5794 N N . PRO B 1 236 ? 12.266 -10.008 15.023 1 92.44 236 PRO B N 1
ATOM 5795 C CA . PRO B 1 236 ? 12.688 -10.773 16.188 1 92.44 236 PRO B CA 1
ATOM 5796 C C . PRO B 1 236 ? 12.273 -12.242 16.109 1 92.44 236 PRO B C 1
ATOM 5798 O O . PRO B 1 236 ? 13.023 -13.125 16.531 1 92.44 236 PRO B O 1
ATOM 5801 N N . GLN B 1 237 ? 11.164 -12.555 15.547 1 92.75 237 GLN B N 1
ATOM 5802 C CA . GLN B 1 237 ? 10.672 -13.914 15.414 1 92.75 237 GLN B CA 1
ATOM 5803 C C . GLN B 1 237 ? 11.461 -14.688 14.367 1 92.75 237 GLN B C 1
ATOM 5805 O O . GLN B 1 237 ? 11.734 -15.883 14.539 1 92.75 237 GLN B O 1
ATOM 5810 N N . LEU B 1 238 ? 11.797 -13.984 13.391 1 93.69 238 LEU B N 1
ATOM 5811 C CA . LEU B 1 238 ? 12.562 -14.586 12.312 1 93.69 238 LEU B CA 1
ATOM 5812 C C . LEU B 1 238 ? 13.938 -15.023 12.805 1 93.69 238 LEU B C 1
ATOM 5814 O O . LEU B 1 238 ? 14.391 -16.141 12.508 1 93.69 238 LEU B O 1
ATOM 5818 N N . SER B 1 239 ? 14.57 -14.172 13.508 1 91.62 239 SER B N 1
ATOM 5819 C CA . SER B 1 239 ? 15.914 -14.43 14.008 1 91.62 239 SER B CA 1
ATOM 5820 C C . SER B 1 239 ? 15.93 -15.609 14.977 1 91.62 239 SER B C 1
ATOM 5822 O O . SER B 1 239 ? 16.906 -16.375 15.016 1 91.62 239 SER B O 1
ATOM 5824 N N . GLU B 1 240 ? 14.859 -15.812 15.594 1 92.19 240 GLU B N 1
ATOM 5825 C CA . GLU B 1 240 ? 14.75 -16.891 16.562 1 92.19 240 GLU B CA 1
ATOM 5826 C C . GLU B 1 240 ? 14.367 -18.203 15.898 1 92.19 240 GLU B C 1
ATOM 5828 O O . GLU B 1 240 ? 14.805 -19.281 16.328 1 92.19 240 GLU B O 1
ATOM 5833 N N . ALA B 1 241 ? 13.648 -18.156 14.914 1 93.25 241 ALA B N 1
ATOM 5834 C CA . ALA B 1 241 ? 12.992 -19.344 14.383 1 93.25 241 ALA B CA 1
ATOM 5835 C C . ALA B 1 241 ? 13.812 -19.969 13.258 1 93.25 241 ALA B C 1
ATOM 5837 O O . ALA B 1 241 ? 13.789 -21.188 13.07 1 93.25 241 ALA B O 1
ATOM 5838 N N . VAL B 1 242 ? 14.531 -19.188 12.516 1 93.94 242 VAL B N 1
ATOM 5839 C CA . VAL B 1 242 ? 15.219 -19.672 11.328 1 93.94 242 VAL B CA 1
ATOM 5840 C C . VAL B 1 242 ? 16.531 -20.359 11.727 1 93.94 242 VAL B C 1
ATOM 5842 O O . VAL B 1 242 ? 17.344 -19.766 12.43 1 93.94 242 VAL B O 1
ATOM 5845 N N . GLU B 1 243 ? 16.703 -21.547 11.266 1 93.88 243 GLU B N 1
ATOM 5846 C CA . GLU B 1 243 ? 17.922 -22.312 11.539 1 93.88 243 GLU B CA 1
ATOM 5847 C C . GLU B 1 243 ? 18.609 -22.734 10.242 1 93.88 243 GLU B C 1
ATOM 5849 O O . GLU B 1 243 ? 17.969 -23.266 9.336 1 93.88 243 GLU B O 1
ATOM 5854 N N . PRO B 1 244 ? 19.875 -22.469 10.188 1 93.62 244 PRO B N 1
ATOM 5855 C CA . PRO B 1 244 ? 20.594 -22.953 9.008 1 93.62 244 PRO B CA 1
ATOM 5856 C C . PRO B 1 244 ? 20.766 -24.469 8.992 1 93.62 244 PRO B C 1
ATOM 5858 O O . PRO B 1 244 ? 20.922 -25.078 10.047 1 93.62 244 PRO B O 1
ATOM 5861 N N . THR B 1 245 ? 20.688 -25 7.816 1 90.94 245 THR B N 1
ATOM 5862 C CA . THR B 1 245 ? 20.984 -26.406 7.586 1 90.94 245 THR B CA 1
ATOM 5863 C C . THR B 1 245 ? 22.109 -26.578 6.578 1 90.94 245 THR B C 1
ATOM 5865 O O . THR B 1 245 ? 22.625 -25.594 6.051 1 90.94 245 THR B O 1
ATOM 5868 N N . LYS B 1 246 ? 22.438 -27.797 6.324 1 84.31 246 LYS B N 1
ATOM 5869 C CA . LYS B 1 246 ? 23.516 -28.078 5.387 1 84.31 246 LYS B CA 1
ATOM 5870 C C . LYS B 1 246 ? 23.156 -27.594 3.979 1 84.31 246 LYS B C 1
ATOM 5872 O O . LYS B 1 246 ? 24.031 -27.156 3.225 1 84.31 246 LYS B O 1
ATOM 5877 N N . GLN B 1 247 ? 21.922 -27.719 3.658 1 86.81 247 GLN B N 1
ATOM 5878 C CA . GLN B 1 247 ? 21.531 -27.453 2.281 1 86.81 247 GLN B CA 1
ATOM 5879 C C . GLN B 1 247 ? 20.594 -26.25 2.203 1 86.81 247 GLN B C 1
ATOM 5881 O O . GLN B 1 247 ? 20 -25.984 1.157 1 86.81 247 GLN B O 1
ATOM 5886 N N . GLY B 1 248 ? 20.516 -25.5 3.359 1 94.06 248 GLY B N 1
ATOM 5887 C CA . GLY B 1 248 ? 19.609 -24.359 3.316 1 94.06 248 GLY B CA 1
ATOM 5888 C C . GLY B 1 248 ? 19.203 -23.875 4.691 1 94.06 248 GLY B C 1
ATOM 5889 O O . GLY B 1 248 ? 20.062 -23.594 5.535 1 94.06 248 GLY B O 1
ATOM 5890 N N . TRP B 1 249 ? 17.891 -23.781 4.883 1 96.12 249 TRP B N 1
ATOM 5891 C CA . TRP B 1 249 ? 17.344 -23.281 6.133 1 96.12 249 TRP B CA 1
ATOM 5892 C C . TRP B 1 249 ? 16.062 -24.016 6.512 1 96.12 249 TRP B C 1
ATOM 5894 O O . TRP B 1 249 ? 15.445 -24.656 5.668 1 96.12 249 TRP B O 1
ATOM 5904 N N . ARG B 1 250 ? 15.734 -24 7.777 1 94.19 250 ARG B N 1
ATOM 5905 C CA . ARG B 1 250 ? 14.469 -24.578 8.219 1 94.19 250 ARG B CA 1
ATOM 5906 C C . ARG B 1 250 ? 13.805 -23.703 9.281 1 94.19 250 ARG B C 1
ATOM 5908 O O . ARG B 1 250 ? 14.484 -22.938 9.969 1 94.19 250 ARG B O 1
ATOM 5915 N N . ILE B 1 251 ? 12.453 -23.781 9.375 1 95.69 251 ILE B N 1
ATOM 5916 C CA . ILE B 1 251 ? 11.648 -23.047 10.344 1 95.69 251 ILE B CA 1
ATOM 5917 C C . ILE B 1 251 ? 10.656 -24 11.016 1 95.69 251 ILE B C 1
ATOM 5919 O O . ILE B 1 251 ? 10.109 -24.891 10.359 1 95.69 251 ILE B O 1
ATOM 5923 N N . PRO B 1 252 ? 10.461 -23.875 12.328 1 93.88 252 PRO B N 1
ATOM 5924 C CA . PRO B 1 252 ? 9.453 -24.719 12.992 1 93.88 252 PRO B CA 1
ATOM 5925 C C . PRO B 1 252 ? 8.039 -24.469 12.469 1 93.88 252 PRO B C 1
ATOM 5927 O O . PRO B 1 252 ? 7.574 -23.328 12.461 1 93.88 252 PRO B O 1
ATOM 5930 N N . LEU B 1 253 ? 7.383 -25.469 12.141 1 92.75 253 LEU B N 1
ATOM 5931 C CA . LEU B 1 253 ? 6.07 -25.375 11.516 1 92.75 253 LEU B CA 1
ATOM 5932 C C . LEU B 1 253 ? 4.996 -25.047 12.547 1 92.75 253 LEU B C 1
ATOM 5934 O O . LEU B 1 253 ? 4.039 -24.328 12.25 1 92.75 253 LEU B O 1
ATOM 5938 N N . LYS B 1 254 ? 5.121 -25.578 13.641 1 90.88 254 LYS B N 1
ATOM 5939 C CA . LYS B 1 254 ? 4.094 -25.453 14.672 1 90.88 254 LYS B CA 1
ATOM 5940 C C . LYS B 1 254 ? 3.801 -24 14.992 1 90.88 254 LYS B C 1
ATOM 5942 O O . LYS B 1 254 ? 2.639 -23.594 15.078 1 90.88 254 LYS B O 1
ATOM 5947 N N . ARG B 1 255 ? 4.852 -23.297 15.195 1 89.62 255 ARG B N 1
ATOM 5948 C CA . ARG B 1 255 ? 4.691 -21.891 15.531 1 89.62 255 ARG B CA 1
ATOM 5949 C C . ARG B 1 255 ? 4.086 -21.109 14.367 1 89.62 255 ARG B C 1
ATOM 5951 O O . ARG B 1 255 ? 3.24 -20.25 14.562 1 89.62 255 ARG B O 1
ATOM 5958 N N . LEU B 1 256 ? 4.516 -21.406 13.195 1 93.5 256 LEU B N 1
ATOM 5959 C CA . LEU B 1 256 ? 4.07 -20.703 12 1 93.5 256 LEU B CA 1
ATOM 5960 C C . LEU B 1 256 ? 2.605 -21.016 11.703 1 93.5 256 LEU B C 1
ATOM 5962 O O . LEU B 1 256 ? 1.85 -20.125 11.305 1 93.5 256 LEU B O 1
ATOM 5966 N N . LEU B 1 257 ? 2.176 -22.188 11.906 1 93.06 257 LEU B N 1
ATOM 5967 C CA . LEU B 1 257 ? 0.829 -22.625 11.57 1 93.06 257 LEU B CA 1
ATOM 5968 C C . LEU B 1 257 ? -0.193 -22.062 12.547 1 93.06 257 LEU B C 1
ATOM 5970 O O . LEU B 1 257 ? -1.392 -22.031 12.258 1 93.06 257 LEU B O 1
ATOM 5974 N N . LYS B 1 258 ? 0.251 -21.578 13.68 1 92.06 258 LYS B N 1
ATOM 5975 C CA . LYS B 1 258 ? -0.643 -20.969 14.656 1 92.06 258 LYS B CA 1
ATOM 5976 C C . LYS B 1 258 ? -0.99 -19.531 14.266 1 92.06 258 LYS B C 1
ATOM 5978 O O . LYS B 1 258 ? -1.967 -18.969 14.758 1 92.06 258 LYS B O 1
ATOM 5983 N N . GLU B 1 259 ? -0.198 -19.047 13.391 1 93.38 259 GLU B N 1
ATOM 5984 C CA . GLU B 1 259 ? -0.387 -17.656 13 1 93.38 259 GLU B CA 1
ATOM 5985 C C . GLU B 1 259 ? -1.376 -17.531 11.844 1 93.38 259 GLU B C 1
ATOM 5987 O O . GLU B 1 259 ? -1.697 -18.531 11.188 1 93.38 259 GLU B O 1
ATOM 5992 N N . THR B 1 260 ? -1.83 -16.359 11.633 1 93.56 260 THR B N 1
ATOM 5993 C CA . THR B 1 260 ? -2.771 -16.078 10.547 1 93.56 260 THR B CA 1
ATOM 5994 C C . THR B 1 260 ? -2.062 -16.094 9.203 1 93.56 260 THR B C 1
ATOM 5996 O O . THR B 1 260 ? -0.841 -15.945 9.133 1 93.56 260 THR B O 1
ATOM 5999 N N . PRO B 1 261 ? -2.834 -16.219 8.125 1 93.12 261 PRO B N 1
ATOM 6000 C CA . PRO B 1 261 ? -2.232 -16.188 6.789 1 93.12 261 PRO B CA 1
ATOM 6001 C C . PRO B 1 261 ? -1.459 -14.891 6.523 1 93.12 261 PRO B C 1
ATOM 6003 O O . PRO B 1 261 ? -0.413 -14.922 5.871 1 93.12 261 PRO B O 1
ATOM 6006 N N . ALA B 1 262 ? -1.946 -13.805 7 1 94.25 262 ALA B N 1
ATOM 6007 C CA . ALA B 1 262 ? -1.249 -12.531 6.824 1 94.25 262 ALA B CA 1
ATOM 6008 C C . ALA B 1 262 ? 0.114 -12.555 7.512 1 94.25 262 ALA B C 1
ATOM 6010 O O . ALA B 1 262 ? 1.115 -12.125 6.93 1 94.25 262 ALA B O 1
ATOM 6011 N N . TYR B 1 263 ? 0.095 -13.047 8.711 1 95.38 263 TYR B N 1
ATOM 6012 C CA . TYR B 1 263 ? 1.354 -13.188 9.438 1 95.38 263 TYR B CA 1
ATOM 6013 C C . TYR B 1 263 ? 2.299 -14.133 8.703 1 95.38 263 TYR B C 1
ATOM 6015 O O . TYR B 1 263 ? 3.484 -13.828 8.539 1 95.38 263 TYR B O 1
ATOM 6023 N N . GLN B 1 264 ? 1.729 -15.266 8.266 1 95.56 264 GLN B N 1
ATOM 6024 C CA . GLN B 1 264 ? 2.523 -16.25 7.539 1 95.56 264 GLN B CA 1
ATOM 6025 C C . GLN B 1 264 ? 3.143 -15.641 6.285 1 95.56 264 GLN B C 1
ATOM 6027 O O . GLN B 1 264 ? 4.316 -15.875 5.988 1 95.56 264 GLN B O 1
ATOM 6032 N N . HIS B 1 265 ? 2.346 -14.898 5.641 1 95 265 HIS B N 1
ATOM 6033 C CA . HIS B 1 265 ? 2.787 -14.258 4.402 1 95 265 HIS B CA 1
ATOM 6034 C C . HIS B 1 265 ? 4 -13.367 4.648 1 95 265 HIS B C 1
ATOM 6036 O O . HIS B 1 265 ? 5.012 -13.492 3.957 1 95 265 HIS B O 1
ATOM 6042 N N . PHE B 1 266 ? 3.947 -12.484 5.566 1 94.94 266 PHE B N 1
ATOM 6043 C CA . PHE B 1 266 ? 5.02 -11.523 5.785 1 94.94 266 PHE B CA 1
ATOM 6044 C C . PHE B 1 266 ? 6.215 -12.188 6.457 1 94.94 266 PHE B C 1
ATOM 6046 O O . PHE B 1 266 ? 7.363 -11.812 6.199 1 94.94 266 PHE B O 1
ATOM 6053 N N . PHE B 1 267 ? 5.938 -13.203 7.32 1 95.69 267 PHE B N 1
ATOM 6054 C CA . PHE B 1 267 ? 7.035 -13.977 7.879 1 95.69 267 PHE B CA 1
ATOM 6055 C C . PHE B 1 267 ? 7.84 -14.656 6.773 1 95.69 267 PHE B C 1
ATOM 6057 O O . PHE B 1 267 ? 9.07 -14.57 6.754 1 95.69 267 PHE B O 1
ATOM 6064 N N . LEU B 1 268 ? 7.133 -15.273 5.867 1 94.94 268 LEU B N 1
ATOM 6065 C CA . LEU B 1 268 ? 7.785 -15.977 4.77 1 94.94 268 LEU B CA 1
ATOM 6066 C C . LEU B 1 268 ? 8.484 -14.992 3.834 1 94.94 268 LEU B C 1
ATOM 6068 O O . LEU B 1 268 ? 9.562 -15.289 3.311 1 94.94 268 LEU B O 1
ATOM 6072 N N . THR B 1 269 ? 7.871 -13.898 3.574 1 92.94 269 THR B N 1
ATOM 6073 C CA . THR B 1 269 ? 8.5 -12.867 2.756 1 92.94 269 THR B CA 1
ATOM 6074 C C . THR B 1 269 ? 9.828 -12.438 3.357 1 92.94 269 THR B C 1
ATOM 6076 O O . THR B 1 269 ? 10.836 -12.352 2.652 1 92.94 269 THR B O 1
ATOM 6079 N N . ALA B 1 270 ? 9.797 -12.148 4.621 1 93.06 270 ALA B N 1
ATOM 6080 C CA . ALA B 1 270 ? 11.023 -11.766 5.316 1 93.06 270 ALA B CA 1
ATOM 6081 C C . ALA B 1 270 ? 12.047 -12.891 5.285 1 93.06 270 ALA B C 1
ATOM 6083 O O . ALA B 1 270 ? 13.25 -12.641 5.137 1 93.06 270 ALA B O 1
ATOM 6084 N N . PHE B 1 271 ? 11.555 -14.117 5.465 1 94.62 271 PHE B N 1
ATOM 6085 C CA . PHE B 1 271 ? 12.398 -15.305 5.426 1 94.62 271 PHE B CA 1
ATOM 6086 C C . PHE B 1 271 ? 13.133 -15.406 4.098 1 94.62 271 PHE B C 1
ATOM 6088 O O . PHE B 1 271 ? 14.352 -15.617 4.066 1 94.62 271 PHE B O 1
ATOM 6095 N N . PHE B 1 272 ? 12.469 -15.18 3.059 1 93.56 272 PHE B N 1
ATOM 6096 C CA . PHE B 1 272 ? 13.062 -15.289 1.729 1 93.56 272 PHE B CA 1
ATOM 6097 C C . PHE B 1 272 ? 14 -14.125 1.458 1 93.56 272 PHE B C 1
ATOM 6099 O O . PHE B 1 272 ? 15.008 -14.281 0.767 1 93.56 272 PHE B O 1
ATOM 6106 N N . GLN B 1 273 ? 13.664 -12.977 1.901 1 89.56 273 GLN B N 1
ATOM 6107 C CA . GLN B 1 273 ? 14.523 -11.805 1.751 1 89.56 273 GLN B CA 1
ATOM 6108 C C . GLN B 1 273 ? 15.891 -12.047 2.393 1 89.56 273 GLN B C 1
ATOM 6110 O O . GLN B 1 273 ? 16.906 -11.57 1.888 1 89.56 273 GLN B O 1
ATOM 6115 N N . LYS B 1 274 ? 15.836 -12.75 3.436 1 90.38 274 LYS B N 1
ATOM 6116 C CA . LYS B 1 274 ? 17.062 -13.016 4.188 1 90.38 274 LYS B CA 1
ATOM 6117 C C . LYS B 1 274 ? 17.828 -14.188 3.578 1 90.38 274 LYS B C 1
ATOM 6119 O O . LYS B 1 274 ? 19.047 -14.266 3.701 1 90.38 274 LYS B O 1
ATOM 6124 N N . THR B 1 275 ? 17.156 -15.07 2.887 1 92.5 275 THR B N 1
ATOM 6125 C CA . THR B 1 275 ? 17.797 -16.312 2.477 1 92.5 275 THR B CA 1
ATOM 6126 C C . THR B 1 275 ? 17.984 -16.359 0.963 1 92.5 275 THR B C 1
ATOM 6128 O O . THR B 1 275 ? 19.125 -16.266 0.476 1 92.5 275 THR B O 1
ATOM 6131 N N . LEU B 1 276 ? 16.922 -16.203 0.245 1 91.94 276 LEU B N 1
ATOM 6132 C CA . LEU B 1 276 ? 16.953 -16.484 -1.186 1 91.94 276 LEU B CA 1
ATOM 6133 C C . LEU B 1 276 ? 17.328 -15.242 -1.982 1 91.94 276 LEU B C 1
ATOM 6135 O O . LEU B 1 276 ? 18.094 -15.328 -2.941 1 91.94 276 LEU B O 1
ATOM 6139 N N . VAL B 1 277 ? 16.891 -14.148 -1.597 1 86.69 277 VAL B N 1
ATOM 6140 C CA . VAL B 1 277 ? 17.047 -12.93 -2.387 1 86.69 277 VAL B CA 1
ATOM 6141 C C . VAL B 1 277 ? 18.516 -12.586 -2.535 1 86.69 277 VAL B C 1
ATOM 6143 O O . VAL B 1 277 ? 18.984 -12.266 -3.633 1 86.69 277 VAL B O 1
ATOM 6146 N N . PRO B 1 278 ? 19.234 -12.688 -1.479 1 86.56 278 PRO B N 1
ATOM 6147 C CA . PRO B 1 278 ? 20.656 -12.414 -1.629 1 86.56 278 PRO B CA 1
ATOM 6148 C C . PRO B 1 278 ? 21.344 -13.383 -2.596 1 86.56 278 PRO B C 1
ATOM 6150 O O . PRO B 1 278 ? 22.422 -13.078 -3.119 1 86.56 278 PRO B O 1
ATOM 6153 N N . LEU B 1 279 ? 20.688 -14.531 -2.83 1 88.19 279 LEU B N 1
ATOM 6154 C CA . LEU B 1 279 ? 21.234 -15.539 -3.73 1 88.19 279 LEU B CA 1
ATOM 6155 C C . LEU B 1 279 ? 20.734 -15.336 -5.156 1 88.19 279 LEU B C 1
ATOM 6157 O O . LEU B 1 279 ? 21 -16.156 -6.035 1 88.19 279 LEU B O 1
ATOM 6161 N N . GLY B 1 280 ? 19.938 -14.273 -5.312 1 85.5 280 GLY B N 1
ATOM 6162 C CA . GLY B 1 280 ? 19.469 -13.914 -6.641 1 85.5 280 GLY B CA 1
ATOM 6163 C C . GLY B 1 280 ? 18.172 -14.609 -7.016 1 85.5 280 GLY B C 1
ATOM 6164 O O . GLY B 1 280 ? 17.797 -14.656 -8.188 1 85.5 280 GLY B O 1
ATOM 6165 N N . VAL B 1 281 ? 17.562 -15.273 -6.07 1 87.38 281 VAL B N 1
ATOM 6166 C CA . VAL B 1 281 ? 16.312 -15.969 -6.316 1 87.38 281 VAL B CA 1
ATOM 6167 C C . VAL B 1 281 ? 15.141 -15.094 -5.875 1 87.38 281 VAL B C 1
ATOM 6169 O O . VAL B 1 281 ? 15.117 -14.594 -4.746 1 87.38 281 VAL B O 1
ATOM 6172 N N . SER B 1 282 ? 14.227 -14.859 -6.82 1 82.69 282 SER B N 1
ATOM 6173 C CA . SER B 1 282 ? 13.039 -14.07 -6.5 1 82.69 282 SER B CA 1
ATOM 6174 C C . SER B 1 282 ? 11.789 -14.93 -6.477 1 82.69 282 SER B C 1
ATOM 6176 O O . SER B 1 282 ? 11.734 -15.984 -7.117 1 82.69 282 SER B O 1
ATOM 6178 N N . LEU B 1 283 ? 10.875 -14.516 -5.625 1 84.88 283 LEU B N 1
ATOM 6179 C CA . LEU B 1 283 ? 9.578 -15.18 -5.57 1 84.88 283 LEU B CA 1
ATOM 6180 C C . LEU B 1 283 ? 8.484 -14.297 -6.148 1 84.88 283 LEU B C 1
ATOM 6182 O O . LEU B 1 283 ? 8.453 -13.086 -5.895 1 84.88 283 LEU B O 1
ATOM 6186 N N . ASN B 1 284 ? 7.637 -14.883 -6.965 1 79.69 284 ASN B N 1
ATOM 6187 C CA . ASN B 1 284 ? 6.48 -14.133 -7.453 1 79.69 284 ASN B CA 1
ATOM 6188 C C . ASN B 1 284 ? 5.238 -14.414 -6.613 1 79.69 284 ASN B C 1
ATOM 6190 O O . ASN B 1 284 ? 5.258 -15.266 -5.727 1 79.69 284 ASN B O 1
ATOM 6194 N N . GLN B 1 285 ? 4.234 -13.695 -6.863 1 80.5 285 GLN B N 1
ATOM 6195 C CA . GLN B 1 285 ? 3.008 -13.766 -6.074 1 80.5 285 GLN B CA 1
ATOM 6196 C C . GLN B 1 285 ? 2.35 -15.133 -6.203 1 80.5 285 GLN B C 1
ATOM 6198 O O . GLN B 1 285 ? 1.755 -15.633 -5.242 1 80.5 285 GLN B O 1
ATOM 6203 N N . ARG B 1 286 ? 2.379 -15.609 -7.375 1 80.56 286 ARG B N 1
ATOM 6204 C CA . ARG B 1 286 ? 1.782 -16.922 -7.59 1 80.56 286 ARG B CA 1
ATOM 6205 C C . ARG B 1 286 ? 2.451 -17.969 -6.719 1 80.56 286 ARG B C 1
ATOM 6207 O O . ARG B 1 286 ? 1.774 -18.828 -6.133 1 80.56 286 ARG B O 1
ATOM 6214 N N . GLN B 1 287 ? 3.752 -17.891 -6.676 1 87.31 287 GLN B N 1
ATOM 6215 C CA . GLN B 1 287 ? 4.508 -18.828 -5.844 1 87.31 287 GLN B CA 1
ATOM 6216 C C . GLN B 1 287 ? 4.168 -18.641 -4.367 1 87.31 287 GLN B C 1
ATOM 6218 O O . GLN B 1 287 ? 4.008 -19.625 -3.641 1 87.31 287 GLN B O 1
ATOM 6223 N N . MET B 1 288 ? 4.07 -17.438 -3.955 1 90.94 288 MET B N 1
ATOM 6224 C CA . MET B 1 288 ? 3.719 -17.156 -2.564 1 90.94 288 MET B CA 1
ATOM 6225 C C . MET B 1 288 ? 2.346 -17.734 -2.225 1 90.94 288 MET B C 1
ATOM 6227 O O . MET B 1 288 ? 2.156 -18.312 -1.156 1 90.94 288 MET B O 1
ATOM 6231 N N . THR B 1 289 ? 1.437 -17.547 -3.15 1 87.12 289 THR B N 1
ATOM 6232 C CA . THR B 1 289 ? 0.088 -18.062 -2.951 1 87.12 289 THR B CA 1
ATOM 6233 C C . THR B 1 289 ? 0.106 -19.578 -2.842 1 87.12 289 THR B C 1
ATOM 6235 O O . THR B 1 289 ? -0.59 -20.156 -2.004 1 87.12 289 THR B O 1
ATOM 6238 N N . GLN B 1 290 ? 0.871 -20.141 -3.656 1 88.12 290 GLN B N 1
ATOM 6239 C CA . GLN B 1 290 ? 1.002 -21.594 -3.631 1 88.12 290 GLN B CA 1
ATOM 6240 C C . GLN B 1 290 ? 1.612 -22.062 -2.314 1 88.12 290 GLN B C 1
ATOM 6242 O O . GLN B 1 290 ? 1.18 -23.078 -1.752 1 88.12 290 GLN B O 1
ATOM 6247 N N . ILE B 1 291 ? 2.586 -21.406 -1.897 1 93.5 2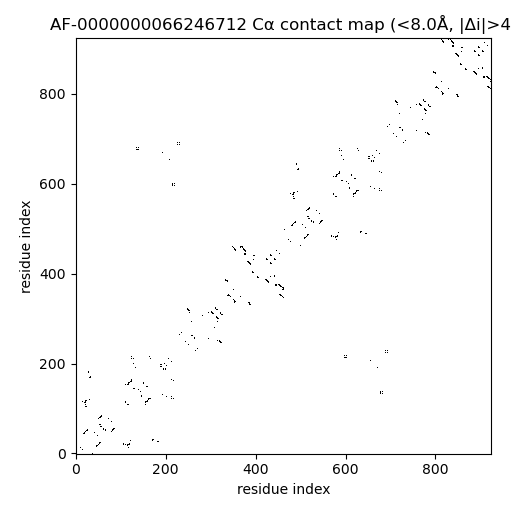91 ILE B N 1
ATOM 6248 C CA . ILE B 1 291 ? 3.258 -21.75 -0.65 1 93.5 291 ILE B CA 1
ATOM 6249 C C . ILE B 1 291 ? 2.268 -21.672 0.509 1 93.5 291 ILE B C 1
ATOM 6251 O O . ILE B 1 291 ? 2.195 -22.578 1.337 1 93.5 291 ILE B O 1
ATOM 6255 N N . LEU B 1 292 ? 1.521 -20.625 0.57 1 93 292 LEU B N 1
ATOM 6256 C CA . LEU B 1 292 ? 0.548 -20.453 1.644 1 93 292 LEU B CA 1
ATOM 6257 C C . LEU B 1 292 ? -0.511 -21.547 1.602 1 93 292 LEU B C 1
ATOM 6259 O O . LEU B 1 292 ? -0.956 -22.031 2.648 1 93 292 LEU B O 1
ATOM 6263 N N . LYS B 1 293 ? -0.885 -21.875 0.393 1 88.75 293 LYS B N 1
ATOM 6264 C CA . LYS B 1 293 ? -1.86 -22.953 0.237 1 88.75 293 LYS B CA 1
ATOM 6265 C C . LYS B 1 293 ? -1.313 -24.266 0.77 1 88.75 293 LYS B C 1
ATOM 6267 O O . LYS B 1 293 ? -1.997 -24.984 1.514 1 88.75 293 LYS B O 1
ATOM 6272 N N . VAL B 1 294 ? -0.12 -24.578 0.394 1 87.94 294 VAL B N 1
ATOM 6273 C CA . VAL B 1 294 ? 0.523 -25.812 0.82 1 87.94 294 VAL B CA 1
ATOM 6274 C C . VAL B 1 294 ? 0.705 -25.797 2.336 1 87.94 294 VAL B C 1
ATOM 6276 O O . VAL B 1 294 ? 0.492 -26.828 2.998 1 87.94 294 VAL B O 1
ATOM 6279 N N . LEU B 1 295 ? 1.07 -24.703 2.852 1 92.06 295 LEU B N 1
ATOM 6280 C CA . LEU B 1 295 ? 1.32 -24.547 4.281 1 92.06 295 LEU B CA 1
ATOM 6281 C C . LEU B 1 295 ? 0.051 -24.812 5.086 1 92.06 295 LEU B C 1
ATOM 6283 O O . LEU B 1 295 ? 0.099 -25.453 6.133 1 92.06 295 LEU B O 1
ATOM 6287 N N . ASN B 1 296 ? -1.067 -24.391 4.543 1 89.75 296 ASN B N 1
ATOM 6288 C CA . ASN B 1 296 ? -2.297 -24.422 5.328 1 89.75 296 ASN B CA 1
ATOM 6289 C C . ASN B 1 296 ? -3.195 -25.578 4.918 1 89.75 296 ASN B C 1
ATOM 6291 O O . ASN B 1 296 ? -4.27 -25.766 5.488 1 89.75 296 ASN B O 1
ATOM 6295 N N . ASP B 1 297 ? -2.758 -26.25 3.934 1 85.06 297 ASP B N 1
ATOM 6296 C CA . ASP B 1 297 ? -3.527 -27.406 3.516 1 85.06 297 ASP B CA 1
ATOM 6297 C C . ASP B 1 297 ? -3.314 -28.578 4.473 1 85.06 297 ASP B C 1
ATOM 6299 O O . ASP B 1 297 ? -2.268 -29.234 4.438 1 85.06 297 ASP B O 1
ATOM 6303 N N . GLU B 1 298 ? -4.254 -28.875 5.25 1 79.44 298 GLU B N 1
ATOM 6304 C CA . GLU B 1 298 ? -4.172 -29.938 6.238 1 79.44 298 GLU B CA 1
ATOM 6305 C C . GLU B 1 298 ? -4.156 -31.312 5.57 1 79.44 298 GLU B C 1
ATOM 6307 O O . GLU B 1 298 ? -3.705 -32.281 6.164 1 79.44 298 GLU B O 1
ATOM 6312 N N . ARG B 1 299 ? -4.574 -31.375 4.379 1 75.38 299 ARG B N 1
ATOM 6313 C CA . ARG B 1 299 ? -4.684 -32.656 3.668 1 75.38 299 ARG B CA 1
ATOM 6314 C C . ARG B 1 299 ? -3.344 -33.062 3.074 1 75.38 299 ARG B C 1
ATOM 6316 O O . ARG B 1 299 ? -3.15 -34.219 2.715 1 75.38 299 ARG B O 1
ATOM 6323 N N . GLN B 1 300 ? -2.467 -32.125 2.988 1 75.69 300 GLN B N 1
ATOM 6324 C CA . GLN B 1 300 ? -1.146 -32.406 2.43 1 75.69 300 GLN B CA 1
ATOM 6325 C C . GLN B 1 300 ? -0.047 -32.125 3.451 1 75.69 300 GLN B C 1
ATOM 6327 O O . GLN B 1 300 ? 0.668 -31.125 3.344 1 75.69 300 GLN B O 1
ATOM 6332 N N . PRO B 1 301 ? 0.079 -33.031 4.289 1 75.19 301 PRO B N 1
ATOM 6333 C CA . PRO B 1 301 ? 1.055 -32.75 5.352 1 75.19 301 PRO B CA 1
ATOM 6334 C C . PRO B 1 301 ? 2.49 -32.719 4.836 1 75.19 301 PRO B C 1
ATOM 6336 O O . PRO B 1 301 ? 3.357 -32.094 5.477 1 75.19 301 PRO B O 1
ATOM 6339 N N . GLN B 1 302 ? 2.781 -33.312 3.691 1 78.75 302 GLN B N 1
ATOM 6340 C CA . GLN B 1 302 ? 4.137 -33.281 3.152 1 78.75 302 GLN B CA 1
ATOM 6341 C C . GLN B 1 302 ? 4.18 -32.531 1.812 1 78.75 302 GLN B C 1
ATOM 6343 O O . GLN B 1 302 ? 4.898 -32.969 0.899 1 78.75 302 GLN B O 1
ATOM 6348 N N . GLY B 1 303 ? 3.535 -31.469 1.738 1 84.94 303 GLY B N 1
ATOM 6349 C CA . GLY B 1 303 ? 3.5 -30.703 0.504 1 84.94 303 GLY B CA 1
ATOM 6350 C C . GLY B 1 303 ? 4.773 -29.922 0.254 1 84.94 303 GLY B C 1
ATOM 6351 O O . GLY B 1 303 ? 5.539 -29.656 1.184 1 84.94 303 GLY B O 1
ATOM 6352 N N . SER B 1 304 ? 5.109 -29.703 -1.045 1 89.06 304 SER B N 1
ATOM 6353 C CA . SER B 1 304 ? 6.301 -28.953 -1.4 1 89.06 304 SER B CA 1
ATOM 6354 C C . SER B 1 304 ? 6.035 -28.016 -2.58 1 89.06 304 SER B C 1
ATOM 6356 O O . SER B 1 304 ? 5.07 -28.219 -3.324 1 89.06 304 SER B O 1
ATOM 6358 N N . VAL B 1 305 ? 6.82 -26.953 -2.656 1 91.62 305 VAL B N 1
ATOM 6359 C CA . VAL B 1 305 ? 6.762 -26 -3.762 1 91.62 305 VAL B CA 1
ATOM 6360 C C . VAL B 1 305 ? 8.164 -25.781 -4.328 1 91.62 305 VAL B C 1
ATOM 6362 O O . VAL B 1 305 ? 9.102 -25.5 -3.584 1 91.62 305 VAL B O 1
ATOM 6365 N N . MET B 1 306 ? 8.289 -25.922 -5.605 1 89.75 306 MET B N 1
ATOM 6366 C CA . MET B 1 306 ? 9.562 -25.688 -6.277 1 89.75 306 MET B CA 1
ATOM 6367 C C . MET B 1 306 ? 9.734 -24.203 -6.586 1 89.75 306 MET B C 1
ATOM 6369 O O . MET B 1 306 ? 8.789 -23.531 -7.016 1 89.75 306 MET B O 1
ATOM 6373 N N . LEU B 1 307 ? 10.922 -23.75 -6.352 1 91.56 307 LEU B N 1
ATOM 6374 C CA . LEU B 1 307 ? 11.273 -22.359 -6.609 1 91.56 307 LEU B CA 1
ATOM 6375 C C . LEU B 1 307 ? 12.375 -22.266 -7.66 1 91.56 307 LEU B C 1
ATOM 6377 O O . LEU B 1 307 ? 12.781 -23.281 -8.234 1 91.56 307 LEU B O 1
ATOM 6381 N N . GLU B 1 308 ? 12.766 -21.094 -7.957 1 86.12 308 GLU B N 1
ATOM 6382 C CA . GLU B 1 308 ? 13.789 -20.906 -8.977 1 86.12 308 GLU B CA 1
ATOM 6383 C C . GLU B 1 308 ? 15.141 -21.422 -8.508 1 86.12 308 GLU B C 1
ATOM 6385 O O . GLU B 1 308 ? 15.359 -21.609 -7.309 1 86.12 308 GLU B O 1
ATOM 6390 N N . GLN B 1 309 ? 15.984 -21.797 -9.469 1 88.31 309 GLN B N 1
ATOM 6391 C CA . GLN B 1 309 ? 17.359 -22.203 -9.227 1 88.31 309 GLN B CA 1
ATOM 6392 C C . GLN B 1 309 ? 17.406 -23.469 -8.367 1 88.31 309 GLN B C 1
ATOM 6394 O O . GLN B 1 309 ? 18.219 -23.562 -7.449 1 88.31 309 GLN B O 1
ATOM 6399 N N . GLN B 1 310 ? 16.391 -24.312 -8.453 1 86.56 310 GLN B N 1
ATOM 6400 C CA . GLN B 1 310 ? 16.328 -25.656 -7.875 1 86.56 310 GLN B CA 1
ATOM 6401 C C . GLN B 1 310 ? 16.125 -25.578 -6.363 1 86.56 310 GLN B C 1
ATOM 6403 O O . GLN B 1 310 ? 16.484 -26.516 -5.641 1 86.56 310 GLN B O 1
ATOM 6408 N N . TRP B 1 311 ? 15.672 -24.484 -5.953 1 92.38 311 TRP B N 1
ATOM 6409 C CA . TRP B 1 311 ? 15.281 -24.406 -4.555 1 92.38 311 TRP B CA 1
ATOM 6410 C C . TRP B 1 311 ? 13.883 -24.984 -4.344 1 92.38 311 TRP B C 1
ATOM 6412 O O . TRP B 1 311 ? 13.023 -24.891 -5.227 1 92.38 311 TRP B O 1
ATOM 6422 N N . GLN B 1 312 ? 13.742 -25.656 -3.207 1 92.38 312 GLN B N 1
ATOM 6423 C CA . GLN B 1 312 ? 12.445 -26.234 -2.873 1 92.38 312 GLN B CA 1
ATOM 6424 C C . GLN B 1 312 ? 12.062 -25.922 -1.431 1 92.38 312 GLN B C 1
ATOM 6426 O O . GLN B 1 312 ? 12.906 -25.953 -0.536 1 92.38 312 GLN B O 1
ATOM 6431 N N . LEU B 1 313 ? 10.844 -25.531 -1.26 1 94.69 313 LEU B N 1
ATOM 6432 C CA . LEU B 1 313 ? 10.258 -25.391 0.067 1 94.69 313 LEU B CA 1
ATOM 6433 C C . LEU B 1 313 ? 9.32 -26.547 0.373 1 94.69 313 LEU B C 1
ATOM 6435 O O . LEU B 1 313 ? 8.367 -26.797 -0.373 1 94.69 313 LEU B O 1
ATOM 6439 N N . ALA B 1 314 ? 9.594 -27.312 1.429 1 91.44 314 ALA B N 1
ATOM 6440 C CA . ALA B 1 314 ? 8.812 -28.516 1.71 1 91.44 314 ALA B CA 1
ATOM 6441 C C . ALA B 1 314 ? 8.508 -28.641 3.201 1 91.44 314 ALA B C 1
ATOM 6443 O O . ALA B 1 314 ? 9.336 -28.266 4.039 1 91.44 314 ALA B O 1
ATOM 6444 N N . LYS B 1 315 ? 7.281 -29.078 3.422 1 91.5 315 LYS B N 1
ATOM 6445 C CA . LYS B 1 315 ? 6.934 -29.453 4.789 1 91.5 315 LYS B CA 1
ATOM 6446 C C . LYS B 1 315 ? 7.508 -30.828 5.141 1 91.5 315 LYS B C 1
ATOM 6448 O O . LYS B 1 315 ? 7.371 -31.781 4.371 1 91.5 315 LYS B O 1
ATOM 6453 N N . SER B 1 316 ? 8.227 -30.875 6.176 1 82.38 316 SER B N 1
ATOM 6454 C CA . SER B 1 316 ? 8.758 -32.125 6.684 1 82.38 316 SER B CA 1
ATOM 6455 C C . SER B 1 316 ? 8.5 -32.281 8.18 1 82.38 316 SER B C 1
ATOM 6457 O O . SER B 1 316 ? 9.266 -31.75 9 1 82.38 316 SER B O 1
ATOM 6459 N N . TYR B 1 317 ? 7.477 -33 8.453 1 80.94 317 TYR B N 1
ATOM 6460 C CA . TYR B 1 317 ? 7.094 -33.188 9.844 1 80.94 317 TYR B CA 1
ATOM 6461 C C . TYR B 1 317 ? 6.859 -31.859 10.547 1 80.94 317 TYR B C 1
ATOM 6463 O O . TYR B 1 317 ? 5.949 -31.109 10.18 1 80.94 317 TYR B O 1
ATOM 6471 N N . ASP B 1 318 ? 7.785 -31.516 11.422 1 86.81 318 ASP B N 1
ATOM 6472 C CA . ASP B 1 318 ? 7.539 -30.328 12.242 1 86.81 318 ASP B CA 1
ATOM 6473 C C . ASP B 1 318 ? 8.312 -29.125 11.711 1 86.81 318 ASP B C 1
ATOM 6475 O O . ASP B 1 318 ? 8.383 -28.094 12.383 1 86.81 318 ASP B O 1
ATOM 6479 N N . TRP B 1 319 ? 8.797 -29.422 10.414 1 91.38 319 TRP B N 1
ATOM 6480 C CA . TRP B 1 319 ? 9.656 -28.359 9.898 1 91.38 319 TRP B CA 1
ATOM 6481 C C . TRP B 1 319 ? 9.227 -27.938 8.5 1 91.38 319 TRP B C 1
ATOM 6483 O O . TRP B 1 319 ? 8.688 -28.75 7.738 1 91.38 319 TRP B O 1
ATOM 6493 N N . LEU B 1 320 ? 9.383 -26.688 8.242 1 95.19 320 LEU B N 1
ATOM 6494 C CA . LEU B 1 320 ? 9.391 -26.172 6.883 1 95.19 320 LEU B CA 1
ATOM 6495 C C . LEU B 1 320 ? 10.82 -25.984 6.383 1 95.19 320 LEU B C 1
ATOM 6497 O O . LEU B 1 320 ? 11.562 -25.156 6.918 1 95.19 320 LEU B O 1
ATOM 6501 N N . CYS B 1 321 ? 11.164 -26.719 5.359 1 93.81 321 CYS B N 1
ATOM 6502 C CA . CYS B 1 321 ? 12.555 -26.766 4.934 1 93.81 321 CYS B CA 1
ATOM 6503 C C . CYS B 1 321 ? 12.734 -26.094 3.574 1 93.81 321 CYS B C 1
ATOM 6505 O O . CYS B 1 321 ? 11.969 -26.359 2.645 1 93.81 321 CYS B O 1
ATOM 6507 N N . LEU B 1 322 ? 13.656 -25.188 3.516 1 95.69 322 LEU B N 1
ATOM 6508 C CA . LEU B 1 322 ? 14.125 -24.594 2.268 1 95.69 322 LEU B CA 1
ATOM 6509 C C . LEU B 1 322 ? 15.484 -25.156 1.872 1 95.69 322 LEU B C 1
ATOM 6511 O O . LEU B 1 322 ? 16.5 -24.859 2.512 1 95.69 322 LEU B O 1
ATOM 6515 N N . GLU B 1 323 ? 15.445 -25.938 0.786 1 93.44 323 GLU B N 1
ATOM 6516 C CA . GLU B 1 323 ? 16.672 -26.625 0.422 1 93.44 323 GLU B CA 1
ATOM 6517 C C . GLU B 1 323 ? 16.922 -26.578 -1.083 1 93.44 323 GLU B C 1
ATOM 6519 O O . GLU B 1 323 ? 15.969 -26.5 -1.867 1 93.44 323 GLU B O 1
ATOM 6524 N N . GLN B 1 324 ? 18.109 -26.359 -1.437 1 88.56 324 GLN B N 1
ATOM 6525 C CA . GLN B 1 324 ? 18.469 -26.406 -2.85 1 88.56 324 GLN B CA 1
ATOM 6526 C C . GLN B 1 324 ? 18.656 -27.844 -3.314 1 88.56 324 GLN B C 1
ATOM 6528 O O . GLN B 1 324 ? 19.438 -28.594 -2.719 1 88.56 324 GLN B O 1
ATOM 6533 N N . LYS B 1 325 ? 17.844 -28.062 -4.188 1 71.56 325 LYS B N 1
ATOM 6534 C CA . LYS B 1 325 ? 17.969 -29.406 -4.711 1 71.56 325 LYS B CA 1
ATOM 6535 C C . LYS B 1 325 ? 19.219 -29.547 -5.57 1 71.56 325 LYS B C 1
ATOM 6537 O O . LYS B 1 325 ? 19.453 -28.75 -6.473 1 71.56 325 LYS B O 1
ATOM 6542 N N . GLN B 1 326 ? 20.391 -29.266 -5.055 1 57.03 326 GLN B N 1
ATOM 6543 C CA . GLN B 1 326 ? 21.578 -29.531 -5.863 1 57.03 326 GLN B CA 1
ATOM 6544 C C . GLN B 1 326 ? 21.266 -30.469 -7.02 1 57.03 326 GLN B C 1
ATOM 6546 O O . GLN B 1 326 ? 20.469 -31.391 -6.871 1 57.03 326 GLN B O 1
ATOM 6551 N N . ALA B 1 327 ? 21.281 -29.75 -8.141 1 46.25 327 ALA B N 1
ATOM 6552 C CA . ALA B 1 327 ? 21.406 -30.734 -9.203 1 46.25 327 ALA B CA 1
ATOM 6553 C C . ALA B 1 327 ? 22.094 -32 -8.695 1 46.25 327 ALA B C 1
ATOM 6555 O O . ALA B 1 327 ? 23.234 -31.969 -8.258 1 46.25 327 ALA B O 1
ATOM 6556 N N . ALA B 1 328 ? 21.609 -32.375 -7.805 1 41.62 328 ALA B N 1
ATOM 6557 C CA . ALA B 1 328 ? 22.359 -33.656 -7.812 1 41.62 328 ALA B CA 1
ATOM 6558 C C . ALA B 1 328 ? 22.969 -33.906 -9.188 1 41.62 328 ALA B C 1
ATOM 6560 O O . ALA B 1 328 ? 22.25 -34.125 -10.164 1 41.62 328 ALA B O 1
ATOM 6561 N N . LEU B 1 329 ? 23.719 -32.875 -9.555 1 38.06 329 LEU B N 1
ATOM 6562 C CA . LEU B 1 329 ? 24.594 -33.594 -10.492 1 38.06 329 LEU B CA 1
ATOM 6563 C C . LEU B 1 329 ? 24.594 -35.094 -10.188 1 38.06 329 LEU B C 1
ATOM 6565 O O . LEU B 1 329 ? 25.422 -35.562 -9.406 1 38.06 329 LEU B O 1
ATOM 6569 N N . ARG B 1 330 ? 23.641 -35.406 -9.477 1 38.16 330 ARG B N 1
ATOM 6570 C CA . ARG B 1 330 ? 23.641 -36.875 -9.555 1 38.16 330 ARG B CA 1
ATOM 6571 C C . ARG B 1 330 ? 24.062 -37.344 -10.945 1 38.16 330 ARG B C 1
ATOM 6573 O O . ARG B 1 330 ? 23.359 -37.094 -11.93 1 38.16 330 ARG B O 1
ATOM 6580 N N . GLU B 1 331 ? 25.078 -36.75 -11.32 1 39.56 331 GLU B N 1
ATOM 6581 C CA . GLU B 1 331 ? 25.672 -37.531 -12.414 1 39.56 331 GLU B CA 1
ATOM 6582 C C . GLU B 1 331 ? 24.922 -38.812 -12.656 1 39.56 331 GLU B C 1
ATOM 6584 O O . GLU B 1 331 ? 24.688 -39.594 -11.727 1 39.56 331 GLU B O 1
ATOM 6589 N N . GLU B 1 332 ? 23.812 -38.688 -13.297 1 47.22 332 GLU B N 1
ATOM 6590 C CA . GLU B 1 332 ? 23.328 -39.969 -13.82 1 47.22 332 GLU B CA 1
ATOM 6591 C C . GLU B 1 332 ? 24.391 -41.062 -13.719 1 47.22 332 GLU B C 1
ATOM 6593 O O . GLU B 1 332 ? 25.141 -41.281 -14.672 1 47.22 332 GLU B O 1
ATOM 6598 N N . VAL B 1 333 ? 25.016 -41.031 -12.758 1 55.34 333 VAL B N 1
ATOM 6599 C CA . VAL B 1 333 ? 26.062 -42.031 -12.578 1 55.34 333 VAL B CA 1
ATOM 6600 C C . VAL B 1 333 ? 25.484 -43.438 -12.742 1 55.34 333 VAL B C 1
ATOM 6602 O O . VAL B 1 333 ? 24.594 -43.844 -11.977 1 55.34 333 VAL B O 1
ATOM 6605 N N . THR B 1 334 ? 25.375 -43.719 -13.82 1 71.06 334 THR B N 1
ATOM 6606 C CA . THR B 1 334 ? 25.141 -45.094 -14.172 1 71.06 334 THR B CA 1
ATOM 6607 C C . THR B 1 334 ? 26.406 -45.938 -14.031 1 71.06 334 THR B C 1
ATOM 6609 O O . THR B 1 334 ? 27.453 -45.562 -14.555 1 71.06 334 THR B O 1
ATOM 6612 N N . HIS B 1 335 ? 26.328 -46.812 -13.117 1 81.88 335 HIS B N 1
ATOM 6613 C CA . HIS B 1 335 ? 27.438 -47.75 -13.008 1 81.88 335 HIS B CA 1
ATOM 6614 C C . HIS B 1 335 ? 27.109 -49.062 -13.719 1 81.88 335 HIS B C 1
ATOM 6616 O O . HIS B 1 335 ? 25.969 -49.5 -13.703 1 81.88 335 HIS B O 1
ATOM 6622 N N . LEU B 1 336 ? 28.062 -49.469 -14.406 1 85.94 336 LEU B N 1
ATOM 6623 C CA . LEU B 1 336 ? 27.938 -50.812 -14.961 1 85.94 336 LEU B CA 1
ATOM 6624 C C . LEU B 1 336 ? 28.594 -51.844 -14.039 1 85.94 336 LEU B C 1
ATOM 6626 O O . LEU B 1 336 ? 29.703 -51.656 -13.57 1 85.94 336 LEU B O 1
ATOM 6630 N N . LEU B 1 337 ? 27.812 -52.75 -13.75 1 89.31 337 LEU B N 1
ATOM 6631 C CA . LEU B 1 337 ? 28.312 -53.812 -12.891 1 89.31 337 LEU B CA 1
ATOM 6632 C C . LEU B 1 337 ? 28.453 -55.125 -13.664 1 89.31 337 LEU B C 1
ATOM 6634 O O . LEU B 1 337 ? 27.453 -55.625 -14.195 1 89.31 337 LEU B O 1
ATOM 6638 N N . VAL B 1 338 ? 29.656 -55.625 -13.773 1 87.75 338 VAL B N 1
ATOM 6639 C CA . VAL B 1 338 ? 29.938 -56.875 -14.477 1 87.75 338 VAL B CA 1
ATOM 6640 C C . VAL B 1 338 ? 30.156 -58 -13.469 1 87.75 338 VAL B C 1
ATOM 6642 O O . VAL B 1 338 ? 30.547 -57.75 -12.328 1 87.75 338 VAL B O 1
ATOM 6645 N N . PRO B 1 339 ? 29.828 -59.188 -13.953 1 85.88 339 PRO B N 1
ATOM 6646 C CA . PRO B 1 339 ? 30.047 -60.312 -13.047 1 85.88 339 PRO B CA 1
ATOM 6647 C C . PRO B 1 339 ? 31.484 -60.375 -12.547 1 85.88 339 PRO B C 1
ATOM 6649 O O . PRO B 1 339 ? 32.438 -60.219 -13.328 1 85.88 339 PRO B O 1
ATOM 6652 N N . GLY B 1 340 ? 31.594 -60.5 -11.234 1 85.44 340 GLY B N 1
ATOM 6653 C CA . GLY B 1 340 ? 32.906 -60.625 -10.617 1 85.44 340 GLY B CA 1
ATOM 6654 C C . GLY B 1 340 ? 33.5 -59.281 -10.219 1 85.44 340 GLY B C 1
ATOM 6655 O O . GLY B 1 340 ? 34.688 -59.219 -9.867 1 85.44 340 GLY B O 1
ATOM 6656 N N . ALA B 1 341 ? 32.781 -58.312 -10.367 1 86.94 341 ALA B N 1
ATOM 6657 C CA . ALA B 1 341 ? 33.25 -57 -10.016 1 86.94 341 ALA B CA 1
ATOM 6658 C C . ALA B 1 341 ? 32.375 -56.375 -8.938 1 86.94 341 ALA B C 1
ATOM 6660 O O . ALA B 1 341 ? 31.25 -56.781 -8.719 1 86.94 341 ALA B O 1
ATOM 6661 N N . GLY B 1 342 ? 33 -55.469 -8.18 1 89.44 342 GLY B N 1
AT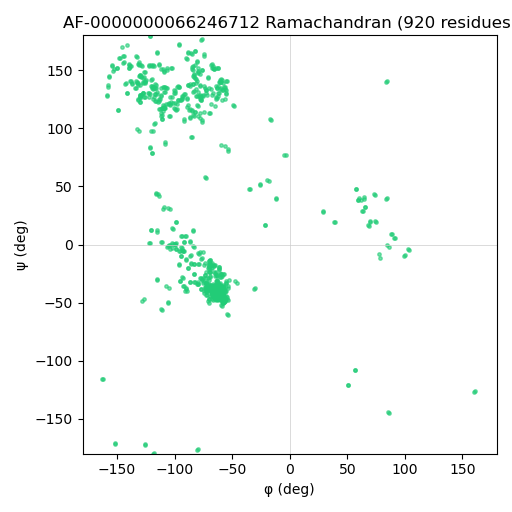OM 6662 C CA . GLY B 1 342 ? 32.312 -54.625 -7.207 1 89.44 342 GLY B CA 1
ATOM 6663 C C . GLY B 1 342 ? 32.594 -53.125 -7.406 1 89.44 342 GLY B C 1
ATOM 6664 O O . GLY B 1 342 ? 33.656 -52.75 -7.887 1 89.44 342 GLY B O 1
ATOM 6665 N N . ILE B 1 343 ? 31.562 -52.406 -7.141 1 88.06 343 ILE B N 1
ATOM 6666 C CA . ILE B 1 343 ? 31.719 -50.969 -7.332 1 88.06 343 ILE B CA 1
ATOM 6667 C C . ILE B 1 343 ? 31.25 -50.219 -6.082 1 88.06 343 ILE B C 1
ATOM 6669 O O . ILE B 1 343 ? 30.328 -50.656 -5.402 1 88.06 343 ILE B O 1
ATOM 6673 N N . TYR B 1 344 ? 31.953 -49.156 -5.805 1 86.94 344 TYR B N 1
ATOM 6674 C CA . TYR B 1 344 ? 31.484 -48.25 -4.77 1 86.94 344 TYR B CA 1
ATOM 6675 C C . TYR B 1 344 ? 30.484 -47.25 -5.336 1 86.94 344 TYR B C 1
ATOM 6677 O O . TYR B 1 344 ? 30.797 -46.531 -6.281 1 86.94 344 TYR B O 1
ATOM 6685 N N . LEU B 1 345 ? 29.328 -47.312 -4.891 1 85.12 345 LEU B N 1
ATOM 6686 C CA . LEU B 1 345 ? 28.281 -46.406 -5.332 1 85.12 345 LEU B CA 1
ATOM 6687 C C . LEU B 1 345 ? 28.391 -45.062 -4.633 1 85.12 345 LEU B C 1
ATOM 6689 O O . LEU B 1 345 ? 28 -44.031 -5.184 1 85.12 345 LEU B O 1
ATOM 6693 N N . SER B 1 346 ? 28.812 -45.156 -3.453 1 80.75 346 SER B N 1
ATOM 6694 C CA . SER B 1 346 ? 29.125 -43.969 -2.635 1 80.75 346 SER B CA 1
ATOM 6695 C C . SER B 1 346 ? 30.203 -44.281 -1.607 1 80.75 346 SER B C 1
ATOM 6697 O O . SER B 1 346 ? 30.766 -45.375 -1.608 1 80.75 346 SER B O 1
ATOM 6699 N N . GLU B 1 347 ? 30.422 -43.344 -0.732 1 79.25 347 GLU B N 1
ATOM 6700 C CA . GLU B 1 347 ? 31.391 -43.562 0.329 1 79.25 347 GLU B CA 1
ATOM 6701 C C . GLU B 1 347 ? 30.875 -44.594 1.339 1 79.25 347 GLU B C 1
ATOM 6703 O O . GLU B 1 347 ? 31.656 -45.219 2.055 1 79.25 347 GLU B O 1
ATOM 6708 N N . THR B 1 348 ? 29.625 -44.75 1.344 1 85.12 348 THR B N 1
ATOM 6709 C CA . THR B 1 348 ? 29.047 -45.625 2.363 1 85.12 348 THR B CA 1
ATOM 6710 C C . THR B 1 348 ? 28.266 -46.781 1.721 1 85.12 348 THR B C 1
ATOM 6712 O O . THR B 1 348 ? 27.641 -47.562 2.418 1 85.12 348 THR B O 1
ATOM 6715 N N . GLU B 1 349 ? 28.266 -46.812 0.501 1 87.69 349 GLU B N 1
ATOM 6716 C CA . GLU B 1 349 ? 27.5 -47.844 -0.182 1 87.69 349 GLU B CA 1
ATOM 6717 C C . GLU B 1 349 ? 28.344 -48.562 -1.227 1 87.69 349 GLU B C 1
ATOM 6719 O O . GLU B 1 349 ? 29.031 -47.906 -2.02 1 87.69 349 GLU B O 1
ATOM 6724 N N . TRP B 1 350 ? 28.344 -49.938 -1.156 1 91 350 TRP B N 1
ATOM 6725 C CA . TRP B 1 350 ? 29.094 -50.781 -2.08 1 91 350 TRP B CA 1
ATOM 6726 C C . TRP B 1 350 ? 28.219 -51.875 -2.658 1 91 350 TRP B C 1
ATOM 6728 O O . TRP B 1 350 ? 27.375 -52.438 -1.956 1 91 350 TRP B O 1
ATOM 6738 N N . LEU B 1 351 ? 28.344 -52.125 -3.957 1 92.12 351 LEU B N 1
ATOM 6739 C CA . LEU B 1 351 ? 27.594 -53.156 -4.645 1 92.12 351 LEU B CA 1
ATOM 6740 C C . LEU B 1 351 ? 28.516 -54.094 -5.426 1 92.12 351 LEU B C 1
ATOM 6742 O O . LEU B 1 351 ? 29.406 -53.625 -6.137 1 92.12 351 LEU B O 1
ATOM 6746 N N . GLY B 1 352 ? 28.297 -55.375 -5.215 1 90.44 352 GLY B N 1
ATOM 6747 C CA . GLY B 1 352 ? 29.094 -56.344 -5.945 1 90.44 352 GLY B CA 1
ATOM 6748 C C . GLY B 1 352 ? 28.25 -57.438 -6.605 1 90.44 352 GLY B C 1
ATOM 6749 O O . GLY B 1 352 ? 27.156 -57.75 -6.137 1 90.44 352 GLY B O 1
ATOM 6750 N N . LEU B 1 353 ? 28.672 -57.875 -7.738 1 89.31 353 LEU B N 1
ATOM 6751 C CA . LEU B 1 353 ? 28.094 -59 -8.438 1 89.31 353 LEU B CA 1
ATOM 6752 C C . LEU B 1 353 ? 29.047 -60.188 -8.445 1 89.31 353 LEU B C 1
ATOM 6754 O O . LEU B 1 353 ? 30.062 -60.156 -9.141 1 89.31 353 LEU B O 1
ATOM 6758 N N . ILE B 1 354 ? 28.625 -61.156 -7.648 1 84.94 354 ILE B N 1
ATOM 6759 C CA . ILE B 1 354 ? 29.547 -62.281 -7.41 1 84.94 354 ILE B CA 1
ATOM 6760 C C . ILE B 1 354 ? 28.969 -63.562 -7.98 1 84.94 354 ILE B C 1
ATOM 6762 O O . ILE B 1 354 ? 27.797 -63.906 -7.723 1 84.94 354 ILE B O 1
ATOM 6766 N N . ALA B 1 355 ? 29.766 -64.25 -8.75 1 77.94 355 ALA B N 1
ATOM 6767 C CA . ALA B 1 355 ? 29.375 -65.562 -9.195 1 77.94 355 ALA B CA 1
ATOM 6768 C C . ALA B 1 355 ? 29.594 -66.625 -8.094 1 77.94 355 ALA B C 1
ATOM 6770 O O . ALA B 1 355 ? 30.594 -66.562 -7.383 1 77.94 355 ALA B O 1
ATOM 6771 N N . THR B 1 356 ? 28.594 -67.375 -7.816 1 75.25 356 THR B N 1
ATOM 6772 C CA . THR B 1 356 ? 28.609 -68.312 -6.703 1 75.25 356 THR B CA 1
ATOM 6773 C C . THR B 1 356 ? 29.766 -69.312 -6.855 1 75.25 356 THR B C 1
ATOM 6775 O O . THR B 1 356 ? 30.25 -69.875 -5.867 1 75.25 356 THR B O 1
ATOM 6778 N N . ASP B 1 357 ? 30.297 -69.625 -8.023 1 71.62 357 ASP B N 1
ATOM 6779 C CA . ASP B 1 357 ? 31.297 -70.688 -8.234 1 71.62 357 ASP B CA 1
ATOM 6780 C C . ASP B 1 357 ? 32.719 -70.062 -8.141 1 71.62 357 ASP B C 1
ATOM 6782 O O . ASP B 1 357 ? 33.688 -70.812 -8.211 1 71.62 357 ASP B O 1
ATOM 6786 N N . LYS B 1 358 ? 32.906 -68.812 -8.016 1 73.94 358 LYS B N 1
ATOM 6787 C CA . LYS B 1 358 ? 34.219 -68.188 -7.961 1 73.94 358 LYS B CA 1
ATOM 6788 C C . LYS B 1 358 ? 34.406 -67.375 -6.668 1 73.94 358 LYS B C 1
ATOM 6790 O O . LYS B 1 358 ? 33.469 -66.688 -6.211 1 73.94 358 LYS B O 1
ATOM 6795 N N . PRO B 1 359 ? 35.469 -67.688 -6 1 72.5 359 PRO B N 1
ATOM 6796 C CA . PRO B 1 359 ? 35.781 -66.875 -4.816 1 72.5 359 PRO B CA 1
ATOM 6797 C C . PRO B 1 359 ? 35.906 -65.375 -5.148 1 72.5 359 PRO B C 1
ATOM 6799 O O . PRO B 1 359 ? 36.406 -65 -6.211 1 72.5 359 PRO B O 1
ATOM 6802 N N . PHE B 1 360 ? 35.188 -64.438 -4.508 1 73.62 360 PHE B N 1
ATOM 6803 C CA . PHE B 1 360 ? 35.25 -63 -4.707 1 73.62 360 PHE B CA 1
ATOM 6804 C C . PHE B 1 360 ? 35.844 -62.312 -3.475 1 73.62 360 PHE B C 1
ATOM 6806 O O . PHE B 1 360 ? 35.25 -62.375 -2.393 1 73.62 360 PHE B O 1
ATOM 6813 N N . PRO B 1 361 ? 37.031 -61.781 -3.6 1 76.25 361 PRO B N 1
ATOM 6814 C CA . PRO B 1 361 ? 37.594 -61.062 -2.453 1 76.25 361 PRO B CA 1
ATOM 6815 C C . PRO B 1 361 ? 36.875 -59.75 -2.162 1 76.25 361 PRO B C 1
ATOM 6817 O O . PRO B 1 361 ? 36.875 -58.844 -3.01 1 76.25 361 PRO B O 1
ATOM 6820 N N . LEU B 1 362 ? 36.188 -59.625 -1.062 1 77.56 362 LEU B N 1
ATOM 6821 C CA . LEU B 1 362 ? 35.562 -58.375 -0.626 1 77.56 362 LEU B CA 1
ATOM 6822 C C . LEU B 1 362 ? 36.594 -57.406 -0.113 1 77.56 362 LEU B C 1
ATOM 6824 O O . LEU B 1 362 ? 37.562 -57.781 0.563 1 77.56 362 LEU B O 1
ATOM 6828 N N . PRO B 1 363 ? 36.438 -56.25 -0.508 1 80.88 363 PRO B N 1
ATOM 6829 C CA . PRO B 1 363 ? 37.344 -55.25 0.077 1 80.88 363 PRO B CA 1
ATOM 6830 C C . PRO B 1 363 ? 37.281 -55.219 1.602 1 80.88 363 PRO B C 1
ATOM 6832 O O . PRO B 1 363 ? 36.219 -55.406 2.178 1 80.88 363 PRO B O 1
ATOM 6835 N N . GLU B 1 364 ? 38.406 -55.156 2.219 1 79.62 364 GLU B N 1
ATOM 6836 C CA . GLU B 1 364 ? 38.5 -55.188 3.674 1 79.62 364 GLU B CA 1
ATOM 6837 C C . GLU B 1 364 ? 37.656 -54.094 4.312 1 79.62 364 GLU B C 1
ATOM 6839 O O . GLU B 1 364 ? 37.062 -54.312 5.375 1 79.62 364 GLU B O 1
ATOM 6844 N N . GLU B 1 365 ? 37.5 -53.062 3.721 1 80.56 365 GLU B N 1
ATOM 6845 C CA . GLU B 1 365 ? 36.812 -51.906 4.281 1 80.56 365 GLU B CA 1
ATOM 6846 C C . GLU B 1 365 ? 35.312 -52.156 4.434 1 80.56 365 GLU B C 1
ATOM 6848 O O . GLU B 1 365 ? 34.656 -51.594 5.305 1 80.56 365 GLU B O 1
ATOM 6853 N N . ILE B 1 366 ? 34.844 -53.031 3.676 1 81.06 366 ILE B N 1
ATOM 6854 C CA . ILE B 1 366 ? 33.406 -53.156 3.666 1 81.06 366 ILE B CA 1
ATOM 6855 C C . ILE B 1 366 ? 32.969 -54.406 4.449 1 81.06 366 ILE B C 1
ATOM 6857 O O . ILE B 1 366 ? 31.797 -54.719 4.551 1 81.06 366 ILE B O 1
ATOM 6861 N N . ASN B 1 367 ? 33.906 -55.125 4.961 1 81.19 367 ASN B N 1
ATOM 6862 C CA . ASN B 1 367 ? 33.625 -56.344 5.688 1 81.19 367 ASN B CA 1
ATOM 6863 C C . ASN B 1 367 ? 32.719 -56.094 6.887 1 81.19 367 ASN B C 1
ATOM 6865 O O . ASN B 1 367 ? 31.891 -56.938 7.215 1 81.19 367 ASN B O 1
ATOM 6869 N N . GLN B 1 368 ? 32.75 -54.938 7.426 1 80.75 368 GLN B N 1
ATOM 6870 C CA . GLN B 1 368 ? 31.984 -54.656 8.625 1 80.75 368 GLN B CA 1
ATOM 6871 C C . GLN B 1 368 ? 30.672 -53.938 8.273 1 80.75 368 GLN B C 1
ATOM 6873 O O . GLN B 1 368 ? 29.875 -53.625 9.156 1 80.75 368 GLN B O 1
ATOM 6878 N N . TRP B 1 369 ? 30.484 -53.75 7.098 1 84.56 369 TRP B N 1
ATOM 6879 C CA . TRP B 1 369 ? 29.266 -53.062 6.695 1 84.56 369 TRP B CA 1
ATOM 6880 C C . TRP B 1 369 ? 28.078 -54 6.688 1 84.56 369 TRP B C 1
ATOM 6882 O O . TRP B 1 369 ? 28.25 -55.219 6.559 1 84.56 369 TRP B O 1
ATOM 6892 N N . THR B 1 370 ? 26.875 -53.469 6.984 1 86.69 370 THR B N 1
ATOM 6893 C CA . THR B 1 370 ? 25.672 -54.281 6.887 1 86.69 370 THR B CA 1
ATOM 6894 C C . THR B 1 370 ? 25.297 -54.531 5.426 1 86.69 370 THR B C 1
ATOM 6896 O O . THR B 1 370 ? 25.375 -53.625 4.598 1 86.69 370 THR B O 1
ATOM 6899 N N . GLY B 1 371 ? 25.016 -55.812 5.219 1 84.62 371 GLY B N 1
ATOM 6900 C CA . GLY B 1 371 ? 24.812 -56.094 3.811 1 84.62 371 GLY B CA 1
ATOM 6901 C C . GLY B 1 371 ? 23.516 -56.844 3.539 1 84.62 371 GLY B C 1
ATOM 6902 O O . GLY B 1 371 ? 22.938 -57.438 4.445 1 84.62 371 GLY B O 1
ATOM 6903 N N . GLN B 1 372 ? 22.969 -56.688 2.295 1 87.38 372 GLN B N 1
ATOM 6904 C CA . GLN B 1 372 ? 21.859 -57.438 1.725 1 87.38 372 GLN B CA 1
ATOM 6905 C C . GLN B 1 372 ? 22.312 -58.219 0.495 1 87.38 372 GLN B C 1
ATOM 6907 O O . GLN B 1 372 ? 23.141 -57.75 -0.283 1 87.38 372 GLN B O 1
ATOM 6912 N N . LEU B 1 373 ? 21.75 -59.469 0.531 1 85.12 373 LEU B N 1
ATOM 6913 C CA . LEU B 1 373 ? 22.125 -60.344 -0.577 1 85.12 373 LEU B CA 1
ATOM 6914 C C . LEU B 1 373 ? 20.891 -60.75 -1.389 1 85.12 373 LEU B C 1
ATOM 6916 O O . LEU B 1 373 ? 19.828 -61.031 -0.823 1 85.12 373 LEU B O 1
ATOM 6920 N N . LEU B 1 374 ? 21.141 -60.656 -2.746 1 86.88 374 LEU B N 1
ATOM 6921 C CA . LEU B 1 374 ? 20.109 -61.156 -3.643 1 86.88 374 LEU B CA 1
ATOM 6922 C C . LEU B 1 374 ? 20.703 -62.094 -4.68 1 86.88 374 LEU B C 1
ATOM 6924 O O . LEU B 1 374 ? 21.656 -61.75 -5.371 1 86.88 374 LEU B O 1
ATOM 6928 N N . ALA B 1 375 ? 20.078 -63.312 -4.707 1 84.88 375 ALA B N 1
ATOM 6929 C CA . ALA B 1 375 ? 20.484 -64.25 -5.738 1 84.88 375 ALA B CA 1
ATOM 6930 C C . ALA B 1 375 ? 19.766 -63.969 -7.055 1 84.88 375 ALA B C 1
ATOM 6932 O O . ALA B 1 375 ? 18.562 -63.719 -7.066 1 84.88 375 ALA B O 1
ATOM 6933 N N . ILE B 1 376 ? 20.609 -63.938 -8.094 1 85.31 376 ILE B N 1
ATOM 6934 C CA . ILE B 1 376 ? 19.969 -63.719 -9.391 1 85.31 376 ILE B CA 1
ATOM 6935 C C . ILE B 1 376 ? 20.391 -64.812 -10.359 1 85.31 376 ILE B C 1
ATOM 6937 O O . ILE B 1 376 ? 21.5 -65.375 -10.266 1 85.31 376 ILE B O 1
ATOM 6941 N N . PRO B 1 377 ? 19.453 -65.125 -11.273 1 82.38 377 PRO B N 1
ATOM 6942 C CA . PRO B 1 377 ? 19.781 -66.25 -12.211 1 82.38 377 PRO B CA 1
ATOM 6943 C C . PRO B 1 377 ? 20.938 -65.875 -13.141 1 82.38 377 PRO B C 1
ATOM 6945 O O . PRO B 1 377 ? 21.156 -64.688 -13.43 1 82.38 377 PRO B O 1
ATOM 6948 N N . LEU B 1 378 ? 21.641 -66.875 -13.594 1 80.12 378 LEU B N 1
ATOM 6949 C CA . LEU B 1 378 ? 22.766 -66.688 -14.516 1 80.12 378 LEU B CA 1
ATOM 6950 C C . LEU B 1 378 ? 22.266 -66.25 -15.875 1 80.12 378 LEU B C 1
ATOM 6952 O O . LEU B 1 378 ? 23.047 -65.625 -16.641 1 80.12 378 LEU B O 1
ATOM 6956 N N . THR B 1 379 ? 21.016 -66.438 -16.094 1 79.12 379 THR B N 1
ATOM 6957 C CA . THR B 1 379 ? 20.438 -66.062 -17.375 1 79.12 379 THR B CA 1
ATOM 6958 C C . THR B 1 379 ? 20.219 -64.562 -17.438 1 79.12 379 THR B C 1
ATOM 6960 O O . THR B 1 379 ? 19.875 -64 -18.5 1 79.12 379 THR B O 1
ATOM 6963 N N . THR B 1 380 ? 20.438 -63.906 -16.359 1 82.44 380 THR B N 1
ATOM 6964 C CA . THR B 1 380 ? 20.25 -62.469 -16.344 1 82.44 380 THR B CA 1
ATOM 6965 C C . THR B 1 380 ? 21.281 -61.781 -17.234 1 82.44 380 THR B C 1
ATOM 6967 O O . THR B 1 380 ? 22.484 -62.062 -17.125 1 82.44 380 THR B O 1
ATOM 6970 N N . ALA B 1 381 ? 20.781 -60.938 -18.062 1 84.56 381 ALA B N 1
ATOM 6971 C CA . ALA B 1 381 ? 21.672 -60.25 -19 1 84.56 381 ALA B CA 1
ATOM 6972 C C . ALA B 1 381 ? 22.578 -59.281 -18.266 1 84.56 381 ALA B C 1
ATOM 6974 O O . ALA B 1 381 ? 22.094 -58.406 -17.531 1 84.56 381 ALA B O 1
ATOM 6975 N N . THR B 1 382 ? 23.906 -59.469 -18.391 1 85.31 382 THR B N 1
ATOM 6976 C CA . THR B 1 382 ? 24.922 -58.594 -17.844 1 85.31 382 THR B CA 1
ATOM 6977 C C . THR B 1 382 ? 25.578 -57.781 -18.953 1 85.31 382 THR B C 1
ATOM 6979 O O . THR B 1 382 ? 25.578 -58.188 -20.109 1 85.31 382 THR B O 1
ATOM 6982 N N . PRO B 1 383 ? 26.062 -56.594 -18.734 1 86.94 383 PRO B N 1
ATOM 6983 C CA . PRO B 1 383 ? 26.25 -56 -17.406 1 86.94 383 PRO B CA 1
ATOM 6984 C C . PRO B 1 383 ? 24.969 -55.375 -16.844 1 86.94 383 PRO B C 1
ATOM 6986 O O . PRO B 1 383 ? 24.062 -55 -17.609 1 86.94 383 PRO B O 1
ATOM 6989 N N . LEU B 1 384 ? 25.047 -55.375 -15.484 1 91.19 384 LEU B N 1
ATOM 6990 C CA . LEU B 1 384 ? 23.922 -54.719 -14.812 1 91.19 384 LEU B CA 1
ATOM 6991 C C . LEU B 1 384 ? 24.141 -53.219 -14.727 1 91.19 384 LEU B C 1
ATOM 6993 O O . LEU B 1 384 ? 25.281 -52.75 -14.656 1 91.19 384 LEU B O 1
ATOM 6997 N N . THR B 1 385 ? 23.062 -52.562 -14.844 1 91.44 385 THR B N 1
ATOM 6998 C CA . THR B 1 385 ? 23.125 -51.094 -14.727 1 91.44 385 THR B CA 1
ATOM 6999 C C . THR B 1 385 ? 22.594 -50.656 -13.359 1 91.44 385 THR B C 1
ATOM 7001 O O . THR B 1 385 ? 21.516 -51.094 -12.938 1 91.44 385 THR B O 1
ATOM 7004 N N . VAL B 1 386 ? 23.422 -49.875 -12.688 1 91.69 386 VAL B N 1
ATOM 7005 C CA . VAL B 1 386 ? 23.062 -49.344 -11.383 1 91.69 386 VAL B CA 1
ATOM 7006 C C . VAL B 1 386 ? 22.828 -47.844 -11.492 1 91.69 386 VAL B C 1
ATOM 7008 O O . VAL B 1 386 ? 23.75 -47.094 -11.859 1 91.69 386 VAL B O 1
ATOM 7011 N N . ARG B 1 387 ? 21.703 -47.469 -11.273 1 88.44 387 ARG B N 1
ATOM 7012 C CA . ARG B 1 387 ? 21.328 -46.062 -11.406 1 88.44 387 ARG B CA 1
ATOM 7013 C C . ARG B 1 387 ? 20.281 -45.688 -10.359 1 88.44 387 ARG B C 1
ATOM 7015 O O . ARG B 1 387 ? 19.766 -46.531 -9.648 1 88.44 387 ARG B O 1
ATOM 7022 N N . HIS B 1 388 ? 20.078 -44.406 -10.32 1 85.81 388 HIS B N 1
ATOM 7023 C CA . HIS B 1 388 ? 19 -43.969 -9.445 1 85.81 388 HIS B CA 1
ATOM 7024 C C . HIS B 1 388 ? 17.656 -44.031 -10.164 1 85.81 388 HIS B C 1
ATOM 7026 O O . HIS B 1 388 ? 17.594 -44.156 -11.391 1 85.81 388 HIS B O 1
ATOM 7032 N N . ARG B 1 389 ? 16.656 -43.969 -9.336 1 83.5 389 ARG B N 1
ATOM 7033 C CA . ARG B 1 389 ? 15.312 -44.156 -9.859 1 83.5 389 ARG B CA 1
ATOM 7034 C C . ARG B 1 389 ? 14.961 -43.062 -10.875 1 83.5 389 ARG B C 1
ATOM 7036 O O . ARG B 1 389 ? 15.398 -41.938 -10.742 1 83.5 389 ARG B O 1
ATOM 7043 N N . GLN B 1 390 ? 14.359 -43.469 -11.977 1 79.94 390 GLN B N 1
ATOM 7044 C CA . GLN B 1 390 ? 13.875 -42.562 -13.016 1 79.94 390 GLN B CA 1
ATOM 7045 C C . GLN B 1 390 ? 12.352 -42.594 -13.109 1 79.94 390 GLN B C 1
ATOM 7047 O O . GLN B 1 390 ? 11.727 -43.594 -12.742 1 79.94 390 GLN B O 1
ATOM 7052 N N . SER B 1 391 ? 11.914 -41.406 -13.633 1 79.19 391 SER B N 1
ATOM 7053 C CA . SER B 1 391 ? 10.469 -41.375 -13.797 1 79.19 391 SER B CA 1
ATOM 7054 C C . SER B 1 391 ? 9.984 -42.438 -14.789 1 79.19 391 SER B C 1
ATOM 7056 O O . SER B 1 391 ? 10.547 -42.562 -15.875 1 79.19 391 SER B O 1
ATOM 7058 N N . GLY B 1 392 ? 9.023 -43.219 -14.344 1 81.69 392 GLY B N 1
ATOM 7059 C CA . GLY B 1 392 ? 8.469 -44.25 -15.219 1 81.69 392 GLY B CA 1
ATOM 7060 C C . GLY B 1 392 ? 8.984 -45.625 -14.906 1 81.69 392 GLY B C 1
ATOM 7061 O O . GLY B 1 392 ? 8.523 -46.625 -15.5 1 81.69 392 GLY B O 1
ATOM 7062 N N . ASP B 1 393 ? 9.883 -45.75 -13.992 1 87.62 393 ASP B N 1
ATOM 7063 C CA . ASP B 1 393 ? 10.422 -47.062 -13.625 1 87.62 393 ASP B CA 1
ATOM 7064 C C . ASP B 1 393 ? 9.32 -48 -13.156 1 87.62 393 ASP B C 1
ATOM 7066 O O . ASP B 1 393 ? 8.422 -47.594 -12.414 1 87.62 393 ASP B O 1
ATOM 7070 N N . ARG B 1 394 ? 9.328 -49.219 -13.664 1 90.69 394 ARG B N 1
ATOM 7071 C CA . ARG B 1 394 ? 8.383 -50.25 -13.266 1 90.69 394 ARG B CA 1
ATOM 7072 C C . ARG B 1 394 ? 9.109 -51.531 -12.805 1 90.69 394 ARG B C 1
ATOM 7074 O O . ARG B 1 394 ? 10.133 -51.906 -13.391 1 90.69 394 ARG B O 1
ATOM 7081 N N . ILE B 1 395 ? 8.594 -52.156 -11.727 1 89.62 395 ILE B N 1
ATOM 7082 C CA . ILE B 1 395 ? 9.195 -53.375 -11.211 1 89.62 395 ILE B CA 1
ATOM 7083 C C . ILE B 1 395 ? 8.172 -54.5 -11.25 1 89.62 395 ILE B C 1
ATOM 7085 O O . ILE B 1 395 ? 6.992 -54.312 -10.953 1 89.62 395 ILE B O 1
ATOM 7089 N N . THR B 1 396 ? 8.625 -55.656 -11.695 1 85.38 396 THR B N 1
ATOM 7090 C CA . THR B 1 396 ? 7.777 -56.844 -11.727 1 85.38 396 THR B CA 1
ATOM 7091 C C . THR B 1 396 ? 7.82 -57.594 -10.391 1 85.38 396 THR B C 1
ATOM 7093 O O . THR B 1 396 ? 8.852 -58.156 -10.016 1 85.38 396 THR B O 1
ATOM 7096 N N . LEU B 1 397 ? 6.789 -57.594 -9.617 1 85.88 397 LEU B N 1
ATOM 7097 C CA . LEU B 1 397 ? 6.77 -58.188 -8.281 1 85.88 397 LEU B CA 1
ATOM 7098 C C . LEU B 1 397 ? 6.328 -59.625 -8.352 1 85.88 397 LEU B C 1
ATOM 7100 O O . LEU B 1 397 ? 6.797 -60.469 -7.566 1 85.88 397 LEU B O 1
ATOM 7104 N N . LYS B 1 398 ? 5.328 -59.969 -9.195 1 79.75 398 LYS B N 1
ATOM 7105 C CA . LYS B 1 398 ? 4.863 -61.312 -9.508 1 79.75 398 LYS B CA 1
ATOM 7106 C C . LYS B 1 398 ? 4.746 -61.5 -11.016 1 79.75 398 LYS B C 1
ATOM 7108 O O . LYS B 1 398 ? 4.715 -60.531 -11.773 1 79.75 398 LYS B O 1
ATOM 7113 N N . PRO B 1 399 ? 4.863 -62.844 -11.289 1 76.38 399 PRO B N 1
ATOM 7114 C CA . PRO B 1 399 ? 4.688 -63.062 -12.727 1 76.38 399 PRO B CA 1
ATOM 7115 C C . PRO B 1 399 ? 3.443 -62.375 -13.281 1 76.38 399 PRO B C 1
ATOM 7117 O O . PRO B 1 399 ? 2.34 -62.562 -12.766 1 76.38 399 PRO B O 1
ATOM 7120 N N . GLY B 1 400 ? 3.654 -61.438 -14.281 1 76.56 400 GLY B N 1
ATOM 7121 C CA . GLY B 1 400 ? 2.559 -60.75 -14.953 1 76.56 400 GLY B CA 1
ATOM 7122 C C . GLY B 1 400 ? 2.074 -59.531 -14.203 1 76.56 400 GLY B C 1
ATOM 7123 O O . GLY B 1 400 ? 1.156 -58.844 -14.656 1 76.56 400 GLY B O 1
ATOM 7124 N N . PHE B 1 401 ? 2.664 -59.25 -13.078 1 81.19 401 PHE B N 1
ATOM 7125 C CA . PHE B 1 401 ? 2.229 -58.094 -12.289 1 81.19 401 PHE B CA 1
ATOM 7126 C C . PHE B 1 401 ? 3.352 -57.062 -12.148 1 81.19 401 PHE B C 1
ATOM 7128 O O . PHE B 1 401 ? 4.312 -57.281 -11.406 1 81.19 401 PHE B O 1
ATOM 7135 N N . THR B 1 402 ? 3.195 -56 -12.922 1 87.12 402 THR B N 1
ATOM 7136 C CA . THR B 1 402 ? 4.168 -54.906 -12.891 1 87.12 402 THR B CA 1
ATOM 7137 C C . THR B 1 402 ? 3.584 -53.688 -12.195 1 87.12 402 THR B C 1
ATOM 7139 O O . THR B 1 402 ? 2.395 -53.375 -12.336 1 87.12 402 THR B O 1
ATOM 7142 N N . LYS B 1 403 ? 4.359 -53.094 -11.32 1 89.19 403 LYS B N 1
ATOM 7143 C CA . LYS B 1 403 ? 3.953 -51.906 -10.562 1 89.19 403 LYS B CA 1
ATOM 7144 C C . LYS B 1 403 ? 4.957 -50.781 -10.734 1 89.19 403 LYS B C 1
ATOM 7146 O O . LYS B 1 403 ? 6.164 -51.031 -10.844 1 89.19 403 LYS B O 1
ATOM 7151 N N . LYS B 1 404 ? 4.414 -49.625 -10.844 1 89.69 404 LYS B N 1
ATOM 7152 C CA . LYS B 1 404 ? 5.32 -48.469 -10.875 1 89.69 404 LYS B CA 1
ATOM 7153 C C . LYS B 1 404 ? 6.145 -48.375 -9.594 1 89.69 404 LYS B C 1
ATOM 7155 O O . LYS B 1 404 ? 5.617 -48.562 -8.492 1 89.69 404 LYS B O 1
ATOM 7160 N N . LEU B 1 405 ? 7.43 -48.156 -9.766 1 90.69 405 LEU B N 1
ATOM 7161 C CA . LEU B 1 405 ? 8.312 -48.094 -8.609 1 90.69 405 LEU B CA 1
ATOM 7162 C C . LEU B 1 405 ? 7.867 -47 -7.648 1 90.69 405 LEU B C 1
ATOM 7164 O O . LEU B 1 405 ? 7.938 -47.156 -6.43 1 90.69 405 LEU B O 1
ATOM 7168 N N . SER B 1 406 ? 7.418 -45.906 -8.219 1 87.31 406 SER B N 1
ATOM 7169 C CA . SER B 1 406 ? 6.93 -44.812 -7.383 1 87.31 406 SER B CA 1
ATOM 7170 C C . SER B 1 406 ? 5.793 -45.281 -6.477 1 87.31 406 SER B C 1
ATOM 7172 O O . SER B 1 406 ? 5.723 -44.906 -5.312 1 87.31 406 SER B O 1
ATOM 7174 N N . ARG B 1 407 ? 4.949 -46.125 -6.887 1 87.69 407 ARG B N 1
ATOM 7175 C CA . ARG B 1 407 ? 3.828 -46.656 -6.121 1 87.69 407 ARG B CA 1
ATOM 7176 C C . ARG B 1 407 ? 4.312 -47.625 -5.043 1 87.69 407 ARG B C 1
ATOM 7178 O O . ARG B 1 407 ? 3.748 -47.688 -3.947 1 87.69 407 ARG B O 1
ATOM 7185 N N . VAL B 1 408 ? 5.285 -48.312 -5.328 1 89 408 VAL B N 1
ATOM 7186 C CA . VAL B 1 408 ? 5.875 -49.25 -4.355 1 89 408 VAL B CA 1
ATOM 7187 C C . VAL B 1 408 ? 6.395 -48.469 -3.158 1 89 408 VAL B C 1
ATOM 7189 O O . VAL B 1 408 ? 6.16 -48.844 -2.008 1 89 408 VAL B O 1
ATOM 7192 N N . PHE B 1 409 ? 7.043 -47.375 -3.436 1 88.62 409 PHE B N 1
ATOM 7193 C CA . PHE B 1 409 ? 7.586 -46.531 -2.371 1 88.62 409 PHE B CA 1
ATOM 7194 C C . PHE B 1 409 ? 6.469 -45.969 -1.514 1 88.62 409 PHE B C 1
ATOM 7196 O O . PHE B 1 409 ? 6.582 -45.906 -0.286 1 88.62 409 PHE B O 1
ATOM 7203 N N . ILE B 1 410 ? 5.465 -45.531 -2.154 1 83.62 410 ILE B N 1
ATOM 7204 C CA . ILE B 1 410 ? 4.324 -44.938 -1.46 1 83.62 410 ILE B CA 1
ATOM 7205 C C . ILE B 1 410 ? 3.67 -46 -0.561 1 83.62 410 ILE B C 1
ATOM 7207 O O . ILE B 1 410 ? 3.357 -45.719 0.6 1 83.62 410 ILE B O 1
ATOM 7211 N N . ASP B 1 411 ? 3.502 -47.219 -1.06 1 84.19 411 ASP B N 1
ATOM 7212 C CA . ASP B 1 411 ? 2.887 -48.312 -0.319 1 84.19 411 ASP B CA 1
ATOM 7213 C C . ASP B 1 411 ? 3.717 -48.688 0.909 1 84.19 411 ASP B C 1
ATOM 7215 O O . ASP B 1 411 ? 3.168 -49.062 1.949 1 84.19 411 ASP B O 1
ATOM 7219 N N . GLN B 1 412 ? 4.965 -48.406 0.806 1 87.12 412 GLN B N 1
ATOM 7220 C CA . GLN B 1 412 ? 5.867 -48.781 1.893 1 87.12 412 GLN B CA 1
ATOM 7221 C C . GLN B 1 412 ? 6.156 -47.594 2.793 1 87.12 412 GLN B C 1
ATOM 7223 O O . GLN B 1 412 ? 6.965 -47.688 3.717 1 87.12 412 GLN B O 1
ATOM 7228 N N . LYS B 1 413 ? 5.531 -46.406 2.457 1 83.38 413 LYS B N 1
ATOM 7229 C CA . LYS B 1 413 ? 5.641 -45.156 3.232 1 83.38 413 LYS B CA 1
ATOM 7230 C C . LYS B 1 413 ? 7.09 -44.719 3.324 1 83.38 413 LYS B C 1
ATOM 7232 O O . LYS B 1 413 ? 7.551 -44.312 4.395 1 83.38 413 LYS B O 1
ATOM 7237 N N . VAL B 1 414 ? 7.812 -44.906 2.242 1 84 414 VAL B N 1
ATOM 7238 C CA . VAL B 1 414 ? 9.203 -44.469 2.164 1 84 414 VAL B CA 1
ATOM 7239 C C . VAL B 1 414 ? 9.25 -42.938 1.99 1 84 414 VAL B C 1
ATOM 7241 O O . VAL B 1 414 ? 8.594 -42.375 1.109 1 84 414 VAL B O 1
ATOM 7244 N N . PRO B 1 415 ? 10 -42.312 2.83 1 80.5 415 PRO B N 1
ATOM 7245 C CA . PRO B 1 415 ? 10.125 -40.844 2.693 1 80.5 415 PRO B CA 1
ATOM 7246 C C . PRO B 1 415 ? 10.75 -40.438 1.364 1 80.5 415 PRO B C 1
ATOM 7248 O O . PRO B 1 415 ? 11.523 -41.188 0.778 1 80.5 415 PRO B O 1
ATOM 7251 N N . ASN B 1 416 ? 10.453 -39.344 0.881 1 75.69 416 ASN B N 1
ATOM 7252 C CA . ASN B 1 416 ? 10.875 -38.844 -0.429 1 75.69 416 ASN B CA 1
ATOM 7253 C C . ASN B 1 416 ? 12.398 -38.844 -0.56 1 75.69 416 ASN B C 1
ATOM 7255 O O . ASN B 1 416 ? 12.938 -39.188 -1.604 1 75.69 416 ASN B O 1
ATOM 7259 N N . GLU B 1 417 ? 12.977 -38.469 0.48 1 73.12 417 GLU B N 1
ATOM 7260 C CA . GLU B 1 417 ? 14.438 -38.406 0.44 1 73.12 417 GLU B CA 1
ATOM 7261 C C . GLU B 1 417 ? 15.023 -39.812 0.182 1 73.12 417 GLU B C 1
ATOM 7263 O O . GLU B 1 417 ? 15.969 -39.938 -0.598 1 73.12 417 GLU B O 1
ATOM 7268 N N . ALA B 1 418 ? 14.484 -40.781 0.805 1 79.44 418 ALA B N 1
ATOM 7269 C CA . ALA B 1 418 ? 14.953 -42.156 0.653 1 79.44 418 ALA B CA 1
ATOM 7270 C C . ALA B 1 418 ? 14.633 -42.688 -0.74 1 79.44 418 ALA B C 1
ATOM 7272 O O . ALA B 1 418 ? 15.422 -43.438 -1.315 1 79.44 418 ALA B O 1
ATOM 7273 N N . ARG B 1 419 ? 13.617 -42.156 -1.287 1 81.56 419 ARG B N 1
ATOM 7274 C CA . ARG B 1 419 ? 13.242 -42.594 -2.633 1 81.56 419 ARG B CA 1
ATOM 7275 C C . ARG B 1 419 ? 14.234 -42.062 -3.666 1 81.56 419 ARG B C 1
ATOM 7277 O O . ARG B 1 419 ? 14.648 -42.812 -4.566 1 81.56 419 ARG B O 1
ATOM 7284 N N . GLU B 1 420 ? 14.594 -40.938 -3.436 1 77.75 420 GLU B N 1
ATOM 7285 C CA . GLU B 1 420 ? 15.477 -40.281 -4.398 1 77.75 420 GLU B CA 1
ATOM 7286 C C . GLU B 1 420 ? 16.891 -40.844 -4.324 1 77.75 420 GLU B C 1
ATOM 7288 O O . GLU B 1 420 ? 17.609 -40.875 -5.324 1 77.75 420 GLU B O 1
ATOM 7293 N N . SER B 1 421 ? 17.188 -41.312 -3.234 1 78.38 421 SER B N 1
ATOM 7294 C CA . SER B 1 421 ? 18.531 -41.875 -3.064 1 78.38 421 SER B CA 1
ATOM 7295 C C . SER B 1 421 ? 18.562 -43.375 -3.332 1 78.38 421 SER B C 1
ATOM 7297 O O . SER B 1 421 ? 19.625 -43.969 -3.314 1 78.38 421 SER B O 1
ATOM 7299 N N . ALA B 1 422 ? 17.484 -43.969 -3.592 1 85.88 422 ALA B N 1
ATOM 7300 C CA . ALA B 1 422 ? 17.422 -45.406 -3.805 1 85.88 422 ALA B CA 1
ATOM 7301 C C . ALA B 1 422 ? 18.125 -45.812 -5.105 1 85.88 422 ALA B C 1
ATOM 7303 O O . ALA B 1 422 ? 17.969 -45.125 -6.129 1 85.88 422 ALA B O 1
ATOM 7304 N N . TRP B 1 423 ? 18.938 -46.844 -5.008 1 89 423 TRP B N 1
ATOM 7305 C CA . TRP B 1 423 ? 19.562 -47.375 -6.199 1 89 423 TRP B CA 1
ATOM 7306 C C . TRP B 1 423 ? 18.656 -48.406 -6.883 1 89 423 TRP B C 1
ATOM 7308 O O . TRP B 1 423 ? 17.984 -49.188 -6.211 1 89 423 TRP B O 1
ATOM 7318 N N . VAL B 1 424 ? 18.625 -48.312 -8.164 1 91.88 424 VAL B N 1
ATOM 7319 C CA . VAL B 1 424 ? 17.875 -49.25 -8.984 1 91.88 424 VAL B CA 1
ATOM 7320 C C . VAL B 1 424 ? 18.859 -50.062 -9.844 1 91.88 424 VAL B C 1
ATOM 7322 O O . VAL B 1 424 ? 19.672 -49.469 -10.57 1 91.88 424 VAL B O 1
ATOM 7325 N N . ILE B 1 425 ? 18.781 -51.406 -9.688 1 92.38 425 ILE B N 1
ATOM 7326 C CA . ILE B 1 425 ? 19.641 -52.281 -10.477 1 92.38 425 ILE B CA 1
ATOM 7327 C C . ILE B 1 425 ? 18.828 -52.906 -11.609 1 92.38 425 ILE B C 1
ATOM 7329 O O . ILE B 1 425 ? 17.797 -53.562 -11.367 1 92.38 425 ILE B O 1
ATOM 7333 N N . THR B 1 426 ? 19.312 -52.656 -12.82 1 90.94 426 THR B N 1
ATOM 7334 C CA . THR B 1 426 ? 18.609 -53.156 -13.992 1 90.94 426 THR B CA 1
ATOM 7335 C C . THR B 1 426 ? 19.516 -54.062 -14.836 1 90.94 426 THR B C 1
ATOM 7337 O O . THR B 1 426 ? 20.734 -53.969 -14.734 1 90.94 426 THR B O 1
ATOM 7340 N N . ASP B 1 427 ? 18.859 -54.938 -15.555 1 88.5 427 ASP B N 1
ATOM 7341 C CA . ASP B 1 427 ? 19.625 -55.75 -16.516 1 88.5 427 ASP B CA 1
ATOM 7342 C C . ASP B 1 427 ? 19.891 -54.938 -17.797 1 88.5 427 ASP B C 1
ATOM 7344 O O . ASP B 1 427 ? 19.594 -53.75 -17.859 1 88.5 427 ASP B O 1
ATOM 7348 N N . GLU B 1 428 ? 20.5 -55.656 -18.688 1 84.06 428 GLU B N 1
ATOM 7349 C CA . GLU B 1 428 ? 20.875 -55.031 -19.953 1 84.06 428 GLU B CA 1
ATOM 7350 C C . GLU B 1 428 ? 19.641 -54.5 -20.688 1 84.06 428 GLU B C 1
ATOM 7352 O O . GLU B 1 428 ? 19.734 -53.531 -21.453 1 84.06 428 GLU B O 1
ATOM 7357 N N . GLN B 1 429 ? 18.562 -55.094 -20.469 1 81.81 429 GLN B N 1
ATOM 7358 C CA . GLN B 1 429 ? 17.328 -54.688 -21.141 1 81.81 429 GLN B CA 1
ATOM 7359 C C . GLN B 1 429 ? 16.578 -53.625 -20.328 1 81.81 429 GLN B C 1
ATOM 7361 O O . GLN B 1 429 ? 15.406 -53.375 -20.594 1 81.81 429 GLN B O 1
ATOM 7366 N N . GLU B 1 430 ? 17.188 -53.156 -19.297 1 86.06 430 GLU B N 1
ATOM 7367 C CA . GLU B 1 430 ? 16.688 -52.094 -18.438 1 86.06 430 GLU B CA 1
ATOM 7368 C C . GLU B 1 430 ? 15.484 -52.562 -17.609 1 86.06 430 GLU B C 1
ATOM 7370 O O . GLU B 1 430 ? 14.648 -51.75 -17.203 1 86.06 430 GLU B O 1
ATOM 7375 N N . GLU B 1 431 ? 15.367 -53.844 -17.5 1 87.06 431 GLU B N 1
ATOM 7376 C CA . GLU B 1 431 ? 14.383 -54.406 -16.578 1 87.06 431 GLU B CA 1
ATOM 7377 C C . GLU B 1 431 ? 14.906 -54.375 -15.141 1 87.06 431 GLU B C 1
ATOM 7379 O O . GLU B 1 431 ? 16.031 -54.812 -14.883 1 87.06 431 GLU B O 1
ATOM 7384 N N . ILE B 1 432 ? 14.078 -53.875 -14.258 1 91.25 432 ILE B N 1
ATOM 7385 C CA . ILE B 1 432 ? 14.516 -53.719 -12.875 1 91.25 432 ILE B CA 1
ATOM 7386 C C . ILE B 1 432 ? 14.609 -55.125 -12.219 1 91.25 432 ILE B C 1
ATOM 7388 O O . ILE B 1 432 ? 13.633 -55.875 -12.227 1 91.25 432 ILE B O 1
ATOM 7392 N N . ILE B 1 433 ? 15.805 -55.375 -11.594 1 89.19 433 ILE B N 1
ATOM 7393 C CA . ILE B 1 433 ? 16.062 -56.656 -10.953 1 89.19 433 ILE B CA 1
ATOM 7394 C C . ILE B 1 433 ? 15.969 -56.5 -9.43 1 89.19 433 ILE B C 1
ATOM 7396 O O . ILE B 1 433 ? 15.469 -57.375 -8.742 1 89.19 433 ILE B O 1
ATOM 7400 N N . TRP B 1 434 ? 16.438 -55.375 -9.023 1 90.19 434 TRP B N 1
ATOM 7401 C CA . TRP B 1 434 ? 16.547 -55.188 -7.578 1 90.19 434 TRP B CA 1
ATOM 7402 C C . TRP B 1 434 ? 16.578 -53.719 -7.199 1 90.19 434 TRP B C 1
ATOM 7404 O O . TRP B 1 434 ? 17.156 -52.906 -7.91 1 90.19 434 TRP B O 1
ATOM 7414 N N . VAL B 1 435 ? 15.852 -53.406 -6.211 1 91.88 435 VAL B N 1
ATOM 7415 C CA . VAL B 1 435 ? 15.961 -52.156 -5.496 1 91.88 435 VAL B CA 1
ATOM 7416 C C . VAL B 1 435 ? 16.328 -52.406 -4.039 1 91.88 435 VAL B C 1
ATOM 7418 O O . VAL B 1 435 ? 15.445 -52.656 -3.207 1 91.88 435 VAL B O 1
ATOM 7421 N N . PRO B 1 436 ? 17.625 -52.281 -3.771 1 89.44 436 PRO B N 1
ATOM 7422 C CA . PRO B 1 436 ? 18.078 -52.688 -2.436 1 89.44 436 PRO B CA 1
ATOM 7423 C C . PRO B 1 436 ? 17.312 -51.969 -1.318 1 89.44 436 PRO B C 1
ATOM 7425 O O . PRO B 1 436 ? 17.031 -50.781 -1.412 1 89.44 436 PRO B O 1
ATOM 7428 N N . LYS B 1 437 ? 17 -52.688 -0.267 1 85.81 437 LYS B N 1
ATOM 7429 C CA . LYS B 1 437 ? 16.344 -52.25 0.95 1 85.81 437 LYS B CA 1
ATOM 7430 C C . LYS B 1 437 ? 14.836 -52.094 0.737 1 85.81 437 LYS B C 1
ATOM 7432 O O . LYS B 1 437 ? 14.062 -52.094 1.699 1 85.81 437 LYS B O 1
ATOM 7437 N N . PHE B 1 438 ? 14.398 -52.219 -0.587 1 89.31 438 PHE B N 1
ATOM 7438 C CA . PHE B 1 438 ? 13.008 -51.812 -0.776 1 89.31 438 PHE B CA 1
ATOM 7439 C C . PHE B 1 438 ? 12.227 -52.906 -1.509 1 89.31 438 PHE B C 1
ATOM 7441 O O . PHE B 1 438 ? 11.102 -53.219 -1.125 1 89.31 438 PHE B O 1
ATOM 7448 N N . ALA B 1 439 ? 12.781 -53.406 -2.609 1 87.06 439 ALA B N 1
ATOM 7449 C CA . ALA B 1 439 ? 11.977 -54.344 -3.365 1 87.06 439 ALA B CA 1
ATOM 7450 C C . ALA B 1 439 ? 12.859 -55.25 -4.219 1 87.06 439 ALA B C 1
ATOM 7452 O O . ALA B 1 439 ? 13.891 -54.812 -4.734 1 87.06 439 ALA B O 1
ATOM 7453 N N . ASN B 1 440 ? 12.414 -56.5 -4.34 1 86.06 440 ASN B N 1
ATOM 7454 C CA . ASN B 1 440 ? 13.008 -57.5 -5.242 1 86.06 440 ASN B CA 1
ATOM 7455 C C . ASN B 1 440 ? 12.078 -57.812 -6.402 1 86.06 440 ASN B C 1
ATOM 7457 O O . ASN B 1 440 ? 10.867 -57.969 -6.207 1 86.06 440 ASN B O 1
ATOM 7461 N N . SER B 1 441 ? 12.68 -57.844 -7.496 1 86.25 441 SER B N 1
ATOM 7462 C CA . SER B 1 441 ? 11.875 -58.219 -8.648 1 86.25 441 SER B CA 1
ATOM 7463 C C . SER B 1 441 ? 11.672 -59.719 -8.727 1 86.25 441 SER B C 1
ATOM 7465 O O . SER B 1 441 ? 12.531 -60.5 -8.297 1 86.25 441 SER B O 1
ATOM 7467 N N . TYR B 1 442 ? 10.461 -60.094 -9.258 1 76.19 442 TYR B N 1
ATOM 7468 C CA . TYR B 1 442 ? 10.188 -61.5 -9.531 1 76.19 442 TYR B CA 1
ATOM 7469 C C . TYR B 1 442 ? 11.203 -62.062 -10.516 1 76.19 442 TYR B C 1
ATOM 7471 O O . TYR B 1 442 ? 11.484 -63.281 -10.5 1 76.19 442 TYR B O 1
ATOM 7479 N N . LEU B 1 443 ? 11.781 -61.219 -11.328 1 71.62 443 LEU B N 1
ATOM 7480 C CA . LEU B 1 443 ? 12.719 -61.625 -12.367 1 71.62 443 LEU B CA 1
ATOM 7481 C C . LEU B 1 443 ? 14.039 -62.094 -11.75 1 71.62 443 LEU B C 1
ATOM 7483 O O . LEU B 1 443 ? 14.844 -62.75 -12.422 1 71.62 443 LEU B O 1
ATOM 7487 N N . SER B 1 444 ? 14.188 -61.781 -10.484 1 70 444 SER B N 1
ATOM 7488 C CA . SER B 1 444 ? 15.445 -62.094 -9.812 1 70 444 SER B CA 1
ATOM 7489 C C . SER B 1 444 ? 15.383 -63.469 -9.141 1 70 444 SER B C 1
ATOM 7491 O O . SER B 1 444 ? 16.391 -63.969 -8.625 1 70 444 SER B O 1
ATOM 7493 N N . ILE B 1 445 ? 14.273 -64.125 -9.133 1 71.5 445 ILE B N 1
ATOM 7494 C CA . ILE B 1 445 ? 14.133 -65.375 -8.453 1 71.5 445 ILE B CA 1
ATOM 7495 C C . ILE B 1 445 ? 14.727 -66.5 -9.32 1 71.5 445 ILE B C 1
ATOM 7497 O O . ILE B 1 445 ? 14.281 -66.688 -10.445 1 71.5 445 ILE B O 1
ATOM 7501 N N . PRO B 1 446 ? 15.836 -67 -8.82 1 66.81 446 PRO B N 1
ATOM 7502 C CA . PRO B 1 446 ? 16.453 -68.062 -9.602 1 66.81 446 PRO B CA 1
ATOM 7503 C C . PRO B 1 446 ? 15.539 -69.25 -9.766 1 66.81 446 PRO B C 1
ATOM 7505 O O . PRO B 1 446 ? 14.695 -69.5 -8.906 1 66.81 446 PRO B O 1
ATOM 7508 N N . LEU B 1 447 ? 15.461 -69.938 -10.898 1 58.88 447 LEU B N 1
ATOM 7509 C CA . LEU B 1 447 ? 14.773 -71.25 -11.078 1 58.88 447 LEU B CA 1
ATOM 7510 C C . LEU B 1 447 ? 15.422 -72.312 -10.234 1 58.88 447 LEU B C 1
ATOM 7512 O O . LEU B 1 447 ? 16.625 -72.312 -9.992 1 58.88 447 LEU B O 1
ATOM 7516 N N . GLU B 1 448 ? 14.711 -73.062 -9.375 1 57.78 448 GLU B N 1
ATOM 7517 C CA . GLU B 1 448 ? 15.125 -74.125 -8.469 1 57.78 448 GLU B CA 1
ATOM 7518 C C . GLU B 1 448 ? 16.297 -74.875 -9.047 1 57.78 448 GLU B C 1
ATOM 7520 O O . GLU B 1 448 ? 17.156 -75.375 -8.305 1 57.78 448 GLU B O 1
ATOM 7525 N N . THR B 1 449 ? 16.484 -75.188 -10.289 1 56.31 449 THR B N 1
ATOM 7526 C CA . THR B 1 449 ? 17.438 -76.125 -10.898 1 56.31 449 THR B CA 1
ATOM 7527 C C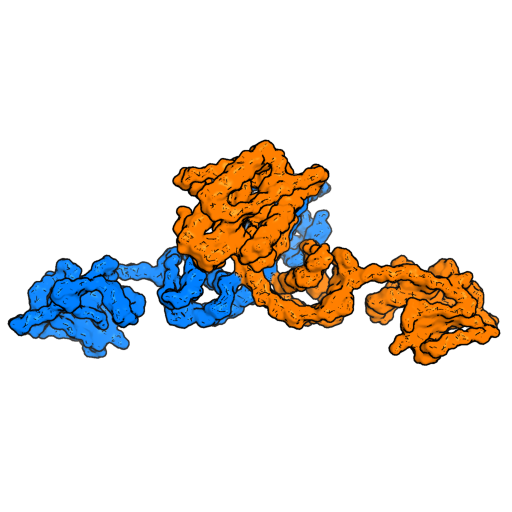 . THR B 1 449 ? 18.781 -75.375 -11.133 1 56.31 449 THR B C 1
ATOM 7529 O O . THR B 1 449 ? 19.766 -76.062 -11.531 1 56.31 449 THR B O 1
ATOM 7532 N N . ASP B 1 450 ? 18.938 -74.125 -10.992 1 57.41 450 ASP B N 1
ATOM 7533 C CA . ASP B 1 450 ? 20.156 -73.438 -11.414 1 57.41 450 ASP B CA 1
ATOM 7534 C C . ASP B 1 450 ? 21.234 -73.5 -10.328 1 57.41 450 ASP B C 1
ATOM 7536 O O . ASP B 1 450 ? 21.016 -73.062 -9.211 1 57.41 450 ASP B O 1
ATOM 7540 N N . LYS B 1 451 ? 22.125 -74.438 -10.305 1 59.44 451 LYS B N 1
ATOM 7541 C CA . LYS B 1 451 ? 23.219 -74.688 -9.375 1 59.44 451 LYS B CA 1
ATOM 7542 C C . LYS B 1 451 ? 24.156 -73.5 -9.297 1 59.44 451 LYS B C 1
ATOM 7544 O O . LYS B 1 451 ? 24.734 -73.188 -8.242 1 59.44 451 LYS B O 1
ATOM 7549 N N . ILE B 1 452 ? 24.359 -72.875 -10.406 1 60.22 452 ILE B N 1
ATOM 7550 C CA . ILE B 1 452 ? 25.266 -71.688 -10.438 1 60.22 452 ILE B CA 1
ATOM 7551 C C . ILE B 1 452 ? 24.469 -70.438 -10.617 1 60.22 452 ILE B C 1
ATOM 7553 O O . ILE B 1 452 ? 23.641 -70.312 -11.523 1 60.22 452 ILE B O 1
ATOM 7557 N N . HIS B 1 453 ? 24.516 -69.5 -9.609 1 75.69 453 HIS B N 1
ATOM 7558 C CA . HIS B 1 453 ? 23.812 -68.188 -9.711 1 75.69 453 HIS B CA 1
ATOM 7559 C C . HIS B 1 453 ? 24.734 -67.062 -9.352 1 75.69 453 HIS B C 1
ATOM 7561 O O . HIS B 1 453 ? 25.859 -67.25 -8.906 1 75.69 453 HIS B O 1
ATOM 7567 N N . TYR B 1 454 ? 24.297 -65.812 -9.938 1 84.19 454 TYR B N 1
ATOM 7568 C CA . TYR B 1 454 ? 24.969 -64.625 -9.477 1 84.19 454 TYR B CA 1
ATOM 7569 C C . TYR B 1 454 ? 24.406 -64.125 -8.141 1 84.19 454 TYR B C 1
ATOM 7571 O O . TYR B 1 454 ? 23.234 -64.375 -7.836 1 84.19 454 TYR B O 1
ATOM 7579 N N . ARG B 1 455 ? 25.25 -63.719 -7.305 1 87.12 455 ARG B N 1
ATOM 7580 C CA . ARG B 1 455 ? 24.828 -63.062 -6.055 1 87.12 455 ARG B CA 1
ATOM 7581 C C . ARG B 1 455 ? 25.109 -61.562 -6.082 1 87.12 455 ARG B C 1
ATOM 7583 O O . ARG B 1 455 ? 26.234 -61.156 -6.363 1 87.12 455 ARG B O 1
ATOM 7590 N N . LEU B 1 456 ? 24.047 -60.812 -5.93 1 89.88 456 LEU B N 1
ATOM 7591 C CA . LEU B 1 456 ? 24.172 -59.375 -5.742 1 89.88 456 LEU B CA 1
ATOM 7592 C C . LEU B 1 456 ? 24.312 -59.031 -4.266 1 89.88 456 LEU B C 1
ATOM 7594 O O . LEU B 1 456 ? 23.438 -59.344 -3.461 1 89.88 456 LEU B O 1
ATOM 7598 N N . LEU B 1 457 ? 25.406 -58.469 -3.986 1 90.19 457 LEU B N 1
ATOM 7599 C CA . LEU B 1 457 ? 25.672 -58.094 -2.605 1 90.19 457 LEU B CA 1
ATOM 7600 C C . LEU B 1 457 ? 25.703 -56.562 -2.457 1 90.19 457 LEU B C 1
ATOM 7602 O O . LEU B 1 457 ? 26.547 -55.906 -3.062 1 90.19 457 LEU B O 1
ATOM 7606 N N . PHE B 1 458 ? 24.797 -56.062 -1.695 1 91.81 458 PHE B N 1
ATOM 7607 C CA . PHE B 1 458 ? 24.734 -54.625 -1.389 1 91.81 458 PHE B CA 1
ATOM 7608 C C . PHE B 1 458 ? 25.125 -54.375 0.062 1 91.81 458 PHE B C 1
ATOM 7610 O O . PHE B 1 458 ? 24.484 -54.875 0.982 1 91.81 458 PHE B O 1
ATOM 7617 N N . LYS B 1 459 ? 26.172 -53.625 0.211 1 90.81 459 LYS B N 1
ATOM 7618 C CA . LYS B 1 459 ? 26.672 -53.344 1.555 1 90.81 459 LYS B CA 1
ATOM 7619 C C . LYS B 1 459 ? 26.594 -51.844 1.859 1 90.81 459 LYS B C 1
ATOM 7621 O O . LYS B 1 459 ? 26.906 -51 1.003 1 90.81 459 LYS B O 1
ATOM 7626 N N . THR B 1 460 ? 26.141 -51.469 2.982 1 88.25 460 THR B N 1
ATOM 7627 C CA . THR B 1 460 ? 26.016 -50.094 3.422 1 88.25 460 THR B CA 1
ATOM 7628 C C . THR B 1 460 ? 26.688 -49.906 4.781 1 88.25 460 THR B C 1
ATOM 7630 O O . THR B 1 460 ? 26.609 -50.781 5.648 1 88.25 460 THR B O 1
ATOM 7633 N N . LYS B 1 461 ? 27.375 -48.781 4.879 1 82.06 461 LYS B N 1
ATOM 7634 C CA . LYS B 1 461 ? 27.969 -48.438 6.16 1 82.06 461 LYS B CA 1
ATOM 7635 C C . LYS B 1 461 ? 26.953 -47.75 7.07 1 82.06 461 LYS B C 1
ATOM 7637 O O . LYS B 1 461 ? 26.297 -46.781 6.672 1 82.06 461 LYS B O 1
ATOM 7642 N N . GLU B 1 462 ? 26.5 -48.312 8.117 1 68.81 462 GLU B N 1
ATOM 7643 C CA . GLU B 1 462 ? 25.578 -47.688 9.078 1 68.81 462 GLU B CA 1
ATOM 7644 C C . GLU B 1 462 ? 26.266 -46.562 9.836 1 68.81 462 GLU B C 1
ATOM 7646 O O . GLU B 1 462 ? 27.469 -46.594 10.102 1 68.81 462 GLU B O 1
#

Nearest PDB structures (foldseek):
  3a2k-assembly2_B  TM=6.908E-01  e=4.849E-35  Geobacillus kaustophilus
  2e89-assembly2_C  TM=9.088E-01  e=3.959E-22  Aquifex aeolicus
  1ni5-assembly1_A-2  TM=5.836E-01  e=3.902E-26  Escherichia coli
  6scy-assembly1_B  TM=8.234E-01  e=7.174E-12  Methanococcus maripaludis S2
  6scy-assembly1_A  TM=7.984E-01  e=1.732E-11  Methanococcus maripaludis S2

InterPro domains:
  IPR011063 tRNA(Ile)-lysidine/2-thiocytidine synthase, N-terminal [PF01171] (21-200)
  IPR012094 tRNA(Ile)-lysidine synthase [MF_01161] (2-313)
  IPR012094 tRNA(Ile)-lysidine synthase [PTHR43033] (16-443)
  IPR012795 tRNA(Ile)-lysidine synthase, N-terminal [TIGR02432] (21-203)
  IPR012795 tRNA(Ile)-lysidine synthase, N-terminal [cd01992] (20-203)
  IPR012796 Lysidine-tRNA(Ile) synthetase, C-terminal [PF11734] (384-437)
  IPR012796 Lysidine-tRNA(Ile) synthetase, C-terminal [SM00977] (384-458)
  IPR012796 Lysidine-tRNA(Ile) synthetase, C-terminal [TIGR02433] (384-428)
  IPR014729 Rossmann-like alpha/beta/alpha sandwich fold [G3DSA:3.40.50.620] (8-233)

Solvent-accessible surface area (backbone atoms only — not comparable to full-atom values): 50340 Å² total; per-residue (Å²): 109,63,66,62,52,51,53,49,35,59,75,69,53,76,67,59,74,62,33,44,37,34,37,46,35,76,41,27,58,49,21,41,47,46,50,54,52,46,51,57,46,23,69,76,42,51,38,43,58,32,40,40,31,70,36,61,63,81,44,79,66,40,54,56,46,51,50,50,49,52,51,53,27,57,75,67,71,36,49,75,47,77,49,75,49,74,78,81,71,86,57,90,62,56,68,61,52,53,47,52,51,50,51,52,52,51,41,51,52,29,63,75,69,67,20,46,35,38,36,42,46,48,25,27,56,55,34,48,52,43,36,52,49,35,47,39,71,38,64,57,75,87,58,59,34,38,70,67,54,63,44,83,39,82,83,33,29,38,34,25,87,37,40,84,39,48,61,69,57,45,51,52,47,36,63,75,70,63,62,85,60,47,84,66,71,72,64,74,39,68,85,43,71,69,29,37,40,59,70,63,43,47,57,58,48,43,70,75,26,89,55,17,66,60,22,41,52,49,46,25,52,50,41,44,32,50,42,50,38,50,46,67,65,38,50,67,53,47,68,70,44,56,38,80,50,97,55,40,36,35,32,57,34,67,69,50,68,73,45,51,70,38,48,43,49,54,45,50,50,52,50,37,56,71,56,37,39,81,72,71,40,76,82,53,65,68,57,52,53,50,48,52,48,42,73,67,34,80,87,39,68,68,34,70,45,82,47,61,93,44,24,33,40,31,38,50,87,62,28,36,35,38,34,48,50,60,69,56,70,53,55,81,53,65,41,76,43,40,84,71,37,68,45,70,80,47,98,46,31,37,41,30,30,34,42,69,89,49,94,70,87,70,61,76,85,55,68,81,32,53,70,47,80,42,60,27,37,64,83,56,51,72,46,28,35,36,28,57,69,55,94,82,43,53,33,34,60,41,95,94,39,70,40,48,45,70,56,52,36,57,76,65,66,56,53,68,70,57,52,66,65,32,51,33,31,19,29,62,83,65,46,42,35,35,26,78,101,76,46,64,19,44,78,20,58,52,63,91,82,59,88,62,33,32,33,37,38,40,32,33,58,127,108,62,65,62,52,50,53,50,35,60,74,69,54,77,67,58,75,62,34,43,36,35,36,46,35,77,40,27,57,49,21,41,46,46,49,55,53,47,51,58,46,20,70,76,42,51,39,43,58,32,39,39,31,69,38,62,63,82,43,79,65,41,55,57,47,52,50,50,50,52,51,53,26,58,75,69,71,36,50,75,47,78,49,76,50,75,78,80,71,89,58,89,63,55,70,61,53,52,48,53,50,51,52,53,52,50,41,50,51,29,61,76,70,68,20,48,34,36,36,43,46,49,25,27,56,54,35,50,53,44,36,51,49,35,49,40,70,39,64,58,76,87,58,59,35,40,71,67,53,62,45,85,37,83,83,32,30,38,33,24,86,38,40,82,39,48,61,69,58,47,52,52,48,37,62,74,68,64,61,86,60,48,84,65,72,73,63,74,39,69,86,44,70,68,30,36,39,58,70,64,42,46,57,58,48,44,70,76,26,89,56,17,66,59,21,41,52,48,48,26,52,50,43,45,31,51,42,50,38,50,46,66,66,39,49,66,54,48,70,69,45,55,39,81,50,97,58,40,37,34,33,56,34,67,69,50,68,73,45,49,70,38,49,42,50,54,46,49,50,53,50,37,56,71,57,36,38,79,71,73,42,76,81,54,67,68,56,52,52,49,48,52,48,42,71,68,32,80,87,38,68,68,34,69,44,82,49,62,93,46,24,33,42,30,38,51,86,63,28,36,34,39,34,49,52,59,67,57,70,53,56,82,52,63,42,76,43,40,86,68,38,68,44,72,80,48,98,47,30,37,40,31,31,35,43,68,87,49,93,71,88,71,59,76,84,55,67,80,30,52,68,48,80,43,60,26,40,64,83,56,51,72,46,28,35,37,27,58,68,55,94,82,44,52,33,34,60,42,93,94,40,72,41,49,45,70,56,53,37,58,76,67,68,54,54,66,71,58,53,64,67,32,50,33,31,18,30,63,85,66,46,43,36,36,26,78,100,76,47,66,19,44,79,22,60,52,64,91,83,60,86,63,33,31,33,38,38,40,33,34,58,128

pLDDT: mean 87.9, std 10.64, range [37.97, 98.75]

Organism: Enterococcus faecalis (strain ATCC 700802 / V583) (NCBI:txid226185)